Protein AF-0000000072957265 (afdb_homodimer)

Solvent-accessible surface area (backbone atoms only — not comparable to full-atom values): 51309 Å² total; per-residue (Å²): 121,55,38,55,78,46,42,51,41,52,48,44,51,52,51,50,41,13,74,73,69,40,78,35,78,41,81,33,61,71,74,69,92,78,60,58,71,49,47,43,73,44,72,41,64,84,70,61,83,64,71,41,74,70,49,53,74,69,76,50,62,84,60,45,71,64,53,50,52,43,42,41,15,31,55,57,6,33,51,42,44,54,52,50,57,68,32,69,65,46,49,48,57,70,68,49,86,75,82,49,75,59,34,78,46,61,62,78,23,40,59,43,69,52,52,54,20,63,72,57,70,21,40,29,38,34,36,28,72,40,60,74,49,79,78,56,29,59,34,51,35,30,71,74,56,33,48,32,43,60,40,65,90,44,70,62,56,40,78,52,53,73,68,51,27,40,50,32,41,51,48,45,55,50,50,43,51,48,41,44,64,51,7,51,57,54,26,39,55,51,36,25,70,73,78,31,82,82,56,72,53,50,69,60,51,44,48,58,46,36,32,36,40,30,40,27,37,43,70,68,65,55,28,56,50,36,24,68,33,52,43,67,25,43,57,39,63,63,66,83,71,54,84,65,52,72,68,57,44,46,61,59,58,52,84,24,89,73,12,28,34,40,34,41,53,64,77,36,41,59,69,50,72,48,57,64,68,39,49,44,14,46,34,54,23,50,60,72,42,81,39,24,33,44,33,55,35,55,72,85,61,37,65,83,89,62,72,76,45,87,53,54,44,65,33,79,71,73,64,57,65,38,52,52,54,33,87,40,39,53,34,36,35,29,26,23,46,64,68,60,46,43,49,32,35,64,44,28,35,19,34,42,23,36,37,77,57,86,57,9,50,38,45,34,45,45,33,34,75,62,41,27,35,47,80,46,52,65,91,58,49,26,32,65,53,47,33,52,50,49,47,48,53,67,67,40,62,63,20,43,51,32,13,40,52,47,14,51,53,62,68,63,55,98,52,54,34,52,56,45,53,50,51,52,54,49,44,28,52,77,49,73,30,31,71,55,33,54,27,52,56,36,76,48,51,71,50,50,60,70,37,46,62,45,49,52,50,54,50,50,50,49,49,50,50,50,50,49,50,52,49,50,50,49,50,52,48,47,53,57,53,50,54,54,57,62,70,74,105,121,54,39,55,79,47,42,50,40,52,47,44,52,52,52,51,41,12,75,74,68,39,80,38,78,40,80,34,63,70,75,68,93,78,62,59,71,48,49,42,74,44,70,41,63,85,71,61,85,64,73,42,73,70,50,53,74,69,75,49,62,84,61,44,70,66,53,50,50,45,41,39,16,30,54,56,7,30,51,42,44,55,53,50,58,67,31,70,65,48,50,49,57,71,69,48,85,76,82,50,75,59,34,79,46,61,61,77,24,41,59,47,69,51,53,53,19,62,73,58,71,22,40,30,38,33,36,27,73,40,60,75,49,78,76,55,29,60,34,51,36,30,71,73,57,33,49,32,43,59,40,66,90,44,70,62,56,39,79,52,52,73,68,51,26,40,53,31,40,51,49,46,54,49,49,40,50,48,40,44,65,50,6,52,56,55,27,41,55,53,36,24,69,73,80,32,82,81,56,72,53,50,68,61,54,42,49,59,46,36,32,38,40,29,40,27,39,43,70,68,66,53,29,54,49,36,25,68,32,52,42,66,26,42,58,40,62,62,67,82,71,55,84,65,53,71,67,55,44,45,60,58,58,52,83,24,92,74,12,28,35,41,33,40,51,64,76,36,41,60,71,50,72,48,56,64,69,38,49,43,14,46,31,55,22,49,60,74,42,82,39,21,32,42,34,55,36,57,71,86,60,38,66,83,89,64,72,75,43,88,54,54,43,66,34,79,72,74,64,57,63,38,50,52,52,34,86,40,39,53,34,36,36,29,25,23,47,65,68,62,44,44,48,33,35,64,46,28,34,19,33,42,23,35,38,78,59,84,58,10,51,37,46,35,46,46,34,33,74,62,41,27,35,46,79,46,51,65,91,56,49,25,33,64,52,46,33,52,49,48,46,49,52,67,66,40,62,64,21,45,53,33,12,43,51,49,14,52,54,62,68,62,56,99,53,56,34,52,56,45,52,50,52,53,55,48,44,29,51,77,50,73,30,31,70,55,35,55,27,52,57,36,75,47,51,72,50,49,61,69,36,47,62,43,48,53,50,53,50,50,50,50,51,50,50,50,51,49,49,50,50,50,51,48,50,52,48,47,54,58,53,51,54,53,57,62,69,75,106

Organism: Tribolium castaneum (NCBI:txid7070)

pLDDT: mean 93.43, std 8.2, range [45.78, 98.88]

Radius of gyration: 32.9 Å; Cα contacts (8 Å, |Δi|>4): 1729; chains: 2; bounding box: 73×106×115 Å

Structure (mmCIF, N/CA/C/O backbone):
data_AF-0000000072957265-model_v1
#
loop_
_entity.id
_entity.type
_entity.pdbx_description
1 polymer 'UDP-glucuronosyltransferase 2B14-like Protein'
#
loop_
_atom_site.group_PDB
_atom_site.id
_atom_site.type_symbol
_atom_site.label_atom_id
_atom_site.label_alt_id
_atom_site.label_comp_id
_atom_site.label_asym_id
_atom_site.label_entity_id
_atom_site.label_seq_id
_atom_site.pdbx_PDB_ins_code
_atom_site.Cartn_x
_atom_site.Cartn_y
_atom_site.Cartn_z
_atom_site.occupancy
_atom_site.B_iso_or_equiv
_atom_site.auth_seq_id
_atom_site.auth_comp_id
_atom_site.auth_asym_id
_atom_site.auth_atom_id
_atom_site.pdbx_PDB_model_num
ATOM 1 N N . MET A 1 1 ? 17.109 -16.328 -14.594 1 77.88 1 MET A N 1
ATOM 2 C CA . MET A 1 1 ? 16.766 -17.719 -14.344 1 77.88 1 MET A CA 1
ATOM 3 C C . MET A 1 1 ? 16.312 -18.406 -15.633 1 77.88 1 MET A C 1
ATOM 5 O O . MET A 1 1 ? 15.602 -17.812 -16.438 1 77.88 1 MET A O 1
ATOM 9 N N . PRO A 1 2 ? 16.625 -19.688 -15.828 1 80.25 2 PRO A N 1
ATOM 10 C CA . PRO A 1 2 ? 16.266 -20.422 -17.047 1 80.25 2 PRO A CA 1
ATOM 11 C C . PRO A 1 2 ? 14.844 -20.984 -17 1 80.25 2 PRO A C 1
ATOM 13 O O . PRO A 1 2 ? 14.555 -21.984 -17.656 1 80.25 2 PRO A O 1
ATOM 16 N N . GLY A 1 3 ? 14.039 -20.391 -16.141 1 85.62 3 GLY A N 1
ATOM 17 C CA . GLY A 1 3 ? 12.633 -20.766 -16.125 1 85.62 3 GLY A CA 1
ATOM 18 C C . GLY A 1 3 ? 11.781 -19.938 -17.062 1 85.62 3 GLY A C 1
ATOM 19 O O . GLY A 1 3 ? 11.586 -18.75 -16.828 1 85.62 3 GLY A O 1
ATOM 20 N N . LYS A 1 4 ? 11.266 -20.562 -18.062 1 86.62 4 LYS A N 1
ATOM 21 C CA . LYS A 1 4 ? 10.508 -19.859 -19.078 1 86.62 4 LYS A CA 1
ATOM 22 C C . LYS A 1 4 ? 9.258 -19.219 -18.484 1 86.62 4 LYS A C 1
ATOM 24 O O . LYS A 1 4 ? 8.867 -18.109 -18.875 1 86.62 4 LYS A O 1
ATOM 29 N N . SER A 1 5 ? 8.586 -19.938 -17.594 1 85.31 5 SER A N 1
ATOM 30 C CA . SER A 1 5 ? 7.355 -19.438 -17 1 85.31 5 SER A CA 1
ATOM 31 C C . SER A 1 5 ? 7.602 -18.109 -16.281 1 85.31 5 SER A C 1
ATOM 33 O O . SER A 1 5 ? 6.754 -17.219 -16.297 1 85.31 5 SER A O 1
ATOM 35 N N . HIS A 1 6 ? 8.766 -17.969 -15.625 1 90.12 6 HIS A N 1
ATOM 36 C CA . HIS A 1 6 ? 9.117 -16.703 -14.992 1 90.12 6 HIS A CA 1
ATOM 37 C C . HIS A 1 6 ? 9.312 -15.609 -16.031 1 90.12 6 HIS A C 1
ATOM 39 O O . HIS A 1 6 ? 8.797 -14.5 -15.875 1 90.12 6 HIS A O 1
ATOM 45 N N . PHE A 1 7 ? 9.977 -16.047 -17.062 1 92.19 7 PHE A N 1
ATOM 46 C CA . PHE A 1 7 ? 10.438 -15.078 -18.047 1 92.19 7 PHE A CA 1
ATOM 47 C C . PHE A 1 7 ? 9.258 -14.477 -18.812 1 92.19 7 PHE A C 1
ATOM 49 O O . PHE A 1 7 ? 9.312 -13.312 -19.219 1 92.19 7 PHE A O 1
ATOM 56 N N . VAL A 1 8 ? 8.18 -15.188 -18.953 1 91.62 8 VAL A N 1
ATOM 57 C CA . VAL A 1 8 ? 7.02 -14.711 -19.703 1 91.62 8 VAL A CA 1
ATOM 58 C C . VAL A 1 8 ? 6.516 -13.406 -19.094 1 91.62 8 VAL A C 1
ATOM 60 O O . VAL A 1 8 ? 6.227 -12.445 -19.812 1 91.62 8 VAL A O 1
ATOM 63 N N . MET A 1 9 ? 6.434 -13.359 -17.812 1 94.75 9 MET A N 1
ATOM 64 C CA . MET A 1 9 ? 6.02 -12.148 -17.109 1 94.75 9 MET A CA 1
ATOM 65 C C . MET A 1 9 ? 7.043 -11.031 -17.297 1 94.75 9 MET A C 1
ATOM 67 O O . MET A 1 9 ? 6.676 -9.898 -17.594 1 94.75 9 MET A O 1
ATOM 71 N N . PHE A 1 10 ? 8.312 -11.328 -17.156 1 96.88 10 PHE A N 1
ATOM 72 C CA . PHE A 1 10 ? 9.375 -10.328 -17.219 1 96.88 10 PHE A CA 1
ATOM 73 C C . PHE A 1 10 ? 9.5 -9.766 -18.641 1 96.88 10 PHE A C 1
ATOM 75 O O . PHE A 1 10 ? 9.68 -8.555 -18.812 1 96.88 10 PHE A O 1
ATOM 82 N N . GLU A 1 11 ? 9.383 -10.664 -19.562 1 96.12 11 GLU A N 1
ATOM 83 C CA . GLU A 1 11 ? 9.484 -10.25 -20.969 1 96.12 11 GLU A CA 1
ATOM 84 C C . GLU A 1 11 ? 8.422 -9.219 -21.312 1 96.12 11 GLU A C 1
ATOM 86 O O . GLU A 1 11 ? 8.688 -8.273 -22.062 1 96.12 11 GLU A O 1
ATOM 91 N N . ARG A 1 12 ? 7.219 -9.438 -20.828 1 96.69 12 ARG A N 1
ATOM 92 C CA . ARG A 1 12 ? 6.137 -8.492 -21.094 1 96.69 12 ARG A CA 1
ATOM 93 C C . ARG A 1 12 ? 6.512 -7.086 -20.656 1 96.69 12 ARG A C 1
ATOM 95 O O . ARG A 1 12 ? 6.27 -6.117 -21.375 1 96.69 12 ARG A O 1
ATOM 102 N N . LEU A 1 13 ? 7.07 -6.914 -19.484 1 98.19 13 LEU A N 1
ATOM 103 C CA . LEU A 1 13 ? 7.492 -5.617 -18.969 1 98.19 13 LEU A CA 1
ATOM 104 C C . LEU A 1 13 ? 8.625 -5.039 -19.797 1 98.19 13 LEU A C 1
ATOM 106 O O . LEU A 1 13 ? 8.594 -3.865 -20.172 1 98.19 13 LEU A O 1
ATOM 110 N N . LEU A 1 14 ? 9.648 -5.883 -20.125 1 98.25 14 LEU A N 1
ATOM 111 C CA . LEU A 1 14 ? 10.844 -5.414 -20.828 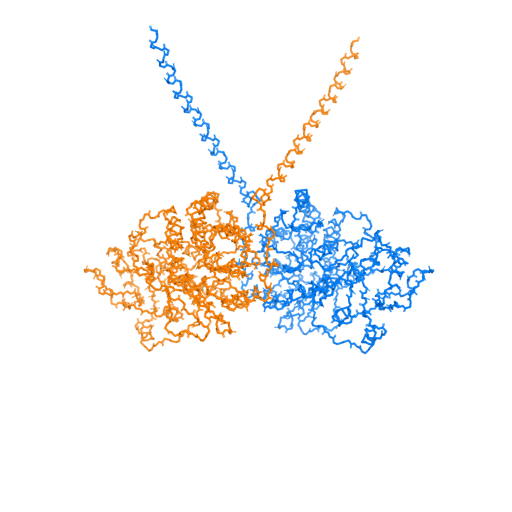1 98.25 14 LEU A CA 1
ATOM 112 C C . LEU A 1 14 ? 10.508 -4.973 -22.234 1 98.25 14 LEU A C 1
ATOM 114 O O . LEU A 1 14 ? 11 -3.945 -22.719 1 98.25 14 LEU A O 1
ATOM 118 N N . ILE A 1 15 ? 9.672 -5.719 -22.875 1 97.44 15 ILE A N 1
ATOM 119 C CA . ILE A 1 15 ? 9.203 -5.32 -24.188 1 97.44 15 ILE A CA 1
ATOM 120 C C . ILE A 1 15 ? 8.398 -4.031 -24.094 1 97.44 15 ILE A C 1
ATOM 122 O O . ILE A 1 15 ? 8.555 -3.123 -24.906 1 97.44 15 ILE A O 1
ATOM 126 N N . GLY A 1 16 ? 7.5 -3.975 -23.062 1 97.75 16 GLY A N 1
ATOM 127 C CA . GLY A 1 16 ? 6.746 -2.752 -22.844 1 97.75 16 GLY A CA 1
ATOM 128 C C . GLY A 1 16 ? 7.629 -1.529 -22.672 1 97.75 16 GLY A C 1
ATOM 129 O O . GLY A 1 16 ? 7.316 -0.454 -23.188 1 97.75 16 GLY A O 1
ATOM 130 N N . LEU A 1 17 ? 8.711 -1.629 -21.969 1 98.5 17 LEU A N 1
ATOM 131 C CA . LEU A 1 17 ? 9.648 -0.532 -21.766 1 98.5 17 LEU A CA 1
ATOM 132 C C . LEU A 1 17 ? 10.297 -0.122 -23.078 1 98.5 17 LEU A C 1
ATOM 134 O O . LEU A 1 17 ? 10.445 1.069 -23.359 1 98.5 17 LEU A O 1
ATOM 138 N N . ALA A 1 18 ? 10.68 -1.127 -23.875 1 98.44 18 ALA A N 1
ATOM 139 C CA . ALA A 1 18 ? 11.266 -0.838 -25.188 1 98.44 18 ALA A CA 1
ATOM 140 C C . ALA A 1 18 ? 10.273 -0.089 -26.078 1 98.44 18 ALA A C 1
ATOM 142 O O . ALA A 1 18 ? 10.648 0.866 -26.766 1 98.44 18 ALA A O 1
ATOM 143 N N . GLU A 1 19 ? 9.07 -0.51 -26.047 1 97.56 19 GLU A N 1
ATOM 144 C CA . GLU A 1 19 ? 8.023 0.112 -26.859 1 97.56 19 GLU A CA 1
ATOM 145 C C . GLU A 1 19 ? 7.777 1.554 -26.422 1 97.56 19 GLU A C 1
ATOM 147 O O . GLU A 1 19 ? 7.344 2.385 -27.219 1 97.56 19 GLU A O 1
ATOM 152 N N . LYS A 1 20 ? 8.039 1.852 -25.172 1 97.31 20 LYS A N 1
ATOM 153 C CA . LYS A 1 20 ? 7.883 3.205 -24.656 1 97.31 20 LYS A CA 1
ATOM 154 C C . LYS A 1 20 ? 9.109 4.062 -24.969 1 97.31 20 LYS A C 1
ATOM 156 O O . LYS A 1 20 ? 9.172 5.227 -24.578 1 97.31 20 LYS A O 1
ATOM 161 N N . GLY A 1 21 ? 10.133 3.473 -25.594 1 97.62 21 GLY A N 1
ATOM 162 C CA . GLY A 1 21 ? 11.25 4.27 -26.078 1 97.62 21 GLY A CA 1
ATOM 163 C C . GLY A 1 21 ? 12.539 4.02 -25.312 1 97.62 21 GLY A C 1
ATOM 164 O O . GLY A 1 21 ? 13.57 4.633 -25.594 1 97.62 21 GLY A O 1
ATOM 165 N N . HIS A 1 22 ? 12.547 3.105 -24.391 1 98.31 22 HIS A N 1
ATOM 166 C CA . HIS A 1 22 ? 13.758 2.787 -23.641 1 98.31 22 HIS A CA 1
ATOM 167 C C . HIS A 1 22 ? 14.641 1.813 -24.422 1 98.31 22 HIS A C 1
ATOM 169 O O . HIS A 1 22 ? 14.133 0.969 -25.156 1 98.31 22 HIS A O 1
ATOM 175 N N . ASN A 1 23 ? 15.953 1.935 -24.266 1 98.25 23 ASN A N 1
ATOM 176 C CA . ASN A 1 23 ? 16.891 0.922 -24.75 1 98.25 23 ASN A CA 1
ATOM 177 C C . ASN A 1 23 ? 17.078 -0.198 -23.734 1 98.25 23 ASN A C 1
ATOM 179 O O . ASN A 1 23 ? 17.625 0.026 -22.656 1 98.25 23 ASN A O 1
ATOM 183 N N . VAL A 1 24 ? 16.656 -1.351 -24.078 1 98.44 24 VAL A N 1
ATOM 184 C CA . VAL A 1 24 ? 16.625 -2.457 -23.125 1 98.44 24 VAL A CA 1
ATOM 185 C C . VAL A 1 24 ? 17.609 -3.539 -23.578 1 98.44 24 VAL A C 1
ATOM 187 O O . VAL A 1 24 ? 17.453 -4.133 -24.641 1 98.44 24 VAL A O 1
ATOM 190 N N . ASP A 1 25 ? 18.688 -3.787 -22.781 1 97.69 25 ASP A N 1
ATOM 191 C CA . ASP A 1 25 ? 19.547 -4.953 -22.922 1 97.69 25 ASP A CA 1
ATOM 192 C C . ASP A 1 25 ? 19.125 -6.074 -21.969 1 97.69 25 ASP A C 1
ATOM 194 O O . ASP A 1 25 ? 19.016 -5.863 -20.766 1 97.69 25 ASP A O 1
ATOM 198 N N . ILE A 1 26 ? 18.875 -7.238 -22.516 1 97.31 26 ILE A N 1
ATOM 199 C CA . ILE A 1 26 ? 18.422 -8.328 -21.656 1 97.31 26 ILE A CA 1
ATOM 200 C C . ILE A 1 26 ? 19.281 -9.57 -21.906 1 97.31 26 ILE A C 1
ATOM 202 O O . ILE A 1 26 ? 19.438 -10.008 -23.047 1 97.31 26 ILE A O 1
ATOM 206 N N . ALA A 1 27 ? 19.922 -10.078 -20.859 1 96.06 27 ALA A N 1
ATOM 207 C CA . ALA A 1 27 ? 20.5 -11.422 -20.906 1 96.06 27 ALA A CA 1
ATOM 208 C C . ALA A 1 27 ? 19.453 -12.492 -20.656 1 96.06 27 ALA A C 1
ATOM 210 O O . ALA A 1 27 ? 18.875 -12.555 -19.578 1 96.06 27 ALA A O 1
ATOM 211 N N . THR A 1 28 ? 19.172 -13.297 -21.688 1 95 28 THR A N 1
ATOM 212 C CA . THR A 1 28 ? 18.016 -14.188 -21.562 1 95 28 THR A CA 1
ATOM 213 C C . THR A 1 28 ? 18.328 -15.57 -22.125 1 95 28 THR A C 1
ATOM 215 O O . THR A 1 28 ? 19.109 -15.688 -23.078 1 95 28 THR A O 1
ATOM 218 N N . HIS A 1 29 ? 17.734 -16.562 -21.531 1 93.62 29 HIS A N 1
ATOM 219 C CA . HIS A 1 29 ? 17.797 -17.922 -22.031 1 93.62 29 HIS A CA 1
ATOM 220 C C . HIS A 1 29 ? 16.703 -18.172 -23.078 1 93.62 29 HIS A C 1
ATOM 222 O O . HIS A 1 29 ? 16.672 -19.219 -23.719 1 93.62 29 HIS A O 1
ATOM 228 N N . PHE A 1 30 ? 15.836 -17.125 -23.281 1 93 30 PHE A N 1
ATOM 229 C CA . PHE A 1 30 ? 14.672 -17.281 -24.141 1 93 30 PHE A CA 1
ATOM 230 C C . PHE A 1 30 ? 14.547 -16.125 -25.109 1 93 30 PHE A C 1
ATOM 232 O O . PHE A 1 30 ? 13.555 -15.398 -25.094 1 93 30 PHE A O 1
ATOM 239 N N . PRO A 1 31 ? 15.461 -16.047 -26 1 94.62 31 PRO A N 1
ATOM 240 C CA . PRO A 1 31 ? 15.344 -14.953 -26.984 1 94.62 31 PRO A CA 1
ATOM 241 C C . PRO A 1 31 ? 14.133 -15.102 -27.891 1 94.62 31 PRO A C 1
ATOM 243 O O . PRO A 1 31 ? 13.781 -16.219 -28.281 1 94.62 31 PRO A O 1
ATOM 246 N N . THR A 1 32 ? 13.523 -13.992 -28.141 1 93.25 32 THR A N 1
ATOM 247 C CA . THR A 1 32 ? 12.391 -13.992 -29.062 1 93.25 32 THR A CA 1
ATOM 248 C C . THR A 1 32 ? 12.852 -13.758 -30.5 1 93.25 32 THR A C 1
ATOM 250 O O . THR A 1 32 ? 13.867 -13.102 -30.734 1 93.25 32 THR A O 1
ATOM 253 N N . LYS A 1 33 ? 12.172 -14.219 -31.5 1 91.56 33 LYS A N 1
ATOM 254 C CA . LYS A 1 33 ? 12.562 -14.164 -32.906 1 91.56 33 LYS A CA 1
ATOM 255 C C . LYS A 1 33 ? 12.352 -12.766 -33.469 1 91.56 33 LYS A C 1
ATOM 257 O O . LYS A 1 33 ? 13.156 -12.297 -34.281 1 91.56 33 LYS A O 1
ATOM 262 N N . ASP A 1 34 ? 11.312 -12.07 -33.094 1 92.44 34 ASP A N 1
ATOM 263 C CA . ASP A 1 34 ? 10.984 -10.75 -33.625 1 92.44 34 ASP A CA 1
ATOM 264 C C . ASP A 1 34 ? 10.922 -9.703 -32.531 1 92.44 34 ASP A C 1
ATOM 266 O O . ASP A 1 34 ? 9.852 -9.164 -32.25 1 92.44 34 ASP A O 1
ATOM 270 N N . PRO A 1 35 ? 12.141 -9.422 -32.094 1 94.12 35 PRO A N 1
ATOM 271 C CA . PRO A 1 35 ? 12.133 -8.422 -31.016 1 94.12 35 PRO A CA 1
ATOM 272 C C . PRO A 1 35 ? 11.797 -7.02 -31.531 1 94.12 35 PRO A C 1
ATOM 274 O O . PRO A 1 35 ? 12.172 -6.664 -32.656 1 94.12 35 PRO A O 1
ATOM 277 N N . PRO A 1 36 ? 11.016 -6.246 -30.781 1 95.94 36 PRO A N 1
ATOM 278 C CA . PRO A 1 36 ? 10.789 -4.855 -31.172 1 95.94 36 PRO A CA 1
ATOM 279 C C . PRO A 1 36 ? 12.078 -4.031 -31.172 1 95.94 36 PRO A C 1
ATOM 281 O O . PRO A 1 36 ? 13.117 -4.5 -30.703 1 95.94 36 PRO A O 1
ATOM 284 N N . ALA A 1 37 ? 11.938 -2.793 -31.688 1 95.94 37 ALA A N 1
ATOM 285 C CA . ALA A 1 37 ? 13.078 -1.875 -31.688 1 95.94 37 ALA A CA 1
ATOM 286 C C . ALA A 1 37 ? 13.547 -1.574 -30.266 1 95.94 37 ALA A C 1
ATOM 288 O O . ALA A 1 37 ? 12.734 -1.495 -29.344 1 95.94 37 ALA A O 1
ATOM 289 N N . ARG A 1 38 ? 14.844 -1.504 -30 1 97.19 38 ARG A N 1
ATOM 290 C CA . ARG A 1 38 ? 15.477 -1.071 -28.766 1 97.19 38 ARG A CA 1
ATOM 291 C C . ARG A 1 38 ? 15.5 -2.197 -27.734 1 97.19 38 ARG A C 1
ATOM 293 O O . ARG A 1 38 ? 15.891 -1.987 -26.578 1 97.19 38 ARG A O 1
ATOM 300 N N . TYR A 1 39 ? 14.961 -3.361 -28.094 1 98 39 TYR A N 1
ATOM 301 C CA . TYR A 1 39 ? 15.039 -4.559 -27.266 1 98 39 TYR A CA 1
ATOM 302 C C . TYR A 1 39 ? 16.219 -5.438 -27.688 1 98 39 TYR A C 1
ATOM 304 O O . TYR A 1 39 ? 16.062 -6.305 -28.562 1 98 39 TYR A O 1
ATOM 312 N N . ASN A 1 40 ? 17.375 -5.305 -27.031 1 97.19 40 ASN A N 1
ATOM 313 C CA . ASN A 1 40 ? 18.609 -5.996 -27.359 1 97.19 40 ASN A CA 1
ATOM 314 C C . ASN A 1 40 ? 18.781 -7.262 -26.516 1 97.19 40 ASN A C 1
ATOM 316 O O . ASN A 1 40 ? 18.953 -7.184 -25.297 1 97.19 40 ASN A O 1
ATOM 320 N N . GLN A 1 41 ? 18.812 -8.375 -27.172 1 96.81 41 GLN A N 1
ATOM 321 C CA . GLN A 1 41 ? 18.859 -9.648 -26.469 1 96.81 41 GLN A CA 1
ATOM 322 C C . GLN A 1 41 ? 20.281 -10.234 -26.484 1 96.81 41 GLN A C 1
ATOM 324 O O . GLN A 1 41 ? 20.859 -10.438 -27.562 1 96.81 41 GLN A O 1
ATOM 329 N N . LEU A 1 42 ? 20.859 -10.367 -25.328 1 95.62 42 LEU A N 1
ATOM 330 C CA . LEU A 1 42 ? 22.109 -11.102 -25.109 1 95.62 42 LEU A CA 1
ATOM 331 C C . LEU A 1 42 ? 21.812 -12.562 -24.781 1 95.62 42 LEU A C 1
ATOM 333 O O . LEU A 1 42 ? 21.5 -12.898 -23.641 1 95.62 42 LEU A O 1
ATOM 337 N N . SER A 1 43 ? 22 -13.445 -25.719 1 95 43 SER A N 1
ATOM 338 C CA . SER A 1 43 ? 21.5 -14.812 -25.641 1 95 43 SER A CA 1
ATOM 339 C C . SER A 1 43 ? 22.344 -15.656 -24.688 1 95 43 SER A C 1
ATOM 341 O O . SER A 1 43 ? 23.578 -15.695 -24.812 1 95 43 SER A O 1
ATOM 343 N N . LEU A 1 44 ? 21.703 -16.312 -23.812 1 95 44 LEU A N 1
ATOM 344 C CA . LEU A 1 44 ? 22.312 -17.266 -22.906 1 95 44 LEU A CA 1
ATOM 345 C C . LEU A 1 44 ? 21.922 -18.703 -23.25 1 95 44 LEU A C 1
ATOM 347 O O . LEU A 1 44 ? 22.109 -19.625 -22.453 1 95 44 LEU A O 1
ATOM 351 N N . VAL A 1 45 ? 21.391 -18.781 -24.422 1 91.88 45 VAL A N 1
ATOM 352 C CA . VAL A 1 45 ? 20.906 -20.078 -24.859 1 91.88 45 VAL A CA 1
ATOM 353 C C . VAL A 1 45 ? 22.047 -21.094 -24.812 1 91.88 45 VAL A C 1
ATOM 355 O O . VAL A 1 45 ? 23.172 -20.797 -25.234 1 91.88 45 VAL A O 1
ATOM 358 N N . GLY A 1 46 ? 21.766 -22.219 -24.281 1 87.12 46 GLY A N 1
ATOM 359 C CA . GLY A 1 46 ? 22.719 -23.312 -24.281 1 87.12 46 GLY A CA 1
ATOM 360 C C . GLY A 1 46 ? 23.656 -23.281 -23.094 1 87.12 46 GLY A C 1
ATOM 361 O O . GLY A 1 46 ? 24.438 -24.219 -22.891 1 87.12 46 GLY A O 1
ATOM 362 N N . SER A 1 47 ? 23.562 -22.281 -22.234 1 85.94 47 SER A N 1
ATOM 363 C CA . SER A 1 47 ? 24.484 -22.156 -21.109 1 85.94 47 SER A CA 1
ATOM 364 C C . SER A 1 47 ? 24.031 -23.016 -19.938 1 85.94 47 SER A C 1
ATOM 366 O O . SER A 1 47 ? 24.828 -23.375 -19.078 1 85.94 47 SER A O 1
ATOM 368 N N . LEU A 1 48 ? 22.719 -23.234 -19.766 1 86.75 48 LEU A N 1
ATOM 369 C CA . LEU A 1 48 ? 22.141 -24.031 -18.672 1 86.75 48 LEU A CA 1
ATOM 370 C C . LEU A 1 48 ? 20.969 -24.875 -19.188 1 86.75 48 LEU A C 1
ATOM 372 O O . LEU A 1 48 ? 20.344 -24.547 -20.203 1 86.75 48 LEU A O 1
ATOM 376 N N . PRO A 1 49 ? 20.812 -26 -18.406 1 77.81 49 PRO A N 1
ATOM 377 C CA . PRO A 1 49 ? 19.578 -26.719 -18.75 1 77.81 49 PRO A CA 1
ATOM 378 C C . PRO A 1 49 ? 18.312 -25.906 -18.469 1 77.81 49 PRO A C 1
ATOM 380 O O . PRO A 1 49 ? 18.219 -25.25 -17.438 1 77.81 49 PRO A O 1
ATOM 383 N N . ILE A 1 50 ? 17.406 -25.844 -19.422 1 73.62 50 ILE A N 1
ATOM 384 C CA . ILE A 1 50 ? 16.141 -25.125 -19.266 1 73.62 50 ILE A CA 1
ATOM 385 C C . ILE A 1 50 ? 15.148 -26 -18.5 1 73.62 50 ILE A C 1
ATOM 387 O O . ILE A 1 50 ? 15.047 -27.203 -18.75 1 73.62 50 ILE A O 1
ATOM 391 N N . PHE A 1 51 ? 14.539 -25.453 -17.438 1 65.31 51 PHE A N 1
ATOM 392 C CA . PHE A 1 51 ? 13.594 -26.156 -16.578 1 65.31 51 PHE A CA 1
ATOM 393 C C . PHE A 1 51 ? 12.195 -26.125 -17.172 1 65.31 51 PHE A C 1
ATOM 395 O O . PHE A 1 51 ? 11.289 -25.5 -16.609 1 65.31 51 PHE A O 1
ATOM 402 N N . VAL A 1 52 ? 11.781 -26.125 -18.453 1 57.94 52 VAL A N 1
ATOM 403 C CA . VAL A 1 52 ? 10.445 -25.922 -19.016 1 57.94 52 VAL A CA 1
ATOM 404 C C . VAL A 1 52 ? 9.828 -27.281 -19.359 1 57.94 52 VAL A C 1
ATOM 406 O O . VAL A 1 52 ? 8.633 -27.5 -19.156 1 57.94 52 VAL A O 1
ATOM 409 N N . ASN A 1 53 ? 10.469 -28.219 -20.234 1 52.16 53 ASN A N 1
ATOM 410 C CA . ASN A 1 53 ? 9.75 -29.25 -20.969 1 52.16 53 ASN A CA 1
ATOM 411 C C . ASN A 1 53 ? 9.984 -30.641 -20.359 1 52.16 53 ASN A C 1
ATOM 413 O O . ASN A 1 53 ? 9.422 -31.625 -20.828 1 52.16 53 ASN A O 1
ATOM 417 N N . ASN A 1 54 ? 10.367 -30.703 -19.109 1 54.41 54 ASN A N 1
ATOM 418 C CA . ASN A 1 54 ? 10.531 -32.156 -19 1 54.41 54 ASN A CA 1
ATOM 419 C C . ASN A 1 54 ? 10.539 -32.594 -17.547 1 54.41 54 ASN A C 1
ATOM 421 O O . ASN A 1 54 ? 11.258 -33.531 -17.188 1 54.41 54 ASN A O 1
ATOM 425 N N . LEU A 1 55 ? 9.586 -31.812 -16.922 1 58.34 55 LEU A N 1
ATOM 426 C CA . LEU A 1 55 ? 9.664 -32.375 -15.578 1 58.34 55 LEU A CA 1
ATOM 427 C C . LEU A 1 55 ? 8.578 -33.438 -15.375 1 58.34 55 LEU A C 1
ATOM 429 O O . LEU A 1 55 ? 7.391 -33.156 -15.594 1 58.34 55 LEU A O 1
ATOM 433 N N . SER A 1 56 ? 9 -34.656 -15.422 1 58.59 56 SER A N 1
ATOM 434 C CA . SER A 1 56 ? 8.07 -35.719 -15.062 1 58.59 56 SER A CA 1
ATOM 435 C C . SER A 1 56 ? 7.547 -35.531 -13.641 1 58.59 56 SER A C 1
ATOM 437 O O . SER A 1 56 ? 8.227 -34.938 -12.789 1 58.59 56 SER A O 1
ATOM 439 N N . LEU A 1 57 ? 6.18 -35.781 -13.469 1 61.97 57 LEU A N 1
ATOM 440 C CA . LEU A 1 57 ? 5.566 -35.75 -12.148 1 61.97 57 LEU A CA 1
ATOM 441 C C . LEU A 1 57 ? 6.461 -36.406 -11.109 1 61.97 57 LEU A C 1
ATOM 443 O O . LEU A 1 57 ? 6.512 -35.969 -9.953 1 61.97 57 LEU A O 1
ATOM 447 N N . ASN A 1 58 ? 7.109 -37.312 -11.594 1 61.28 58 ASN A N 1
ATOM 448 C CA . ASN A 1 58 ? 7.926 -38.094 -10.664 1 61.28 58 ASN A CA 1
ATOM 449 C C . ASN A 1 58 ? 9.094 -37.281 -10.117 1 61.28 58 ASN A C 1
ATOM 451 O O . ASN A 1 58 ? 9.633 -37.594 -9.055 1 61.28 58 ASN A O 1
ATOM 455 N N . ALA A 1 59 ? 9.336 -36.281 -10.805 1 63.16 59 ALA A N 1
ATOM 456 C CA . ALA A 1 59 ? 10.469 -35.438 -10.375 1 63.16 59 ALA A CA 1
ATOM 457 C C . ALA A 1 59 ? 10.172 -34.75 -9.055 1 63.16 59 ALA A C 1
ATOM 459 O O . ALA A 1 59 ? 11.094 -34.438 -8.289 1 63.16 59 ALA A O 1
ATOM 460 N N . PHE A 1 60 ? 8.922 -34.656 -8.742 1 66.12 60 PHE A N 1
ATOM 461 C CA . PHE A 1 60 ? 8.609 -33.906 -7.531 1 66.12 60 PHE A CA 1
ATOM 462 C C . PHE A 1 60 ? 7.934 -34.812 -6.504 1 66.12 60 PHE A C 1
ATOM 464 O O . PHE A 1 60 ? 7.535 -34.344 -5.434 1 66.12 60 PHE A O 1
ATOM 471 N N . ASP A 1 61 ? 7.859 -36 -6.969 1 64.19 61 ASP A N 1
ATOM 472 C CA . ASP A 1 61 ? 7.258 -36.969 -6.039 1 64.19 61 ASP A CA 1
ATOM 473 C C . ASP A 1 61 ? 8.055 -37.031 -4.738 1 64.19 61 ASP A C 1
ATOM 475 O O . ASP A 1 61 ? 9.273 -37.219 -4.758 1 64.19 61 ASP A O 1
ATOM 479 N N . GLY A 1 62 ? 7.414 -36.719 -3.645 1 68.06 62 GLY A N 1
ATOM 480 C CA . GLY A 1 62 ? 8.047 -36.812 -2.34 1 68.06 62 GLY A CA 1
ATOM 481 C C . GLY A 1 62 ? 8.758 -35.531 -1.928 1 68.06 62 GLY A C 1
ATOM 482 O O . GLY A 1 62 ? 9.469 -35.5 -0.923 1 68.06 62 GLY A O 1
ATOM 483 N N . PHE A 1 63 ? 8.578 -34.562 -2.77 1 76 63 PHE A N 1
ATOM 484 C CA . PHE A 1 63 ? 9.234 -33.312 -2.416 1 76 63 PHE A CA 1
ATOM 485 C C . PHE A 1 63 ? 8.625 -32.719 -1.149 1 76 63 PHE A C 1
ATOM 487 O O . PHE A 1 63 ? 7.414 -32.531 -1.07 1 76 63 PHE A O 1
ATOM 494 N N . THR A 1 64 ? 9.508 -32.594 -0.182 1 82.25 64 THR A N 1
ATOM 495 C CA . THR A 1 64 ? 9.148 -31.844 1.013 1 82.25 64 THR A CA 1
ATOM 496 C C . THR A 1 64 ? 9.461 -30.375 0.834 1 82.25 64 THR A C 1
ATOM 498 O O . THR A 1 64 ? 10.031 -29.969 -0.183 1 82.25 64 THR A O 1
ATOM 501 N N . ASN A 1 65 ? 9.047 -29.562 1.76 1 86 65 ASN A N 1
ATOM 502 C CA . ASN A 1 65 ? 9.383 -28.156 1.756 1 86 65 ASN A CA 1
ATOM 503 C C . ASN A 1 65 ? 10.898 -27.938 1.731 1 86 65 ASN A C 1
ATOM 505 O O . ASN A 1 65 ? 11.391 -27.016 1.074 1 86 65 ASN A O 1
ATOM 509 N N . PHE A 1 66 ? 11.555 -28.859 2.406 1 88.81 66 PHE A N 1
ATOM 510 C CA . PHE A 1 66 ? 13.008 -28.766 2.434 1 88.81 66 PHE A CA 1
ATOM 511 C C . PHE A 1 66 ? 13.586 -28.922 1.033 1 88.81 66 PHE A C 1
ATOM 513 O O . PHE A 1 66 ? 14.43 -28.141 0.608 1 88.81 66 PHE A O 1
ATOM 520 N N . HIS A 1 67 ? 13.125 -29.938 0.313 1 88.81 67 HIS A N 1
ATOM 521 C CA . HIS A 1 67 ? 13.609 -30.188 -1.038 1 88.81 67 HIS A CA 1
ATOM 522 C C . HIS A 1 67 ? 13.289 -29.031 -1.972 1 88.81 67 HIS A C 1
ATOM 524 O O . HIS A 1 67 ? 14.109 -28.656 -2.818 1 88.81 67 HIS A O 1
ATOM 530 N N . MET A 1 68 ? 12.133 -28.516 -1.786 1 89.19 68 MET A N 1
ATOM 531 C CA . MET A 1 68 ? 11.719 -27.391 -2.631 1 89.19 68 MET A CA 1
ATOM 532 C C . MET A 1 68 ? 12.586 -26.172 -2.375 1 89.19 68 MET A C 1
ATOM 534 O O . MET A 1 68 ? 13.023 -25.5 -3.316 1 89.19 68 MET A O 1
ATOM 538 N N . ILE A 1 69 ? 12.805 -25.828 -1.139 1 92.44 69 ILE A N 1
ATOM 539 C CA . ILE A 1 69 ? 13.617 -24.672 -0.788 1 92.44 69 ILE A CA 1
ATOM 540 C C . ILE A 1 69 ? 15.047 -24.875 -1.301 1 92.44 69 ILE A C 1
ATOM 542 O O . ILE A 1 69 ? 15.641 -23.953 -1.862 1 92.44 69 ILE A O 1
ATOM 546 N N . HIS A 1 70 ? 15.562 -26.125 -1.107 1 91.94 70 HIS A N 1
ATOM 547 C CA . HIS A 1 70 ? 16.891 -26.438 -1.615 1 91.94 70 HIS A CA 1
ATOM 548 C C . HIS A 1 70 ? 16.953 -26.281 -3.133 1 91.94 70 HIS A C 1
ATOM 550 O O . HIS A 1 70 ? 17.922 -25.734 -3.67 1 91.94 70 HIS A O 1
ATOM 556 N N . PHE A 1 71 ? 15.977 -26.812 -3.785 1 90 71 PHE A N 1
ATOM 557 C CA . PHE A 1 71 ? 15.891 -26.688 -5.234 1 90 71 PHE A CA 1
ATOM 558 C C . PHE A 1 71 ? 15.883 -25.234 -5.664 1 90 71 PHE A C 1
ATOM 560 O O . PHE A 1 71 ? 16.625 -24.844 -6.566 1 90 71 PHE A O 1
ATOM 567 N N . MET A 1 72 ? 15.117 -24.391 -5.066 1 91.81 72 MET A N 1
ATOM 568 C CA . MET A 1 72 ? 14.969 -22.984 -5.418 1 91.81 72 MET A CA 1
ATOM 569 C C . MET A 1 72 ? 16.25 -22.219 -5.109 1 91.81 72 MET A C 1
ATOM 571 O O . MET A 1 72 ? 16.703 -21.422 -5.93 1 91.81 72 MET A O 1
ATOM 575 N N . THR A 1 73 ? 16.875 -22.484 -3.973 1 95.06 73 THR A N 1
ATOM 576 C CA . THR A 1 73 ? 17.953 -21.625 -3.477 1 95.06 73 THR A CA 1
ATOM 577 C C . THR A 1 73 ? 19.312 -22.125 -3.975 1 95.06 73 THR A C 1
ATOM 579 O O . THR A 1 73 ? 20.156 -21.344 -4.402 1 95.06 73 THR A O 1
ATOM 582 N N . LYS A 1 74 ? 19.484 -23.438 -3.951 1 94 74 LYS A N 1
ATOM 583 C CA . LYS A 1 74 ? 20.781 -23.984 -4.359 1 94 74 LYS A CA 1
ATOM 584 C C . LYS A 1 74 ? 20.828 -24.25 -5.863 1 94 74 LYS A C 1
ATOM 586 O O . LYS A 1 74 ? 21.641 -23.656 -6.578 1 94 74 LYS A O 1
ATOM 591 N N . ILE A 1 75 ? 19.891 -25 -6.336 1 90.25 75 ILE A N 1
ATOM 592 C CA . ILE A 1 75 ? 19.953 -25.469 -7.719 1 90.25 75 ILE A CA 1
ATOM 593 C C . ILE A 1 75 ? 19.547 -24.328 -8.656 1 90.25 75 ILE A C 1
ATOM 595 O O . ILE A 1 75 ? 20.297 -23.984 -9.578 1 90.25 75 ILE A O 1
ATOM 599 N N . CYS A 1 76 ? 18.422 -23.703 -8.359 1 91.38 76 CYS A N 1
ATOM 600 C CA . CYS A 1 76 ? 17.938 -22.641 -9.219 1 91.38 76 CYS A CA 1
ATOM 601 C C . CYS A 1 76 ? 18.516 -21.297 -8.805 1 91.38 76 CYS A C 1
ATOM 603 O O . CYS A 1 76 ? 18.281 -20.281 -9.453 1 91.38 76 CYS A O 1
ATOM 605 N N . GLY A 1 77 ? 19.281 -21.281 -7.754 1 94.38 77 GLY A N 1
ATOM 606 C CA . GLY A 1 77 ? 19.859 -20.047 -7.254 1 94.38 77 GLY A CA 1
ATOM 607 C C . GLY A 1 77 ? 21.375 -20 -7.406 1 94.38 77 GLY A C 1
ATOM 608 O O . GLY A 1 77 ? 21.875 -19.453 -8.383 1 94.38 77 GLY A O 1
ATOM 609 N N . VAL A 1 78 ? 22.031 -20.672 -6.52 1 96.25 78 VAL A N 1
ATOM 610 C CA . VAL A 1 78 ? 23.484 -20.594 -6.434 1 96.25 78 VAL A CA 1
ATOM 611 C C . VAL A 1 78 ? 24.109 -21.203 -7.691 1 96.25 78 VAL A C 1
ATOM 613 O O . VAL A 1 78 ? 25 -20.594 -8.305 1 96.25 78 VAL A O 1
ATOM 616 N N . ASP A 1 79 ? 23.688 -22.375 -8.07 1 95.12 79 ASP A N 1
ATOM 617 C CA . ASP A 1 79 ? 24.281 -23.062 -9.211 1 95.12 79 ASP A CA 1
ATOM 618 C C . ASP A 1 79 ? 24.031 -22.297 -10.508 1 95.12 79 ASP A C 1
ATOM 620 O O . ASP A 1 79 ? 24.938 -22.188 -11.352 1 95.12 79 ASP A O 1
ATOM 624 N N . VAL A 1 80 ? 22.859 -21.812 -10.656 1 94.12 80 VAL A N 1
ATOM 625 C CA . VAL A 1 80 ? 22.516 -21.016 -11.836 1 94.12 80 VAL A CA 1
ATOM 626 C C . VAL A 1 80 ? 23.344 -19.734 -11.844 1 94.12 80 VAL A C 1
ATOM 628 O O . VAL A 1 80 ? 23.812 -19.297 -12.898 1 94.12 80 VAL A O 1
ATOM 631 N N . CYS A 1 81 ? 23.453 -19.094 -10.734 1 93.81 81 CYS A N 1
ATOM 632 C CA . CYS A 1 81 ? 24.266 -17.891 -10.602 1 93.81 81 CYS A CA 1
ATOM 633 C C . CYS A 1 81 ? 25.688 -18.141 -11.047 1 93.81 81 CYS A C 1
ATOM 635 O O . CYS A 1 81 ? 26.219 -17.406 -11.883 1 93.81 81 CYS A O 1
ATOM 637 N N . ALA A 1 82 ? 26.297 -19.156 -10.508 1 95.25 82 ALA A N 1
ATOM 638 C CA . ALA A 1 82 ? 27.672 -19.484 -10.836 1 95.25 82 ALA A CA 1
ATOM 639 C C . ALA A 1 82 ? 27.844 -19.75 -12.328 1 95.25 82 ALA A C 1
ATOM 641 O O . ALA A 1 82 ? 28.766 -19.234 -12.961 1 95.25 82 ALA A O 1
ATOM 642 N N . ALA A 1 83 ? 26.938 -20.469 -12.859 1 94.44 83 ALA A N 1
ATOM 643 C CA . ALA A 1 83 ? 27.016 -20.844 -14.273 1 94.44 83 ALA A CA 1
ATOM 644 C C . ALA A 1 83 ? 26.781 -19.625 -15.172 1 94.44 83 ALA A C 1
ATOM 646 O O . ALA A 1 83 ? 27.469 -19.469 -16.188 1 94.44 83 ALA A O 1
ATOM 647 N N . THR A 1 84 ? 25.859 -18.828 -14.867 1 94.62 84 THR A N 1
ATOM 648 C CA . THR A 1 84 ? 25.469 -17.703 -15.711 1 94.62 84 THR A CA 1
ATOM 649 C C . THR A 1 84 ? 26.547 -16.609 -15.688 1 94.62 84 THR A C 1
ATOM 651 O O . THR A 1 84 ? 26.875 -16.047 -16.734 1 94.62 84 THR A O 1
ATOM 654 N N . LEU A 1 85 ? 27.062 -16.281 -14.492 1 94.62 85 LEU A N 1
ATOM 655 C CA . LEU A 1 85 ? 28.078 -15.25 -14.367 1 94.62 85 LEU A CA 1
ATOM 656 C C . LEU A 1 85 ? 29.328 -15.633 -15.156 1 94.62 85 LEU A C 1
ATOM 658 O O . LEU A 1 85 ? 30.047 -14.758 -15.656 1 94.62 85 LEU A O 1
ATOM 662 N N . ASN A 1 86 ? 29.547 -16.859 -15.375 1 91.31 86 ASN A N 1
ATOM 663 C CA . ASN A 1 86 ? 30.766 -17.312 -16.031 1 91.31 86 ASN A CA 1
ATOM 664 C C . ASN A 1 86 ? 30.578 -17.438 -17.531 1 91.31 86 ASN A C 1
ATOM 666 O O . ASN A 1 86 ? 31.516 -17.812 -18.25 1 91.31 86 ASN A O 1
ATOM 670 N N . THR A 1 87 ? 29.406 -17.141 -18.016 1 95.12 87 THR A N 1
ATOM 671 C CA . THR A 1 87 ? 29.203 -17.125 -19.469 1 95.12 87 THR A CA 1
ATOM 672 C C . THR A 1 87 ? 29.984 -15.977 -20.109 1 95.12 87 THR A C 1
ATOM 674 O O . THR A 1 87 ? 30.188 -14.93 -19.469 1 95.12 87 THR A O 1
ATOM 677 N N . PRO A 1 88 ? 30.375 -16.188 -21.359 1 95.19 88 PRO A N 1
ATOM 678 C CA . PRO A 1 88 ? 31.047 -15.086 -22.062 1 95.19 88 PRO A CA 1
ATOM 679 C C . PRO A 1 88 ? 30.172 -13.844 -22.172 1 95.19 88 PRO A C 1
ATOM 681 O O . PRO A 1 88 ? 30.672 -12.719 -22.125 1 95.19 88 PRO A O 1
ATOM 684 N N . VAL A 1 89 ? 28.906 -14.055 -22.234 1 95.56 89 VAL A N 1
ATOM 685 C CA . VAL A 1 89 ? 27.953 -12.961 -22.391 1 95.56 89 VAL A CA 1
ATOM 686 C C . VAL A 1 89 ? 28.047 -12.023 -21.188 1 95.56 89 VAL A C 1
ATOM 688 O O . VAL A 1 89 ? 28.188 -10.805 -21.344 1 95.56 89 VAL A O 1
ATOM 691 N N . LEU A 1 90 ? 28.031 -12.562 -20 1 95.56 90 LEU A N 1
ATOM 692 C CA . LEU A 1 90 ? 28.031 -11.719 -18.797 1 95.56 90 LEU A CA 1
ATOM 693 C C . LEU A 1 90 ? 29.438 -11.211 -18.5 1 95.56 90 LEU A C 1
ATOM 695 O O . LEU A 1 90 ? 29.609 -10.109 -17.969 1 95.56 90 LEU A O 1
ATOM 699 N N . ARG A 1 91 ? 30.438 -11.984 -18.891 1 94.88 91 ARG A N 1
ATOM 700 C CA . ARG A 1 91 ? 31.797 -11.477 -18.781 1 94.88 91 ARG A CA 1
ATOM 701 C C . ARG A 1 91 ? 32 -10.266 -19.688 1 94.88 91 ARG A C 1
ATOM 703 O O . ARG A 1 91 ? 32.656 -9.297 -19.281 1 94.88 91 ARG A O 1
ATOM 710 N N . ASP A 1 92 ? 31.438 -10.352 -20.828 1 94.69 92 ASP A N 1
ATOM 711 C CA . ASP A 1 92 ? 31.547 -9.234 -21.766 1 94.69 92 ASP A CA 1
ATOM 712 C C . ASP A 1 92 ? 30.75 -8.023 -21.266 1 94.69 92 ASP A C 1
ATOM 714 O O . ASP A 1 92 ? 31.156 -6.883 -21.5 1 94.69 92 ASP A O 1
ATOM 718 N N . LEU A 1 93 ? 29.656 -8.281 -20.641 1 93.12 93 LEU A N 1
ATOM 719 C CA . LEU A 1 93 ? 28.844 -7.199 -20.078 1 93.12 93 LEU A CA 1
ATOM 720 C C . LEU A 1 93 ? 29.641 -6.422 -19.031 1 93.12 93 LEU A C 1
ATOM 722 O O . LEU A 1 93 ? 29.516 -5.203 -18.922 1 93.12 93 LEU A O 1
ATOM 726 N N . LYS A 1 94 ? 30.375 -7.125 -18.297 1 89.88 94 LYS A N 1
ATOM 727 C CA . LYS A 1 94 ? 31.203 -6.5 -17.281 1 89.88 94 LYS A CA 1
ATOM 728 C C . LYS A 1 94 ? 32.281 -5.602 -17.906 1 89.88 94 LYS A C 1
ATOM 730 O O . LYS A 1 94 ? 32.719 -4.645 -17.266 1 89.88 94 LYS A O 1
ATOM 735 N N . LYS A 1 95 ? 32.656 -5.789 -19.141 1 89.31 95 LYS A N 1
ATOM 736 C CA . LYS A 1 95 ? 33.688 -5.039 -19.812 1 89.31 95 LYS A CA 1
ATOM 737 C C . LYS A 1 95 ? 33.125 -3.914 -20.656 1 89.31 95 LYS A C 1
ATOM 739 O O . LYS A 1 95 ? 33.844 -3.084 -21.188 1 89.31 95 LYS A O 1
ATOM 744 N N . THR A 1 96 ? 31.844 -3.908 -20.656 1 91.19 96 THR A N 1
ATOM 745 C CA . THR A 1 96 ? 31.203 -2.936 -21.531 1 91.19 96 THR A CA 1
ATOM 746 C C . THR A 1 96 ? 31.391 -1.52 -20.984 1 91.19 96 THR A C 1
ATOM 748 O O . THR A 1 96 ? 31.547 -1.326 -19.781 1 91.19 96 THR A O 1
ATOM 751 N N . LYS A 1 97 ? 31.344 -0.541 -21.844 1 91.69 97 LYS A N 1
ATOM 752 C CA . LYS A 1 97 ? 31.422 0.867 -21.469 1 91.69 97 LYS A CA 1
ATOM 753 C C . LYS A 1 97 ? 30.031 1.507 -21.438 1 91.69 97 LYS A C 1
ATOM 755 O O . LYS A 1 97 ? 29.906 2.701 -21.172 1 91.69 97 LYS A O 1
ATOM 760 N N . LYS A 1 98 ? 29.094 0.674 -21.672 1 93.12 98 LYS A N 1
ATOM 761 C CA . LYS A 1 98 ? 27.719 1.179 -21.656 1 93.12 98 LYS A CA 1
ATOM 762 C C . LYS A 1 98 ? 27.328 1.643 -20.25 1 93.12 98 LYS A C 1
ATOM 764 O O . LYS A 1 98 ? 27.781 1.087 -19.25 1 93.12 98 LYS A O 1
ATOM 769 N N . LYS A 1 99 ? 26.578 2.65 -20.281 1 95.5 99 LYS A N 1
ATOM 770 C CA . LYS A 1 99 ? 26 3.131 -19.031 1 95.5 99 LYS A CA 1
ATOM 771 C C . LYS A 1 99 ? 24.516 2.746 -18.938 1 95.5 99 LYS A C 1
ATOM 773 O O . LYS A 1 99 ? 23.781 2.809 -19.922 1 95.5 99 LYS A O 1
ATOM 778 N N . TYR A 1 100 ? 24.141 2.305 -17.812 1 97.25 100 TYR A N 1
ATOM 779 C CA . TYR A 1 100 ? 22.766 1.927 -17.594 1 97.25 100 TYR A CA 1
ATOM 780 C C . TYR A 1 100 ? 22.109 2.828 -16.547 1 97.25 100 TYR A C 1
ATOM 782 O O . TYR A 1 100 ? 22.75 3.178 -15.539 1 97.25 100 TYR A O 1
ATOM 790 N N . ASP A 1 101 ? 20.875 3.223 -16.781 1 98 101 ASP A N 1
ATOM 791 C CA . ASP A 1 101 ? 20.125 4.039 -15.836 1 98 101 ASP A CA 1
ATOM 792 C C . ASP A 1 101 ? 19.438 3.168 -14.789 1 98 101 ASP A C 1
ATOM 794 O O . ASP A 1 101 ? 19 3.664 -13.75 1 98 101 ASP A O 1
ATOM 798 N N . LEU A 1 102 ? 19.359 1.891 -15.133 1 98.5 102 LEU A N 1
ATOM 799 C CA . LEU A 1 102 ? 18.625 0.963 -14.273 1 98.5 102 LEU A CA 1
ATOM 800 C C . LEU A 1 102 ? 19.047 -0.477 -14.547 1 98.5 102 LEU A C 1
ATOM 802 O O . LEU A 1 102 ? 19.359 -0.834 -15.688 1 98.5 102 LEU A O 1
ATOM 806 N N . VAL A 1 103 ? 19.109 -1.268 -13.516 1 98.25 103 VAL A N 1
ATOM 807 C CA . VAL A 1 103 ? 19.328 -2.705 -13.641 1 98.25 103 VAL A CA 1
ATOM 808 C C . VAL A 1 103 ? 18.125 -3.459 -13.094 1 98.25 103 VAL A C 1
ATOM 810 O O . VAL A 1 103 ? 17.656 -3.182 -11.977 1 98.25 103 VAL A O 1
ATOM 813 N N . VAL A 1 104 ? 17.562 -4.383 -13.875 1 98.5 104 VAL A N 1
ATOM 814 C CA . VAL A 1 104 ? 16.422 -5.191 -13.469 1 98.5 104 VAL A CA 1
ATOM 815 C C . VAL A 1 104 ? 16.875 -6.621 -13.18 1 98.5 104 VAL A C 1
ATOM 817 O O . VAL A 1 104 ? 17.562 -7.238 -13.984 1 98.5 104 VAL A O 1
ATOM 820 N N . THR A 1 105 ? 16.531 -7.133 -12 1 97.56 105 THR A N 1
ATOM 821 C CA . THR A 1 105 ? 16.891 -8.492 -11.602 1 97.56 105 THR A CA 1
ATOM 822 C C . THR A 1 105 ? 15.656 -9.25 -11.109 1 97.56 105 THR A C 1
ATOM 824 O O . THR A 1 105 ? 14.586 -8.664 -10.961 1 97.56 105 THR A O 1
ATOM 827 N N . GLU A 1 106 ? 15.805 -10.547 -10.914 1 97.12 106 GLU A N 1
ATOM 828 C CA . GLU A 1 106 ? 14.75 -11.383 -10.336 1 97.12 106 GLU A CA 1
ATOM 829 C C . GLU A 1 106 ? 15.07 -11.734 -8.883 1 97.12 106 GLU A C 1
ATOM 831 O O . GLU A 1 106 ? 16.234 -11.945 -8.531 1 97.12 106 GLU A O 1
ATOM 836 N N . ILE A 1 107 ? 14.086 -11.719 -8.031 1 97.31 107 ILE A N 1
ATOM 837 C CA . ILE A 1 107 ? 14.172 -12.328 -6.711 1 97.31 107 ILE A CA 1
ATOM 838 C C . ILE A 1 107 ? 13.641 -13.758 -6.77 1 97.31 107 ILE A C 1
ATOM 840 O O . ILE A 1 107 ? 12.453 -13.977 -7.012 1 97.31 107 ILE A O 1
ATOM 844 N N . PHE A 1 108 ? 14.516 -14.672 -6.551 1 95.06 108 PHE A N 1
ATOM 845 C CA . PHE A 1 108 ? 14.125 -16.078 -6.504 1 95.06 108 PHE A CA 1
ATOM 846 C C . PHE A 1 108 ? 15.07 -16.875 -5.602 1 95.06 108 PHE A C 1
ATOM 848 O O . PHE A 1 108 ? 14.977 -16.781 -4.375 1 95.06 108 PHE A O 1
ATOM 855 N N . GLY A 1 109 ? 16.156 -17.406 -6.219 1 95.06 109 GLY A N 1
ATOM 856 C CA . GLY A 1 109 ? 17 -18.281 -5.402 1 95.06 109 GLY A CA 1
ATOM 857 C C . GLY A 1 109 ? 18.312 -17.641 -5.008 1 95.06 109 GLY A C 1
ATOM 858 O O . GLY A 1 109 ? 18.969 -18.078 -4.059 1 95.06 109 GLY A O 1
ATOM 859 N N . SER A 1 110 ? 18.734 -16.625 -5.719 1 95.81 110 SER A N 1
ATOM 860 C CA . SER A 1 110 ? 20 -15.953 -5.434 1 95.81 110 SER A CA 1
ATOM 861 C C . SER A 1 110 ? 19.969 -14.492 -5.855 1 95.81 110 SER A C 1
ATOM 863 O O . SER A 1 110 ? 19.234 -14.125 -6.777 1 95.81 110 SER A O 1
ATOM 865 N N . ASP A 1 111 ? 20.766 -13.641 -5.176 1 97 111 ASP A N 1
ATOM 866 C CA . ASP A 1 111 ? 20.797 -12.211 -5.473 1 97 111 ASP A CA 1
ATOM 867 C C . ASP A 1 111 ? 22.125 -11.836 -6.152 1 97 111 ASP A C 1
ATOM 869 O O . ASP A 1 111 ? 22.516 -10.664 -6.141 1 97 111 ASP A O 1
ATOM 873 N N . CYS A 1 112 ? 22.812 -12.844 -6.738 1 96.62 112 CYS A N 1
ATOM 874 C CA . CYS A 1 112 ? 24.141 -12.602 -7.285 1 96.62 112 CYS A CA 1
ATOM 875 C C . CYS A 1 112 ? 24.094 -11.562 -8.391 1 96.62 112 CYS A C 1
ATOM 877 O O . CYS A 1 112 ? 25.062 -10.812 -8.578 1 96.62 112 CYS A O 1
ATOM 879 N N . MET A 1 113 ? 22.984 -11.422 -9.109 1 96.75 113 MET A N 1
ATOM 880 C CA . MET A 1 113 ? 22.875 -10.508 -10.242 1 96.75 113 MET A CA 1
ATOM 881 C C . MET A 1 113 ? 22.797 -9.062 -9.766 1 96.75 113 MET A C 1
ATOM 883 O O . MET A 1 113 ? 22.984 -8.133 -10.555 1 96.75 113 MET A O 1
ATOM 887 N N . LEU A 1 114 ? 22.516 -8.812 -8.469 1 97.81 114 LEU A N 1
ATOM 888 C CA . LEU A 1 114 ? 22.516 -7.461 -7.914 1 97.81 114 LEU A CA 1
ATOM 889 C C . LEU A 1 114 ? 23.891 -6.82 -8.023 1 97.81 114 LEU A C 1
ATOM 891 O O . LEU A 1 114 ? 24.016 -5.594 -7.98 1 97.81 114 LEU A O 1
ATOM 895 N N . GLY A 1 115 ? 24.938 -7.668 -8.133 1 97.38 115 GLY A N 1
ATOM 896 C CA . GLY A 1 115 ? 26.281 -7.141 -8.32 1 97.38 115 GLY A CA 1
ATOM 897 C C . GLY A 1 115 ? 26.391 -6.199 -9.5 1 97.38 115 GLY A C 1
ATOM 898 O O . GLY A 1 115 ? 27.172 -5.25 -9.469 1 97.38 115 GLY A O 1
ATOM 899 N N . PHE A 1 116 ? 25.594 -6.43 -10.539 1 97.19 116 PHE A N 1
ATOM 900 C CA . PHE A 1 116 ? 25.625 -5.578 -11.719 1 97.19 116 PHE A CA 1
ATOM 901 C C . PHE A 1 116 ? 25.094 -4.191 -11.406 1 97.19 116 PHE A C 1
ATOM 903 O O . PHE A 1 116 ? 25.516 -3.201 -12.008 1 97.19 116 PHE A O 1
ATOM 910 N N . GLY A 1 117 ? 24.078 -4.121 -10.469 1 97.06 117 GLY A N 1
ATOM 911 C CA . GLY A 1 117 ? 23.641 -2.811 -10.016 1 97.06 117 GLY A CA 1
ATOM 912 C C . GLY A 1 117 ? 24.766 -1.978 -9.422 1 97.06 117 GLY A C 1
ATOM 913 O O . GLY A 1 117 ? 24.891 -0.792 -9.727 1 97.06 117 GLY A O 1
ATOM 914 N N . HIS A 1 118 ? 25.484 -2.602 -8.602 1 96.44 118 HIS A N 1
ATOM 915 C CA . HIS A 1 118 ? 26.641 -1.943 -7.988 1 96.44 118 HIS A CA 1
ATOM 916 C C . HIS A 1 118 ? 27.703 -1.592 -9.031 1 96.44 118 HIS A C 1
ATOM 918 O O . HIS A 1 118 ? 28.234 -0.481 -9.031 1 96.44 118 HIS A O 1
ATOM 924 N N . TYR A 1 119 ? 28 -2.541 -9.875 1 95.5 119 TYR A N 1
ATOM 925 C CA . TYR A 1 119 ? 29.047 -2.383 -10.875 1 95.5 119 TYR A CA 1
ATOM 926 C C . TYR A 1 119 ? 28.75 -1.213 -11.805 1 95.5 119 TYR A C 1
ATOM 928 O O . TYR A 1 119 ? 29.641 -0.414 -12.109 1 95.5 119 TYR A O 1
ATOM 936 N N . PHE A 1 120 ? 27.547 -1.052 -12.227 1 96.5 120 PHE A N 1
ATOM 937 C CA . PHE A 1 120 ? 27.156 -0.01 -13.172 1 96.5 120 PHE A CA 1
ATOM 938 C C . PHE A 1 120 ? 26.719 1.251 -12.438 1 96.5 120 PHE A C 1
ATOM 940 O O . PHE A 1 120 ? 26.328 2.236 -13.062 1 96.5 120 PHE A O 1
ATOM 947 N N . LYS A 1 121 ? 26.703 1.228 -11.086 1 96.44 121 LYS A N 1
ATOM 948 C CA . LYS A 1 121 ? 26.266 2.35 -10.258 1 96.44 121 LYS A CA 1
ATOM 949 C C . LYS A 1 121 ? 24.859 2.803 -10.648 1 96.44 121 LYS A C 1
ATOM 951 O O . LYS A 1 121 ? 24.625 3.996 -10.844 1 96.44 121 LYS A O 1
ATOM 956 N N . ALA A 1 122 ? 24.031 1.85 -10.812 1 97.88 122 ALA A N 1
ATOM 957 C CA . ALA A 1 122 ? 22.641 2.1 -11.211 1 97.88 122 ALA A CA 1
ATOM 958 C C . ALA A 1 122 ? 21.672 1.547 -10.172 1 97.88 122 ALA A C 1
ATOM 960 O O . ALA A 1 122 ? 21.953 0.534 -9.523 1 97.88 122 ALA A O 1
ATOM 961 N N . PRO A 1 123 ? 20.531 2.264 -9.977 1 98.31 123 PRO A N 1
ATOM 962 C CA . PRO A 1 123 ? 19.5 1.682 -9.109 1 98.31 123 PRO A CA 1
ATOM 963 C C . PRO A 1 123 ? 18.969 0.35 -9.641 1 98.31 123 PRO A C 1
ATOM 965 O O . PRO A 1 123 ? 19.109 0.056 -10.828 1 98.31 123 PRO A O 1
ATOM 968 N N . THR A 1 124 ? 18.406 -0.457 -8.727 1 98.56 124 THR A N 1
ATOM 969 C CA . THR A 1 124 ? 17.953 -1.781 -9.117 1 98.56 124 THR A CA 1
ATOM 970 C C . THR A 1 124 ? 16.438 -1.918 -8.883 1 98.56 124 THR A C 1
ATOM 972 O O . THR A 1 124 ? 15.914 -1.394 -7.902 1 98.56 124 THR A O 1
ATOM 975 N N . VAL A 1 125 ? 15.781 -2.549 -9.797 1 98.75 125 VAL A N 1
ATOM 976 C CA . VAL A 1 125 ? 14.406 -3.021 -9.672 1 98.75 125 VAL A CA 1
ATOM 977 C C . VAL A 1 125 ? 14.375 -4.547 -9.719 1 98.75 125 VAL A C 1
ATOM 979 O O . VAL A 1 125 ? 15.008 -5.16 -10.578 1 98.75 125 VAL A O 1
ATOM 982 N N . SER A 1 126 ? 13.719 -5.137 -8.773 1 98.56 126 SER A N 1
ATOM 983 C CA . SER A 1 126 ? 13.664 -6.594 -8.719 1 98.56 126 SER A CA 1
ATOM 984 C C . SER A 1 126 ? 12.25 -7.105 -8.992 1 98.56 126 SER A C 1
ATOM 986 O O . SER A 1 126 ? 11.273 -6.516 -8.523 1 98.56 126 SER A O 1
ATOM 988 N N . LEU A 1 127 ? 12.164 -8.172 -9.742 1 98.38 127 LEU A N 1
ATOM 989 C CA . LEU A 1 127 ? 10.883 -8.766 -10.125 1 98.38 127 LEU A CA 1
ATOM 990 C C . LEU A 1 127 ? 10.688 -10.117 -9.445 1 98.38 127 LEU A C 1
ATOM 992 O O . LEU A 1 127 ? 11.641 -10.883 -9.289 1 98.38 127 LEU A O 1
ATOM 996 N N . ILE A 1 128 ? 9.508 -10.375 -9.031 1 97.69 128 ILE A N 1
ATOM 997 C CA . ILE A 1 128 ? 9.086 -11.672 -8.508 1 97.69 128 ILE A CA 1
ATOM 998 C C . ILE A 1 128 ? 7.988 -12.258 -9.391 1 97.69 128 ILE A C 1
ATOM 1000 O O . ILE A 1 128 ? 6.945 -11.625 -9.586 1 97.69 128 ILE A O 1
ATOM 1004 N N . SER A 1 129 ? 8.211 -13.422 -9.914 1 95.56 129 SER A N 1
ATOM 1005 C CA . SER A 1 129 ? 7.281 -14.016 -10.867 1 95.56 129 SER A CA 1
ATOM 1006 C C . SER A 1 129 ? 6.125 -14.711 -10.164 1 95.56 129 SER A C 1
ATOM 1008 O O . SER A 1 129 ? 5.148 -15.117 -10.797 1 95.56 129 SER A O 1
ATOM 1010 N N . SER A 1 130 ? 6.227 -14.906 -8.867 1 94.31 130 SER A N 1
ATOM 1011 C CA . SER A 1 130 ? 5.195 -15.492 -8.016 1 94.31 130 SER A CA 1
ATOM 1012 C C . SER A 1 130 ? 4.668 -14.484 -7.008 1 94.31 130 SER A C 1
ATOM 1014 O O . SER A 1 130 ? 4.906 -13.281 -7.148 1 94.31 130 SER A O 1
ATOM 1016 N N . ILE A 1 131 ? 3.92 -14.984 -6.051 1 93.5 131 ILE A N 1
ATOM 1017 C CA . ILE A 1 131 ? 3.65 -14.148 -4.883 1 93.5 131 ILE A CA 1
ATOM 1018 C C . ILE A 1 131 ? 4.949 -13.891 -4.125 1 93.5 131 ILE A C 1
ATOM 1020 O O . ILE A 1 131 ? 5.984 -14.492 -4.426 1 93.5 131 ILE A O 1
ATOM 1024 N N . SER A 1 132 ? 4.906 -13.055 -3.211 1 94.75 132 SER A N 1
ATOM 1025 C CA . SER A 1 132 ? 6.121 -12.656 -2.504 1 94.75 132 SER A CA 1
ATOM 1026 C C . SER A 1 132 ? 6.785 -13.852 -1.83 1 94.75 132 SER A C 1
ATOM 1028 O O . SER A 1 132 ? 6.102 -14.75 -1.324 1 94.75 132 SER A O 1
ATOM 1030 N N . LEU A 1 133 ? 8.078 -13.906 -1.837 1 96.06 133 LEU A N 1
ATOM 1031 C CA . LEU A 1 133 ? 8.891 -14.938 -1.195 1 96.06 133 LEU A CA 1
ATOM 1032 C C . LEU A 1 133 ? 9.328 -14.5 0.195 1 96.06 133 LEU A C 1
ATOM 1034 O O . LEU A 1 133 ? 9.484 -13.305 0.452 1 96.06 133 LEU A O 1
ATOM 1038 N N . PRO A 1 134 ? 9.555 -15.445 1.078 1 95.19 134 PRO A N 1
ATOM 1039 C CA . PRO A 1 134 ? 9.852 -15.109 2.471 1 95.19 134 PRO A CA 1
ATOM 1040 C C . PRO A 1 134 ? 11.109 -14.25 2.611 1 95.19 134 PRO A C 1
ATOM 1042 O O . PRO A 1 134 ? 11.234 -13.484 3.572 1 95.19 134 PRO A O 1
ATOM 1045 N N . TRP A 1 135 ? 12.055 -14.375 1.708 1 95.06 135 TRP A N 1
ATOM 1046 C CA . TRP A 1 135 ? 13.312 -13.648 1.837 1 95.06 135 TRP A CA 1
ATOM 1047 C C . TRP A 1 135 ? 13.289 -12.359 1.021 1 95.06 135 TRP A C 1
ATOM 1049 O O . TRP A 1 135 ? 14.32 -11.711 0.847 1 95.06 135 TRP A O 1
ATOM 1059 N N . ALA A 1 136 ? 12.086 -11.961 0.49 1 95.94 136 ALA A N 1
ATOM 1060 C CA . ALA A 1 136 ? 11.984 -10.75 -0.323 1 95.94 136 ALA A CA 1
ATOM 1061 C C . ALA A 1 136 ? 11.617 -9.547 0.534 1 95.94 136 ALA A C 1
ATOM 1063 O O . ALA A 1 136 ? 12.023 -8.414 0.244 1 95.94 136 ALA A O 1
ATOM 1064 N N . GLY A 1 137 ? 10.836 -9.75 1.567 1 94.31 137 GLY A N 1
ATOM 1065 C CA . GLY A 1 137 ? 10.219 -8.672 2.314 1 94.31 137 GLY A CA 1
ATOM 1066 C C . GLY A 1 137 ? 11.219 -7.824 3.082 1 94.31 137 GLY A C 1
ATOM 1067 O O . GLY A 1 137 ? 11.094 -6.602 3.127 1 94.31 137 GLY A O 1
ATOM 1068 N N . ASP A 1 138 ? 12.242 -8.406 3.629 1 91.94 138 ASP A N 1
ATOM 1069 C CA . ASP A 1 138 ? 13.18 -7.723 4.516 1 91.94 138 ASP A CA 1
ATOM 1070 C C . ASP A 1 138 ? 13.977 -6.668 3.76 1 91.94 138 ASP A C 1
ATOM 1072 O O . ASP A 1 138 ? 14.352 -5.637 4.328 1 91.94 138 ASP A O 1
ATOM 1076 N N . ARG A 1 139 ? 14.25 -6.938 2.531 1 94.38 139 ARG A N 1
ATOM 1077 C CA . ARG A 1 139 ? 15.125 -6.047 1.778 1 94.38 139 ARG A CA 1
ATOM 1078 C C . ARG A 1 139 ? 14.523 -4.648 1.674 1 94.38 139 ARG A C 1
ATOM 1080 O O . ARG A 1 139 ? 15.25 -3.658 1.584 1 94.38 139 ARG A O 1
ATOM 1087 N N . ILE A 1 140 ? 13.188 -4.566 1.74 1 96.56 140 ILE A N 1
ATOM 1088 C CA . ILE A 1 140 ? 12.562 -3.258 1.572 1 96.56 140 ILE A CA 1
ATOM 1089 C C . ILE A 1 140 ? 11.68 -2.945 2.781 1 96.56 140 ILE A C 1
ATOM 1091 O O . ILE A 1 140 ? 10.891 -1.999 2.754 1 96.56 140 ILE A O 1
ATOM 1095 N N . GLY A 1 141 ? 11.758 -3.746 3.764 1 95.81 141 GLY A N 1
ATOM 1096 C CA . GLY A 1 141 ? 10.969 -3.527 4.969 1 95.81 141 GLY A CA 1
ATOM 1097 C C . GLY A 1 141 ? 9.492 -3.811 4.777 1 95.81 141 GLY A C 1
ATOM 1098 O O . GLY A 1 141 ? 8.648 -3.172 5.402 1 95.81 141 GLY A O 1
ATOM 1099 N N . ASN A 1 142 ? 9.133 -4.668 3.855 1 97.19 142 ASN A N 1
ATOM 1100 C CA . ASN A 1 142 ? 7.746 -5.055 3.639 1 97.19 142 ASN A CA 1
ATOM 1101 C C . ASN A 1 142 ? 7.27 -6.051 4.695 1 97.19 142 ASN A C 1
ATOM 1103 O O . ASN A 1 142 ? 7.879 -7.102 4.879 1 97.19 142 ASN A O 1
ATOM 1107 N N . PRO A 1 143 ? 6.156 -5.746 5.352 1 95 143 PRO A N 1
ATOM 1108 C CA . PRO A 1 143 ? 5.719 -6.617 6.441 1 95 143 PRO A CA 1
ATOM 1109 C C . PRO A 1 143 ? 5.379 -8.031 5.973 1 95 143 PRO A C 1
ATOM 1111 O O . PRO A 1 143 ? 4.785 -8.203 4.906 1 95 143 PRO A O 1
ATOM 1114 N N . ASP A 1 144 ? 5.797 -9.008 6.734 1 94.06 144 ASP A N 1
ATOM 1115 C CA . ASP A 1 144 ? 5.48 -10.414 6.512 1 94.06 144 ASP A CA 1
ATOM 1116 C C . ASP A 1 144 ? 4.992 -11.078 7.801 1 94.06 144 ASP A C 1
ATOM 1118 O O . ASP A 1 144 ? 5.523 -12.109 8.211 1 94.06 144 ASP A O 1
ATOM 1122 N N . ASN A 1 145 ? 4.012 -10.477 8.422 1 95.12 145 ASN A N 1
ATOM 1123 C CA . ASN A 1 145 ? 3.461 -10.969 9.68 1 95.12 145 ASN A CA 1
ATOM 1124 C C . ASN A 1 145 ? 2.812 -12.336 9.508 1 95.12 145 ASN A C 1
ATOM 1126 O O . ASN A 1 145 ? 1.749 -12.453 8.898 1 95.12 145 ASN A O 1
ATOM 1130 N N . PRO A 1 146 ? 3.346 -13.32 10.086 1 96.38 146 PRO A N 1
ATOM 1131 C CA . PRO A 1 146 ? 2.85 -14.672 9.828 1 96.38 146 PRO A CA 1
ATOM 1132 C C . PRO A 1 146 ? 1.54 -14.969 10.562 1 96.38 146 PRO A C 1
ATOM 1134 O O . PRO A 1 146 ? 0.978 -16.062 10.414 1 96.38 146 PRO A O 1
ATOM 1137 N N . SER A 1 147 ? 1.053 -14 11.336 1 96.69 147 SER A N 1
ATOM 1138 C CA . SER A 1 147 ? -0.237 -14.195 11.992 1 96.69 147 SER A CA 1
ATOM 1139 C C . SER A 1 147 ? -1.371 -14.25 10.977 1 96.69 147 SER A C 1
ATOM 1141 O O . SER A 1 147 ? -2.414 -14.852 11.234 1 96.69 147 SER A O 1
ATOM 1143 N N . TYR A 1 148 ? -1.161 -13.602 9.805 1 96.31 148 TYR A N 1
ATOM 1144 C CA . TYR A 1 148 ? -2.273 -13.562 8.859 1 96.31 148 TYR A CA 1
ATOM 1145 C C . TYR A 1 148 ? -1.767 -13.5 7.426 1 96.31 148 TYR A C 1
ATOM 1147 O O . TYR A 1 148 ? -2.561 -13.453 6.48 1 96.31 148 TYR A O 1
ATOM 1155 N N . ILE A 1 149 ? -0.487 -13.406 7.184 1 95.69 149 ILE A N 1
ATOM 1156 C CA . ILE A 1 149 ? 0.105 -13.453 5.852 1 95.69 149 ILE A CA 1
ATOM 1157 C C . ILE A 1 149 ? 0.709 -14.836 5.602 1 95.69 149 ILE A C 1
ATOM 1159 O O . ILE A 1 149 ? 1.736 -15.188 6.184 1 95.69 149 ILE A O 1
ATOM 1163 N N . PRO A 1 150 ? 0.121 -15.539 4.754 1 93.44 150 PRO A N 1
ATOM 1164 C CA . PRO A 1 150 ? 0.629 -16.891 4.512 1 93.44 150 PRO A CA 1
ATOM 1165 C C . PRO A 1 150 ? 1.995 -16.891 3.83 1 93.44 150 PRO A C 1
ATOM 1167 O O . PRO A 1 150 ? 2.248 -16.078 2.943 1 93.44 150 PRO A O 1
ATOM 1170 N N . ASN A 1 151 ? 2.803 -17.797 4.34 1 92 151 ASN A N 1
ATOM 1171 C CA . ASN A 1 151 ? 4.098 -18.031 3.709 1 92 151 ASN A CA 1
ATOM 1172 C C . ASN A 1 151 ? 3.949 -18.797 2.393 1 92 151 ASN A C 1
ATOM 1174 O O . ASN A 1 151 ? 3.039 -19.609 2.242 1 92 151 ASN A O 1
ATOM 1178 N N . TYR A 1 152 ? 4.879 -18.531 1.488 1 92.12 152 TYR A N 1
ATOM 1179 C CA . TYR A 1 152 ? 4.898 -19.141 0.168 1 92.12 152 TYR A CA 1
ATOM 1180 C C . TYR A 1 152 ? 4.887 -20.656 0.278 1 92.12 152 TYR A C 1
ATOM 1182 O O . TYR A 1 152 ? 4.34 -21.344 -0.586 1 92.12 152 TYR A O 1
ATOM 1190 N N . PHE A 1 153 ? 5.379 -21.25 1.375 1 91.81 153 PHE A N 1
ATOM 1191 C CA . PHE A 1 153 ? 5.637 -22.688 1.473 1 91.81 153 PHE A CA 1
ATOM 1192 C C . PHE A 1 153 ? 4.574 -23.359 2.324 1 91.81 153 PHE A C 1
ATOM 1194 O O . PHE A 1 153 ? 4.727 -24.531 2.699 1 91.81 153 PHE A O 1
ATOM 1201 N N . VAL A 1 154 ? 3.568 -22.609 2.67 1 88.88 154 VAL A N 1
ATOM 1202 C CA . VAL A 1 154 ? 2.477 -23.219 3.428 1 88.88 154 VAL A CA 1
ATOM 1203 C C . VAL A 1 154 ? 1.172 -23.078 2.645 1 88.88 154 VAL A C 1
ATOM 1205 O O . VAL A 1 154 ? 1.015 -22.172 1.834 1 88.88 154 VAL A O 1
ATOM 1208 N N . SER A 1 155 ? 0.224 -23.953 2.885 1 83.25 155 SER A N 1
ATOM 1209 C CA . SER A 1 155 ? -1.034 -23.984 2.146 1 83.25 155 SER A CA 1
ATOM 1210 C C . SER A 1 155 ? -2.143 -23.281 2.92 1 83.25 155 SER A C 1
ATOM 1212 O O . SER A 1 155 ? -3.291 -23.234 2.477 1 83.25 155 SER A O 1
ATOM 1214 N N . THR A 1 156 ? -1.801 -22.578 3.959 1 86.5 156 THR A N 1
ATOM 1215 C CA . THR A 1 156 ? -2.83 -21.922 4.758 1 86.5 156 THR A CA 1
ATOM 1216 C C . THR A 1 156 ? -3.293 -20.625 4.09 1 86.5 156 THR A C 1
ATOM 1218 O O . THR A 1 156 ? -2.682 -20.172 3.121 1 86.5 156 THR A O 1
ATOM 1221 N N . THR A 1 157 ? -4.465 -20.172 4.551 1 87.75 157 THR A N 1
ATOM 1222 C CA . THR A 1 157 ? -5 -18.891 4.098 1 87.75 157 THR A CA 1
ATOM 1223 C C . THR A 1 157 ? -4.715 -17.781 5.117 1 87.75 157 THR A C 1
ATOM 1225 O O . THR A 1 157 ? -4.02 -18.016 6.109 1 87.75 157 THR A O 1
ATOM 1228 N N . ALA A 1 158 ? -5.195 -16.609 4.809 1 91.44 158 ALA A N 1
ATOM 1229 C CA . ALA A 1 158 ? -4.949 -15.469 5.684 1 91.44 158 ALA A CA 1
ATOM 1230 C C . ALA A 1 158 ? -5.691 -15.617 7.008 1 91.44 158 ALA A C 1
ATOM 1232 O O . ALA A 1 158 ? -5.309 -15.023 8.016 1 91.44 158 ALA A O 1
ATOM 1233 N N . LYS A 1 159 ? -6.816 -16.281 7.023 1 92.69 159 LYS A N 1
ATOM 1234 C CA . LYS A 1 159 ? -7.527 -16.609 8.258 1 92.69 159 LYS A CA 1
ATOM 1235 C C . LYS A 1 159 ? -7.027 -17.922 8.852 1 92.69 159 LYS A C 1
ATOM 1237 O O . LYS A 1 159 ? -7.418 -19 8.406 1 92.69 159 LYS A O 1
ATOM 1242 N N . MET A 1 160 ? -6.266 -17.812 9.891 1 95.06 160 MET A N 1
ATOM 1243 C CA . MET A 1 160 ? -5.531 -18.984 10.383 1 95.06 160 MET A CA 1
ATOM 1244 C C . MET A 1 160 ? -6.023 -19.391 11.773 1 95.06 160 MET A C 1
ATOM 1246 O O . MET A 1 160 ? -6.328 -18.531 12.602 1 95.06 160 MET A O 1
ATOM 1250 N N . SER A 1 161 ? -6.023 -20.688 11.992 1 95.69 161 SER A N 1
ATOM 1251 C CA . SER A 1 161 ? -6.141 -21.203 13.352 1 95.69 161 SER A CA 1
ATOM 1252 C C . SER A 1 161 ? -4.84 -21.031 14.125 1 95.69 161 SER A C 1
ATOM 1254 O O . SER A 1 161 ? -3.826 -20.609 13.562 1 95.69 161 SER A O 1
ATOM 1256 N N . LEU A 1 162 ? -4.902 -21.328 15.414 1 96.38 162 LEU A N 1
ATOM 1257 C CA . LEU A 1 162 ? -3.699 -21.219 16.234 1 96.38 162 LEU A CA 1
ATOM 1258 C C . LEU A 1 162 ? -2.588 -22.109 15.68 1 96.38 162 LEU A C 1
ATOM 1260 O O . LEU A 1 162 ? -1.449 -21.656 15.531 1 96.38 162 LEU A O 1
ATOM 1264 N N . PHE A 1 163 ? -2.898 -23.328 15.336 1 95.88 163 PHE A N 1
ATOM 1265 C CA . PHE A 1 163 ? -1.906 -24.266 14.828 1 95.88 163 PHE A CA 1
ATOM 1266 C C . PHE A 1 163 ? -1.347 -23.797 13.492 1 95.88 163 PHE A C 1
ATOM 1268 O O . PHE A 1 163 ? -0.148 -23.938 13.234 1 95.88 163 PHE A O 1
ATOM 1275 N N . GLU A 1 164 ? -2.191 -23.266 12.656 1 95.44 164 GLU A N 1
ATOM 1276 C CA . GLU A 1 164 ? -1.745 -22.75 11.367 1 95.44 164 GLU A CA 1
ATOM 1277 C C . GLU A 1 164 ? -0.811 -21.547 11.539 1 95.44 164 GLU A C 1
ATOM 1279 O O . GLU A 1 164 ? 0.159 -21.406 10.797 1 95.44 164 GLU A O 1
ATOM 1284 N N . ARG A 1 165 ? -1.131 -20.703 12.523 1 97.19 165 ARG A N 1
ATOM 1285 C CA . ARG A 1 165 ? -0.254 -19.578 12.812 1 97.19 165 ARG A CA 1
ATOM 1286 C C . ARG A 1 165 ? 1.115 -20.047 13.281 1 97.19 165 ARG A C 1
ATOM 1288 O O . ARG A 1 165 ? 2.141 -19.469 12.922 1 97.19 165 ARG A O 1
ATOM 1295 N N . VAL A 1 166 ? 1.097 -21.094 14.117 1 96.94 166 VAL A N 1
ATOM 1296 C CA . VAL A 1 166 ? 2.354 -21.656 14.594 1 96.94 166 VAL A CA 1
ATOM 1297 C C . VAL A 1 166 ? 3.154 -22.203 13.414 1 96.94 166 VAL A C 1
ATOM 1299 O O . VAL A 1 166 ? 4.34 -21.891 13.266 1 96.94 166 VAL A O 1
ATOM 1302 N N . GLU A 1 167 ? 2.502 -22.969 12.586 1 96 167 GLU A N 1
ATOM 1303 C CA . GLU A 1 167 ? 3.158 -23.547 11.422 1 96 167 GLU A CA 1
ATOM 1304 C C . GLU A 1 167 ? 3.705 -22.453 10.5 1 96 167 GLU A C 1
ATOM 1306 O O . GLU A 1 167 ? 4.848 -22.531 10.047 1 96 167 GLU A O 1
ATOM 1311 N N . ASN A 1 168 ? 2.863 -21.484 10.234 1 96.44 168 ASN A N 1
ATOM 1312 C CA . ASN A 1 168 ? 3.262 -20.375 9.367 1 96.44 168 ASN A CA 1
ATOM 1313 C C . ASN A 1 168 ? 4.465 -19.625 9.922 1 96.44 168 ASN A C 1
ATOM 1315 O O . ASN A 1 168 ? 5.367 -19.234 9.172 1 96.44 168 ASN A O 1
ATOM 1319 N N . THR A 1 169 ? 4.496 -19.438 11.195 1 97.19 169 THR A N 1
ATOM 1320 C CA . THR A 1 169 ? 5.586 -18.719 11.859 1 97.19 169 THR A CA 1
ATOM 1321 C C . THR A 1 169 ? 6.883 -19.516 11.766 1 97.19 169 THR A C 1
ATOM 1323 O O . THR A 1 169 ? 7.926 -18.984 11.383 1 97.19 169 THR A O 1
ATOM 1326 N N . ILE A 1 170 ? 6.809 -20.766 12.086 1 96.19 170 ILE A N 1
ATOM 1327 C CA . ILE A 1 170 ? 7.984 -21.625 12.055 1 96.19 170 ILE A CA 1
ATOM 1328 C C . ILE A 1 170 ? 8.523 -21.703 10.625 1 96.19 170 ILE A C 1
ATOM 1330 O O . ILE A 1 170 ? 9.734 -21.609 10.406 1 96.19 170 ILE A O 1
ATOM 1334 N N . MET A 1 171 ? 7.602 -21.875 9.68 1 96 171 MET A N 1
ATOM 1335 C CA . MET A 1 171 ? 8.023 -22 8.289 1 96 171 MET A CA 1
ATOM 1336 C C . MET A 1 171 ? 8.695 -20.719 7.801 1 96 171 MET A C 1
ATOM 1338 O O . MET A 1 171 ? 9.672 -20.781 7.047 1 96 171 MET A O 1
ATOM 1342 N N . LEU A 1 172 ? 8.164 -19.594 8.203 1 96.12 172 LEU A N 1
ATOM 1343 C CA . LEU A 1 172 ? 8.766 -18.328 7.824 1 96.12 172 LEU A CA 1
ATOM 1344 C C . LEU A 1 172 ? 10.203 -18.219 8.336 1 96.12 172 LEU A C 1
ATOM 1346 O O . LEU A 1 172 ? 11.109 -17.875 7.574 1 96.12 172 LEU A O 1
ATOM 1350 N N . LEU A 1 173 ? 10.43 -18.547 9.578 1 95.25 173 LEU A N 1
ATOM 1351 C CA . LEU A 1 173 ? 11.758 -18.5 10.164 1 95.25 173 LEU A CA 1
ATOM 1352 C C . LEU A 1 173 ? 12.68 -19.547 9.531 1 95.25 173 LEU A C 1
ATOM 1354 O O . LEU A 1 173 ? 13.836 -19.25 9.234 1 95.25 173 LEU A O 1
ATOM 1358 N N . TYR A 1 174 ? 12.094 -20.703 9.344 1 96.25 174 TYR A N 1
ATOM 1359 C CA . TYR A 1 174 ? 12.828 -21.812 8.766 1 96.25 174 TYR A CA 1
ATOM 1360 C C . TYR A 1 174 ? 13.305 -21.5 7.355 1 96.25 174 TYR A C 1
ATOM 1362 O O . TYR A 1 174 ? 14.461 -21.719 7.016 1 96.25 174 TYR A O 1
ATOM 1370 N N . THR A 1 175 ? 12.469 -20.969 6.535 1 96 175 THR A N 1
ATOM 1371 C CA . THR A 1 175 ? 12.797 -20.672 5.145 1 96 175 THR A CA 1
ATOM 1372 C C . THR A 1 175 ? 13.844 -19.562 5.066 1 96 175 THR A C 1
ATOM 1374 O O . THR A 1 175 ? 14.758 -19.625 4.238 1 96 175 THR A O 1
ATOM 1377 N N . LYS A 1 176 ? 13.734 -18.531 5.859 1 95.19 176 LYS A N 1
ATOM 1378 C CA . LYS A 1 176 ? 14.727 -17.469 5.895 1 95.19 176 LYS A CA 1
ATOM 1379 C C . LYS A 1 176 ? 16.094 -18.016 6.293 1 95.19 176 LYS A C 1
ATOM 1381 O O . LYS A 1 176 ? 17.125 -17.625 5.723 1 95.19 176 LYS A O 1
ATOM 1386 N N . PHE A 1 177 ? 16.062 -18.875 7.273 1 95.75 177 PHE A N 1
ATOM 1387 C CA . PHE A 1 177 ? 17.312 -19.5 7.727 1 95.75 177 PHE A CA 1
ATOM 1388 C C . PHE A 1 177 ? 17.953 -20.297 6.598 1 95.75 177 PHE A C 1
ATOM 1390 O O . PHE A 1 177 ? 19.156 -20.172 6.352 1 95.75 177 PHE A O 1
ATOM 1397 N N . LEU A 1 178 ? 17.172 -21.109 5.926 1 96 178 LEU A N 1
ATOM 1398 C CA . LEU A 1 178 ? 17.703 -21.953 4.855 1 96 178 LEU A CA 1
ATOM 1399 C C . LEU A 1 178 ? 18.188 -21.109 3.686 1 96 178 LEU A C 1
ATOM 1401 O O . LEU A 1 178 ? 19.156 -21.453 3.014 1 96 178 LEU A O 1
ATOM 1405 N N . TYR A 1 179 ? 17.484 -20.031 3.377 1 96.5 179 TYR A N 1
ATOM 1406 C CA . TYR A 1 179 ? 17.938 -19.141 2.326 1 96.5 179 TYR A CA 1
ATOM 1407 C C . TYR A 1 179 ? 19.312 -18.562 2.652 1 96.5 179 TYR A C 1
ATOM 1409 O O . TYR A 1 179 ? 20.172 -18.469 1.774 1 96.5 179 TYR A O 1
ATOM 1417 N N . HIS A 1 180 ? 19.547 -18.125 3.887 1 94.38 180 HIS A N 1
ATOM 1418 C CA . HIS A 1 180 ? 20.828 -17.594 4.297 1 94.38 180 HIS A CA 1
ATOM 1419 C C . HIS A 1 180 ? 21.938 -18.625 4.129 1 94.38 180 HIS A C 1
ATOM 1421 O O . HIS A 1 180 ? 23 -18.328 3.578 1 94.38 180 HIS A O 1
ATOM 1427 N N . TYR A 1 181 ? 21.625 -19.797 4.5 1 92.62 181 TYR A N 1
ATOM 1428 C CA . TYR A 1 181 ? 22.641 -20.828 4.551 1 92.62 181 TYR A CA 1
ATOM 1429 C C . TYR A 1 181 ? 22.891 -21.406 3.164 1 92.62 181 TYR A C 1
ATOM 1431 O O . TYR A 1 181 ? 24.047 -21.625 2.783 1 92.62 181 TYR A O 1
ATOM 1439 N N . PHE A 1 182 ? 21.828 -21.656 2.406 1 94.81 182 PHE A N 1
ATOM 1440 C CA . PHE A 1 182 ? 21.984 -22.359 1.139 1 94.81 182 PHE A CA 1
ATOM 1441 C C . PHE A 1 182 ? 22.25 -21.375 0.002 1 94.81 182 PHE A C 1
ATOM 1443 O O . PHE A 1 182 ? 22.766 -21.766 -1.047 1 94.81 182 PHE A O 1
ATOM 1450 N N . SER A 1 183 ? 21.875 -20.188 0.141 1 96.88 183 SER A N 1
ATOM 1451 C CA . SER A 1 183 ? 21.953 -19.281 -1.003 1 96.88 183 SER A CA 1
ATOM 1452 C C . SER A 1 183 ? 22.844 -18.078 -0.688 1 96.88 183 SER A C 1
ATOM 1454 O O . SER A 1 183 ? 23.906 -17.906 -1.289 1 96.88 183 SER A O 1
ATOM 1456 N N . SER A 1 184 ? 22.516 -17.266 0.304 1 95.88 184 SER A N 1
ATOM 1457 C CA . SER A 1 184 ? 23.172 -15.984 0.553 1 95.88 184 SER A CA 1
ATOM 1458 C C . SER A 1 184 ? 24.672 -16.156 0.748 1 95.88 184 SER A C 1
ATOM 1460 O O . SER A 1 184 ? 25.469 -15.484 0.094 1 95.88 184 SER A O 1
ATOM 1462 N N . LYS A 1 185 ? 25.062 -17.062 1.574 1 96.25 185 LYS A N 1
ATOM 1463 C CA . LYS A 1 185 ? 26.469 -17.266 1.889 1 96.25 185 LYS A CA 1
ATOM 1464 C C . LYS A 1 185 ? 27.25 -17.688 0.646 1 96.25 185 LYS A C 1
ATOM 1466 O O . LYS A 1 185 ? 28.281 -17.094 0.332 1 96.25 185 LYS A O 1
ATOM 1471 N N . GLU A 1 186 ? 26.766 -18.641 -0.019 1 97.31 186 GLU A N 1
ATOM 1472 C CA . GLU A 1 186 ? 27.438 -19.172 -1.203 1 97.31 186 GLU A CA 1
ATOM 1473 C C . GLU A 1 186 ? 27.406 -18.156 -2.348 1 97.31 186 GLU A C 1
ATOM 1475 O O . GLU A 1 186 ? 28.391 -18 -3.076 1 97.31 186 GLU A O 1
ATOM 1480 N N . SER A 1 187 ? 26.312 -17.547 -2.525 1 98 187 SER A N 1
ATOM 1481 C CA . SER A 1 187 ? 26.172 -16.562 -3.588 1 98 187 SER A CA 1
ATOM 1482 C C . SER A 1 187 ? 27.125 -15.383 -3.381 1 98 187 SER A C 1
ATOM 1484 O O . SER A 1 187 ? 27.625 -14.805 -4.348 1 98 187 SER A O 1
ATOM 1486 N N . ASN A 1 188 ? 27.297 -14.969 -2.143 1 98.06 188 ASN A N 1
ATOM 1487 C CA . ASN A 1 188 ? 28.25 -13.906 -1.854 1 98.06 188 ASN A CA 1
ATOM 1488 C C . ASN A 1 188 ? 29.656 -14.258 -2.342 1 98.06 188 ASN A C 1
ATOM 1490 O O . ASN A 1 188 ? 30.344 -13.422 -2.938 1 98.06 188 ASN A O 1
ATOM 1494 N N . LYS A 1 189 ? 30.094 -15.492 -2.109 1 97.56 189 LYS A N 1
ATOM 1495 C CA . LYS A 1 189 ? 31.406 -15.945 -2.555 1 97.56 189 LYS A CA 1
ATOM 1496 C C . LYS A 1 189 ? 31.516 -15.883 -4.074 1 97.56 189 LYS A C 1
ATOM 1498 O O . LYS A 1 189 ? 32.5 -15.367 -4.613 1 97.56 189 LYS A O 1
ATOM 1503 N N . ILE A 1 190 ? 30.531 -16.375 -4.723 1 97.62 190 ILE A N 1
ATOM 1504 C CA . ILE A 1 190 ? 30.516 -16.438 -6.18 1 97.62 190 ILE A CA 1
ATOM 1505 C C . ILE A 1 190 ? 30.531 -15.023 -6.758 1 97.62 190 ILE A C 1
ATOM 1507 O O . ILE A 1 190 ? 31.266 -14.734 -7.699 1 97.62 190 ILE A O 1
ATOM 1511 N N . ALA A 1 191 ? 29.703 -14.148 -6.203 1 97.81 191 ALA A N 1
ATOM 1512 C CA . ALA A 1 191 ? 29.625 -12.773 -6.68 1 97.81 191 ALA A CA 1
ATOM 1513 C C . ALA A 1 191 ? 30.953 -12.039 -6.496 1 97.81 191 ALA A C 1
ATOM 1515 O O . ALA A 1 191 ? 31.391 -11.32 -7.391 1 97.81 191 ALA A O 1
ATOM 1516 N N . LYS A 1 192 ? 31.578 -12.234 -5.41 1 97.31 192 LYS A N 1
ATOM 1517 C CA . LYS A 1 192 ? 32.844 -11.57 -5.148 1 97.31 192 LYS A CA 1
ATOM 1518 C C . LYS A 1 192 ? 33.938 -12.094 -6.074 1 97.31 192 LYS A C 1
ATOM 1520 O O . LYS A 1 192 ? 34.844 -11.336 -6.473 1 97.31 192 LYS A O 1
ATOM 1525 N N . GLU A 1 193 ? 33.906 -13.336 -6.375 1 97.12 193 GLU A N 1
ATOM 1526 C CA . GLU A 1 193 ? 34.844 -13.891 -7.34 1 97.12 193 GLU A CA 1
ATOM 1527 C C . GLU A 1 193 ? 34.688 -13.242 -8.711 1 97.12 193 GLU A C 1
ATOM 1529 O O . GLU A 1 193 ? 35.656 -13 -9.414 1 97.12 193 GLU A O 1
ATOM 1534 N N . PHE A 1 194 ? 33.531 -12.961 -9.078 1 96.88 194 PHE A N 1
ATOM 1535 C CA . PHE A 1 194 ? 33.219 -12.422 -10.406 1 96.88 194 PHE A CA 1
ATOM 1536 C C . PHE A 1 194 ? 33.469 -10.914 -10.438 1 96.88 194 PHE A C 1
ATOM 1538 O O . PHE A 1 194 ? 34.125 -10.398 -11.336 1 96.88 194 PHE A O 1
ATOM 1545 N N . PHE A 1 195 ? 32.906 -10.125 -9.469 1 96.94 195 PHE A N 1
ATOM 1546 C CA . PHE A 1 195 ? 32.875 -8.664 -9.508 1 96.94 195 PHE A CA 1
ATOM 1547 C C . PHE A 1 195 ? 34.094 -8.094 -8.797 1 96.94 195 PHE A C 1
ATOM 1549 O O . PHE A 1 195 ? 34.469 -6.934 -9 1 96.94 195 PHE A O 1
ATOM 1556 N N . GLY A 1 196 ? 34.688 -8.875 -7.883 1 96.25 196 GLY A N 1
ATOM 1557 C CA . GLY A 1 196 ? 35.844 -8.422 -7.098 1 96.25 196 GLY A CA 1
ATOM 1558 C C . GLY A 1 196 ? 35.562 -8.461 -5.602 1 96.25 196 GLY A C 1
ATOM 1559 O O . GLY A 1 196 ? 34.406 -8.414 -5.164 1 96.25 196 GLY A O 1
ATOM 1560 N N . PRO A 1 197 ? 36.531 -8.586 -4.809 1 95.75 197 PRO A N 1
ATOM 1561 C CA . PRO A 1 197 ? 36.438 -8.734 -3.359 1 95.75 197 PRO A CA 1
ATOM 1562 C C . PRO A 1 197 ? 35.844 -7.504 -2.678 1 95.75 197 PRO A C 1
ATOM 1564 O O . PRO A 1 197 ? 35.375 -7.586 -1.547 1 95.75 197 PRO A O 1
ATOM 1567 N N . GLU A 1 198 ? 35.844 -6.41 -3.307 1 96.25 198 GLU A N 1
ATOM 1568 C CA . GLU A 1 198 ? 35.375 -5.164 -2.713 1 96.25 198 GLU A CA 1
ATOM 1569 C C . GLU A 1 198 ? 33.844 -5.043 -2.842 1 96.25 198 GLU A C 1
ATOM 1571 O O . GLU A 1 198 ? 33.25 -4.094 -2.326 1 96.25 198 GLU A O 1
ATOM 1576 N N . LEU A 1 199 ? 33.25 -5.957 -3.539 1 97.38 199 LEU A N 1
ATOM 1577 C CA . LEU A 1 199 ? 31.797 -5.922 -3.672 1 97.38 199 LEU A CA 1
ATOM 1578 C C . LEU A 1 199 ? 31.125 -5.996 -2.303 1 97.38 199 LEU A C 1
ATOM 1580 O O . LEU A 1 199 ? 31.453 -6.867 -1.494 1 97.38 199 LEU A O 1
ATOM 1584 N N . PRO A 1 200 ? 30.203 -5.035 -1.993 1 97.94 200 PRO A N 1
ATOM 1585 C CA . PRO A 1 200 ? 29.406 -5.211 -0.771 1 97.94 200 PRO A CA 1
ATOM 1586 C C . PRO A 1 200 ? 28.688 -6.551 -0.727 1 97.94 200 PRO A C 1
ATOM 1588 O O . PRO A 1 200 ? 28.531 -7.211 -1.758 1 97.94 200 PRO A O 1
ATOM 1591 N N . SER A 1 201 ? 28.312 -6.965 0.476 1 97.75 201 SER A N 1
ATOM 1592 C CA . SER A 1 201 ? 27.547 -8.203 0.559 1 97.75 201 SER A CA 1
ATOM 1593 C C . SER A 1 201 ? 26.266 -8.109 -0.25 1 97.75 201 SER A C 1
ATOM 1595 O O . SER A 1 201 ? 25.719 -7.02 -0.456 1 97.75 201 SER A O 1
ATOM 1597 N N . LEU A 1 202 ? 25.844 -9.242 -0.726 1 97.69 202 LEU A N 1
ATOM 1598 C CA . LEU A 1 202 ? 24.609 -9.273 -1.485 1 97.69 202 LEU A CA 1
ATOM 1599 C C . LEU A 1 202 ? 23.438 -8.805 -0.632 1 97.69 202 LEU A C 1
ATOM 1601 O O . LEU A 1 202 ? 22.484 -8.211 -1.148 1 97.69 202 LEU A O 1
ATOM 1605 N N . GLU A 1 203 ? 23.469 -9.031 0.674 1 96.12 203 GLU A N 1
ATOM 1606 C CA . GLU A 1 203 ? 22.438 -8.539 1.584 1 96.12 203 GLU A CA 1
ATOM 1607 C C . GLU A 1 203 ? 22.406 -7.012 1.601 1 96.12 203 GLU A C 1
ATOM 1609 O O . GLU A 1 203 ? 21.328 -6.41 1.606 1 96.12 203 GLU A O 1
ATOM 1614 N N . GLU A 1 204 ? 23.547 -6.414 1.621 1 96.44 204 GLU A N 1
ATOM 1615 C CA . GLU A 1 204 ? 23.641 -4.957 1.581 1 96.44 204 GLU A CA 1
ATOM 1616 C C . GLU A 1 204 ? 23.109 -4.406 0.26 1 96.44 204 GLU A C 1
ATOM 1618 O O . GLU A 1 204 ? 22.391 -3.404 0.244 1 96.44 204 GLU A O 1
ATOM 1623 N N . LEU A 1 205 ? 23.5 -5.078 -0.808 1 97.88 205 LEU A N 1
ATOM 1624 C CA . LEU A 1 205 ? 23 -4.66 -2.115 1 97.88 205 LEU A CA 1
ATOM 1625 C C . LEU A 1 205 ? 21.484 -4.805 -2.189 1 97.88 205 LEU A C 1
ATOM 1627 O O . LEU A 1 205 ? 20.797 -3.945 -2.754 1 97.88 205 LEU A O 1
ATOM 1631 N N . ALA A 1 206 ? 21 -5.898 -1.654 1 97.5 206 ALA A N 1
ATOM 1632 C CA . ALA A 1 206 ? 19.562 -6.145 -1.656 1 97.5 206 ALA A CA 1
ATOM 1633 C C . ALA A 1 206 ? 18.812 -5.059 -0.881 1 97.5 206 ALA A C 1
ATOM 1635 O O . ALA A 1 206 ? 17.734 -4.637 -1.279 1 97.5 206 ALA A O 1
ATOM 1636 N N . GLN A 1 207 ? 19.375 -4.551 0.162 1 95.62 207 GLN A N 1
ATOM 1637 C CA . GLN A 1 207 ? 18.75 -3.521 0.994 1 95.62 207 GLN A CA 1
ATOM 1638 C C . GLN A 1 207 ? 18.656 -2.197 0.241 1 95.62 207 GLN A C 1
ATOM 1640 O O . GLN A 1 207 ? 17.906 -1.304 0.648 1 95.62 207 GLN A O 1
ATOM 1645 N N . ASN A 1 208 ? 19.359 -2.082 -0.829 1 95 208 ASN A N 1
ATOM 1646 C CA . ASN A 1 208 ? 19.344 -0.854 -1.618 1 95 208 ASN A CA 1
ATOM 1647 C C . ASN A 1 208 ? 18.453 -0.992 -2.846 1 95 208 ASN A C 1
ATOM 1649 O O . ASN A 1 208 ? 18.469 -0.135 -3.73 1 95 208 ASN A O 1
ATOM 1653 N N . THR A 1 209 ? 17.656 -2.074 -2.879 1 97.94 209 THR A N 1
ATOM 1654 C CA . THR A 1 209 ? 16.719 -2.248 -3.975 1 97.94 209 THR A CA 1
ATOM 1655 C C . THR A 1 209 ? 15.695 -1.111 -3.99 1 97.94 209 THR A C 1
ATOM 1657 O O . THR A 1 209 ? 15.086 -0.803 -2.963 1 97.94 209 THR A O 1
ATOM 1660 N N . SER A 1 210 ? 15.484 -0.514 -5.152 1 98.44 210 SER A N 1
ATOM 1661 C CA . SER A 1 210 ? 14.625 0.66 -5.277 1 98.44 210 SER A CA 1
ATOM 1662 C C . SER A 1 210 ? 13.148 0.265 -5.332 1 98.44 210 SER A C 1
ATOM 1664 O O . SER A 1 210 ? 12.289 1.009 -4.863 1 98.44 210 SER A O 1
ATOM 1666 N N . LEU A 1 211 ? 12.906 -0.869 -5.926 1 98.62 211 LEU A N 1
ATOM 1667 C CA . LEU A 1 211 ? 11.531 -1.264 -6.215 1 98.62 211 LEU A CA 1
ATOM 1668 C C . LEU A 1 211 ? 11.422 -2.775 -6.387 1 98.62 211 LEU A C 1
ATOM 1670 O O . LEU A 1 211 ? 12.312 -3.402 -6.969 1 98.62 211 LEU A O 1
ATOM 1674 N N . VAL A 1 212 ? 10.438 -3.316 -5.832 1 98.75 212 VAL A N 1
ATOM 1675 C CA . VAL A 1 212 ? 10.094 -4.719 -6.051 1 98.75 212 VAL A CA 1
ATOM 1676 C C . VAL A 1 212 ? 8.734 -4.816 -6.742 1 98.75 212 VAL A C 1
ATOM 1678 O O . VAL A 1 212 ? 7.742 -4.27 -6.258 1 98.75 212 VAL A O 1
ATOM 1681 N N . ILE A 1 213 ? 8.695 -5.438 -7.887 1 98.75 213 ILE A N 1
ATOM 1682 C CA . ILE A 1 213 ? 7.465 -5.691 -8.633 1 98.75 213 ILE A CA 1
ATOM 1683 C C . ILE A 1 213 ? 7.074 -7.16 -8.5 1 98.75 213 ILE A C 1
ATOM 1685 O O . ILE A 1 213 ? 7.875 -8.055 -8.789 1 98.75 213 ILE A O 1
ATOM 1689 N N . VAL A 1 214 ? 5.895 -7.402 -8.047 1 98.25 214 VAL A N 1
ATOM 1690 C CA . VAL A 1 214 ? 5.531 -8.758 -7.66 1 98.25 214 VAL A CA 1
ATOM 1691 C C . VAL A 1 214 ? 4.273 -9.195 -8.406 1 98.25 214 VAL A C 1
ATOM 1693 O O . VAL A 1 214 ? 3.369 -8.383 -8.641 1 98.25 214 VAL A O 1
ATOM 1696 N N . ASN A 1 215 ? 4.207 -10.477 -8.727 1 97.5 215 ASN A N 1
ATOM 1697 C CA . ASN A 1 215 ? 3.107 -11.047 -9.492 1 97.5 215 ASN A CA 1
ATOM 1698 C C . ASN A 1 215 ? 1.925 -11.406 -8.602 1 97.5 215 ASN A C 1
ATOM 1700 O O . ASN A 1 215 ? 1.433 -12.539 -8.641 1 97.5 215 ASN A O 1
ATOM 1704 N N . SER A 1 216 ? 1.48 -10.508 -7.832 1 96.56 216 SER A N 1
ATOM 1705 C CA . SER A 1 216 ? 0.316 -10.672 -6.969 1 96.56 216 SER A CA 1
ATOM 1706 C C . SER A 1 216 ? -0.632 -9.484 -7.094 1 96.56 216 SER A C 1
ATOM 1708 O O . SER A 1 216 ? -0.334 -8.516 -7.797 1 96.56 216 SER A O 1
ATOM 1710 N N . HIS A 1 217 ? -1.762 -9.625 -6.582 1 96.88 217 HIS A N 1
ATOM 1711 C CA . HIS A 1 217 ? -2.785 -8.586 -6.492 1 96.88 217 HIS A CA 1
ATOM 1712 C C . HIS A 1 217 ? -3.744 -8.859 -5.34 1 96.88 217 HIS A C 1
ATOM 1714 O O . HIS A 1 217 ? -4.105 -10.008 -5.082 1 96.88 217 HIS A O 1
ATOM 1720 N N . PHE A 1 218 ? -4.207 -7.875 -4.715 1 95.38 218 PHE A N 1
ATOM 1721 C CA . PHE A 1 218 ? -5.004 -8.047 -3.504 1 95.38 218 PHE A CA 1
ATOM 1722 C C . PHE A 1 218 ? -6.297 -8.789 -3.809 1 95.38 218 PHE A C 1
ATOM 1724 O O . PHE A 1 218 ? -6.863 -9.445 -2.932 1 95.38 218 PHE A O 1
ATOM 1731 N N . SER A 1 219 ? -6.785 -8.742 -5.008 1 95.38 219 SER A N 1
ATOM 1732 C CA . SER A 1 219 ? -8.062 -9.352 -5.352 1 95.38 219 SER A CA 1
ATOM 1733 C C . SER A 1 219 ? -7.945 -10.875 -5.434 1 95.38 219 SER A C 1
ATOM 1735 O O . SER A 1 219 ? -8.953 -11.586 -5.371 1 95.38 219 SER A O 1
ATOM 1737 N N . ILE A 1 220 ? -6.66 -11.398 -5.555 1 94.62 220 ILE A N 1
ATOM 1738 C CA . ILE A 1 220 ? -6.559 -12.836 -5.754 1 94.62 220 ILE A CA 1
ATOM 1739 C C . ILE A 1 220 ? -5.539 -13.422 -4.785 1 94.62 220 ILE A C 1
ATOM 1741 O O . ILE A 1 220 ? -5.496 -14.641 -4.578 1 94.62 220 ILE A O 1
ATOM 1745 N N . SER A 1 221 ? -4.551 -12.617 -4.172 1 90.44 221 SER A N 1
ATOM 1746 C CA . SER A 1 221 ? -3.494 -13.086 -3.283 1 90.44 221 SER A CA 1
ATOM 1747 C C . SER A 1 221 ? -3.719 -12.602 -1.855 1 90.44 221 SER A C 1
ATOM 1749 O O . SER A 1 221 ? -2.795 -12.609 -1.038 1 90.44 221 SER A O 1
ATOM 1751 N N . HIS A 1 222 ? -4.844 -12.242 -1.462 1 87.69 222 HIS A N 1
ATOM 1752 C CA . HIS A 1 222 ? -5.168 -11.711 -0.141 1 87.69 222 HIS A CA 1
ATOM 1753 C C . HIS A 1 222 ? -4.68 -10.273 0.011 1 87.69 222 HIS A C 1
ATOM 1755 O O . HIS A 1 222 ? -3.613 -9.922 -0.497 1 87.69 222 HIS A O 1
ATOM 1761 N N . SER A 1 223 ? -5.359 -9.602 0.799 1 94.38 223 SER A N 1
ATOM 1762 C CA . SER A 1 223 ? -4.996 -8.227 1.147 1 94.38 223 SER A CA 1
ATOM 1763 C C . SER A 1 223 ? -3.953 -8.195 2.258 1 94.38 223 SER A C 1
ATOM 1765 O O . SER A 1 223 ? -4.086 -8.898 3.262 1 94.38 223 SER A O 1
ATOM 1767 N N . ARG A 1 224 ? -2.879 -7.508 2.021 1 96.31 224 ARG A N 1
ATOM 1768 C CA . ARG A 1 224 ? -1.799 -7.355 2.988 1 96.31 224 ARG A CA 1
ATOM 1769 C C . ARG A 1 224 ? -1.249 -5.934 2.975 1 96.31 224 ARG A C 1
ATOM 1771 O O . ARG A 1 224 ? -1.432 -5.203 1.999 1 96.31 224 ARG A O 1
ATOM 1778 N N . PRO A 1 225 ? -0.592 -5.535 4.07 1 97.62 225 PRO A N 1
ATOM 1779 C CA . PRO A 1 225 ? 0.101 -4.246 4.016 1 97.62 225 PRO A CA 1
ATOM 1780 C C . PRO A 1 225 ? 1.344 -4.281 3.129 1 97.62 225 PRO A C 1
ATOM 1782 O O . PRO A 1 225 ? 2.066 -5.281 3.115 1 97.62 225 PRO A O 1
ATOM 1785 N N . THR A 1 226 ? 1.563 -3.266 2.406 1 98.12 226 THR A N 1
ATOM 1786 C CA . THR A 1 226 ? 2.742 -3.158 1.553 1 98.12 226 THR A CA 1
ATOM 1787 C C . THR A 1 226 ? 3.379 -1.778 1.68 1 98.12 226 THR A C 1
ATOM 1789 O O . THR A 1 226 ? 2.686 -0.79 1.931 1 98.12 226 THR A O 1
ATOM 1792 N N . VAL A 1 227 ? 4.68 -1.699 1.586 1 98.12 227 VAL A N 1
ATOM 1793 C CA . VAL A 1 227 ? 5.387 -0.425 1.519 1 98.12 227 VAL A CA 1
ATOM 1794 C C . VAL A 1 227 ? 5.285 0.152 0.109 1 98.12 227 VAL A C 1
ATOM 1796 O O . VAL A 1 227 ? 4.941 -0.562 -0.837 1 98.12 227 VAL A O 1
ATOM 1799 N N . PRO A 1 228 ? 5.602 1.408 -0.079 1 97.94 228 PRO A N 1
ATOM 1800 C CA . PRO A 1 228 ? 5.395 2.062 -1.373 1 97.94 228 PRO A CA 1
ATOM 1801 C C . PRO A 1 228 ? 6.234 1.443 -2.488 1 97.94 228 PRO A C 1
ATOM 1803 O O . PRO A 1 228 ? 5.848 1.496 -3.66 1 97.94 228 PRO A O 1
ATOM 1806 N N . ASN A 1 229 ? 7.375 0.911 -2.178 1 98.5 229 ASN A N 1
ATOM 1807 C CA . ASN A 1 229 ? 8.227 0.37 -3.23 1 98.5 229 ASN A CA 1
ATOM 1808 C C . ASN A 1 229 ? 7.988 -1.123 -3.436 1 98.5 229 ASN A C 1
ATOM 1810 O O . ASN A 1 229 ? 8.867 -1.838 -3.914 1 98.5 229 ASN A O 1
ATOM 1814 N N . PHE A 1 230 ? 6.902 -1.662 -2.998 1 98.38 230 PHE A N 1
ATOM 1815 C CA . PHE A 1 230 ? 6.363 -2.979 -3.318 1 98.38 230 PHE A CA 1
ATOM 1816 C C . PHE A 1 230 ? 5.125 -2.859 -4.199 1 98.38 230 PHE A C 1
ATOM 1818 O O . PHE A 1 230 ? 4.047 -2.512 -3.715 1 98.38 230 PHE A O 1
ATOM 1825 N N . ILE A 1 231 ? 5.238 -3.195 -5.512 1 98.5 231 ILE A N 1
ATOM 1826 C CA . ILE A 1 231 ? 4.172 -2.947 -6.48 1 98.5 231 ILE A CA 1
ATOM 1827 C C . ILE A 1 231 ? 3.609 -4.273 -6.977 1 98.5 231 ILE A C 1
ATOM 1829 O O . ILE A 1 231 ? 4.336 -5.094 -7.547 1 98.5 231 ILE A O 1
ATOM 1833 N N . GLU A 1 232 ? 2.352 -4.445 -6.746 1 98.12 232 GLU A N 1
ATOM 1834 C CA . GLU A 1 232 ? 1.672 -5.652 -7.215 1 98.12 232 GLU A CA 1
ATOM 1835 C C . GLU A 1 232 ? 1.145 -5.473 -8.633 1 98.12 232 GLU A C 1
ATOM 1837 O O . GLU A 1 232 ? 0.418 -4.516 -8.922 1 98.12 232 GLU A O 1
ATOM 1842 N N . VAL A 1 233 ? 1.469 -6.441 -9.492 1 98.31 233 VAL A N 1
ATOM 1843 C CA . VAL A 1 233 ? 1.067 -6.316 -10.891 1 98.31 233 VAL A CA 1
ATOM 1844 C C . VAL A 1 233 ? 0.52 -7.648 -11.391 1 98.31 233 VAL A C 1
ATOM 1846 O O . VAL A 1 233 ? 0.799 -8.055 -12.523 1 98.31 233 VAL A O 1
ATOM 1849 N N . GLY A 1 234 ? -0.245 -8.328 -10.523 1 97.44 234 GLY A N 1
ATOM 1850 C CA . GLY A 1 234 ? -0.868 -9.562 -10.969 1 97.44 234 GLY A CA 1
ATOM 1851 C C . GLY A 1 234 ? -1.518 -9.445 -12.336 1 97.44 234 GLY A C 1
ATOM 1852 O O . GLY A 1 234 ? -2.273 -8.5 -12.586 1 97.44 234 GLY A O 1
ATOM 1853 N N . GLY A 1 235 ? -1.191 -10.43 -13.266 1 97.19 235 GLY A N 1
ATOM 1854 C CA . GLY A 1 235 ? -1.753 -10.398 -14.609 1 97.19 235 GLY A CA 1
ATOM 1855 C C . GLY A 1 235 ? -0.889 -9.641 -15.602 1 97.19 235 GLY A C 1
ATOM 1856 O O . GLY A 1 235 ? -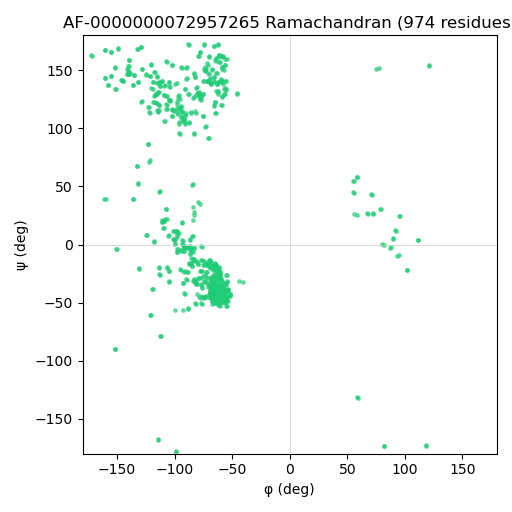1.33 -9.336 -16.719 1 97.19 235 GLY A O 1
ATOM 1857 N N . LEU A 1 236 ? 0.348 -9.344 -15.211 1 97.69 236 LEU A N 1
ATOM 1858 C CA . LEU A 1 236 ? 1.263 -8.602 -16.078 1 97.69 236 LEU A CA 1
ATOM 1859 C C . LEU A 1 236 ? 1.447 -9.312 -17.406 1 97.69 236 LEU A C 1
ATOM 1861 O O . LEU A 1 236 ? 1.608 -8.656 -18.438 1 97.69 236 LEU A O 1
ATOM 1865 N N . HIS A 1 237 ? 1.405 -10.656 -17.438 1 96.06 237 HIS A N 1
ATOM 1866 C CA . HIS A 1 237 ? 1.623 -11.438 -18.641 1 96.06 237 HIS A CA 1
ATOM 1867 C C . HIS A 1 237 ? 0.392 -11.422 -19.547 1 96.06 237 HIS A C 1
ATOM 1869 O O . HIS A 1 237 ? 0.463 -11.82 -20.719 1 96.06 237 HIS A O 1
ATOM 1875 N N . ILE A 1 238 ? -0.732 -10.969 -19.016 1 95.94 238 ILE A N 1
ATOM 1876 C CA . ILE A 1 238 ? -2.004 -11.078 -19.719 1 95.94 238 ILE A CA 1
ATOM 1877 C C . ILE A 1 238 ? -2.096 -9.992 -20.781 1 95.94 238 ILE A C 1
ATOM 1879 O O . ILE A 1 238 ? -1.844 -8.82 -20.516 1 95.94 238 ILE A O 1
ATOM 1883 N N . HIS A 1 239 ? -2.408 -10.406 -21.953 1 90 239 HIS A N 1
ATOM 1884 C CA . HIS A 1 239 ? -2.752 -9.531 -23.062 1 90 239 HIS A CA 1
ATOM 1885 C C . HIS A 1 239 ? -4.246 -9.586 -23.375 1 90 239 HIS A C 1
ATOM 1887 O O . HIS A 1 239 ? -4.934 -10.516 -22.953 1 90 239 HIS A O 1
ATOM 1893 N N . GLU A 1 240 ? -4.719 -8.57 -24 1 89.12 240 GLU A N 1
ATOM 1894 C CA . GLU A 1 240 ? -6.102 -8.641 -24.453 1 89.12 240 GLU A CA 1
ATOM 1895 C C . GLU A 1 240 ? -6.316 -9.852 -25.359 1 89.12 240 GLU A C 1
ATOM 1897 O O . GLU A 1 240 ? -5.508 -10.117 -26.25 1 89.12 240 GLU A O 1
ATOM 1902 N N . PRO A 1 241 ? -7.328 -10.578 -25.016 1 92.62 241 PRO A N 1
ATOM 1903 C CA . PRO A 1 241 ? -7.59 -11.758 -25.844 1 92.62 241 PRO A CA 1
ATOM 1904 C C . PRO A 1 241 ? -7.773 -11.406 -27.328 1 92.62 241 PRO A C 1
ATOM 1906 O O . PRO A 1 241 ? -8.383 -10.383 -27.656 1 92.62 241 PRO A O 1
ATOM 1909 N N . LYS A 1 242 ? -7.254 -12.219 -28.172 1 93.19 242 LYS A N 1
ATOM 1910 C CA . LYS A 1 242 ? -7.398 -12.07 -29.625 1 93.19 242 LYS A CA 1
ATOM 1911 C C . LYS A 1 242 ? -8.438 -13.039 -30.172 1 93.19 242 LYS A C 1
ATOM 1913 O O . LYS A 1 242 ? -8.719 -14.078 -29.562 1 93.19 242 LYS A O 1
ATOM 1918 N N . PRO A 1 243 ? -9 -12.602 -31.312 1 95.06 243 PRO A N 1
ATOM 1919 C CA . PRO A 1 243 ? -9.891 -13.562 -31.969 1 95.06 243 PRO A CA 1
ATOM 1920 C C . PRO A 1 243 ? -9.188 -14.867 -32.344 1 95.06 243 PRO A C 1
ATOM 1922 O O . PRO A 1 243 ? -8.039 -14.852 -32.781 1 95.06 243 PRO A O 1
ATOM 1925 N N . LEU A 1 244 ? -9.922 -15.922 -32.156 1 96.69 244 LEU A N 1
ATOM 1926 C CA . LEU A 1 244 ? -9.367 -17.234 -32.469 1 96.69 244 LEU A CA 1
ATOM 1927 C C . LEU A 1 244 ? -9.234 -17.406 -33.969 1 96.69 244 LEU A C 1
ATOM 1929 O O . LEU A 1 244 ? -10.031 -16.844 -34.75 1 96.69 244 LEU A O 1
ATOM 1933 N N . SER A 1 245 ? -8.188 -18.172 -34.406 1 96.81 245 SER A N 1
ATOM 1934 C CA . SER A 1 245 ? -8.156 -18.594 -35.781 1 96.81 245 SER A CA 1
ATOM 1935 C C . SER A 1 245 ? -9.383 -19.438 -36.156 1 96.81 245 SER A C 1
ATOM 1937 O O . SER A 1 245 ? -10.086 -19.922 -35.281 1 96.81 245 SER A O 1
ATOM 1939 N N . LYS A 1 246 ? -9.617 -19.547 -37.406 1 97 246 LYS A N 1
ATOM 1940 C CA . LYS A 1 246 ? -10.773 -20.328 -37.875 1 97 246 LYS A CA 1
ATOM 1941 C C . LYS A 1 246 ? -10.742 -21.734 -37.312 1 97 246 LYS A C 1
ATOM 1943 O O . LYS A 1 246 ? -11.781 -22.266 -36.906 1 97 246 LYS A O 1
ATOM 1948 N N . TYR A 1 247 ? -9.625 -22.25 -37.25 1 97.38 247 TYR A N 1
ATOM 1949 C CA . TYR A 1 247 ? -9.461 -23.609 -36.75 1 97.38 247 TYR A CA 1
ATOM 1950 C C . TYR A 1 247 ? -9.914 -23.719 -35.281 1 97.38 247 TYR A C 1
ATOM 1952 O O . TYR A 1 247 ? -10.742 -24.562 -34.938 1 97.38 247 TYR A O 1
ATOM 1960 N N . PHE A 1 248 ? -9.406 -22.875 -34.469 1 97.31 248 PHE A N 1
ATOM 1961 C CA . PHE A 1 248 ? -9.711 -22.953 -33.031 1 97.31 248 PHE A CA 1
ATOM 1962 C C . PHE A 1 248 ? -11.133 -22.484 -32.781 1 97.31 248 PHE A C 1
ATOM 1964 O O . PHE A 1 248 ? -11.789 -22.969 -31.844 1 97.31 248 PHE A O 1
ATOM 1971 N N . GLU A 1 249 ? -11.609 -21.531 -33.594 1 97.06 249 GLU A N 1
ATOM 1972 C CA . GLU A 1 249 ? -13.008 -21.125 -33.469 1 97.06 249 GLU A CA 1
ATOM 1973 C C . GLU A 1 249 ? -13.953 -22.297 -33.719 1 97.06 249 GLU A C 1
ATOM 1975 O O . GLU A 1 249 ? -14.914 -22.5 -33 1 97.06 249 GLU A O 1
ATOM 1980 N N . ASN A 1 250 ? -13.609 -23 -34.75 1 96.88 250 ASN A N 1
ATOM 1981 C CA . ASN A 1 250 ? -14.406 -24.188 -35.062 1 96.88 250 ASN A CA 1
ATOM 1982 C C . ASN A 1 250 ? -14.32 -25.219 -33.938 1 96.88 250 ASN A C 1
ATOM 1984 O O . ASN A 1 250 ? -15.312 -25.875 -33.594 1 96.88 250 ASN A O 1
ATOM 1988 N N . LEU A 1 251 ? -13.156 -25.297 -33.406 1 96.38 251 LEU A N 1
ATOM 1989 C CA . LEU A 1 251 ? -12.93 -26.281 -32.344 1 96.38 251 LEU A CA 1
ATOM 1990 C C . LEU A 1 251 ? -13.781 -25.953 -31.109 1 96.38 251 LEU A C 1
ATOM 1992 O O . LEU A 1 251 ? -14.289 -26.859 -30.453 1 96.38 251 LEU A O 1
ATOM 1996 N N . VAL A 1 252 ? -13.984 -24.703 -30.812 1 97.12 252 VAL A N 1
ATOM 1997 C CA . VAL A 1 252 ? -14.656 -24.328 -29.562 1 97.12 252 VAL A CA 1
ATOM 1998 C C . VAL A 1 252 ? -16.141 -24.141 -29.828 1 97.12 252 VAL A C 1
ATOM 2000 O O . VAL A 1 252 ? -16.922 -23.953 -28.891 1 97.12 252 VAL A O 1
ATOM 2003 N N . THR A 1 253 ? -16.594 -24.203 -31.047 1 96.38 253 THR A N 1
ATOM 2004 C CA . THR A 1 253 ? -18.016 -23.984 -31.344 1 96.38 253 THR A CA 1
ATOM 2005 C C . THR A 1 253 ? -18.656 -25.281 -31.844 1 96.38 253 THR A C 1
ATOM 2007 O O . THR A 1 253 ? -19.859 -25.484 -31.672 1 96.38 253 THR A O 1
ATOM 2010 N N . SER A 1 254 ? -17.812 -26.109 -32.406 1 93.5 254 SER A N 1
ATOM 2011 C CA . SER A 1 254 ? -18.359 -27.344 -32.969 1 93.5 254 SER A CA 1
ATOM 2012 C C . SER A 1 254 ? -18.625 -28.375 -31.875 1 93.5 254 SER A C 1
ATOM 2014 O O . SER A 1 254 ? -17.75 -28.656 -31.047 1 93.5 254 SER A O 1
ATOM 2016 N N . ASP A 1 255 ? -19.859 -28.969 -31.875 1 89.06 255 ASP A N 1
ATOM 2017 C CA . ASP A 1 255 ? -20.25 -30.016 -30.953 1 89.06 255 ASP A CA 1
ATOM 2018 C C . ASP A 1 255 ? -20.125 -29.547 -29.5 1 89.06 255 ASP A C 1
ATOM 2020 O O . ASP A 1 255 ? -19.719 -30.328 -28.625 1 89.06 255 ASP A O 1
ATOM 2024 N N . ALA A 1 256 ? -20.203 -28.281 -29.281 1 87.88 256 ALA A N 1
ATOM 2025 C CA . ALA A 1 256 ? -20.016 -27.688 -27.969 1 87.88 256 ALA A CA 1
ATOM 2026 C C . ALA A 1 256 ? -21.328 -27.078 -27.438 1 87.88 256 ALA A C 1
ATOM 2028 O O . ALA A 1 256 ? -21.328 -25.953 -26.953 1 87.88 256 ALA A O 1
ATOM 2029 N N . ASN A 1 257 ? -22.406 -27.781 -27.547 1 86.12 257 ASN A N 1
ATOM 2030 C CA . ASN A 1 257 ? -23.734 -27.234 -27.266 1 86.12 257 ASN A CA 1
ATOM 2031 C C . ASN A 1 257 ? -23.844 -26.781 -25.812 1 86.12 257 ASN A C 1
ATOM 2033 O O . ASN A 1 257 ? -24.422 -25.719 -25.547 1 86.12 257 ASN A O 1
ATOM 2037 N N . LYS A 1 258 ? -23.219 -27.594 -24.922 1 93 258 LYS A N 1
ATOM 2038 C CA . LYS A 1 258 ? -23.297 -27.188 -23.516 1 93 258 LYS A CA 1
ATOM 2039 C C . LYS A 1 258 ? -22.047 -26.438 -23.078 1 93 258 LYS A C 1
ATOM 2041 O O . LYS A 1 258 ? -21.984 -25.891 -21.984 1 93 258 LYS A O 1
ATOM 2046 N N . GLY A 1 259 ? -21.078 -26.438 -24.031 1 97.19 259 GLY A N 1
ATOM 2047 C CA . GLY A 1 259 ? -19.875 -25.688 -23.75 1 97.19 259 GLY A CA 1
ATOM 2048 C C . GLY A 1 259 ? -18.625 -26.547 -23.719 1 97.19 259 GLY A C 1
ATOM 2049 O O . GLY A 1 259 ? -18.656 -27.703 -24.141 1 97.19 259 GLY A O 1
ATOM 2050 N N . ILE A 1 260 ? -17.516 -25.906 -23.328 1 97.94 260 ILE A N 1
ATOM 2051 C CA . ILE A 1 260 ? -16.188 -26.5 -23.406 1 97.94 260 ILE A CA 1
ATOM 2052 C C . ILE A 1 260 ? -15.57 -26.609 -22.016 1 97.94 260 ILE A C 1
ATOM 2054 O O . ILE A 1 260 ? -15.68 -25.672 -21.219 1 97.94 260 ILE A O 1
ATOM 2058 N N . ILE A 1 261 ? -15.023 -27.766 -21.75 1 98.5 261 ILE A N 1
ATOM 2059 C CA . ILE A 1 261 ? -14.062 -27.922 -20.672 1 98.5 261 ILE A CA 1
ATOM 2060 C C . ILE A 1 261 ? -12.641 -27.859 -21.234 1 98.5 261 ILE A C 1
ATOM 2062 O O . ILE A 1 261 ? -12.266 -28.672 -22.094 1 98.5 261 ILE A O 1
ATOM 2066 N N . TYR A 1 262 ? -11.93 -26.875 -20.828 1 98.25 262 TYR A N 1
ATOM 2067 C CA . TYR A 1 262 ? -10.555 -26.703 -21.297 1 98.25 262 TYR A CA 1
ATOM 2068 C C . TYR A 1 262 ? -9.562 -27.266 -20.281 1 98.25 262 TYR A C 1
ATOM 2070 O O . TYR A 1 262 ? -9.539 -26.844 -19.125 1 98.25 262 TYR A O 1
ATOM 2078 N N . LEU A 1 263 ? -8.758 -28.219 -20.703 1 97.69 263 LEU A N 1
ATOM 2079 C CA . LEU A 1 263 ? -7.871 -28.938 -19.781 1 97.69 263 LEU A CA 1
ATOM 2080 C C . LEU A 1 263 ? -6.418 -28.812 -20.234 1 97.69 263 LEU A C 1
ATOM 2082 O O . LEU A 1 263 ? -6.062 -29.219 -21.344 1 97.69 263 LEU A O 1
ATOM 2086 N N . THR A 1 264 ? -5.633 -28.188 -19.344 1 94.25 264 THR A N 1
ATOM 2087 C CA . THR A 1 264 ? -4.188 -28.141 -19.531 1 94.25 264 THR A CA 1
ATOM 2088 C C . THR A 1 264 ? -3.467 -28.203 -18.188 1 94.25 264 THR A C 1
ATOM 2090 O O . THR A 1 264 ? -3.943 -27.641 -17.188 1 94.25 264 THR A O 1
ATOM 2093 N N . MET A 1 265 ? -2.371 -28.875 -18.078 1 88.31 265 MET A N 1
ATOM 2094 C CA . MET A 1 265 ? -1.56 -28.922 -16.859 1 88.31 265 MET A CA 1
ATOM 2095 C C . MET A 1 265 ? -0.274 -28.125 -17.031 1 88.31 265 MET A C 1
ATOM 2097 O O . MET A 1 265 ? 0.783 -28.531 -16.547 1 88.31 265 MET A O 1
ATOM 2101 N N . GLY A 1 266 ? -0.389 -27.078 -17.859 1 79.69 266 GLY A N 1
ATOM 2102 C CA . GLY A 1 266 ? 0.748 -26.188 -18.047 1 79.69 266 GLY A CA 1
ATOM 2103 C C . GLY A 1 266 ? 1.759 -26.703 -19.047 1 79.69 266 GLY A C 1
ATOM 2104 O O . GLY A 1 266 ? 1.508 -27.703 -19.719 1 79.69 266 GLY A O 1
ATOM 2105 N N . SER A 1 267 ? 2.828 -26.047 -19.156 1 68.5 267 SER A N 1
ATOM 2106 C CA . SER A 1 267 ? 3.824 -26.359 -20.172 1 68.5 267 SER A CA 1
ATOM 2107 C C . SER A 1 267 ? 4.805 -27.422 -19.688 1 68.5 267 SER A C 1
ATOM 2109 O O . SER A 1 267 ? 5.465 -28.078 -20.484 1 68.5 267 SER A O 1
ATOM 2111 N N . MET A 1 268 ? 4.781 -27.578 -18.375 1 67.62 268 MET A N 1
ATOM 2112 C CA . MET A 1 268 ? 5.855 -28.406 -17.828 1 67.62 268 MET A CA 1
ATOM 2113 C C . MET A 1 268 ? 5.398 -29.844 -17.656 1 67.62 268 MET A C 1
ATOM 2115 O O . MET A 1 268 ? 6.223 -30.766 -17.641 1 67.62 268 MET A O 1
ATOM 2119 N N . ILE A 1 269 ? 4.141 -30.016 -17.594 1 73.69 269 ILE A N 1
ATOM 2120 C CA . ILE A 1 269 ? 3.652 -31.328 -17.219 1 73.69 269 ILE A CA 1
ATOM 2121 C C . ILE A 1 269 ? 3.016 -32 -18.422 1 73.69 269 ILE A C 1
ATOM 2123 O O . ILE A 1 269 ? 2.191 -31.406 -19.125 1 73.69 269 ILE A O 1
ATOM 2127 N N . MET A 1 270 ? 3.484 -33.188 -18.625 1 80.19 270 MET A N 1
ATOM 2128 C CA . MET A 1 270 ? 2.871 -34.062 -19.641 1 80.19 270 MET A CA 1
ATOM 2129 C C . MET A 1 270 ? 1.799 -34.938 -19.031 1 80.19 270 MET A C 1
ATOM 2131 O O . MET A 1 270 ? 2.115 -35.906 -18.344 1 80.19 270 MET A O 1
ATOM 2135 N N . THR A 1 271 ? 0.584 -34.594 -19.328 1 85.75 271 THR A N 1
ATOM 2136 C CA . THR A 1 271 ? -0.52 -35.312 -18.703 1 85.75 271 THR A CA 1
ATOM 2137 C C . THR A 1 271 ? -0.545 -36.781 -19.141 1 85.75 271 THR A C 1
ATOM 2139 O O . THR A 1 271 ? -1.11 -37.625 -18.469 1 85.75 271 THR A O 1
ATOM 2142 N N . GLU A 1 272 ? 0.091 -37.031 -20.266 1 88.31 272 GLU A N 1
ATOM 2143 C CA . GLU A 1 272 ? 0.153 -38.406 -20.781 1 88.31 272 GLU A CA 1
ATOM 2144 C C . GLU A 1 272 ? 0.933 -39.312 -19.844 1 88.31 272 GLU A C 1
ATOM 2146 O O . GLU A 1 272 ? 0.847 -40.531 -19.953 1 88.31 272 GLU A O 1
ATOM 2151 N N . THR A 1 273 ? 1.686 -38.656 -18.969 1 85.69 273 THR A N 1
ATOM 2152 C CA . THR A 1 273 ? 2.523 -39.438 -18.062 1 85.69 273 THR A CA 1
ATOM 2153 C C . THR A 1 273 ? 1.795 -39.719 -16.75 1 85.69 273 THR A C 1
ATOM 2155 O O . THR A 1 273 ? 2.348 -40.344 -15.859 1 85.69 273 THR A O 1
ATOM 2158 N N . PHE A 1 274 ? 0.544 -39.281 -16.656 1 89.88 274 PHE A N 1
ATOM 2159 C CA . PHE A 1 274 ? -0.235 -39.594 -15.469 1 89.88 274 PHE A CA 1
ATOM 2160 C C . PHE A 1 274 ? -0.459 -41.094 -15.336 1 89.88 274 PHE A C 1
ATOM 2162 O O . PHE A 1 274 ? -0.368 -41.812 -16.328 1 89.88 274 PHE A O 1
ATOM 2169 N N . ASP A 1 275 ? -0.731 -41.5 -14.133 1 92.75 275 ASP A N 1
ATOM 2170 C CA . ASP A 1 275 ? -1.098 -42.875 -13.906 1 92.75 275 ASP A CA 1
ATOM 2171 C C . ASP A 1 275 ? -2.287 -43.281 -14.773 1 92.75 275 ASP A C 1
ATOM 2173 O O . ASP A 1 275 ? -3.285 -42.562 -14.844 1 92.75 275 ASP A O 1
ATOM 2177 N N . PRO A 1 276 ? -2.188 -44.438 -15.422 1 95.5 276 PRO A N 1
ATOM 2178 C CA . PRO A 1 276 ? -3.246 -44.875 -16.344 1 95.5 276 PRO A CA 1
ATOM 2179 C C . PRO A 1 276 ? -4.613 -44.969 -15.672 1 95.5 276 PRO A C 1
ATOM 2181 O O . PRO A 1 276 ? -5.629 -44.625 -16.297 1 95.5 276 PRO A O 1
ATOM 2184 N N . GLU A 1 277 ? -4.605 -45.406 -14.477 1 96.25 277 GLU A N 1
ATOM 2185 C CA . GLU A 1 277 ? -5.875 -45.5 -13.766 1 96.25 277 GLU A CA 1
ATOM 2186 C C . GLU A 1 277 ? -6.5 -44.125 -13.555 1 96.25 277 GLU A C 1
ATOM 2188 O O . GLU A 1 277 ? -7.719 -43.969 -13.648 1 96.25 277 GLU A O 1
ATOM 2193 N N . LYS A 1 278 ? -5.668 -43.188 -13.25 1 96.25 278 LYS A N 1
ATOM 2194 C CA . LYS A 1 278 ? -6.148 -41.812 -13.047 1 96.25 278 LYS A CA 1
ATOM 2195 C C . LYS A 1 278 ? -6.609 -41.188 -14.359 1 96.25 278 LYS A C 1
ATOM 2197 O O . LYS A 1 278 ? -7.613 -40.5 -14.398 1 96.25 278 LYS A O 1
ATOM 2202 N N . LEU A 1 279 ? -5.859 -41.469 -15.422 1 97 279 LEU A N 1
ATOM 2203 C CA . LEU A 1 279 ? -6.258 -41 -16.75 1 97 279 LEU A CA 1
ATOM 2204 C C . LEU A 1 279 ? -7.621 -41.562 -17.125 1 97 279 LEU A C 1
ATOM 2206 O O . LEU A 1 279 ? -8.5 -40.812 -17.594 1 97 279 LEU A O 1
ATOM 2210 N N . GLN A 1 280 ? -7.727 -42.875 -16.938 1 97.88 280 GLN A N 1
ATOM 2211 C CA . GLN A 1 280 ? -9 -43.531 -17.281 1 97.88 280 GLN A CA 1
ATOM 2212 C C . GLN A 1 280 ? -10.133 -42.938 -16.438 1 97.88 280 GLN A C 1
ATOM 2214 O O . GLN A 1 280 ? -11.258 -42.781 -16.922 1 97.88 280 GLN A O 1
ATOM 2219 N N . GLY A 1 281 ? -9.805 -42.719 -15.164 1 98.06 281 GLY A N 1
ATOM 2220 C CA . GLY A 1 281 ? -10.789 -42.062 -14.312 1 98.06 281 GLY A CA 1
ATOM 2221 C C . GLY A 1 281 ? -11.258 -40.719 -14.836 1 98.06 281 GLY A C 1
ATOM 2222 O O . GLY A 1 281 ? -12.453 -40.438 -14.82 1 98.06 281 GLY A O 1
ATOM 2223 N N . MET A 1 282 ? -10.367 -39.875 -15.297 1 98.38 282 MET A N 1
ATOM 2224 C CA . MET A 1 282 ? -10.703 -38.594 -15.859 1 98.38 282 MET A CA 1
ATOM 2225 C C . MET A 1 282 ? -11.516 -38.75 -17.141 1 98.38 282 MET A C 1
ATOM 2227 O O . MET A 1 282 ? -12.523 -38.062 -17.344 1 98.38 282 MET A O 1
ATOM 2231 N N . PHE A 1 283 ? -11.094 -39.688 -18.016 1 98.31 283 PHE A N 1
ATOM 2232 C CA . PHE A 1 283 ? -11.805 -39.938 -19.266 1 98.31 283 PHE A CA 1
ATOM 2233 C C . PHE A 1 283 ? -13.242 -40.375 -18.984 1 98.31 283 PHE A C 1
ATOM 2235 O O . PHE A 1 283 ? -14.18 -39.844 -19.594 1 98.31 283 PHE A O 1
ATOM 2242 N N . ASP A 1 284 ? -13.336 -41.281 -18.062 1 98.56 284 ASP A N 1
ATOM 2243 C CA . ASP A 1 284 ? -14.656 -41.781 -17.719 1 98.56 284 ASP A CA 1
ATOM 2244 C C . ASP A 1 284 ? -15.547 -40.688 -17.156 1 98.56 284 ASP A C 1
ATOM 2246 O O . ASP A 1 284 ? -16.734 -40.625 -17.484 1 98.56 284 ASP A O 1
ATOM 2250 N N . ALA A 1 285 ? -14.992 -39.906 -16.328 1 98.62 285 ALA A N 1
ATOM 2251 C CA . ALA A 1 285 ? -15.742 -38.781 -15.742 1 98.62 285 ALA A CA 1
ATOM 2252 C C . ALA A 1 285 ? -16.219 -37.812 -16.812 1 98.62 285 ALA A C 1
ATOM 2254 O O . ALA A 1 285 ? -17.391 -37.469 -16.859 1 98.62 285 ALA A O 1
ATOM 2255 N N . PHE A 1 286 ? -15.367 -37.406 -17.719 1 98.19 286 PHE A N 1
ATOM 2256 C CA . PHE A 1 286 ? -15.688 -36.406 -18.719 1 98.19 286 PHE A CA 1
ATOM 2257 C C . PHE A 1 286 ? -16.656 -36.969 -19.75 1 98.19 286 PHE A C 1
ATOM 2259 O O . PHE A 1 286 ? -17.453 -36.219 -20.344 1 98.19 286 PHE A O 1
ATOM 2266 N N . SER A 1 287 ? -16.578 -38.281 -19.953 1 97.56 287 SER A N 1
ATOM 2267 C CA . SER A 1 287 ? -17.484 -38.906 -20.906 1 97.56 287 SER A CA 1
ATOM 2268 C C . SER A 1 287 ? -18.938 -38.781 -20.469 1 97.56 287 SER A C 1
ATOM 2270 O O . SER A 1 287 ? -19.859 -38.844 -21.297 1 97.56 287 SER A O 1
ATOM 2272 N N . GLU A 1 288 ? -19.109 -38.656 -19.234 1 97.12 288 GLU A N 1
ATOM 2273 C CA . GLU A 1 288 ? -20.469 -38.594 -18.688 1 97.12 288 GLU A CA 1
ATOM 2274 C C . GLU A 1 288 ? -21.016 -37.188 -18.703 1 97.12 288 GLU A C 1
ATOM 2276 O O . GLU A 1 288 ? -22.188 -36.969 -18.391 1 97.12 288 GLU A O 1
ATOM 2281 N N . LEU A 1 289 ? -20.234 -36.25 -19.016 1 97 289 LEU A N 1
ATOM 2282 C CA . LEU A 1 289 ? -20.641 -34.844 -19.031 1 97 289 LEU A CA 1
ATOM 2283 C C . LEU A 1 289 ? -21 -34.406 -20.453 1 97 289 LEU A C 1
ATOM 2285 O O . LEU A 1 289 ? -20.359 -34.812 -21.422 1 97 289 LEU A O 1
ATOM 2289 N N . PRO A 1 290 ? -22.062 -33.625 -20.578 1 96.5 290 PRO A N 1
ATOM 2290 C CA . PRO A 1 290 ? -22.484 -33.188 -21.906 1 96.5 290 PRO A CA 1
ATOM 2291 C C . PRO A 1 290 ? -21.656 -32.031 -22.438 1 96.5 290 PRO A C 1
ATOM 2293 O O . PRO A 1 290 ? -22.188 -31.078 -23 1 96.5 290 PRO A O 1
ATOM 2296 N N . TYR A 1 291 ? -20.359 -32 -22.156 1 97.69 291 TYR A N 1
ATOM 2297 C CA . TYR A 1 291 ? -19.422 -30.969 -22.609 1 97.69 291 TYR A CA 1
ATOM 2298 C C . TYR A 1 291 ? -18.344 -31.562 -23.5 1 97.69 291 TYR A C 1
ATOM 2300 O O . TYR A 1 291 ? -17.969 -32.719 -23.344 1 97.69 291 TYR A O 1
ATOM 2308 N N . LYS A 1 292 ? -17.906 -30.797 -24.391 1 97.94 292 LYS A N 1
ATOM 2309 C CA . LYS A 1 292 ? -16.703 -31.141 -25.141 1 97.94 292 LYS A CA 1
ATOM 2310 C C . LYS A 1 292 ? -15.453 -30.781 -24.359 1 97.94 292 LYS A C 1
ATOM 2312 O O . LYS A 1 292 ? -15.383 -29.719 -23.734 1 97.94 292 LYS A O 1
ATOM 2317 N N . VAL A 1 293 ? -14.523 -31.688 -24.344 1 98.06 293 VAL A N 1
ATOM 2318 C CA . VAL A 1 293 ? -13.289 -31.469 -23.609 1 98.06 293 VAL A CA 1
ATOM 2319 C C . VAL A 1 293 ? -12.148 -31.188 -24.578 1 98.06 293 VAL A C 1
ATOM 2321 O O . VAL A 1 293 ? -11.883 -31.984 -25.484 1 98.06 293 VAL A O 1
ATOM 2324 N N . LEU A 1 294 ? -11.555 -30.062 -24.453 1 97.94 294 LEU A N 1
ATOM 2325 C CA . LEU A 1 294 ? -10.305 -29.75 -25.141 1 97.94 294 LEU A CA 1
ATOM 2326 C C . LEU A 1 294 ? -9.109 -29.984 -24.219 1 97.94 294 LEU A C 1
ATOM 2328 O O . LEU A 1 294 ? -8.93 -29.266 -23.234 1 97.94 294 LEU A O 1
ATOM 2332 N N . TRP A 1 295 ? -8.344 -30.938 -24.547 1 97.12 295 TRP A N 1
ATOM 2333 C CA . TRP A 1 295 ? -7.234 -31.375 -23.703 1 97.12 295 TRP A CA 1
ATOM 2334 C C . TRP A 1 295 ? -5.895 -31.125 -24.391 1 97.12 295 TRP A C 1
ATOM 2336 O O . TRP A 1 295 ? -5.609 -31.703 -25.438 1 97.12 295 TRP A O 1
ATOM 2346 N N . LYS A 1 296 ? -5.094 -30.281 -23.844 1 95.5 296 LYS A N 1
ATOM 2347 C CA . LYS A 1 296 ? -3.76 -30.031 -24.391 1 95.5 296 LYS A CA 1
ATOM 2348 C C . LYS A 1 296 ? -2.83 -31.203 -24.094 1 95.5 296 LYS A C 1
ATOM 2350 O O . LYS A 1 296 ? -2.309 -31.344 -22.984 1 95.5 296 LYS A O 1
ATOM 2355 N N . ALA A 1 297 ? -2.635 -32 -25.016 1 92.94 297 ALA A N 1
ATOM 2356 C CA . ALA A 1 297 ? -1.778 -33.188 -24.922 1 92.94 297 ALA A CA 1
ATOM 2357 C C . ALA A 1 297 ? -1.594 -33.844 -26.297 1 92.94 297 ALA A C 1
ATOM 2359 O O . ALA A 1 297 ? -2.336 -33.562 -27.234 1 92.94 297 ALA A O 1
ATOM 2360 N N . LYS A 1 298 ? -0.591 -34.625 -26.297 1 92.12 298 LYS A N 1
ATOM 2361 C CA . LYS A 1 298 ? -0.392 -35.469 -27.484 1 92.12 298 LYS A CA 1
ATOM 2362 C C . LYS A 1 298 ? -1.092 -36.812 -27.344 1 92.12 298 LYS A C 1
ATOM 2364 O O . LYS A 1 298 ? -0.629 -37.688 -26.594 1 92.12 298 LYS A O 1
ATOM 2369 N N . ARG A 1 299 ? -2.08 -36.938 -28.125 1 92.38 299 ARG A N 1
ATOM 2370 C CA . ARG A 1 299 ? -2.912 -38.125 -28.031 1 92.38 299 ARG A CA 1
ATOM 2371 C C . ARG A 1 299 ? -2.068 -39.375 -28.141 1 92.38 299 ARG A C 1
ATOM 2373 O O . ARG A 1 299 ? -2.285 -40.344 -27.391 1 92.38 299 ARG A O 1
ATOM 2380 N N . GLU A 1 300 ? -1.055 -39.375 -29 1 92.25 300 GLU A N 1
ATOM 2381 C CA . GLU A 1 300 ? -0.256 -40.531 -29.312 1 92.25 300 GLU A CA 1
ATOM 2382 C C . GLU A 1 300 ? 0.614 -40.969 -28.125 1 92.25 300 GLU A C 1
ATOM 2384 O O . GLU A 1 300 ? 1.098 -42.094 -28.078 1 92.25 300 GLU A O 1
ATOM 2389 N N . ASN A 1 301 ? 0.786 -40.031 -27.219 1 90.81 301 ASN A N 1
ATOM 2390 C CA . ASN A 1 301 ? 1.703 -40.312 -26.109 1 90.81 301 ASN A CA 1
ATOM 2391 C C . ASN A 1 301 ? 0.978 -40.906 -24.906 1 90.81 301 ASN A C 1
ATOM 2393 O O . ASN A 1 301 ? 1.609 -41.281 -23.922 1 90.81 301 ASN A O 1
ATOM 2397 N N . PHE A 1 302 ? -0.313 -41.062 -25 1 93.38 302 PHE A N 1
ATOM 2398 C CA . PHE A 1 302 ? -1.052 -41.688 -23.906 1 93.38 302 PHE A CA 1
ATOM 2399 C C . PHE A 1 302 ? -0.808 -43.188 -23.859 1 93.38 302 PHE A C 1
ATOM 2401 O O . PHE A 1 302 ? -0.589 -43.812 -24.906 1 93.38 302 PHE A O 1
ATOM 2408 N N . PRO A 1 303 ? -0.884 -43.719 -22.688 1 92.94 303 PRO A N 1
ATOM 2409 C CA . PRO A 1 303 ? -0.698 -45.156 -22.594 1 92.94 303 PRO A CA 1
ATOM 2410 C C . PRO A 1 303 ? -1.704 -45.969 -23.422 1 92.94 303 PRO A C 1
ATOM 2412 O O . PRO A 1 303 ? -2.844 -45.5 -23.594 1 92.94 303 PRO A O 1
ATOM 2415 N N . GLN A 1 304 ? -1.264 -47.125 -23.797 1 92.44 304 GLN A N 1
ATOM 2416 C CA . GLN A 1 304 ? -2.135 -48 -24.562 1 92.44 304 GLN A CA 1
ATOM 2417 C C . GLN 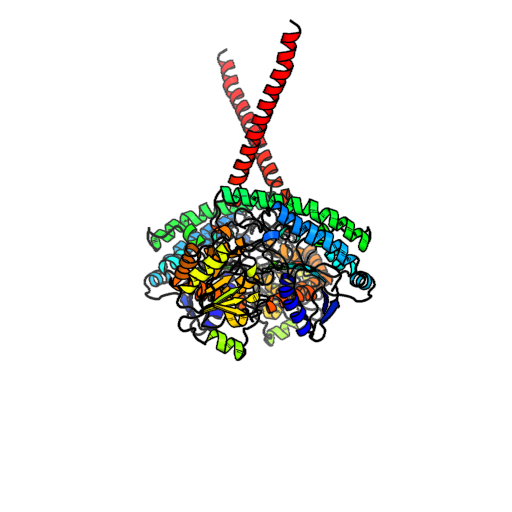A 1 304 ? -3.227 -48.594 -23.688 1 92.44 304 GLN A C 1
ATOM 2419 O O . GLN A 1 304 ? -3.041 -48.75 -22.484 1 92.44 304 GLN A O 1
ATOM 2424 N N . GLY A 1 305 ? -4.328 -48.875 -24.281 1 93.38 305 GLY A N 1
ATOM 2425 C CA . GLY A 1 305 ? -5.375 -49.594 -23.578 1 93.38 305 GLY A CA 1
ATOM 2426 C C . GLY A 1 305 ? -6.414 -48.656 -22.953 1 93.38 305 GLY A C 1
ATOM 2427 O O . GLY A 1 305 ? -7.426 -49.125 -22.438 1 93.38 305 GLY A O 1
ATOM 2428 N N . LEU A 1 306 ? -6.102 -47.406 -22.984 1 95.56 306 LEU A N 1
ATOM 2429 C CA . LEU A 1 306 ? -7.078 -46.469 -22.453 1 95.56 306 LEU A CA 1
ATOM 2430 C C . LEU A 1 306 ? -8.242 -46.281 -23.422 1 95.56 306 LEU A C 1
ATOM 2432 O O . LEU A 1 306 ? -8.055 -46.312 -24.641 1 95.56 306 LEU A O 1
ATOM 2436 N N . LYS A 1 307 ? -9.422 -46.188 -22.828 1 96.62 307 LYS A N 1
ATOM 2437 C CA . LYS A 1 307 ? -10.609 -45.844 -23.609 1 96.62 307 LYS A CA 1
ATOM 2438 C C . LYS A 1 307 ? -10.859 -44.344 -23.625 1 96.62 307 LYS A C 1
ATOM 2440 O O . LYS A 1 307 ? -11.344 -43.781 -22.641 1 96.62 307 LYS A O 1
ATOM 2445 N N . ILE A 1 308 ? -10.617 -43.781 -24.719 1 96.44 308 ILE A N 1
ATOM 2446 C CA . ILE A 1 308 ? -10.758 -42.344 -24.844 1 96.44 308 ILE A CA 1
ATOM 2447 C C . ILE A 1 308 ? -12.141 -42 -25.391 1 96.44 308 ILE A C 1
ATOM 2449 O O . ILE A 1 308 ? -12.516 -42.438 -26.469 1 96.44 308 ILE A O 1
ATOM 2453 N N . PRO A 1 309 ? -12.844 -41.312 -24.625 1 96.44 309 PRO A N 1
ATOM 2454 C CA . PRO A 1 309 ? -14.188 -40.938 -25.078 1 96.44 309 PRO A CA 1
ATOM 2455 C C . PRO A 1 309 ? -14.164 -40.062 -26.328 1 96.44 309 PRO A C 1
ATOM 2457 O O . PRO A 1 309 ? -13.203 -39.312 -26.547 1 96.44 309 PRO A O 1
ATOM 2460 N N . LYS A 1 310 ? -15.281 -39.969 -27.062 1 95.19 310 LYS A N 1
ATOM 2461 C CA . LYS A 1 310 ? -15.391 -39.25 -28.344 1 95.19 310 LYS A CA 1
ATOM 2462 C C . LYS A 1 310 ? -15.477 -37.75 -28.125 1 95.19 310 LYS A C 1
ATOM 2464 O O . LYS A 1 310 ? -15.148 -36.969 -29.031 1 95.19 310 LYS A O 1
ATOM 2469 N N . ASN A 1 311 ? -15.898 -37.375 -26.969 1 96.75 311 ASN A N 1
ATOM 2470 C CA . ASN A 1 311 ? -16.109 -35.969 -26.75 1 96.75 311 ASN A CA 1
ATOM 2471 C C . ASN A 1 311 ? -14.82 -35.281 -26.297 1 96.75 311 ASN A C 1
ATOM 2473 O O . ASN A 1 311 ? -14.828 -34.094 -25.953 1 96.75 311 ASN A O 1
ATOM 2477 N N . ILE A 1 312 ? -13.727 -35.969 -26.234 1 97.38 312 ILE A N 1
ATOM 2478 C CA . ILE A 1 312 ? -12.445 -35.375 -25.828 1 97.38 312 ILE A CA 1
ATOM 2479 C C . ILE A 1 312 ? -11.578 -35.156 -27.062 1 97.38 312 ILE A C 1
ATOM 2481 O O . ILE A 1 312 ? -11.344 -36.094 -27.844 1 97.38 312 ILE A O 1
ATOM 2485 N N . HIS A 1 313 ? -11.18 -34 -27.25 1 96.94 313 HIS A N 1
ATOM 2486 C CA . HIS A 1 313 ? -10.297 -33.625 -28.344 1 96.94 313 HIS A CA 1
ATOM 2487 C C . HIS A 1 313 ? -8.922 -33.188 -27.828 1 96.94 313 HIS A C 1
ATOM 2489 O O . HIS A 1 313 ? -8.828 -32.438 -26.875 1 96.94 313 HIS A O 1
ATOM 2495 N N . PHE A 1 314 ? -7.879 -33.656 -28.484 1 96.62 314 PHE A N 1
ATOM 2496 C CA . PHE A 1 314 ? -6.52 -33.344 -28.062 1 96.62 314 PHE A CA 1
ATOM 2497 C C . PHE A 1 314 ? -5.855 -32.375 -29.047 1 96.62 314 PHE A C 1
ATOM 2499 O O . PHE A 1 314 ? -6.043 -32.5 -30.25 1 96.62 314 PHE A O 1
ATOM 2506 N N . GLU A 1 315 ? -5.176 -31.422 -28.5 1 95 315 GLU A N 1
ATOM 2507 C CA . GLU A 1 315 ? -4.293 -30.531 -29.234 1 95 315 GLU A CA 1
ATOM 2508 C C . GLU A 1 315 ? -2.932 -30.406 -28.562 1 95 315 GLU A C 1
ATOM 2510 O O . GLU A 1 315 ? -2.854 -30.344 -27.328 1 95 315 GLU A O 1
ATOM 2515 N N . ASN A 1 316 ? -1.873 -30.391 -29.391 1 91.25 316 ASN A N 1
ATOM 2516 C CA . ASN A 1 316 ? -0.529 -30.234 -28.844 1 91.25 316 ASN A CA 1
ATOM 2517 C C . ASN A 1 316 ? -0.334 -28.844 -28.234 1 91.25 316 ASN A C 1
ATOM 2519 O O . ASN A 1 316 ? 0.442 -28.688 -27.297 1 91.25 316 ASN A O 1
ATOM 2523 N N . TRP A 1 317 ? -0.887 -27.953 -28.891 1 91.62 317 TRP A N 1
ATOM 2524 C CA . TRP A 1 317 ? -0.797 -26.562 -28.453 1 91.62 317 TRP A CA 1
ATOM 2525 C C . TRP A 1 317 ? -2.088 -25.812 -28.75 1 91.62 317 TRP A C 1
ATOM 2527 O O . TRP A 1 317 ? -2.717 -26.047 -29.797 1 91.62 317 TRP A O 1
ATOM 2537 N N . MET A 1 318 ? -2.518 -24.938 -27.828 1 94.38 318 MET A N 1
ATOM 2538 C CA . MET A 1 318 ? -3.672 -24.062 -28 1 94.38 318 MET A CA 1
ATOM 2539 C C . MET A 1 318 ? -3.406 -22.688 -27.406 1 94.38 318 MET A C 1
ATOM 2541 O O . MET A 1 318 ? -2.666 -22.578 -26.422 1 94.38 318 MET A O 1
ATOM 2545 N N . PRO A 1 319 ? -3.951 -21.625 -28 1 94.88 319 PRO A N 1
ATOM 2546 C CA . PRO A 1 319 ? -3.844 -20.312 -27.391 1 94.88 319 PRO A CA 1
ATOM 2547 C C . PRO A 1 319 ? -4.699 -20.172 -26.125 1 94.88 319 PRO A C 1
ATOM 2549 O O . PRO A 1 319 ? -5.832 -19.688 -26.188 1 94.88 319 PRO A O 1
ATOM 2552 N N . GLN A 1 320 ? -4.145 -20.453 -25.062 1 94.25 320 GLN A N 1
ATOM 2553 C CA . GLN A 1 320 ? -4.859 -20.672 -23.812 1 94.25 320 GLN A CA 1
ATOM 2554 C C . GLN A 1 320 ? -5.719 -19.453 -23.453 1 94.25 320 GLN A C 1
ATOM 2556 O O . GLN A 1 320 ? -6.918 -19.594 -23.203 1 94.25 320 GLN A O 1
ATOM 2561 N N . MET A 1 321 ? -5.109 -18.281 -23.5 1 94.56 321 MET A N 1
ATOM 2562 C CA . MET A 1 321 ? -5.824 -17.062 -23.094 1 94.56 321 MET A CA 1
ATOM 2563 C C . MET A 1 321 ? -7.035 -16.828 -24 1 94.56 321 MET A C 1
ATOM 2565 O O . MET A 1 321 ? -8.125 -16.516 -23.516 1 94.56 321 MET A O 1
ATOM 2569 N N . ASP A 1 322 ? -6.828 -17.031 -25.25 1 97.12 322 ASP A N 1
ATOM 2570 C CA . ASP A 1 322 ? -7.891 -16.781 -26.219 1 97.12 322 ASP A CA 1
ATOM 2571 C C . ASP A 1 322 ? -9.008 -17.812 -26.078 1 97.12 322 ASP A C 1
ATOM 2573 O O . ASP A 1 322 ? -10.188 -17.484 -26.234 1 97.12 322 ASP A O 1
ATOM 2577 N N . ILE A 1 323 ? -8.641 -18.984 -25.766 1 96.88 323 ILE A N 1
ATOM 2578 C CA . ILE A 1 323 ? -9.625 -20.031 -25.594 1 96.88 323 ILE A CA 1
ATOM 2579 C C . ILE A 1 323 ? -10.375 -19.828 -24.281 1 96.88 323 ILE A C 1
ATOM 2581 O O . ILE A 1 323 ? -11.609 -19.859 -24.25 1 96.88 323 ILE A O 1
ATOM 2585 N N . LEU A 1 324 ? -9.648 -19.547 -23.234 1 96.94 324 LEU A N 1
ATOM 2586 C CA . LEU A 1 324 ? -10.227 -19.406 -21.906 1 96.94 324 LEU A CA 1
ATOM 2587 C C . LEU A 1 324 ? -11.273 -18.297 -21.891 1 96.94 324 LEU A C 1
ATOM 2589 O O . LEU A 1 324 ? -12.289 -18.406 -21.203 1 96.94 324 LEU A O 1
ATOM 2593 N N . CYS A 1 325 ? -11.031 -17.266 -22.641 1 97.62 325 CYS A N 1
ATOM 2594 C CA . CYS A 1 325 ? -11.906 -16.109 -22.609 1 97.62 325 CYS A CA 1
ATOM 2595 C C . CYS A 1 325 ? -13.078 -16.281 -23.562 1 97.62 325 CYS A C 1
ATOM 2597 O O . CYS A 1 325 ? -13.93 -15.391 -23.672 1 97.62 325 CYS A O 1
ATOM 2599 N N . HIS A 1 326 ? -13.125 -17.391 -24.312 1 97.25 326 HIS A N 1
ATOM 2600 C CA . HIS A 1 326 ? -14.266 -17.656 -25.172 1 97.25 326 HIS A CA 1
ATOM 2601 C C . HIS A 1 326 ? -15.516 -17.984 -24.359 1 97.25 326 HIS A C 1
ATOM 2603 O O . HIS A 1 326 ? -15.445 -18.703 -23.359 1 97.25 326 HIS A O 1
ATOM 2609 N N . PRO A 1 327 ? -16.656 -17.5 -24.75 1 96.12 327 PRO A N 1
ATOM 2610 C CA . PRO A 1 327 ? -17.875 -17.656 -23.969 1 96.12 327 PRO A CA 1
ATOM 2611 C C . PRO A 1 327 ? -18.297 -19.109 -23.812 1 96.12 327 PRO A C 1
ATOM 2613 O O . PRO A 1 327 ? -19 -19.469 -22.859 1 96.12 327 PRO A O 1
ATOM 2616 N N . ASN A 1 328 ? -17.812 -19.969 -24.672 1 97.75 328 ASN A N 1
ATOM 2617 C CA . ASN A 1 328 ? -18.219 -21.375 -24.609 1 97.75 328 ASN A CA 1
ATOM 2618 C C . ASN A 1 328 ? -17.406 -22.141 -23.578 1 97.75 328 ASN A C 1
ATOM 2620 O O . ASN A 1 328 ? -17.75 -23.281 -23.234 1 97.75 328 ASN A O 1
ATOM 2624 N N . VAL A 1 329 ? -16.328 -21.594 -23.094 1 98.19 329 VAL A N 1
ATOM 2625 C CA . VAL A 1 329 ? -15.555 -22.297 -22.078 1 98.19 329 VAL A CA 1
ATOM 2626 C C . VAL A 1 329 ? -16.25 -22.141 -20.719 1 98.19 329 VAL A C 1
ATOM 2628 O O . VAL A 1 329 ? -16.484 -21.031 -20.25 1 98.19 329 VAL A O 1
ATOM 2631 N N . LYS A 1 330 ? -16.516 -23.297 -20.125 1 98.44 330 LYS A N 1
ATOM 2632 C CA . LYS A 1 330 ? -17.312 -23.297 -18.906 1 98.44 330 LYS A CA 1
ATOM 2633 C C . LYS A 1 330 ? -16.484 -23.75 -17.703 1 98.44 330 LYS A C 1
ATOM 2635 O O . LYS A 1 330 ? -16.828 -23.469 -16.562 1 98.44 330 LYS A O 1
ATOM 2640 N N . LEU A 1 331 ? -15.422 -24.422 -18 1 98.69 331 LEU A N 1
ATOM 2641 C CA . LEU A 1 331 ? -14.594 -24.969 -16.922 1 98.69 331 LEU A CA 1
ATOM 2642 C C . LEU A 1 331 ? -13.141 -25.078 -17.359 1 98.69 331 LEU A C 1
ATOM 2644 O O . LEU A 1 331 ? -12.852 -25.5 -18.484 1 98.69 331 LEU A O 1
ATOM 2648 N N . PHE A 1 332 ? -12.242 -24.656 -16.547 1 98.62 332 PHE A N 1
ATOM 2649 C CA . PHE A 1 332 ? -10.805 -24.781 -16.734 1 98.62 332 PHE A CA 1
ATOM 2650 C C . PHE A 1 332 ? -10.219 -25.844 -15.812 1 98.62 332 PHE A C 1
ATOM 2652 O O . PHE A 1 332 ? -10.312 -25.719 -14.594 1 98.62 332 PHE A O 1
ATOM 2659 N N . VAL A 1 333 ? -9.672 -26.891 -16.312 1 98.25 333 VAL A N 1
ATOM 2660 C CA . VAL A 1 333 ? -8.984 -27.906 -15.531 1 98.25 333 VAL A CA 1
ATOM 2661 C C . VAL A 1 333 ? -7.473 -27.703 -15.625 1 98.25 333 VAL A C 1
ATOM 2663 O O . VAL A 1 333 ? -6.895 -27.781 -16.703 1 98.25 333 VAL A O 1
ATOM 2666 N N . SER A 1 334 ? -6.859 -27.391 -14.523 1 96.12 334 SER A N 1
ATOM 2667 C CA . SER A 1 334 ? -5.445 -27.031 -14.57 1 96.12 334 SER A CA 1
ATOM 2668 C C . SER A 1 334 ? -4.73 -27.422 -13.281 1 96.12 334 SER A C 1
ATOM 2670 O O . SER A 1 334 ? -5.375 -27.781 -12.297 1 96.12 334 SER A O 1
ATOM 2672 N N . HIS A 1 335 ? -3.432 -27.359 -13.297 1 93.5 335 HIS A N 1
ATOM 2673 C CA . HIS A 1 335 ? -2.623 -27.703 -12.133 1 93.5 335 HIS A CA 1
ATOM 2674 C C . HIS A 1 335 ? -2.559 -26.547 -11.133 1 93.5 335 HIS A C 1
ATOM 2676 O O . HIS A 1 335 ? -2.094 -26.734 -10.008 1 93.5 335 HIS A O 1
ATOM 2682 N N . GLY A 1 336 ? -2.947 -25.375 -11.578 1 92.62 336 GLY A N 1
ATOM 2683 C CA . GLY A 1 336 ? -3.041 -24.281 -10.633 1 92.62 336 GLY A CA 1
ATOM 2684 C C . GLY A 1 336 ? -1.798 -23.406 -10.602 1 92.62 336 GLY A C 1
ATOM 2685 O O . GLY A 1 336 ? -1.49 -22.797 -9.578 1 92.62 336 GLY A O 1
ATOM 2686 N N . GLY A 1 337 ? -1.029 -23.391 -11.711 1 92.06 337 GLY A N 1
ATOM 2687 C CA . GLY A 1 337 ? 0.019 -22.391 -11.812 1 92.06 337 GLY A CA 1
ATOM 2688 C C . GLY A 1 337 ? -0.5 -20.969 -11.672 1 92.06 337 GLY A C 1
ATOM 2689 O O . GLY A 1 337 ? -1.656 -20.688 -12 1 92.06 337 GLY A O 1
ATOM 2690 N N . LEU A 1 338 ? 0.323 -20.094 -11.25 1 93.31 338 LEU A N 1
ATOM 2691 C CA . LEU A 1 338 ? -0.128 -18.75 -10.945 1 93.31 338 LEU A CA 1
ATOM 2692 C C . LEU A 1 338 ? -0.62 -18.047 -12.203 1 93.31 338 LEU A C 1
ATOM 2694 O O . LEU A 1 338 ? -1.687 -17.422 -12.203 1 93.31 338 LEU A O 1
ATOM 2698 N N . MET A 1 339 ? 0.124 -18.094 -13.297 1 93.69 339 MET A N 1
ATOM 2699 C CA . MET A 1 339 ? -0.252 -17.375 -14.516 1 93.69 339 MET A CA 1
ATOM 2700 C C . MET A 1 339 ? -1.553 -17.938 -15.094 1 93.69 339 MET A C 1
ATOM 2702 O O . MET A 1 339 ? -2.432 -17.172 -15.5 1 93.69 339 MET A O 1
ATOM 2706 N N . GLY A 1 340 ? -1.604 -19.297 -15.125 1 93.94 340 GLY A N 1
ATOM 2707 C CA . GLY A 1 340 ? -2.859 -19.906 -15.555 1 93.94 340 GLY A CA 1
ATOM 2708 C C . GLY A 1 340 ? -4.031 -19.531 -14.656 1 93.94 340 GLY A C 1
ATOM 2709 O O . GLY A 1 340 ? -5.145 -19.328 -15.141 1 93.94 340 GLY A O 1
ATOM 2710 N N . SER A 1 341 ? -3.773 -19.5 -13.383 1 95.5 341 SER A N 1
ATOM 2711 C CA . SER A 1 341 ? -4.809 -19.109 -12.43 1 95.5 341 SER A CA 1
ATOM 2712 C C . SER A 1 341 ? -5.277 -17.688 -12.68 1 95.5 341 SER A C 1
ATOM 2714 O O . SER A 1 341 ? -6.477 -17.406 -12.633 1 95.5 341 SER A O 1
ATOM 2716 N N . GLN A 1 342 ? -4.359 -16.812 -12.93 1 96.88 342 GLN A N 1
ATOM 2717 C CA . GLN A 1 342 ? -4.699 -15.422 -13.203 1 96.88 342 GLN A CA 1
ATOM 2718 C C . GLN A 1 342 ? -5.488 -15.297 -14.5 1 96.88 342 GLN A C 1
ATOM 2720 O O . GLN A 1 342 ? -6.395 -14.461 -14.602 1 96.88 342 GLN A O 1
ATOM 2725 N N . GLU A 1 343 ? -5.133 -16.094 -15.484 1 97 343 GLU A N 1
ATOM 2726 C CA . GLU A 1 343 ? -5.871 -16.094 -16.734 1 97 343 GLU A CA 1
ATOM 2727 C C . GLU A 1 343 ? -7.309 -16.562 -16.547 1 97 343 GLU A C 1
ATOM 2729 O O . GLU A 1 343 ? -8.242 -15.992 -17.109 1 97 343 GLU A O 1
ATOM 2734 N N . ALA A 1 344 ? -7.434 -17.609 -15.742 1 97.38 344 ALA A N 1
ATOM 2735 C CA . ALA A 1 344 ? -8.773 -18.109 -15.43 1 97.38 344 ALA A CA 1
ATOM 2736 C C . ALA A 1 344 ? -9.617 -17.016 -14.766 1 97.38 344 ALA A C 1
ATOM 2738 O O . ALA A 1 344 ? -10.781 -16.828 -15.117 1 97.38 344 ALA A O 1
ATOM 2739 N N . VAL A 1 345 ? -9.039 -16.328 -13.828 1 97.88 345 VAL A N 1
ATOM 2740 C CA . VAL A 1 345 ? -9.727 -15.242 -13.125 1 97.88 345 VAL A CA 1
ATOM 2741 C C . VAL A 1 345 ? -10.062 -14.125 -14.102 1 97.88 345 VAL A C 1
ATOM 2743 O O . VAL A 1 345 ? -11.195 -13.625 -14.125 1 97.88 345 VAL A O 1
ATOM 2746 N N . TYR A 1 346 ? -9.07 -13.742 -14.883 1 98.06 346 TYR A N 1
ATOM 2747 C CA . TYR A 1 346 ? -9.258 -12.672 -15.852 1 98.06 346 TYR A CA 1
ATOM 2748 C C . TYR A 1 346 ? -10.453 -12.961 -16.766 1 98.06 346 TYR A C 1
ATOM 2750 O O . TYR A 1 346 ? -11.258 -12.07 -17.031 1 98.06 346 TYR A O 1
ATOM 2758 N N . CYS A 1 347 ? -10.617 -14.195 -17.156 1 98.06 347 CYS A N 1
ATOM 2759 C CA . CYS A 1 347 ? -11.648 -14.578 -18.109 1 98.06 347 CYS A CA 1
ATOM 2760 C C . CYS A 1 347 ? -12.93 -14.992 -17.406 1 98.06 347 CYS A C 1
ATOM 2762 O O . CYS A 1 347 ? -13.953 -15.242 -18.047 1 98.06 347 CYS A O 1
ATOM 2764 N N . GLY A 1 348 ? -12.914 -15.07 -16.078 1 98.12 348 GLY A N 1
ATOM 2765 C CA . GLY A 1 348 ? -14.102 -15.375 -15.297 1 98.12 348 GLY A CA 1
ATOM 2766 C C . GLY A 1 348 ? -14.562 -16.812 -15.445 1 98.12 348 GLY A C 1
ATOM 2767 O O . GLY A 1 348 ? -15.758 -17.078 -15.57 1 98.12 348 GLY A O 1
ATOM 2768 N N . VAL A 1 349 ? -13.602 -17.75 -15.406 1 98.38 349 VAL A N 1
ATOM 2769 C CA . VAL A 1 349 ? -13.93 -19.156 -15.602 1 98.38 349 VAL A CA 1
ATOM 2770 C C . VAL A 1 349 ? -13.625 -19.953 -14.328 1 98.38 349 VAL A C 1
ATOM 2772 O O . VAL A 1 349 ? -12.523 -19.828 -13.773 1 98.38 349 VAL A O 1
ATOM 2775 N N . PRO A 1 350 ? -14.578 -20.75 -13.836 1 98.5 350 PRO A N 1
ATOM 2776 C CA . PRO A 1 350 ? -14.273 -21.641 -12.711 1 98.5 350 PRO A CA 1
ATOM 2777 C C . PRO A 1 350 ? -13.188 -22.656 -13.047 1 98.5 350 PRO A C 1
ATOM 2779 O O . PRO A 1 350 ? -12.906 -22.906 -14.227 1 98.5 350 PRO A O 1
ATOM 2782 N N . ARG A 1 351 ? -12.633 -23.234 -11.977 1 98.19 351 ARG A N 1
ATOM 2783 C CA . ARG A 1 351 ? -11.484 -24.094 -12.219 1 98.19 351 ARG A CA 1
ATOM 2784 C C . ARG A 1 351 ? -11.594 -25.391 -11.406 1 98.19 351 ARG A C 1
ATOM 2786 O O . ARG A 1 351 ? -12.062 -25.375 -10.266 1 98.19 351 ARG A O 1
ATOM 2793 N N . LEU A 1 352 ? -11.281 -26.453 -12.008 1 98.62 352 LEU A N 1
ATOM 2794 C CA . LEU A 1 352 ? -10.914 -27.688 -11.32 1 98.62 352 LEU A CA 1
ATOM 2795 C C . LEU A 1 352 ? -9.398 -27.781 -11.164 1 98.62 352 LEU A C 1
ATOM 2797 O O . LEU A 1 352 ? -8.68 -27.969 -12.156 1 98.62 352 LEU A O 1
ATOM 2801 N N . GLY A 1 353 ? -8.969 -27.641 -9.945 1 97.38 353 GLY A N 1
ATOM 2802 C CA . GLY A 1 353 ? -7.535 -27.594 -9.703 1 97.38 353 GLY A CA 1
ATOM 2803 C C . GLY A 1 353 ? -6.949 -28.938 -9.297 1 97.38 353 GLY A C 1
ATOM 2804 O O . GLY A 1 353 ? -7.445 -29.578 -8.367 1 97.38 353 GLY A O 1
ATOM 2805 N N . ILE A 1 354 ? -5.918 -29.328 -9.984 1 95.19 354 ILE A N 1
ATOM 2806 C CA . ILE A 1 354 ? -5.156 -30.516 -9.664 1 95.19 354 ILE A CA 1
ATOM 2807 C C . ILE A 1 354 ? -3.688 -30.156 -9.445 1 95.19 354 ILE A C 1
ATOM 2809 O O . ILE A 1 354 ? -2.879 -30.25 -10.375 1 95.19 354 ILE A O 1
ATOM 2813 N N . PRO A 1 355 ? -3.352 -29.766 -8.219 1 91.88 355 PRO A N 1
ATOM 2814 C CA . PRO A 1 355 ? -1.966 -29.359 -7.98 1 91.88 355 PRO A CA 1
ATOM 2815 C C . PRO A 1 355 ? -0.982 -30.531 -8.047 1 91.88 355 PRO A C 1
ATOM 2817 O O . PRO A 1 355 ? -1.298 -31.625 -7.598 1 91.88 355 PRO A O 1
ATOM 2820 N N . LEU A 1 356 ? 0.12 -30.25 -8.578 1 86.06 356 LEU A N 1
ATOM 2821 C CA . LEU A 1 356 ? 1.115 -31.297 -8.758 1 86.06 356 LEU A CA 1
ATOM 2822 C C . LEU A 1 356 ? 2.398 -30.984 -8 1 86.06 356 LEU A C 1
ATOM 2824 O O . LEU A 1 356 ? 3.055 -31.875 -7.469 1 86.06 356 LEU A O 1
ATOM 2828 N N . PHE A 1 357 ? 2.777 -29.688 -8 1 78.62 357 PHE A N 1
ATOM 2829 C CA . PHE A 1 357 ? 4.012 -29.328 -7.309 1 78.62 357 PHE A CA 1
ATOM 2830 C C . PHE A 1 357 ? 4.047 -27.844 -6.984 1 78.62 357 PHE A C 1
ATOM 2832 O O . PHE A 1 357 ? 3.174 -27.094 -7.414 1 78.62 357 PHE A O 1
ATOM 2839 N N . ALA A 1 358 ? 4.977 -27.453 -6.148 1 77.69 358 ALA A N 1
ATOM 2840 C CA . ALA A 1 358 ? 5.359 -26.078 -5.84 1 77.69 358 ALA A CA 1
ATOM 2841 C C . ALA A 1 358 ? 4.172 -25.281 -5.297 1 77.69 358 ALA A C 1
ATOM 2843 O O . ALA A 1 358 ? 3.545 -25.688 -4.316 1 77.69 358 ALA A O 1
ATOM 2844 N N . ASP A 1 359 ? 3.98 -24.047 -5.91 1 83.19 359 ASP A N 1
ATOM 2845 C CA . ASP A 1 359 ? 3.018 -23.109 -5.348 1 83.19 359 ASP A CA 1
ATOM 2846 C C . ASP A 1 359 ? 1.604 -23.391 -5.848 1 83.19 359 ASP A C 1
ATOM 2848 O O . ASP A 1 359 ? 0.661 -22.672 -5.52 1 83.19 359 ASP A O 1
ATOM 2852 N N . GLN A 1 360 ? 1.44 -24.484 -6.551 1 89.19 360 GLN A N 1
ATOM 2853 C CA . GLN A 1 360 ? 0.163 -24.781 -7.191 1 89.19 360 GLN A CA 1
ATOM 2854 C C . GLN A 1 360 ? -0.931 -25.016 -6.156 1 89.19 360 GLN A C 1
ATOM 2856 O O . GLN A 1 360 ? -2.055 -24.531 -6.305 1 89.19 360 GLN A O 1
ATOM 2861 N N . ASP A 1 361 ? -0.54 -25.719 -5.152 1 88.38 361 ASP A N 1
ATOM 2862 C CA . ASP A 1 361 ? -1.515 -25.969 -4.094 1 88.38 361 ASP A CA 1
ATOM 2863 C C . ASP A 1 361 ? -1.968 -24.672 -3.438 1 88.38 361 ASP A C 1
ATOM 2865 O O . ASP A 1 361 ? -3.152 -24.5 -3.145 1 88.38 361 ASP A O 1
ATOM 2869 N N . ASN A 1 362 ? -1.062 -23.781 -3.225 1 87.62 362 ASN A N 1
ATOM 2870 C CA . ASN A 1 362 ? -1.382 -22.484 -2.629 1 87.62 362 ASN A CA 1
ATOM 2871 C C . ASN A 1 362 ? -2.309 -21.672 -3.527 1 87.62 362 ASN A C 1
ATOM 2873 O O . ASN A 1 362 ? -3.27 -21.062 -3.049 1 87.62 362 ASN A O 1
ATOM 2877 N N . ASN A 1 363 ? -1.995 -21.656 -4.777 1 91.69 363 ASN A N 1
ATOM 2878 C CA . ASN A 1 363 ? -2.811 -20.922 -5.73 1 91.69 363 ASN A CA 1
ATOM 2879 C C . ASN A 1 363 ? -4.238 -21.453 -5.793 1 91.69 363 ASN A C 1
ATOM 2881 O O . ASN A 1 363 ? -5.195 -20.688 -5.855 1 91.69 363 ASN A O 1
ATOM 2885 N N . ILE A 1 364 ? -4.309 -22.781 -5.766 1 93.44 364 ILE A N 1
ATOM 2886 C CA . ILE A 1 364 ? -5.613 -23.422 -5.84 1 93.44 364 ILE A CA 1
ATOM 2887 C C . ILE A 1 364 ? -6.398 -23.156 -4.559 1 93.44 364 ILE A C 1
ATOM 2889 O O . ILE A 1 364 ? -7.59 -22.844 -4.605 1 93.44 364 ILE A O 1
ATOM 2893 N N . ARG A 1 365 ? -5.789 -23.219 -3.475 1 89.25 365 ARG A N 1
ATOM 2894 C CA . ARG A 1 365 ? -6.457 -22.969 -2.203 1 89.25 365 ARG A CA 1
ATOM 2895 C C . ARG A 1 365 ? -6.949 -21.531 -2.123 1 89.25 365 ARG A C 1
ATOM 2897 O O . ARG A 1 365 ? -8.031 -21.266 -1.599 1 89.25 365 ARG A O 1
ATOM 2904 N N . ALA A 1 366 ? -6.141 -20.641 -2.539 1 89.06 366 ALA A N 1
ATOM 2905 C CA . ALA A 1 366 ? -6.574 -19.234 -2.592 1 89.06 366 ALA A CA 1
ATOM 2906 C C . ALA A 1 366 ? -7.832 -19.094 -3.441 1 89.06 366 ALA A C 1
ATOM 2908 O O . ALA A 1 366 ? -8.758 -18.359 -3.072 1 89.06 366 ALA A O 1
ATOM 2909 N N . SER A 1 367 ? -7.848 -19.781 -4.504 1 93.69 367 SER A N 1
ATOM 2910 C CA . SER A 1 367 ? -9 -19.719 -5.402 1 93.69 367 SER A CA 1
ATOM 2911 C C . SER A 1 367 ? -10.219 -20.391 -4.773 1 93.69 367 SER A C 1
ATOM 2913 O O . SER A 1 367 ? -11.352 -19.953 -5.004 1 93.69 367 SER A O 1
ATOM 2915 N N . GLU A 1 368 ? -9.961 -21.422 -4.031 1 94.62 368 GLU A N 1
ATOM 2916 C CA . GLU A 1 368 ? -11.062 -22.094 -3.34 1 94.62 368 GLU A CA 1
ATOM 2917 C C . GLU A 1 368 ? -11.734 -21.156 -2.336 1 94.62 368 GLU A C 1
ATOM 2919 O O . GLU A 1 368 ? -12.961 -21.125 -2.223 1 94.62 368 GLU A O 1
ATOM 2924 N N . ARG A 1 369 ? -10.977 -20.422 -1.729 1 89.5 369 ARG A N 1
ATOM 2925 C CA . ARG A 1 369 ? -11.5 -19.484 -0.734 1 89.5 369 ARG A CA 1
ATOM 2926 C C . ARG A 1 369 ? -12.422 -18.453 -1.378 1 89.5 369 ARG A C 1
ATOM 2928 O O . ARG A 1 369 ? -13.375 -18 -0.75 1 89.5 369 ARG A O 1
ATOM 2935 N N . MET A 1 370 ? -12.125 -18.141 -2.559 1 94.06 370 MET A N 1
ATOM 2936 C CA . MET A 1 370 ? -12.922 -17.141 -3.27 1 94.06 370 MET A CA 1
ATOM 2937 C C . MET A 1 370 ? -14.109 -17.797 -3.967 1 94.06 370 MET A C 1
ATOM 2939 O O . MET A 1 370 ? -14.898 -17.125 -4.633 1 94.06 370 MET A O 1
ATOM 2943 N N . GLY A 1 371 ? -14.195 -19.141 -3.861 1 96.31 371 GLY A N 1
ATOM 2944 C CA . GLY A 1 371 ? -15.312 -19.875 -4.449 1 96.31 371 GLY A CA 1
ATOM 2945 C C . GLY A 1 371 ? -15.164 -20.078 -5.945 1 96.31 371 GLY A C 1
ATOM 2946 O O . GLY A 1 371 ? -16.156 -20.188 -6.664 1 96.31 371 GLY A O 1
ATOM 2947 N N . LEU A 1 372 ? -13.93 -20.172 -6.41 1 97.69 372 LEU A N 1
ATOM 2948 C CA . LEU A 1 372 ? -13.695 -20.234 -7.848 1 97.69 372 LEU A CA 1
ATOM 2949 C C . LEU A 1 372 ? -13.328 -21.641 -8.281 1 97.69 372 LEU A C 1
ATOM 2951 O O . LEU A 1 372 ? -13.398 -21.969 -9.469 1 97.69 372 LEU A O 1
ATOM 2955 N N . THR A 1 373 ? -12.82 -22.422 -7.312 1 97.88 373 THR A N 1
ATOM 2956 C CA . THR A 1 373 ? -12.125 -23.656 -7.672 1 97.88 373 THR A CA 1
ATOM 2957 C C . THR A 1 373 ? -12.492 -24.781 -6.711 1 97.88 373 THR A C 1
ATOM 2959 O O . THR A 1 373 ? -12.82 -24.531 -5.551 1 97.88 373 THR A O 1
ATOM 2962 N N . ILE A 1 374 ? -12.531 -25.953 -7.199 1 98.31 374 ILE A N 1
ATOM 2963 C CA . ILE A 1 374 ? -12.523 -27.156 -6.383 1 98.31 374 ILE A CA 1
ATOM 2964 C C . ILE A 1 374 ? -11.234 -27.938 -6.629 1 98.31 374 ILE A C 1
ATOM 2966 O O . ILE A 1 374 ? -10.812 -28.109 -7.777 1 98.31 374 ILE A O 1
ATOM 2970 N N . LYS A 1 375 ? -10.609 -28.312 -5.59 1 97.12 375 LYS A N 1
ATOM 2971 C CA . LYS A 1 375 ? -9.352 -29.047 -5.66 1 97.12 375 LYS A CA 1
ATOM 2972 C C . LYS A 1 375 ? -9.594 -30.547 -5.68 1 97.12 375 LYS A C 1
ATOM 2974 O O . LYS A 1 375 ? -10.43 -31.062 -4.934 1 97.12 375 LYS A O 1
ATOM 2979 N N . VAL A 1 376 ? -8.953 -31.25 -6.551 1 97.56 376 VAL A N 1
ATOM 2980 C CA . VAL A 1 376 ? -8.805 -32.688 -6.516 1 97.56 376 VAL A CA 1
ATOM 2981 C C . VAL A 1 376 ? -7.32 -33.062 -6.48 1 97.56 376 VAL A C 1
ATOM 2983 O O . VAL A 1 376 ? -6.586 -32.812 -7.438 1 97.56 376 VAL A O 1
ATOM 2986 N N . ALA A 1 377 ? -6.902 -33.625 -5.395 1 93.94 377 ALA A N 1
ATOM 2987 C CA . ALA A 1 377 ? -5.504 -34.031 -5.301 1 93.94 377 ALA A CA 1
ATOM 2988 C C . ALA A 1 377 ? -5.18 -35.125 -6.332 1 93.94 377 ALA A C 1
ATOM 2990 O O . ALA A 1 377 ? -6.035 -35.938 -6.676 1 93.94 377 ALA A O 1
ATOM 2991 N N . TYR A 1 378 ? -3.998 -35.062 -6.762 1 92.81 378 TYR A N 1
ATOM 2992 C CA . TYR A 1 378 ? -3.578 -36.031 -7.777 1 92.81 378 TYR A CA 1
ATOM 2993 C C . TYR A 1 378 ? -3.896 -37.469 -7.348 1 92.81 378 TYR A C 1
ATOM 2995 O O . TYR A 1 378 ? -4.445 -38.25 -8.125 1 92.81 378 TYR A O 1
ATOM 3003 N N . ASP A 1 379 ? -3.643 -37.781 -6.105 1 93 379 ASP A N 1
ATOM 3004 C CA . ASP A 1 379 ? -3.807 -39.125 -5.598 1 93 379 ASP A CA 1
ATOM 3005 C C . ASP A 1 379 ? -5.285 -39.5 -5.48 1 93 379 ASP A C 1
ATOM 3007 O O . ASP A 1 379 ? -5.633 -40.688 -5.414 1 93 379 ASP A O 1
ATOM 3011 N N . ASP A 1 380 ? -6.137 -38.531 -5.527 1 96.75 380 ASP A N 1
ATOM 3012 C CA . ASP A 1 380 ? -7.566 -38.781 -5.336 1 96.75 380 ASP A CA 1
ATOM 3013 C C . ASP A 1 380 ? -8.297 -38.812 -6.676 1 96.75 380 ASP A C 1
ATOM 3015 O O . ASP A 1 380 ? -9.516 -39 -6.719 1 96.75 380 ASP A O 1
ATOM 3019 N N . ILE A 1 381 ? -7.613 -38.719 -7.758 1 97.5 381 ILE A N 1
ATOM 3020 C CA . ILE A 1 381 ? -8.242 -38.688 -9.078 1 97.5 381 ILE A CA 1
ATOM 3021 C C . ILE A 1 381 ? -8.938 -40.031 -9.336 1 97.5 381 ILE A C 1
ATOM 3023 O O . ILE A 1 381 ? -8.328 -41.094 -9.227 1 97.5 381 ILE A O 1
ATOM 3027 N N . SER A 1 382 ? -10.094 -39.938 -9.57 1 98.25 382 SER A N 1
ATOM 3028 C CA . SER A 1 382 ? -10.969 -41.031 -9.953 1 98.25 382 SER A CA 1
ATOM 3029 C C . SER A 1 382 ? -12.172 -40.531 -10.75 1 98.25 382 SER A C 1
ATOM 3031 O O . SER A 1 382 ? -12.414 -39.312 -10.82 1 98.25 382 SER A O 1
ATOM 3033 N N . LYS A 1 383 ? -12.812 -41.469 -11.359 1 98.56 383 LYS A N 1
ATOM 3034 C CA . LYS A 1 383 ? -14.039 -41.094 -12.055 1 98.56 383 LYS A CA 1
ATOM 3035 C C . LYS A 1 383 ? -14.984 -40.312 -11.125 1 98.56 383 LYS A C 1
ATOM 3037 O O . LYS A 1 383 ? -15.516 -39.281 -11.492 1 98.56 383 LYS A O 1
ATOM 3042 N N . LYS A 1 384 ? -15.117 -40.812 -9.898 1 98.62 384 LYS A N 1
ATOM 3043 C CA . LYS A 1 384 ? -16.062 -40.219 -8.938 1 98.62 384 LYS A CA 1
ATOM 3044 C C . LYS A 1 384 ? -15.648 -38.812 -8.539 1 98.62 384 LYS A C 1
ATOM 3046 O O . LYS A 1 384 ? -16.453 -37.875 -8.617 1 98.62 384 LYS A O 1
ATOM 3051 N N . THR A 1 385 ? -14.438 -38.594 -8.141 1 98.75 385 THR A N 1
ATOM 3052 C CA . THR A 1 385 ? -13.992 -37.312 -7.625 1 98.75 385 THR A CA 1
ATOM 3053 C C . THR A 1 385 ? -14 -36.25 -8.719 1 98.75 385 THR A C 1
ATOM 3055 O O . THR A 1 385 ? -14.422 -35.094 -8.492 1 98.75 385 THR A O 1
ATOM 3058 N N . ILE A 1 386 ? -13.57 -36.656 -9.914 1 98.75 386 ILE A N 1
ATOM 3059 C CA . ILE A 1 386 ? -13.523 -35.719 -11.031 1 98.75 386 ILE A CA 1
ATOM 3060 C C . ILE A 1 386 ? -14.945 -35.344 -11.461 1 98.75 386 ILE A C 1
ATOM 3062 O O . ILE A 1 386 ? -15.25 -34.188 -11.719 1 98.75 386 ILE A O 1
ATOM 3066 N N . LEU A 1 387 ? -15.766 -36.375 -11.547 1 98.69 387 LEU A N 1
ATOM 3067 C CA . LEU A 1 387 ? -17.141 -36.156 -11.969 1 98.69 387 LEU A CA 1
ATOM 3068 C C . LEU A 1 387 ? -17.875 -35.25 -10.977 1 98.69 387 LEU A C 1
ATOM 3070 O O . LEU A 1 387 ? -18.547 -34.312 -11.375 1 98.69 387 LEU A O 1
ATOM 3074 N N . GLU A 1 388 ? -17.734 -35.531 -9.711 1 98.69 388 GLU A N 1
ATOM 3075 C CA . GLU A 1 388 ? -18.406 -34.75 -8.672 1 98.69 388 GLU A CA 1
ATOM 3076 C C . GLU A 1 388 ? -17.938 -33.312 -8.672 1 98.69 388 GLU A C 1
ATOM 3078 O O . GLU A 1 388 ? -18.75 -32.375 -8.625 1 98.69 388 GLU A O 1
ATOM 3083 N N . ALA A 1 389 ? -16.656 -33.125 -8.734 1 98.75 389 ALA A N 1
ATOM 3084 C CA . ALA A 1 389 ? -16.094 -31.766 -8.742 1 98.75 389 ALA A CA 1
ATOM 3085 C C . ALA A 1 389 ? -16.531 -31 -9.984 1 98.75 389 ALA A C 1
ATOM 3087 O O . ALA A 1 389 ? -16.953 -29.844 -9.891 1 98.75 389 ALA A O 1
ATOM 3088 N N . SER A 1 390 ? -16.469 -31.688 -11.148 1 98.69 390 SER A N 1
ATOM 3089 C CA . SER A 1 390 ? -16.828 -31.031 -12.406 1 98.69 390 SER A CA 1
ATOM 3090 C C . SER A 1 390 ? -18.312 -30.672 -12.43 1 98.69 390 SER A C 1
ATOM 3092 O O . SER A 1 390 ? -18.672 -29.562 -12.828 1 98.69 390 SER A O 1
ATOM 3094 N N . LYS A 1 391 ? -19.109 -31.547 -12 1 98.44 391 LYS A N 1
ATOM 3095 C CA . LYS A 1 391 ? -20.547 -31.281 -11.977 1 98.44 391 LYS A CA 1
ATOM 3096 C C . LYS A 1 391 ? -20.875 -30.078 -11.078 1 98.44 391 LYS A C 1
ATOM 3098 O O . LYS A 1 391 ? -21.656 -29.219 -11.461 1 98.44 391 LYS A O 1
ATOM 3103 N N . LYS A 1 392 ? -20.312 -30.109 -9.922 1 98.38 392 LYS A N 1
ATOM 3104 C CA . LYS A 1 392 ? -20.547 -29.016 -8.992 1 98.38 392 LYS A CA 1
ATOM 3105 C C . LYS A 1 392 ? -20.109 -27.688 -9.594 1 98.38 392 LYS A C 1
ATOM 3107 O O . LYS A 1 392 ? -20.859 -26.703 -9.523 1 98.38 392 LYS A O 1
ATOM 3112 N N . LEU A 1 393 ? -18.984 -27.625 -10.18 1 98.62 393 LEU A N 1
ATOM 3113 C CA . LEU A 1 393 ? -18.422 -26.406 -10.758 1 98.62 393 LEU A CA 1
ATOM 3114 C C . LEU A 1 393 ? -19.25 -25.938 -11.945 1 98.62 393 LEU A C 1
ATOM 3116 O O . LEU A 1 393 ? -19.375 -24.734 -12.18 1 98.62 393 LEU A O 1
ATOM 3120 N N . LEU A 1 394 ? -19.828 -26.891 -12.672 1 98.06 394 LEU A N 1
ATOM 3121 C CA . LEU A 1 394 ? -20.531 -26.578 -13.914 1 98.06 394 LEU A CA 1
ATOM 3122 C C . LEU A 1 394 ? -22 -26.281 -13.633 1 98.06 394 LEU A C 1
ATOM 3124 O O . LEU A 1 394 ? -22.625 -25.484 -14.336 1 98.06 394 LEU A O 1
ATOM 3128 N N . GLU A 1 395 ? -22.531 -26.875 -12.625 1 96.94 395 GLU A N 1
ATOM 3129 C CA . GLU A 1 395 ? -23.969 -26.828 -12.438 1 96.94 395 GLU A CA 1
ATOM 3130 C C . GLU A 1 395 ? -24.344 -25.859 -11.312 1 96.94 395 GLU A C 1
ATOM 3132 O O . GLU A 1 395 ? -25.453 -25.328 -11.289 1 96.94 395 GLU A O 1
ATOM 3137 N N . ASP A 1 396 ? -23.531 -25.719 -10.305 1 97.75 396 ASP A N 1
ATOM 3138 C CA . ASP A 1 396 ? -23.766 -24.719 -9.266 1 97.75 396 ASP A CA 1
ATOM 3139 C C . ASP A 1 396 ? -23.422 -23.312 -9.766 1 97.75 396 ASP A C 1
ATOM 3141 O O . ASP A 1 396 ? -22.25 -23 -9.984 1 97.75 396 ASP A O 1
ATOM 3145 N N . PRO A 1 397 ? -24.406 -22.5 -9.938 1 97.62 397 PRO A N 1
ATOM 3146 C CA . PRO A 1 397 ? -24.172 -21.188 -10.539 1 97.62 397 PRO A CA 1
ATOM 3147 C C . PRO A 1 397 ? -23.266 -20.297 -9.688 1 97.62 397 PRO A C 1
ATOM 3149 O O . PRO A 1 397 ? -22.734 -19.297 -10.18 1 97.62 397 PRO A O 1
ATOM 3152 N N . THR A 1 398 ? -23.094 -20.625 -8.414 1 98.06 398 THR A N 1
ATOM 3153 C CA . THR A 1 398 ? -22.328 -19.781 -7.504 1 98.06 398 THR A CA 1
ATOM 3154 C C . THR A 1 398 ? -20.875 -19.688 -7.969 1 98.06 398 THR A C 1
ATOM 3156 O O . THR A 1 398 ? -20.234 -18.641 -7.812 1 98.06 398 THR A O 1
ATOM 3159 N N . TYR A 1 399 ? -20.359 -20.734 -8.539 1 98.25 399 TYR A N 1
ATOM 3160 C CA . TYR A 1 399 ? -18.969 -20.703 -8.977 1 98.25 399 TYR A CA 1
ATOM 3161 C C . TYR A 1 399 ? -18.781 -19.75 -10.156 1 98.25 399 TYR A C 1
ATOM 3163 O O . TYR A 1 399 ? -17.844 -18.969 -10.18 1 98.25 399 TYR A O 1
ATOM 3171 N N . LYS A 1 400 ? -19.672 -19.844 -11.102 1 98 400 LYS A N 1
ATOM 3172 C CA . LYS A 1 400 ? -19.594 -18.938 -12.242 1 98 400 LYS A CA 1
ATOM 3173 C C . LYS A 1 400 ? -19.812 -17.484 -11.805 1 98 400 LYS A C 1
ATOM 3175 O O . LYS A 1 400 ? -19.125 -16.578 -12.266 1 98 400 LYS A O 1
ATOM 3180 N N . GLN A 1 401 ? -20.75 -17.281 -10.93 1 98.31 401 GLN A N 1
ATOM 3181 C CA . GLN A 1 401 ? -21.016 -15.938 -10.422 1 98.31 401 GLN A CA 1
ATOM 3182 C C . GLN A 1 401 ? -19.812 -15.375 -9.68 1 98.31 401 GLN A C 1
ATOM 3184 O O . GLN A 1 401 ? -19.453 -14.211 -9.867 1 98.31 401 GLN A O 1
ATOM 3189 N N . ASN A 1 402 ? -19.219 -16.203 -8.875 1 98.25 402 ASN A N 1
ATOM 3190 C CA . ASN A 1 402 ? -18.016 -15.781 -8.172 1 98.25 402 ASN A CA 1
ATOM 3191 C C . ASN A 1 402 ? -16.875 -15.469 -9.141 1 98.25 402 ASN A C 1
ATOM 3193 O O . ASN A 1 402 ? -16.156 -14.492 -8.961 1 98.25 402 ASN A O 1
ATOM 3197 N N . ALA A 1 403 ? -16.719 -16.328 -10.109 1 98.31 403 ALA A N 1
ATOM 3198 C CA . ALA A 1 403 ? -15.664 -16.109 -11.102 1 98.31 403 ALA A CA 1
ATOM 3199 C C . ALA A 1 403 ? -15.836 -14.781 -11.812 1 98.31 403 ALA A C 1
ATOM 3201 O O . ALA A 1 403 ? -14.859 -14.047 -12.016 1 98.31 403 ALA A O 1
ATOM 3202 N N . GLU A 1 404 ? -17.016 -14.484 -12.133 1 98.12 404 GLU A N 1
ATOM 3203 C CA . GLU A 1 404 ? -17.297 -13.219 -12.797 1 98.12 404 GLU A CA 1
ATOM 3204 C C . GLU A 1 404 ? -17.031 -12.039 -11.867 1 98.12 404 GLU A C 1
ATOM 3206 O O . GLU A 1 404 ? -16.453 -11.023 -12.289 1 98.12 404 GLU A O 1
ATOM 3211 N N . ARG A 1 405 ? -17.469 -12.164 -10.648 1 97.94 405 ARG A N 1
ATOM 3212 C CA . ARG A 1 405 ? -17.25 -11.117 -9.656 1 97.94 405 ARG A CA 1
ATOM 3213 C C . ARG A 1 405 ? -15.773 -10.844 -9.461 1 97.94 405 ARG A C 1
ATOM 3215 O O . ARG A 1 405 ? -15.336 -9.688 -9.508 1 97.94 405 ARG A O 1
ATOM 3222 N N . VAL A 1 406 ? -15.016 -11.891 -9.281 1 98 406 VAL A N 1
ATOM 3223 C CA . VAL A 1 406 ? -13.594 -11.734 -9.016 1 98 406 VAL A CA 1
ATOM 3224 C C . VAL A 1 406 ? -12.883 -11.234 -10.273 1 98 406 VAL A C 1
ATOM 3226 O O . VAL A 1 406 ? -11.93 -10.461 -10.188 1 98 406 VAL A O 1
ATOM 3229 N N . SER A 1 407 ? -13.336 -11.688 -11.414 1 98.12 407 SER A N 1
ATOM 3230 C CA . SER A 1 407 ? -12.805 -11.164 -12.672 1 98.12 407 SER A CA 1
ATOM 3231 C C . SER A 1 407 ? -12.945 -9.648 -12.75 1 98.12 407 SER A C 1
ATOM 3233 O O . SER A 1 407 ? -11.992 -8.953 -13.094 1 98.12 407 SER A O 1
ATOM 3235 N N . LYS A 1 408 ? -14.109 -9.164 -12.398 1 98.12 408 LYS A N 1
ATOM 3236 C CA . LYS A 1 408 ? -14.352 -7.719 -12.398 1 98.12 408 LYS A CA 1
ATOM 3237 C C . LYS A 1 408 ? -13.43 -7.012 -11.414 1 98.12 408 LYS A C 1
ATOM 3239 O O . LYS A 1 408 ? -12.875 -5.953 -11.719 1 98.12 408 LYS A O 1
ATOM 3244 N N . GLN A 1 409 ? -13.297 -7.574 -10.234 1 98 409 GLN A N 1
ATOM 3245 C CA . GLN A 1 409 ? -12.422 -7.004 -9.219 1 98 409 GLN A CA 1
ATOM 3246 C C . GLN A 1 409 ? -10.977 -6.973 -9.688 1 98 409 GLN A C 1
ATOM 3248 O O . GLN A 1 409 ? -10.273 -5.977 -9.5 1 98 409 GLN A O 1
ATOM 3253 N N . PHE A 1 410 ? -10.547 -8.047 -10.312 1 97.88 410 PHE A N 1
ATOM 3254 C CA . PHE A 1 410 ? -9.172 -8.203 -10.773 1 97.88 410 PHE A CA 1
ATOM 3255 C C . PHE A 1 410 ? -8.844 -7.211 -11.875 1 97.88 410 PHE A C 1
ATOM 3257 O O . PHE A 1 410 ? -7.754 -6.645 -11.914 1 97.88 410 PHE A O 1
ATOM 3264 N N . LYS A 1 411 ? -9.773 -6.934 -12.719 1 97.69 411 LYS A N 1
ATOM 3265 C CA . LYS A 1 411 ? -9.57 -6.078 -13.891 1 97.69 411 LYS A CA 1
ATOM 3266 C C . LYS A 1 411 ? -9.742 -4.605 -13.523 1 97.69 411 LYS A C 1
ATOM 3268 O O . LYS A 1 411 ? -9.305 -3.723 -14.266 1 97.69 411 LYS A O 1
ATOM 3273 N N . ASP A 1 412 ? -10.391 -4.379 -12.391 1 98 412 ASP A N 1
ATOM 3274 C CA . ASP A 1 412 ? -10.68 -3.01 -11.977 1 98 412 ASP A CA 1
ATOM 3275 C C . ASP A 1 412 ? -9.484 -2.383 -11.273 1 98 412 ASP A C 1
ATOM 3277 O O . ASP A 1 412 ? -9.328 -2.521 -10.055 1 98 412 ASP A O 1
ATOM 3281 N N . ARG A 1 413 ? -8.688 -1.668 -12.023 1 96.69 413 ARG A N 1
ATOM 3282 C CA . ARG A 1 413 ? -7.469 -1.013 -11.562 1 96.69 413 ARG A CA 1
ATOM 3283 C C . ARG A 1 413 ? -7.32 0.368 -12.195 1 96.69 413 ARG A C 1
ATOM 3285 O O . ARG A 1 413 ? -7.789 0.602 -13.312 1 96.69 413 ARG A O 1
ATOM 3292 N N . PRO A 1 414 ? -6.664 1.293 -11.477 1 96.81 414 PRO A N 1
ATOM 3293 C CA . PRO A 1 414 ? -6.48 2.619 -12.062 1 96.81 414 PRO A CA 1
ATOM 3294 C C . PRO A 1 414 ? -5.68 2.58 -13.367 1 96.81 414 PRO A C 1
ATOM 3296 O O . PRO A 1 414 ? -5.969 3.34 -14.297 1 96.81 414 PRO A O 1
ATOM 3299 N N . LEU A 1 415 ? -4.645 1.764 -13.43 1 97.5 415 LEU A N 1
ATOM 3300 C CA . LEU A 1 415 ? -3.822 1.476 -14.602 1 97.5 415 LEU A CA 1
ATOM 3301 C C . LEU A 1 415 ? -3.707 -0.028 -14.828 1 97.5 415 LEU A C 1
ATOM 3303 O O . LEU A 1 415 ? -3.764 -0.81 -13.875 1 97.5 415 LEU A O 1
ATOM 3307 N N . SER A 1 416 ? -3.541 -0.421 -16.078 1 97.06 416 SER A N 1
ATOM 3308 C CA . SER A 1 416 ? -3.307 -1.839 -16.344 1 97.06 416 SER A CA 1
ATOM 3309 C C . SER A 1 416 ? -2.07 -2.336 -15.594 1 97.06 416 SER A C 1
ATOM 3311 O O . SER A 1 416 ? -1.247 -1.538 -15.141 1 97.06 416 SER A O 1
ATOM 3313 N N . ALA A 1 417 ? -1.972 -3.605 -15.453 1 97.88 417 ALA A N 1
ATOM 3314 C CA . ALA A 1 417 ? -0.8 -4.184 -14.797 1 97.88 417 ALA A CA 1
ATOM 3315 C C . ALA A 1 417 ? 0.488 -3.727 -15.477 1 97.88 417 ALA A C 1
ATOM 3317 O O . ALA A 1 417 ? 1.442 -3.328 -14.805 1 97.88 417 ALA A O 1
ATOM 3318 N N . LEU A 1 418 ? 0.532 -3.738 -16.781 1 98.19 418 LEU A N 1
ATOM 3319 C CA . LEU A 1 418 ? 1.713 -3.342 -17.531 1 98.19 418 LEU A CA 1
ATOM 3320 C C . LEU A 1 418 ? 2.006 -1.856 -17.344 1 98.19 418 LEU A C 1
ATOM 3322 O O . LEU A 1 418 ? 3.145 -1.475 -17.062 1 98.19 418 LEU A O 1
ATOM 3326 N N . ASP A 1 419 ? 0.985 -1.024 -17.5 1 98.19 419 ASP A N 1
ATOM 3327 C CA . ASP A 1 419 ? 1.185 0.413 -17.344 1 98.19 419 ASP A CA 1
ATOM 3328 C C . ASP A 1 419 ? 1.654 0.757 -15.93 1 98.19 419 ASP A C 1
ATOM 3330 O O . ASP A 1 419 ? 2.459 1.671 -15.742 1 98.19 419 ASP A O 1
ATOM 3334 N N . THR A 1 420 ? 1.088 0.045 -14.977 1 98.56 420 THR A N 1
ATOM 3335 C CA . THR A 1 420 ? 1.52 0.245 -13.602 1 98.56 420 THR A CA 1
ATOM 3336 C C . THR A 1 420 ? 3.004 -0.074 -13.445 1 98.56 420 THR A C 1
ATOM 3338 O O . THR A 1 420 ? 3.758 0.716 -12.875 1 98.56 420 THR A O 1
ATOM 3341 N N . ALA A 1 421 ? 3.385 -1.228 -13.945 1 98.75 421 ALA A N 1
ATOM 3342 C CA . ALA A 1 421 ? 4.785 -1.63 -13.852 1 98.75 421 ALA A CA 1
ATOM 3343 C C . ALA A 1 421 ? 5.695 -0.614 -14.539 1 98.75 421 ALA A C 1
ATOM 3345 O O . ALA A 1 421 ? 6.707 -0.192 -13.969 1 98.75 421 ALA A O 1
ATOM 3346 N N . ILE A 1 422 ? 5.359 -0.214 -15.742 1 98.75 422 ILE A N 1
ATOM 3347 C CA . ILE A 1 422 ? 6.164 0.726 -16.516 1 98.75 422 ILE A CA 1
ATOM 3348 C C . ILE A 1 422 ? 6.258 2.057 -15.781 1 98.75 422 ILE A C 1
ATOM 3350 O O . ILE A 1 422 ? 7.34 2.637 -15.664 1 98.75 422 ILE A O 1
ATOM 3354 N N . TYR A 1 423 ? 5.137 2.564 -15.289 1 98.75 423 TYR A N 1
ATOM 3355 C CA . TYR A 1 423 ? 5.117 3.836 -14.57 1 98.75 423 TYR A CA 1
ATOM 3356 C C . TYR A 1 423 ? 6.125 3.836 -13.43 1 98.75 423 TYR A C 1
ATOM 3358 O O . TYR A 1 423 ? 6.902 4.781 -13.281 1 98.75 423 TYR A O 1
ATOM 3366 N N . TRP A 1 424 ? 6.121 2.82 -12.648 1 98.75 424 TRP A N 1
ATOM 3367 C CA . TRP A 1 424 ? 6.934 2.822 -11.438 1 98.75 424 TRP A CA 1
ATOM 3368 C C . TRP A 1 424 ? 8.398 2.559 -11.766 1 98.75 424 TRP A C 1
ATOM 3370 O O . TRP A 1 424 ? 9.297 3.059 -11.078 1 98.75 424 TRP A O 1
ATOM 3380 N N . VAL A 1 425 ? 8.641 1.723 -12.789 1 98.88 425 VAL A N 1
ATOM 3381 C CA . VAL A 1 425 ? 10.023 1.583 -13.25 1 98.88 425 VAL A CA 1
ATOM 3382 C C . VAL A 1 425 ? 10.562 2.941 -13.688 1 98.88 425 VAL A C 1
ATOM 3384 O O . VAL A 1 425 ? 11.656 3.338 -13.297 1 98.88 425 VAL A O 1
ATOM 3387 N N . GLU A 1 426 ? 9.82 3.666 -14.477 1 98.75 426 GLU A N 1
ATOM 3388 C CA . GLU A 1 426 ? 10.211 5 -14.922 1 98.75 426 GLU A CA 1
ATOM 3389 C C . GLU A 1 426 ? 10.352 5.957 -13.742 1 98.75 426 GLU A C 1
ATOM 3391 O O . GLU A 1 426 ? 11.195 6.852 -13.758 1 98.75 426 GLU A O 1
ATOM 3396 N N . TYR A 1 427 ? 9.453 5.809 -12.773 1 98.69 427 TYR A N 1
ATOM 3397 C CA . TYR A 1 427 ? 9.539 6.617 -11.555 1 98.69 427 TYR A CA 1
ATOM 3398 C C . TYR A 1 427 ? 10.906 6.484 -10.906 1 98.69 427 TYR A C 1
ATOM 3400 O O . TYR A 1 427 ? 11.5 7.48 -10.484 1 98.69 427 TYR A O 1
ATOM 3408 N N . VAL A 1 428 ? 11.414 5.246 -10.805 1 98.69 428 VAL A N 1
ATOM 3409 C CA . VAL A 1 428 ? 12.727 4.992 -10.227 1 98.69 428 VAL A CA 1
ATOM 3410 C C . VAL A 1 428 ? 13.805 5.688 -11.062 1 98.69 428 VAL A C 1
ATOM 3412 O O . VAL A 1 428 ? 14.742 6.27 -10.508 1 98.69 428 VAL A O 1
ATOM 3415 N N . ILE A 1 429 ? 13.633 5.648 -12.375 1 98.19 429 ILE A N 1
ATOM 3416 C CA . ILE A 1 429 ? 14.594 6.293 -13.266 1 98.19 429 ILE A CA 1
ATOM 3417 C C . ILE A 1 429 ? 14.523 7.809 -13.094 1 98.19 429 ILE A C 1
ATOM 3419 O O . ILE A 1 429 ? 15.539 8.461 -12.852 1 98.19 429 ILE A O 1
ATOM 3423 N N . ARG A 1 430 ? 13.312 8.391 -13.102 1 97.31 430 ARG A N 1
ATOM 3424 C CA . ARG A 1 430 ? 13.117 9.836 -13.055 1 97.31 430 ARG A CA 1
ATOM 3425 C C . ARG A 1 430 ? 13.594 10.414 -11.734 1 97.31 430 ARG A C 1
ATOM 3427 O O . ARG A 1 430 ? 14.078 11.547 -11.68 1 97.31 430 ARG A O 1
ATOM 3434 N N . HIS A 1 431 ? 13.492 9.625 -10.703 1 97.81 431 HIS A N 1
ATOM 3435 C CA . HIS A 1 431 ? 13.828 10.133 -9.383 1 97.81 431 HIS A CA 1
ATOM 3436 C C . HIS A 1 431 ? 15.117 9.5 -8.859 1 97.81 431 HIS A C 1
ATOM 3438 O O . HIS A 1 431 ? 15.328 9.43 -7.645 1 97.81 431 HIS A O 1
ATOM 3444 N N . LYS A 1 432 ? 15.953 8.953 -9.75 1 96.56 432 LYS A N 1
ATOM 3445 C CA . LYS A 1 432 ? 17.312 8.508 -9.469 1 96.56 432 LYS A CA 1
ATOM 3446 C C . LYS A 1 432 ? 17.344 7.52 -8.305 1 96.56 432 LYS A C 1
ATOM 3448 O O . LYS A 1 432 ? 18.062 7.719 -7.328 1 96.56 432 LYS A O 1
ATOM 3453 N N . GLY A 1 433 ? 16.562 6.5 -8.461 1 97.81 433 GLY A N 1
ATOM 3454 C CA . GLY A 1 433 ? 16.531 5.441 -7.461 1 97.81 433 GLY A CA 1
ATOM 3455 C C . GLY A 1 433 ? 15.336 5.527 -6.535 1 97.81 433 GLY A C 1
ATOM 3456 O O . GLY A 1 433 ? 15.016 4.57 -5.832 1 97.81 433 GLY A O 1
ATOM 3457 N N . ALA A 1 434 ? 14.719 6.777 -6.43 1 97.56 434 ALA A N 1
ATOM 3458 C CA . ALA A 1 434 ? 13.484 7.035 -5.688 1 97.56 434 ALA A CA 1
ATOM 3459 C C . ALA A 1 434 ? 13.641 6.652 -4.219 1 97.56 434 ALA A C 1
ATOM 3461 O O . ALA A 1 434 ? 12.828 5.898 -3.678 1 97.56 434 ALA A O 1
ATOM 3462 N N . PRO A 1 435 ? 14.594 7.223 -3.51 1 95.62 435 PRO A N 1
ATOM 3463 C CA . PRO A 1 435 ? 14.812 6.867 -2.105 1 95.62 435 PRO A CA 1
ATOM 3464 C C . PRO A 1 435 ? 13.609 7.176 -1.224 1 95.62 435 PRO A C 1
ATOM 3466 O O . PRO A 1 435 ? 13.461 6.602 -0.142 1 95.62 435 PRO A O 1
ATOM 3469 N N . GLN A 1 436 ? 12.695 8.055 -1.682 1 94.88 436 GLN A N 1
ATOM 3470 C CA . GLN A 1 436 ? 11.531 8.453 -0.888 1 94.88 436 GLN A CA 1
ATOM 3471 C C . GLN A 1 436 ? 10.539 7.305 -0.755 1 94.88 436 GLN A C 1
ATOM 3473 O O . GLN A 1 436 ? 9.633 7.359 0.076 1 94.88 436 GLN A O 1
ATOM 3478 N N . LEU A 1 437 ? 10.703 6.23 -1.571 1 97.31 437 LEU A N 1
ATOM 3479 C CA . LEU A 1 437 ? 9.805 5.082 -1.494 1 97.31 437 LEU A CA 1
ATOM 3480 C C . LEU A 1 437 ? 10.188 4.172 -0.334 1 97.31 437 LEU A C 1
ATOM 3482 O O . LEU A 1 437 ? 9.398 3.324 0.083 1 97.31 437 LEU A O 1
ATOM 3486 N N . ARG A 1 438 ? 11.375 4.32 0.173 1 95.69 438 ARG A N 1
ATOM 3487 C CA . ARG A 1 438 ? 11.945 3.379 1.131 1 95.69 438 ARG A CA 1
ATOM 3488 C C . ARG A 1 438 ? 11.406 3.637 2.535 1 95.69 438 ARG A C 1
ATOM 3490 O O . ARG A 1 438 ? 11.398 4.777 3 1 95.69 438 ARG A O 1
ATOM 3497 N N . SER A 1 439 ? 10.93 2.602 3.211 1 95.69 439 SER A N 1
ATOM 3498 C CA . SER A 1 439 ? 10.484 2.674 4.598 1 95.69 439 SER A CA 1
ATOM 3499 C C . SER A 1 439 ? 11.656 2.572 5.562 1 95.69 439 SER A C 1
ATOM 3501 O O . SER A 1 439 ? 12.594 1.799 5.336 1 95.69 439 SER A O 1
ATOM 3503 N N . ALA A 1 440 ? 11.562 3.289 6.629 1 95.44 440 ALA A N 1
ATOM 3504 C CA . ALA A 1 440 ? 12.602 3.232 7.652 1 95.44 440 ALA A CA 1
ATOM 3505 C C . ALA A 1 440 ? 12.633 1.866 8.328 1 95.44 440 ALA A C 1
ATOM 3507 O O . ALA A 1 440 ? 13.641 1.483 8.922 1 95.44 440 ALA A O 1
ATOM 3508 N N . GLY A 1 441 ? 11.531 1.154 8.203 1 95.44 441 GLY A N 1
ATOM 3509 C CA . GLY A 1 441 ? 11.477 -0.182 8.773 1 95.44 441 GLY A CA 1
ATOM 3510 C C . GLY A 1 441 ? 12.508 -1.126 8.188 1 95.44 441 GLY A C 1
ATOM 3511 O O . GLY A 1 441 ? 12.906 -2.1 8.828 1 95.44 441 GLY A O 1
ATOM 3512 N N . ALA A 1 442 ? 12.969 -0.847 7.012 1 95.69 442 ALA A N 1
ATOM 3513 C CA . ALA A 1 442 ? 13.922 -1.709 6.312 1 95.69 442 ALA A CA 1
ATOM 3514 C C . ALA A 1 442 ? 15.297 -1.652 6.973 1 95.69 442 ALA A C 1
ATOM 3516 O O . ALA A 1 442 ? 16.125 -2.539 6.766 1 95.69 442 ALA A O 1
ATOM 3517 N N . ASP A 1 443 ? 15.547 -0.609 7.793 1 94.75 443 ASP A N 1
ATOM 3518 C CA . ASP A 1 443 ? 16.875 -0.387 8.352 1 94.75 443 ASP A CA 1
ATOM 3519 C C . ASP A 1 443 ? 16.969 -0.901 9.789 1 94.75 443 ASP A C 1
ATOM 3521 O O . ASP A 1 443 ? 18.016 -0.827 10.422 1 94.75 443 ASP A O 1
ATOM 3525 N N . LEU A 1 444 ? 15.914 -1.43 10.273 1 95.62 444 LEU A N 1
ATOM 3526 C CA . LEU A 1 444 ? 15.883 -1.825 11.672 1 95.62 444 LEU A CA 1
ATOM 3527 C C . LEU A 1 444 ? 16.344 -3.266 11.844 1 95.62 444 LEU A C 1
ATOM 3529 O O . LEU A 1 444 ? 16.047 -4.125 11.023 1 95.62 444 LEU A O 1
ATOM 3533 N N . ALA A 1 445 ? 17.047 -3.438 12.922 1 93.94 445 ALA A N 1
ATOM 3534 C CA . ALA A 1 445 ? 17.297 -4.812 13.352 1 93.94 445 ALA A CA 1
ATOM 3535 C C . ALA A 1 445 ? 16.016 -5.461 13.867 1 93.94 445 ALA A C 1
ATOM 3537 O O . ALA A 1 445 ? 15.055 -4.77 14.203 1 93.94 445 ALA A O 1
ATOM 3538 N N . TRP A 1 446 ? 16.078 -6.77 13.906 1 90.56 446 TRP A N 1
ATOM 3539 C CA . TRP A 1 446 ? 14.875 -7.496 14.273 1 90.56 446 TRP A CA 1
ATOM 3540 C C . TRP A 1 446 ? 14.391 -7.09 15.664 1 90.56 446 TRP A C 1
ATOM 3542 O O . TRP A 1 446 ? 13.188 -6.949 15.898 1 90.56 446 TRP A O 1
ATOM 3552 N N . TYR A 1 447 ? 15.273 -6.906 16.625 1 93.81 447 TYR A N 1
ATOM 3553 C CA . TYR A 1 447 ? 14.891 -6.617 18 1 93.81 447 TYR A CA 1
ATOM 3554 C C . TYR A 1 447 ? 14.359 -5.191 18.141 1 93.81 447 TYR A C 1
ATOM 3556 O O . TYR A 1 447 ? 13.617 -4.887 19.062 1 93.81 447 TYR A O 1
ATOM 3564 N N . GLN A 1 448 ? 14.758 -4.277 17.188 1 96.31 448 GLN A N 1
ATOM 3565 C CA . GLN A 1 448 ? 14.18 -2.938 17.125 1 96.31 448 GLN A CA 1
ATOM 3566 C C . GLN A 1 448 ? 12.797 -2.959 16.484 1 96.31 448 GLN A C 1
ATOM 3568 O O . GLN A 1 448 ? 11.859 -2.357 17 1 96.31 448 GLN A O 1
ATOM 3573 N N . TYR A 1 449 ? 12.758 -3.723 15.391 1 94 449 TYR A N 1
ATOM 3574 C CA . TYR A 1 449 ? 11.523 -3.789 14.617 1 94 449 TYR A CA 1
ATOM 3575 C C . TYR A 1 449 ? 10.375 -4.316 15.469 1 94 449 TYR A C 1
ATOM 3577 O O . TYR A 1 449 ? 9.266 -3.775 15.43 1 94 449 TYR A O 1
ATOM 3585 N N . TYR A 1 450 ? 10.656 -5.289 16.297 1 91.38 450 TYR A N 1
ATOM 3586 C CA . TYR A 1 450 ? 9.609 -5.918 17.109 1 91.38 450 TYR A CA 1
ATOM 3587 C C . TYR A 1 450 ? 9.578 -5.34 18.516 1 91.38 450 TYR A C 1
ATOM 3589 O O . TYR A 1 450 ? 8.914 -5.887 19.391 1 91.38 450 TYR A O 1
ATOM 3597 N N . LEU A 1 451 ? 10.305 -4.32 18.797 1 94.81 451 LEU A N 1
ATOM 3598 C CA . LEU A 1 451 ? 10.266 -3.52 20.016 1 94.81 451 LEU A CA 1
ATOM 3599 C C . LEU A 1 451 ? 10.734 -4.336 21.219 1 94.81 451 LEU A C 1
ATOM 3601 O O . LEU A 1 451 ? 10.242 -4.141 22.344 1 94.81 451 LEU A O 1
ATOM 3605 N N . VAL A 1 452 ? 11.57 -5.324 20.938 1 93.12 452 VAL A N 1
ATOM 3606 C CA . VAL A 1 452 ? 12.102 -6.121 22.047 1 93.12 452 VAL A CA 1
ATOM 3607 C C . VAL A 1 452 ? 12.906 -5.23 22.984 1 93.12 452 VAL A C 1
ATOM 3609 O O . VAL A 1 452 ? 12.805 -5.352 24.203 1 93.12 452 VAL A O 1
ATOM 3612 N N . ASP A 1 453 ? 13.719 -4.383 22.406 1 95.88 453 ASP A N 1
ATOM 3613 C CA . ASP A 1 453 ? 14.516 -3.455 23.203 1 95.88 453 ASP A CA 1
ATOM 3614 C C . ASP A 1 453 ? 13.625 -2.572 24.062 1 95.88 453 ASP A C 1
ATOM 3616 O O . ASP A 1 453 ? 13.906 -2.367 25.25 1 95.88 453 ASP A O 1
ATOM 3620 N N . VAL A 1 454 ? 12.508 -2.117 23.547 1 96.44 454 VAL A N 1
ATOM 3621 C CA . VAL A 1 454 ? 11.57 -1.263 24.266 1 96.44 454 VAL A CA 1
ATOM 3622 C C . VAL A 1 454 ? 10.898 -2.059 25.375 1 96.44 454 VAL A C 1
ATOM 3624 O O . VAL A 1 454 ? 10.781 -1.574 26.516 1 96.44 454 VAL A O 1
ATOM 3627 N N . VAL A 1 455 ? 10.453 -3.268 25.109 1 94.38 455 VAL A N 1
ATOM 3628 C CA . VAL A 1 455 ? 9.789 -4.113 26.094 1 94.38 455 VAL A CA 1
ATOM 3629 C C . VAL A 1 455 ? 10.734 -4.395 27.25 1 94.38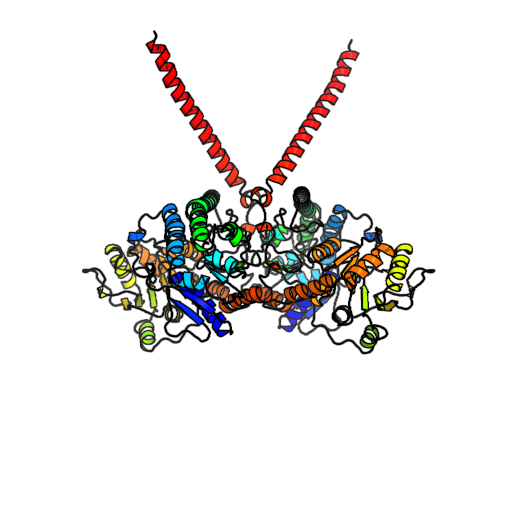 455 VAL A C 1
ATOM 3631 O O . VAL A 1 455 ? 10.328 -4.352 28.422 1 94.38 455 VAL A O 1
ATOM 3634 N N . VAL A 1 456 ? 11.961 -4.688 26.922 1 94.69 456 VAL A N 1
ATOM 3635 C CA . VAL A 1 456 ? 12.945 -4.98 27.953 1 94.69 456 VAL A CA 1
ATOM 3636 C C . VAL A 1 456 ? 13.117 -3.764 28.859 1 94.69 456 VAL A C 1
ATOM 3638 O O . VAL A 1 456 ? 13.156 -3.898 30.094 1 94.69 456 VAL A O 1
ATOM 3641 N N . ILE A 1 457 ? 13.156 -2.611 28.297 1 95 457 ILE A N 1
ATOM 3642 C CA . ILE A 1 457 ? 13.336 -1.384 29.062 1 95 457 ILE A CA 1
ATOM 3643 C C . ILE A 1 457 ? 12.117 -1.139 29.953 1 95 457 ILE A C 1
ATOM 3645 O O . ILE A 1 457 ? 12.25 -0.846 31.141 1 95 457 ILE A O 1
ATOM 3649 N N . LEU A 1 458 ? 10.984 -1.251 29.391 1 94.38 458 LEU A N 1
ATOM 3650 C CA . LEU A 1 458 ? 9.75 -1.006 30.125 1 94.38 458 LEU A CA 1
ATOM 3651 C C . LEU A 1 458 ? 9.555 -2.057 31.219 1 94.38 458 LEU A C 1
ATOM 3653 O O . LEU A 1 458 ? 9.133 -1.731 32.344 1 94.38 458 LEU A O 1
ATOM 3657 N N . ALA A 1 459 ? 9.828 -3.301 30.906 1 94.25 459 ALA A N 1
ATOM 3658 C CA . ALA A 1 459 ? 9.703 -4.375 31.891 1 94.25 459 ALA A CA 1
ATOM 3659 C C . ALA A 1 459 ? 10.695 -4.188 33.031 1 94.25 459 ALA A C 1
ATOM 3661 O O . ALA A 1 459 ? 10.352 -4.402 34.188 1 94.25 459 ALA A O 1
ATOM 3662 N N . SER A 1 460 ? 11.906 -3.859 32.719 1 94.94 460 SER A N 1
ATOM 3663 C CA . SER A 1 460 ? 12.922 -3.598 33.75 1 94.94 460 SER A CA 1
ATOM 3664 C C . SER A 1 460 ? 12.516 -2.426 34.625 1 94.94 460 SER A C 1
ATOM 3666 O O . SER A 1 460 ? 12.695 -2.477 35.844 1 94.94 460 SER A O 1
ATOM 3668 N N . GLY A 1 461 ? 12.016 -1.39 33.969 1 93.69 461 GLY A N 1
ATOM 3669 C CA . GLY A 1 461 ? 11.523 -0.263 34.75 1 93.69 461 GLY A CA 1
ATOM 3670 C C . GLY A 1 461 ? 10.398 -0.639 35.688 1 93.69 461 GLY A C 1
ATOM 3671 O O . GLY A 1 461 ? 10.383 -0.214 36.844 1 93.69 461 GLY A O 1
ATOM 3672 N N . LEU A 1 462 ? 9.539 -1.421 35.188 1 93.88 462 LEU A N 1
ATOM 3673 C CA . LEU A 1 462 ? 8.438 -1.896 36 1 93.88 462 LEU A CA 1
ATOM 3674 C C . LEU A 1 462 ? 8.961 -2.762 37.156 1 93.88 462 LEU A C 1
ATOM 3676 O O . LEU A 1 462 ? 8.477 -2.66 38.281 1 93.88 462 LEU A O 1
ATOM 3680 N N . PHE A 1 463 ? 9.883 -3.557 36.844 1 94.56 463 PHE A N 1
ATOM 3681 C CA . PHE A 1 463 ? 10.477 -4.426 37.844 1 94.56 463 PHE A CA 1
ATOM 3682 C C . PHE A 1 463 ? 11.125 -3.605 38.969 1 94.56 463 PHE A C 1
ATOM 3684 O O . PHE A 1 463 ? 10.922 -3.877 40.156 1 94.56 463 PHE A O 1
ATOM 3691 N N . VAL A 1 464 ? 11.859 -2.645 38.594 1 95.5 464 VAL A N 1
ATOM 3692 C CA . VAL A 1 464 ? 12.531 -1.774 39.562 1 95.5 464 VAL A CA 1
ATOM 3693 C C . VAL A 1 464 ? 11.484 -1.017 40.375 1 95.5 464 VAL A C 1
ATOM 3695 O O . VAL A 1 464 ? 11.633 -0.875 41.594 1 95.5 464 VAL A O 1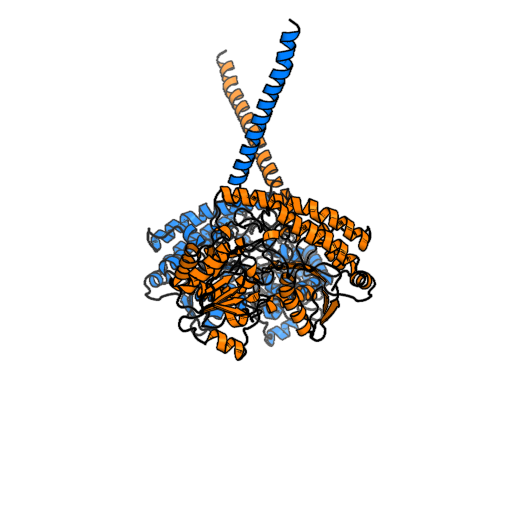
ATOM 3698 N N . PHE A 1 465 ? 10.531 -0.547 39.719 1 94.94 465 PHE A N 1
ATOM 3699 C CA . PHE A 1 465 ? 9.461 0.166 40.406 1 94.94 465 PHE A CA 1
ATOM 3700 C C . PHE A 1 465 ? 8.797 -0.726 41.438 1 94.94 465 PHE A C 1
ATOM 3702 O O . PHE A 1 465 ? 8.555 -0.296 42.562 1 94.94 465 PHE A O 1
ATOM 3709 N N . LEU A 1 466 ? 8.531 -1.941 41.031 1 96 466 LEU A N 1
ATOM 3710 C CA . LEU A 1 466 ? 7.895 -2.881 41.969 1 96 466 LEU A CA 1
ATOM 3711 C C . LEU A 1 466 ? 8.82 -3.209 43.125 1 96 466 LEU A C 1
ATOM 3713 O O . LEU A 1 466 ? 8.375 -3.314 44.281 1 96 466 LEU A O 1
ATOM 3717 N N . LEU A 1 467 ? 10.039 -3.363 42.844 1 95.88 467 LEU A N 1
ATOM 3718 C CA . LEU A 1 467 ? 11.023 -3.627 43.906 1 95.88 467 LEU A CA 1
ATOM 3719 C C . LEU A 1 467 ? 11.102 -2.463 44.875 1 95.88 467 LEU A C 1
ATOM 3721 O O . LEU A 1 467 ? 11.156 -2.67 46.094 1 95.88 467 LEU A O 1
ATOM 3725 N N . LEU A 1 468 ? 11.102 -1.289 44.344 1 96.12 468 LEU A N 1
ATOM 3726 C CA . LEU A 1 468 ? 11.18 -0.095 45.188 1 96.12 468 LEU A CA 1
ATOM 3727 C C . LEU A 1 468 ? 9.914 0.064 46.031 1 96.12 468 LEU A C 1
ATOM 3729 O O . LEU A 1 468 ? 9.992 0.448 47.188 1 96.12 468 LEU A O 1
ATOM 3733 N N . THR A 1 469 ? 8.844 -0.166 45.438 1 95.62 469 THR A N 1
ATOM 3734 C CA . THR A 1 469 ? 7.578 -0.085 46.156 1 95.62 469 THR A CA 1
ATOM 3735 C C . THR A 1 469 ? 7.539 -1.095 47.281 1 95.62 469 THR A C 1
ATOM 3737 O O . THR A 1 469 ? 7.105 -0.77 48.406 1 95.62 469 THR A O 1
ATOM 3740 N N . THR A 1 470 ? 7.977 -2.295 46.969 1 94.88 470 THR A N 1
ATOM 3741 C CA . THR A 1 470 ? 8.016 -3.33 48 1 94.88 470 THR A CA 1
ATOM 3742 C C . THR A 1 470 ? 8.977 -2.941 49.094 1 94.88 470 THR A C 1
ATOM 3744 O O . THR A 1 470 ? 8.68 -3.166 50.281 1 94.88 470 THR A O 1
ATOM 3747 N N . TYR A 1 471 ? 10.047 -2.412 48.688 1 94.81 471 TYR A N 1
ATOM 3748 C CA . TYR A 1 471 ? 11.039 -1.977 49.688 1 94.81 471 TYR A CA 1
ATOM 3749 C C . TYR A 1 471 ? 10.477 -0.878 50.562 1 94.81 471 TYR A C 1
ATOM 3751 O O . TYR A 1 471 ? 10.641 -0.923 51.781 1 94.81 471 TYR A O 1
ATOM 3759 N N . VAL A 1 472 ? 9.844 0.077 49.969 1 95.81 472 VAL A N 1
ATOM 3760 C CA . VAL A 1 472 ? 9.266 1.192 50.719 1 95.81 472 VAL A CA 1
ATOM 3761 C C . VAL A 1 472 ? 8.156 0.682 51.656 1 95.81 472 VAL A C 1
ATOM 3763 O O . VAL A 1 472 ? 8.062 1.106 52.812 1 95.81 472 VAL A O 1
ATOM 3766 N N . LEU A 1 473 ? 7.379 -0.173 51.125 1 95.06 473 LEU A N 1
ATOM 3767 C CA . LEU A 1 473 ? 6.312 -0.756 51.938 1 95.06 473 LEU A CA 1
ATOM 3768 C C . LEU A 1 473 ? 6.883 -1.511 53.125 1 95.06 473 LEU A C 1
ATOM 3770 O O . LEU A 1 473 ? 6.34 -1.431 54.219 1 95.06 473 LEU A O 1
ATOM 3774 N N . LYS A 1 474 ? 7.898 -2.219 52.906 1 94.06 474 LYS A N 1
ATOM 3775 C CA . LYS A 1 474 ? 8.555 -2.941 53.969 1 94.06 474 LYS A CA 1
ATOM 3776 C C . LYS A 1 474 ? 9.125 -1.977 55.031 1 94.06 474 LYS A C 1
ATOM 3778 O O . LYS A 1 474 ? 9.047 -2.232 56.219 1 94.06 474 LYS A O 1
ATOM 3783 N N . LEU A 1 475 ? 9.656 -0.933 54.594 1 93.88 475 LEU A N 1
ATOM 3784 C CA . LEU A 1 475 ? 10.203 0.082 55.5 1 93.88 475 LEU A CA 1
ATOM 3785 C C . LEU A 1 475 ? 9.094 0.717 56.312 1 93.88 475 LEU A C 1
ATOM 3787 O O . LEU A 1 475 ? 9.273 0.947 57.531 1 93.88 475 LEU A O 1
ATOM 3791 N N . VAL A 1 476 ? 8.031 1.051 55.625 1 94.06 476 VAL A N 1
ATOM 3792 C CA . VAL A 1 476 ? 6.895 1.662 56.312 1 94.06 476 VAL A CA 1
ATOM 3793 C C . VAL A 1 476 ? 6.328 0.694 57.344 1 94.06 476 VAL A C 1
ATOM 3795 O O . VAL A 1 476 ? 6.031 1.09 58.469 1 94.06 476 VAL A O 1
ATOM 3798 N N . LEU A 1 477 ? 6.27 -0.576 57.031 1 92.62 477 LEU A N 1
ATOM 3799 C CA . LEU A 1 477 ? 5.758 -1.592 57.938 1 92.62 477 LEU A CA 1
ATOM 3800 C C . LEU A 1 477 ? 6.703 -1.786 59.125 1 92.62 477 LEU A C 1
ATOM 3802 O O . LEU A 1 477 ? 6.254 -1.959 60.25 1 92.62 477 LEU A O 1
ATOM 3806 N N . ARG A 1 478 ? 7.918 -1.738 58.812 1 92.31 478 ARG A N 1
ATOM 3807 C CA . ARG A 1 478 ? 8.914 -1.844 59.875 1 92.31 478 ARG A CA 1
ATOM 3808 C C . ARG A 1 478 ? 8.82 -0.655 60.844 1 92.31 478 ARG A C 1
ATOM 3810 O O . ARG A 1 478 ? 8.984 -0.811 62.062 1 92.31 478 ARG A O 1
ATOM 3817 N N . PHE A 1 479 ? 8.539 0.467 60.219 1 90.94 479 PHE A N 1
ATOM 3818 C CA . PHE A 1 479 ? 8.406 1.684 61 1 90.94 479 PHE A CA 1
ATOM 3819 C C . PHE A 1 479 ? 7.156 1.63 61.875 1 90.94 479 PHE A C 1
ATOM 3821 O O . PHE A 1 479 ? 7.188 2.027 63.031 1 90.94 479 PHE A O 1
ATOM 3828 N N . ILE A 1 480 ? 6.117 1.085 61.375 1 89.88 480 ILE A N 1
ATOM 3829 C CA . ILE A 1 480 ? 4.848 1.005 62.094 1 89.88 480 ILE A CA 1
ATOM 3830 C C . ILE A 1 480 ? 4.934 -0.064 63.188 1 89.88 480 ILE A C 1
ATOM 3832 O O . ILE A 1 480 ? 4.527 0.167 64.312 1 89.88 480 ILE A O 1
ATOM 3836 N N . TYR A 1 481 ? 5.465 -1.194 62.875 1 86.56 481 TYR A N 1
ATOM 3837 C CA . TYR A 1 481 ? 5.496 -2.299 63.812 1 86.56 481 TYR A CA 1
ATOM 3838 C C . TYR A 1 481 ? 6.688 -2.17 64.75 1 86.56 481 TYR A C 1
ATOM 3840 O O . TYR A 1 481 ? 6.652 -2.676 65.875 1 86.56 481 TYR A O 1
ATOM 3848 N N . GLY A 1 482 ? 7.699 -1.621 64.25 1 76.5 482 GLY A N 1
ATOM 3849 C CA . GLY A 1 482 ? 8.805 -1.355 65.188 1 76.5 482 GLY A CA 1
ATOM 3850 C C . GLY A 1 482 ? 8.469 -0.324 66.25 1 76.5 482 GLY A C 1
ATOM 3851 O O . GLY A 1 482 ? 8.906 -0.437 67.375 1 76.5 482 GLY A O 1
ATOM 3852 N N . ASN A 1 483 ? 7.754 0.623 66 1 67.31 483 ASN A N 1
ATOM 3853 C CA . ASN A 1 483 ? 7.297 1.584 67 1 67.31 483 ASN A CA 1
ATOM 3854 C C . ASN A 1 483 ? 6.289 0.959 68 1 67.31 483 ASN A C 1
ATOM 3856 O O . ASN A 1 483 ? 6.172 1.389 69.125 1 67.31 483 ASN A O 1
ATOM 3860 N N . HIS A 1 484 ? 5.672 -0.079 67.688 1 63.06 484 HIS A N 1
ATOM 3861 C CA . HIS A 1 484 ? 4.75 -0.732 68.625 1 63.06 484 HIS A CA 1
ATOM 3862 C C . HIS A 1 484 ? 5.496 -1.617 69.625 1 63.06 484 HIS A C 1
ATOM 3864 O O . HIS A 1 484 ? 4.984 -1.915 70.688 1 63.06 484 HIS A O 1
ATOM 3870 N N . LYS A 1 485 ? 6.559 -2.121 69.125 1 58.56 485 LYS A N 1
ATOM 3871 C CA . LYS A 1 485 ? 7.273 -2.898 70.125 1 58.56 485 LYS A CA 1
ATOM 3872 C C . LYS A 1 485 ? 7.93 -1.987 71.188 1 58.56 485 LYS A C 1
ATOM 3874 O O . LYS A 1 485 ? 8.062 -2.361 72.375 1 58.56 485 LYS A O 1
ATOM 3879 N N . HIS A 1 486 ? 8.344 -0.937 70.938 1 54.69 486 HIS A N 1
ATOM 3880 C CA . HIS A 1 486 ? 8.969 -0.064 71.938 1 54.69 486 HIS A CA 1
ATOM 3881 C C . HIS A 1 486 ? 7.922 0.596 72.875 1 54.69 486 HIS A C 1
ATOM 3883 O O . HIS A 1 486 ? 8.242 1.093 73.938 1 54.69 486 HIS A O 1
ATOM 3889 N N . LYS A 1 487 ? 6.816 0.8 72.562 1 54.72 487 LYS A N 1
ATOM 3890 C CA . LYS A 1 487 ? 5.836 1.361 73.5 1 54.72 487 LYS A CA 1
ATOM 3891 C C . LYS A 1 487 ? 5.352 0.306 74.438 1 54.72 487 LYS A C 1
ATOM 3893 O O . LYS A 1 487 ? 4.758 0.638 75.5 1 54.72 487 LYS A O 1
ATOM 3898 N N . ILE A 1 488 ? 5.375 -0.8 74.25 1 56.5 488 ILE A N 1
ATOM 3899 C CA . ILE A 1 488 ? 4.941 -1.81 75.188 1 56.5 488 ILE A CA 1
ATOM 3900 C C . ILE A 1 488 ? 6.086 -2.141 76.125 1 56.5 488 ILE A C 1
ATOM 3902 O O . ILE A 1 488 ? 5.867 -2.73 77.188 1 56.5 488 ILE A O 1
ATOM 3906 N N . GLU A 1 489 ? 7.266 -1.769 75.938 1 45.78 489 GLU A N 1
ATOM 3907 C CA . GLU A 1 489 ? 8.25 -1.922 77 1 45.78 489 GLU A CA 1
ATOM 3908 C C . GLU A 1 489 ? 8.281 -0.688 77.875 1 45.78 489 GLU A C 1
ATOM 3910 O O . GLU A 1 489 ? 8.484 -0.802 79.062 1 45.78 489 GLU A O 1
ATOM 3915 N N . MET B 1 1 ? -17.453 17.484 11.461 1 77.69 1 MET B N 1
ATOM 3916 C CA . MET B 1 1 ? -16.766 18.375 12.391 1 77.69 1 MET B CA 1
ATOM 3917 C C . MET B 1 1 ? -16.875 19.828 11.93 1 77.69 1 MET B C 1
ATOM 3919 O O . MET B 1 1 ? -16.797 20.109 10.727 1 77.69 1 MET B O 1
ATOM 3923 N N . PRO B 1 2 ? -17 20.797 12.844 1 79.81 2 PRO B N 1
ATOM 3924 C CA . PRO B 1 2 ? -17.125 22.219 12.5 1 79.81 2 PRO B CA 1
ATOM 3925 C C . PRO B 1 2 ? -15.781 22.891 12.25 1 79.81 2 PRO B C 1
ATOM 3927 O O . PRO B 1 2 ? -15.602 24.062 12.586 1 79.81 2 PRO B O 1
ATOM 3930 N N . GLY B 1 3 ? -14.805 22.078 11.859 1 85.62 3 GLY B N 1
ATOM 3931 C CA . GLY B 1 3 ? -13.516 22.641 11.469 1 85.62 3 GLY B CA 1
ATOM 3932 C C . GLY B 1 3 ? -13.414 22.891 9.977 1 85.62 3 GLY B C 1
ATOM 3933 O O . GLY B 1 3 ? -13.391 21.953 9.18 1 85.62 3 GLY B O 1
ATOM 3934 N N . LYS B 1 4 ? -13.328 24.125 9.633 1 86.5 4 LYS B N 1
ATOM 3935 C CA . LYS B 1 4 ? -13.32 24.516 8.219 1 86.5 4 LYS B CA 1
ATOM 3936 C C . LYS B 1 4 ? -12.102 23.922 7.508 1 86.5 4 LYS B C 1
ATOM 3938 O O . LYS B 1 4 ? -12.195 23.516 6.348 1 86.5 4 LYS B O 1
ATOM 3943 N N . SER B 1 5 ? -10.953 23.953 8.172 1 85.25 5 SER B N 1
ATOM 3944 C CA . SER B 1 5 ? -9.727 23.453 7.566 1 85.25 5 SER B CA 1
ATOM 3945 C C . SER B 1 5 ? -9.875 21.984 7.156 1 85.25 5 SER B C 1
ATOM 3947 O O . SER B 1 5 ? -9.359 21.578 6.113 1 85.25 5 SER B O 1
ATOM 3949 N N . HIS B 1 6 ? -10.586 21.188 7.965 1 90.25 6 HIS B N 1
ATOM 3950 C CA . HIS B 1 6 ? -10.859 19.797 7.602 1 90.25 6 HIS B CA 1
ATOM 3951 C C . HIS B 1 6 ? -11.758 19.719 6.367 1 90.25 6 HIS B C 1
ATOM 3953 O O . HIS B 1 6 ? -11.477 18.953 5.441 1 90.25 6 HIS B O 1
ATOM 3959 N N . PHE B 1 7 ? -12.719 20.594 6.438 1 92.25 7 PHE B N 1
ATOM 3960 C CA . PHE B 1 7 ? -13.789 20.516 5.449 1 92.25 7 PHE B CA 1
ATOM 3961 C C . PHE B 1 7 ? -13.273 20.875 4.062 1 92.25 7 PHE B C 1
ATOM 3963 O O . PHE B 1 7 ? -13.758 20.359 3.059 1 92.25 7 PHE B O 1
ATOM 3970 N N . VAL B 1 8 ? -12.266 21.703 3.959 1 91.75 8 VAL B N 1
ATOM 3971 C CA . VAL B 1 8 ? -11.734 22.141 2.67 1 91.75 8 VAL B CA 1
ATOM 3972 C C . VAL B 1 8 ? -11.297 20.922 1.854 1 91.75 8 VAL B C 1
ATOM 3974 O O . VAL B 1 8 ? -11.602 20.828 0.661 1 91.75 8 VAL B O 1
ATOM 3977 N N . MET B 1 9 ? -10.633 20.016 2.48 1 94.88 9 MET B N 1
ATOM 3978 C CA . MET B 1 9 ? -10.211 18.781 1.817 1 94.88 9 MET B CA 1
ATOM 3979 C C . MET B 1 9 ? -11.414 17.938 1.424 1 94.88 9 MET B C 1
ATOM 3981 O O . MET B 1 9 ? -11.484 17.438 0.299 1 94.88 9 MET B O 1
ATOM 3985 N N . PHE B 1 10 ? -12.359 17.766 2.32 1 97 10 PHE B N 1
ATOM 3986 C CA . PHE B 1 10 ? -13.516 16.906 2.1 1 97 10 PHE B CA 1
ATOM 3987 C C . PHE B 1 10 ? -14.406 17.469 1 1 97 10 PHE B C 1
ATOM 3989 O O . PHE B 1 10 ? -14.906 16.719 0.154 1 97 10 PHE B O 1
ATOM 3996 N N . GLU B 1 11 ? -14.562 18.766 1.071 1 96.06 11 GLU B N 1
ATOM 3997 C CA . GLU B 1 11 ? -15.398 19.438 0.079 1 96.06 11 GLU B CA 1
ATOM 3998 C C . GLU B 1 11 ? -14.875 19.188 -1.335 1 96.06 11 GLU B C 1
ATOM 4000 O O . GLU B 1 11 ? -15.664 19 -2.268 1 96.06 11 GLU B O 1
ATOM 4005 N N . ARG B 1 12 ? -13.578 19.25 -1.496 1 96.69 12 ARG B N 1
ATOM 4006 C CA . ARG B 1 12 ? -12.977 19.016 -2.805 1 96.69 12 ARG B CA 1
ATOM 4007 C C . ARG B 1 12 ? -13.391 17.672 -3.365 1 96.69 12 ARG B C 1
ATOM 4009 O O . ARG B 1 12 ? -13.734 17.547 -4.543 1 96.69 12 ARG B O 1
ATOM 4016 N N . LEU B 1 13 ? -13.352 16.625 -2.59 1 98.19 13 LEU B N 1
ATOM 4017 C CA . LEU B 1 13 ? -13.742 15.281 -3.012 1 98.19 13 LEU B CA 1
ATOM 4018 C C . LEU B 1 13 ? -15.234 15.219 -3.326 1 98.19 13 LEU B C 1
ATOM 4020 O O . LEU B 1 13 ? -15.633 14.68 -4.363 1 98.19 13 LEU B O 1
ATOM 4024 N N . LEU B 1 14 ? -16.078 15.812 -2.428 1 98.19 14 LEU B N 1
ATOM 4025 C CA . LEU B 1 14 ? -17.531 15.719 -2.562 1 98.19 14 LEU B CA 1
ATOM 4026 C C . LEU B 1 14 ? -18 16.469 -3.799 1 98.19 14 LEU B C 1
ATOM 4028 O O . LEU B 1 14 ? -18.875 15.984 -4.527 1 98.19 14 LEU B O 1
ATOM 4032 N N . ILE B 1 15 ? -17.438 17.594 -4.02 1 97.44 15 ILE B N 1
ATOM 4033 C CA . ILE B 1 15 ? -17.75 18.344 -5.23 1 97.44 15 ILE B CA 1
ATOM 4034 C C . ILE B 1 15 ? -17.281 17.562 -6.457 1 97.44 15 ILE B C 1
ATOM 4036 O O . ILE B 1 15 ? -18 17.469 -7.457 1 97.44 15 ILE B O 1
ATOM 4040 N N . GLY B 1 16 ? -16.047 17 -6.363 1 97.75 16 GLY B N 1
ATOM 4041 C CA . GLY B 1 16 ? -15.562 16.172 -7.453 1 97.75 16 GLY B CA 1
ATOM 4042 C C . GLY B 1 16 ? -16.484 15.016 -7.789 1 97.75 16 GLY B C 1
ATOM 4043 O O . GLY B 1 16 ? -16.703 14.703 -8.961 1 97.75 16 GLY B O 1
ATOM 4044 N N . LEU B 1 17 ? -17.062 14.367 -6.824 1 98.5 17 LEU B N 1
ATOM 4045 C CA . LEU B 1 17 ? -18 13.273 -7.031 1 98.5 17 LEU B CA 1
ATOM 4046 C C . LEU B 1 17 ? -19.266 13.766 -7.719 1 98.5 17 LEU B C 1
ATOM 4048 O O . LEU B 1 17 ? -19.781 13.109 -8.625 1 98.5 17 LEU B O 1
ATOM 4052 N N . ALA B 1 18 ? -19.75 14.93 -7.27 1 98.44 18 ALA B N 1
ATOM 4053 C CA . ALA B 1 18 ? -20.938 15.516 -7.898 1 98.44 18 ALA B CA 1
ATOM 4054 C C . ALA B 1 18 ? -20.672 15.828 -9.367 1 98.44 18 ALA B C 1
ATOM 4056 O O . ALA B 1 18 ? -21.516 15.57 -10.227 1 98.44 18 ALA B O 1
ATOM 4057 N N . GLU B 1 19 ? -19.547 16.359 -9.641 1 97.56 19 GLU B N 1
ATOM 4058 C CA . GLU B 1 19 ? -19.172 16.719 -11.008 1 97.56 19 GLU B CA 1
ATOM 4059 C C . GLU B 1 19 ? -19.062 15.469 -11.883 1 97.56 19 GLU B C 1
ATOM 4061 O O . GLU B 1 19 ? -19.25 15.547 -13.102 1 97.56 19 GLU B O 1
ATOM 4066 N N . LYS B 1 20 ? -18.766 14.352 -11.289 1 97.31 20 LYS B N 1
ATOM 4067 C CA . LYS B 1 20 ? -18.672 13.086 -12.023 1 97.31 20 LYS B CA 1
ATOM 4068 C C . LYS B 1 20 ? -20.047 12.453 -12.203 1 97.31 20 LYS B C 1
ATOM 4070 O O . LYS B 1 20 ? -20.156 11.359 -12.766 1 97.31 20 LYS B O 1
ATOM 4075 N N . GLY B 1 21 ? -21.094 13.07 -11.641 1 97.62 21 GLY B N 1
ATOM 4076 C CA . GLY B 1 21 ? -22.438 12.625 -11.922 1 97.62 21 GLY B CA 1
ATOM 4077 C C . GLY B 1 21 ? -23.125 11.984 -10.727 1 97.62 21 GLY B C 1
ATOM 4078 O O . GLY B 1 21 ? -24.266 11.547 -10.82 1 97.62 21 GLY B O 1
ATOM 4079 N N . HIS B 1 22 ? -22.5 11.977 -9.594 1 98.31 22 HIS B N 1
ATOM 4080 C CA . HIS B 1 22 ? -23.109 11.414 -8.398 1 98.31 22 HIS B CA 1
ATOM 4081 C C . HIS B 1 22 ? -24.031 12.438 -7.723 1 98.31 22 HIS B C 1
ATOM 4083 O O . HIS B 1 22 ? -23.766 13.641 -7.781 1 98.31 22 HIS B O 1
ATOM 4089 N N . ASN B 1 23 ? -25.109 11.969 -7.098 1 98.25 23 ASN B N 1
ATOM 4090 C CA . ASN B 1 23 ? -25.922 12.797 -6.215 1 98.25 23 ASN B CA 1
ATOM 4091 C C . ASN B 1 23 ? -25.359 12.82 -4.793 1 98.25 23 ASN B C 1
ATOM 4093 O O . ASN B 1 23 ? -25.359 11.797 -4.105 1 98.25 23 ASN B O 1
ATOM 4097 N N . VAL B 1 24 ? -24.906 13.945 -4.395 1 98.44 24 VAL B N 1
ATOM 4098 C CA . VAL B 1 24 ? -24.203 14.047 -3.123 1 98.44 24 VAL B CA 1
ATOM 4099 C C . VAL B 1 24 ? -25.016 14.891 -2.146 1 98.44 24 VAL B C 1
ATOM 4101 O O . VAL B 1 24 ? -25.266 16.078 -2.395 1 98.44 24 VAL B O 1
ATOM 4104 N N . ASP B 1 25 ? -25.484 14.289 -1.028 1 97.69 25 ASP B N 1
ATOM 4105 C CA . ASP B 1 25 ? -26.047 15.008 0.111 1 97.69 25 ASP B CA 1
ATOM 4106 C C . ASP B 1 25 ? -25 15.203 1.203 1 97.69 25 ASP B C 1
ATOM 4108 O O . ASP B 1 25 ? -24.375 14.242 1.657 1 97.69 25 ASP B O 1
ATOM 4112 N N . ILE B 1 26 ? -24.797 16.438 1.599 1 97.31 26 ILE B N 1
ATOM 4113 C CA . ILE B 1 26 ? -23.781 16.688 2.609 1 97.31 26 ILE B CA 1
ATOM 4114 C C . ILE B 1 26 ? -24.375 17.516 3.74 1 97.31 26 ILE B C 1
ATOM 4116 O O . ILE B 1 26 ? -24.953 18.578 3.498 1 97.31 26 ILE B O 1
ATOM 4120 N N . ALA B 1 27 ? -24.297 17.016 4.973 1 96.06 27 ALA B N 1
ATOM 4121 C CA . ALA B 1 27 ? -24.531 17.859 6.148 1 96.06 27 ALA B CA 1
ATOM 4122 C C . ALA B 1 27 ? -23.281 18.641 6.523 1 96.06 27 ALA B C 1
ATOM 4124 O O . ALA B 1 27 ? -22.266 18.047 6.887 1 96.06 27 ALA B O 1
ATOM 4125 N N . THR B 1 28 ? -23.359 19.969 6.402 1 94.94 28 THR B N 1
ATOM 4126 C CA . THR B 1 28 ? -22.125 20.734 6.547 1 94.94 28 THR B CA 1
ATOM 4127 C C . THR B 1 28 ? -22.375 22 7.344 1 94.94 28 THR B C 1
ATOM 4129 O O . THR B 1 28 ? -23.453 22.594 7.277 1 94.94 28 THR B O 1
ATOM 4132 N N . HIS B 1 29 ? -21.359 22.406 8.07 1 93.44 29 HIS B N 1
ATOM 4133 C CA . HIS B 1 29 ? -21.359 23.688 8.766 1 93.44 29 HIS B CA 1
ATOM 4134 C C . HIS B 1 29 ? -20.859 24.797 7.855 1 93.44 29 HIS B C 1
ATOM 4136 O O . HIS B 1 29 ? -20.922 25.969 8.227 1 93.44 29 HIS B O 1
ATOM 4142 N N . PHE B 1 30 ? -20.438 24.406 6.613 1 92.88 30 PHE B N 1
ATOM 4143 C CA . PHE B 1 30 ? -19.812 25.359 5.711 1 92.88 30 PHE B CA 1
ATOM 4144 C C . PHE B 1 30 ? -20.406 25.266 4.316 1 92.88 30 PHE B C 1
ATOM 4146 O O . PHE B 1 30 ? -19.703 24.969 3.348 1 92.88 30 PHE B O 1
ATOM 4153 N N . PRO B 1 31 ? -21.641 25.641 4.219 1 94.5 31 PRO B N 1
ATOM 4154 C CA . PRO B 1 31 ? -22.234 25.594 2.881 1 94.5 31 PRO B CA 1
ATOM 4155 C C . PRO B 1 31 ? -21.594 26.578 1.912 1 94.5 31 PRO B C 1
ATOM 4157 O O . PRO B 1 31 ? -21.234 27.703 2.309 1 94.5 31 PRO B O 1
ATOM 4160 N N . THR B 1 32 ? -21.438 26.109 0.719 1 93.25 32 THR B N 1
ATOM 4161 C CA . THR B 1 32 ? -20.891 26.984 -0.316 1 93.25 32 THR B CA 1
ATOM 4162 C C . THR B 1 32 ? -22.016 27.719 -1.042 1 93.25 32 THR B C 1
ATOM 4164 O O . THR B 1 32 ? -23.141 27.219 -1.138 1 93.25 32 THR B O 1
ATOM 4167 N N . LYS B 1 33 ? -21.812 28.891 -1.584 1 91.44 33 LYS B N 1
ATOM 4168 C CA . LYS B 1 33 ? -22.828 29.75 -2.195 1 91.44 33 LYS B CA 1
ATOM 4169 C C . LYS B 1 33 ? -23.219 29.234 -3.576 1 91.44 33 LYS B C 1
ATOM 4171 O O . LYS B 1 33 ? -24.391 29.297 -3.961 1 91.44 33 LYS B O 1
ATOM 4176 N N . ASP B 1 34 ? -22.312 28.703 -4.359 1 92.31 34 ASP B N 1
ATOM 4177 C CA . ASP B 1 34 ? -22.562 28.25 -5.723 1 92.31 34 ASP B CA 1
ATOM 4178 C C . ASP B 1 34 ? -22.219 26.766 -5.883 1 92.31 34 ASP B C 1
ATOM 4180 O O . ASP B 1 34 ? -21.281 26.422 -6.609 1 92.31 34 ASP B O 1
ATOM 4184 N N . PRO B 1 35 ? -23.109 26.016 -5.25 1 94.06 35 PRO B N 1
ATOM 4185 C CA . PRO B 1 35 ? -22.812 24.578 -5.375 1 94.06 35 PRO B CA 1
ATOM 4186 C C . PRO B 1 35 ? -23.078 24.047 -6.781 1 94.06 35 PRO B C 1
ATOM 4188 O O . PRO B 1 35 ? -24 24.5 -7.457 1 94.06 35 PRO B O 1
ATOM 4191 N N . PRO B 1 36 ? -22.219 23.156 -7.281 1 95.94 36 PRO B N 1
ATOM 4192 C CA . PRO B 1 36 ? -22.516 22.516 -8.57 1 95.94 36 PRO B CA 1
ATOM 4193 C C . PRO B 1 36 ? -23.797 21.688 -8.531 1 95.94 36 PRO B C 1
ATOM 4195 O O . PRO B 1 36 ? -24.359 21.469 -7.453 1 95.94 36 PRO B O 1
ATOM 4198 N N . ALA B 1 37 ? -24.188 21.219 -9.734 1 95.88 37 ALA B N 1
ATOM 4199 C CA . ALA B 1 37 ? -25.359 20.359 -9.828 1 95.88 37 ALA B CA 1
ATOM 4200 C C . ALA B 1 37 ? -25.141 19.062 -9.047 1 95.88 37 ALA B C 1
ATOM 4202 O O . ALA B 1 37 ? -24.031 18.531 -9 1 95.88 37 ALA B O 1
ATOM 4203 N N . ARG B 1 38 ? -26.141 18.547 -8.336 1 97.19 38 ARG B N 1
ATOM 4204 C CA . ARG B 1 38 ? -26.188 17.266 -7.66 1 97.19 38 ARG B CA 1
ATOM 4205 C C . ARG B 1 38 ? -25.469 17.312 -6.316 1 97.19 38 ARG B C 1
ATOM 4207 O O . ARG B 1 38 ? -25.297 16.281 -5.656 1 97.19 38 ARG B O 1
ATOM 4214 N N . TYR B 1 39 ? -24.938 18.484 -5.969 1 98 39 TYR B N 1
ATOM 4215 C CA . TYR B 1 39 ? -24.344 18.703 -4.652 1 98 39 TYR B CA 1
ATOM 4216 C C . TYR B 1 39 ? -25.359 19.359 -3.713 1 98 39 TYR B C 1
ATOM 4218 O O . TYR B 1 39 ? -25.469 20.578 -3.652 1 98 39 TYR B O 1
ATOM 4226 N N . ASN B 1 40 ? -26.062 18.562 -2.889 1 97.12 40 ASN B N 1
ATOM 4227 C CA . ASN B 1 40 ? -27.125 19 -1.999 1 97.12 40 ASN B CA 1
ATOM 4228 C C . ASN B 1 40 ? -26.609 19.25 -0.584 1 97.12 40 ASN B C 1
ATOM 4230 O O . ASN B 1 40 ? -26.188 18.312 0.099 1 97.12 40 ASN B O 1
ATOM 4234 N N . GLN B 1 41 ? -26.719 20.453 -0.155 1 96.75 41 GLN B N 1
ATOM 4235 C CA . GLN B 1 41 ? -26.156 20.844 1.138 1 96.75 41 GLN B CA 1
ATOM 4236 C C . GLN B 1 41 ? -27.234 20.953 2.199 1 96.75 41 GLN B C 1
ATOM 4238 O O . GLN B 1 41 ? -28.188 21.719 2.035 1 96.75 41 GLN B O 1
ATOM 4243 N N . LEU B 1 42 ? -27.156 20.109 3.203 1 95.62 42 LEU B N 1
ATOM 4244 C CA . LEU B 1 42 ? -27.953 20.219 4.418 1 95.62 42 LEU B CA 1
ATOM 4245 C C . LEU B 1 42 ? -27.234 21.047 5.473 1 95.62 42 LEU B C 1
ATOM 4247 O O . LEU B 1 42 ? -26.359 20.562 6.172 1 95.62 42 LEU B O 1
ATOM 4251 N N . SER B 1 43 ? -27.656 22.266 5.668 1 94.88 43 SER B N 1
ATOM 4252 C CA . SER B 1 43 ? -26.906 23.266 6.426 1 94.88 43 SER B CA 1
ATOM 4253 C C . SER B 1 43 ? -26.984 23 7.926 1 94.88 43 SER B C 1
ATOM 4255 O O . SER B 1 43 ? -28.078 22.844 8.469 1 94.88 43 SER B O 1
ATOM 4257 N N . LEU B 1 44 ? -25.875 22.984 8.547 1 94.88 44 LEU B N 1
ATOM 4258 C CA . LEU B 1 44 ? -25.766 22.875 10 1 94.88 44 LEU B CA 1
ATOM 4259 C C . LEU B 1 44 ? -25.281 24.188 10.617 1 94.88 44 LEU B C 1
ATOM 4261 O O . LEU B 1 44 ? -24.875 24.203 11.781 1 94.88 44 LEU B O 1
ATOM 4265 N N . VAL B 1 45 ? -25.359 25.156 9.789 1 91.56 45 VAL B N 1
ATOM 4266 C CA . VAL B 1 45 ? -24.875 26.469 10.227 1 91.56 45 VAL B CA 1
ATOM 4267 C C . VAL B 1 45 ? -25.609 26.875 11.5 1 91.56 45 VAL B C 1
ATOM 4269 O O . VAL B 1 45 ? -26.828 26.75 11.602 1 91.56 45 VAL B O 1
ATOM 4272 N N . GLY B 1 46 ? -24.859 27.344 12.422 1 86.81 46 GLY B N 1
ATOM 4273 C CA . GLY B 1 46 ? -25.438 27.891 13.641 1 86.81 46 GLY B CA 1
ATOM 4274 C C . GLY B 1 46 ? -25.688 26.859 14.711 1 86.81 46 GLY B C 1
ATOM 4275 O O . GLY B 1 46 ? -26.062 27.188 15.836 1 86.81 46 GLY B O 1
ATOM 4276 N N . SER B 1 47 ? -25.438 25.594 14.438 1 85.5 47 SER B N 1
ATOM 4277 C CA . SER B 1 47 ? -25.719 24.531 15.406 1 85.5 47 SER B CA 1
ATOM 4278 C C . SER B 1 47 ? -24.578 24.406 16.422 1 85.5 47 SER B C 1
ATOM 4280 O O . SER B 1 47 ? -24.781 23.875 17.516 1 85.5 47 SER B O 1
ATOM 4282 N N . LEU B 1 48 ? -23.328 24.703 16.031 1 86.44 48 LEU B N 1
ATOM 4283 C CA . LEU B 1 48 ? -22.156 24.625 16.891 1 86.44 48 LEU B CA 1
ATOM 4284 C C . LEU B 1 48 ? -21.219 25.797 16.641 1 86.44 48 LEU B C 1
ATOM 4286 O O . LEU B 1 48 ? -21.25 26.406 15.57 1 86.44 48 LEU B O 1
ATOM 4290 N N . PRO B 1 49 ? -20.469 26.078 17.766 1 76.94 49 PRO B N 1
ATOM 4291 C CA . PRO B 1 49 ? -19.422 27.062 17.5 1 76.94 49 PRO B CA 1
ATOM 4292 C C . PRO B 1 49 ? -18.391 26.594 16.484 1 76.94 49 PRO B C 1
ATOM 4294 O O . PRO B 1 49 ? -17.953 25.438 16.547 1 76.94 49 PRO B O 1
ATOM 4297 N N . ILE B 1 50 ? -18.109 27.375 15.484 1 73.12 50 ILE B N 1
ATOM 4298 C CA . ILE B 1 50 ? -17.109 27.047 14.469 1 73.12 50 ILE B CA 1
ATOM 4299 C C . ILE B 1 50 ? -15.711 27.328 15 1 73.12 50 ILE B C 1
ATOM 4301 O O . ILE B 1 50 ? -15.484 28.359 15.648 1 73.12 50 ILE B O 1
ATOM 4305 N N . PHE B 1 51 ? -14.781 26.391 14.961 1 64.88 51 PHE B N 1
ATOM 4306 C CA . PHE B 1 51 ? -13.406 26.484 15.453 1 64.88 51 PHE B CA 1
ATOM 4307 C C . PHE B 1 51 ? -12.508 27.156 14.414 1 64.88 51 PHE B C 1
ATOM 4309 O O . PHE B 1 51 ? -11.297 26.938 14.398 1 64.88 51 PHE B O 1
ATOM 4316 N N . VAL B 1 52 ? -12.805 28.062 13.461 1 57.22 52 VAL B N 1
ATOM 4317 C CA . VAL B 1 52 ? -11.984 28.578 12.367 1 57.22 52 VAL B CA 1
ATOM 4318 C C . VAL B 1 52 ? -11.273 29.859 12.812 1 57.22 52 VAL B C 1
ATOM 4320 O O . VAL B 1 52 ? -10.109 30.078 12.477 1 57.22 52 VAL B O 1
ATOM 4323 N N . ASN B 1 53 ? -12 30.984 13.305 1 51.66 53 ASN B N 1
ATOM 4324 C CA . ASN B 1 53 ? -11.453 32.344 13.266 1 51.66 53 ASN B CA 1
ATOM 4325 C C . ASN B 1 53 ? -11.078 32.844 14.664 1 51.66 53 ASN B C 1
ATOM 4327 O O . ASN B 1 53 ? -10.648 33.969 14.828 1 51.66 53 ASN B O 1
ATOM 4331 N N . ASN B 1 54 ? -10.859 31.938 15.586 1 54.06 54 ASN B N 1
ATOM 4332 C CA . ASN B 1 54 ? -10.633 32.844 16.719 1 54.06 54 ASN B CA 1
ATOM 4333 C C . ASN B 1 54 ? -9.867 32.156 17.844 1 54.06 54 ASN B C 1
ATOM 4335 O O . ASN B 1 54 ? -10.148 32.375 19.016 1 54.06 54 ASN B O 1
ATOM 4339 N N . LEU B 1 55 ? -8.922 31.375 17.203 1 58.34 55 LEU B N 1
ATOM 4340 C CA . LEU B 1 55 ? -8.242 30.828 18.375 1 58.34 55 LEU B CA 1
ATOM 4341 C C . LEU B 1 55 ? -7 31.641 18.719 1 58.34 55 LEU B C 1
ATOM 4343 O O . LEU B 1 55 ? -6.152 31.875 17.859 1 58.34 55 LEU B O 1
ATOM 4347 N N . SER B 1 56 ? -7.121 32.406 19.75 1 58 56 SER B N 1
ATOM 4348 C CA . SER B 1 56 ? -5.938 33.094 20.25 1 58 56 SER B CA 1
ATOM 4349 C C . SER B 1 56 ? -4.852 32.094 20.641 1 58 56 SER B C 1
ATOM 4351 O O . SER B 1 56 ? -5.152 30.969 21.031 1 58 56 SER B O 1
ATOM 4353 N N . LEU B 1 57 ? -3.562 32.469 20.297 1 61.72 57 LEU B N 1
ATOM 4354 C CA . LEU B 1 57 ? -2.416 31.641 20.688 1 61.72 57 LEU B CA 1
ATOM 4355 C C . LEU B 1 57 ? -2.543 31.188 22.141 1 61.72 57 LEU B C 1
ATOM 4357 O O . LEU B 1 57 ? -2.137 30.078 22.484 1 61.72 57 LEU B O 1
ATOM 4361 N N . ASN B 1 58 ? -3.129 32.031 22.812 1 60.53 58 ASN B N 1
ATOM 4362 C CA . ASN B 1 58 ? -3.219 31.734 24.25 1 60.53 58 ASN B CA 1
ATOM 4363 C C . ASN B 1 58 ? -4.121 30.531 24.516 1 60.53 58 ASN B C 1
ATOM 4365 O O . ASN B 1 58 ? -3.994 29.891 25.562 1 60.53 58 ASN B O 1
ATOM 4369 N N . ALA B 1 59 ? -4.875 30.266 23.578 1 62.84 59 ALA B N 1
ATOM 4370 C CA . ALA B 1 59 ? -5.816 29.156 23.781 1 62.84 59 ALA B CA 1
ATOM 4371 C C . ALA B 1 59 ? -5.082 27.828 23.859 1 62.84 59 ALA B C 1
ATOM 4373 O O . ALA B 1 59 ? -5.57 26.875 24.484 1 62.84 59 ALA B O 1
ATOM 4374 N N . PHE B 1 60 ? -3.887 27.812 23.359 1 66.06 60 PHE B N 1
ATOM 4375 C CA . PHE B 1 60 ? -3.203 26.531 23.344 1 66.06 60 PHE B CA 1
ATOM 4376 C C . PHE B 1 60 ? -1.938 26.578 24.188 1 66.06 60 PHE B C 1
ATOM 4378 O O . PHE B 1 60 ? -1.19 25.594 24.25 1 66.06 60 PHE B O 1
ATOM 4385 N N . ASP B 1 61 ? -1.836 27.734 24.75 1 64 61 ASP B N 1
ATOM 4386 C CA . ASP B 1 61 ? -0.674 27.875 25.625 1 64 61 ASP B CA 1
ATOM 4387 C C . ASP B 1 61 ? -0.714 26.844 26.75 1 64 61 ASP B C 1
ATOM 4389 O O . ASP B 1 61 ? -1.723 26.719 27.453 1 64 61 ASP B O 1
ATOM 4393 N N . GLY B 1 62 ? 0.281 26 26.828 1 67.88 62 GLY B N 1
ATOM 4394 C CA . GLY B 1 62 ? 0.383 25.031 27.906 1 67.88 62 GLY B CA 1
ATOM 4395 C C . GLY B 1 62 ? -0.299 23.719 27.578 1 67.88 62 GLY B C 1
ATOM 4396 O O . GLY B 1 62 ? -0.439 22.844 28.438 1 67.88 62 GLY B O 1
ATOM 4397 N N . PHE B 1 63 ? -0.745 23.672 26.359 1 76 63 PHE B N 1
ATOM 4398 C CA . PHE B 1 63 ? -1.406 22.422 25.984 1 76 63 PHE B CA 1
ATOM 4399 C C . PHE B 1 63 ? -0.414 21.266 25.984 1 76 63 PHE B C 1
ATOM 4401 O O . PHE B 1 63 ? 0.62 21.328 25.312 1 76 63 PHE B O 1
ATOM 4408 N N . THR B 1 64 ? -0.73 20.328 26.844 1 82.44 64 THR B N 1
ATOM 4409 C CA . THR B 1 64 ? -0.019 19.047 26.797 1 82.44 64 THR B CA 1
ATOM 4410 C C . THR B 1 64 ? -0.7 18.094 25.828 1 82.44 64 THR B C 1
ATOM 4412 O O . THR B 1 64 ? -1.761 18.406 25.281 1 82.44 64 THR B O 1
ATOM 4415 N N . ASN B 1 65 ? -0.084 16.984 25.562 1 86.25 65 ASN B N 1
ATOM 4416 C CA . ASN B 1 65 ? -0.686 15.938 24.75 1 86.25 65 ASN B CA 1
ATOM 4417 C C . ASN B 1 65 ? -2.033 15.492 25.312 1 86.25 65 ASN B C 1
ATOM 4419 O O . ASN B 1 65 ? -2.963 15.211 24.547 1 86.25 65 ASN B O 1
ATOM 4423 N N . PHE B 1 66 ? -2.072 15.523 26.625 1 89.06 66 PHE B N 1
ATOM 4424 C CA . PHE B 1 66 ? -3.322 15.125 27.266 1 89.06 66 PHE B CA 1
ATOM 4425 C C . PHE B 1 66 ? -4.445 16.094 26.906 1 89.06 66 PHE B C 1
ATOM 4427 O O . PHE B 1 66 ? -5.539 15.664 26.531 1 89.06 66 PHE B O 1
ATOM 4434 N N . HIS B 1 67 ? -4.176 17.375 27 1 88.94 67 HIS B N 1
ATOM 4435 C CA . HIS B 1 67 ? -5.176 18.391 26.672 1 88.94 67 HIS B CA 1
ATOM 4436 C C . HIS B 1 67 ? -5.594 18.328 25.219 1 88.94 67 HIS B C 1
ATOM 4438 O O . HIS B 1 67 ? -6.773 18.484 24.891 1 88.94 67 HIS B O 1
ATOM 4444 N N . MET B 1 68 ? -4.633 18.078 24.406 1 89.19 68 MET B N 1
ATOM 4445 C CA . MET B 1 68 ? -4.918 18 22.969 1 89.19 68 MET B CA 1
ATOM 4446 C C . MET B 1 68 ? -5.805 16.797 22.672 1 89.19 68 MET B C 1
ATOM 4448 O O . MET B 1 68 ? -6.773 16.906 21.906 1 89.19 68 MET B O 1
ATOM 4452 N N . ILE B 1 69 ? -5.488 15.656 23.203 1 92.5 69 ILE B N 1
ATOM 4453 C CA . ILE B 1 69 ? -6.273 14.445 22.969 1 92.5 69 ILE B CA 1
ATOM 4454 C C . ILE B 1 69 ? -7.688 14.633 23.516 1 92.5 69 ILE B C 1
ATOM 4456 O O . ILE B 1 69 ? -8.664 14.266 22.859 1 92.5 69 ILE B O 1
ATOM 4460 N N . HIS B 1 70 ? -7.75 15.25 24.75 1 91.94 70 HIS B N 1
ATOM 4461 C CA . HIS B 1 70 ? -9.062 15.523 25.312 1 91.94 70 HIS B CA 1
ATOM 4462 C C . HIS B 1 70 ? -9.867 16.469 24.422 1 91.94 70 HIS B C 1
ATOM 4464 O O . HIS B 1 70 ? -11.062 16.266 24.219 1 91.94 70 HIS B O 1
ATOM 4470 N N . PHE B 1 71 ? -9.234 17.484 23.969 1 90.06 71 PHE B N 1
ATOM 4471 C CA . PHE B 1 71 ? -9.875 18.438 23.078 1 90.06 71 PHE B CA 1
ATOM 4472 C C . PHE B 1 71 ? -10.383 17.734 21.812 1 90.06 71 PHE B C 1
ATOM 4474 O O . PHE B 1 71 ? -11.539 17.938 21.422 1 90.06 71 PHE B O 1
ATOM 4481 N N . MET B 1 72 ? -9.625 16.922 21.203 1 91.88 72 MET B N 1
ATOM 4482 C CA . MET B 1 72 ? -9.977 16.234 19.953 1 91.88 72 MET B CA 1
ATOM 4483 C C . MET B 1 72 ? -11.086 15.219 20.188 1 91.88 72 MET B C 1
ATOM 4485 O O . MET B 1 72 ? -12.039 15.141 19.422 1 91.88 72 MET B O 1
ATOM 4489 N N . THR B 1 73 ? -11.023 14.461 21.281 1 95.12 73 THR B N 1
ATOM 4490 C CA . THR B 1 73 ? -11.891 13.305 21.469 1 95.12 73 THR B CA 1
ATOM 4491 C C . THR B 1 73 ? -13.18 13.711 22.188 1 95.12 73 THR B C 1
ATOM 4493 O O . THR B 1 73 ? -14.266 13.281 21.812 1 95.12 73 THR B O 1
ATOM 4496 N N . LYS B 1 74 ? -13.039 14.547 23.203 1 94.06 74 LYS B N 1
ATOM 4497 C CA . LYS B 1 74 ? -14.219 14.922 23.984 1 94.06 74 LYS B CA 1
ATOM 4498 C C . LYS B 1 74 ? -14.898 16.141 23.375 1 94.06 74 LYS B C 1
ATOM 4500 O O . LYS B 1 74 ? -16.062 16.078 22.953 1 94.06 74 LYS B O 1
ATOM 4505 N N . ILE B 1 75 ? -14.172 17.188 23.203 1 90.25 75 ILE B N 1
ATOM 4506 C CA . ILE B 1 75 ? -14.773 18.469 22.797 1 90.25 75 ILE B CA 1
ATOM 4507 C C . ILE B 1 75 ? -15.125 18.422 21.312 1 90.25 75 ILE B C 1
ATOM 4509 O O . ILE B 1 75 ? -16.266 18.672 20.938 1 90.25 75 ILE B O 1
ATOM 4513 N N . CYS B 1 76 ? -14.156 18.031 20.516 1 91.25 76 CYS B N 1
ATOM 4514 C CA . CYS B 1 76 ? -14.375 18 19.078 1 91.25 76 CYS B CA 1
ATOM 4515 C C . CYS B 1 76 ? -14.969 16.656 18.641 1 91.25 76 CYS B C 1
ATOM 4517 O O . CYS B 1 76 ? -15.289 16.469 17.469 1 91.25 76 CYS B O 1
ATOM 4519 N N . GLY B 1 77 ? -15.125 15.758 19.547 1 94.31 77 GLY B N 1
ATOM 4520 C CA . GLY B 1 77 ? -15.648 14.438 19.234 1 94.31 77 GLY B CA 1
ATOM 4521 C C . GLY B 1 77 ? -17.016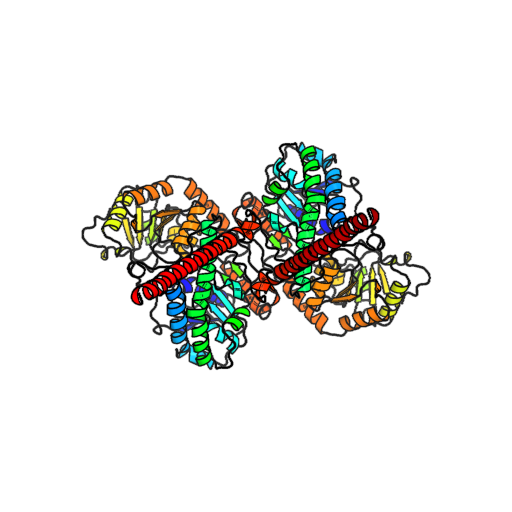 14.188 19.828 1 94.31 77 GLY B C 1
ATOM 4522 O O . GLY B 1 77 ? -18.031 14.383 19.172 1 94.31 77 GLY B O 1
ATOM 4523 N N . VAL B 1 78 ? -17.031 13.891 21.094 1 96.19 78 VAL B N 1
ATOM 4524 C CA . VAL B 1 78 ? -18.25 13.477 21.781 1 96.19 78 VAL B CA 1
ATOM 4525 C C . VAL B 1 78 ? -19.234 14.633 21.812 1 96.19 78 VAL B C 1
ATOM 4527 O O . VAL B 1 78 ? -20.422 14.461 21.484 1 96.19 78 VAL B O 1
ATOM 4530 N N . ASP B 1 79 ? -18.812 15.781 22.234 1 95.06 79 ASP B N 1
ATOM 4531 C CA . ASP B 1 79 ? -19.703 16.938 22.375 1 95.06 79 ASP B CA 1
ATOM 4532 C C . ASP B 1 79 ? -20.281 17.359 21.016 1 95.06 79 ASP B C 1
ATOM 4534 O O . ASP B 1 79 ? -21.453 17.672 20.922 1 95.06 79 ASP B O 1
ATOM 4538 N N . VAL B 1 80 ? -19.438 17.391 20.047 1 94 80 VAL B N 1
ATOM 4539 C CA . VAL B 1 80 ? -19.891 17.75 18.703 1 94 80 VAL B CA 1
ATOM 4540 C C . VAL B 1 80 ? -20.859 16.688 18.188 1 94 80 VAL B C 1
ATOM 4542 O O . VAL B 1 80 ? -21.859 17.031 17.547 1 94 80 VAL B O 1
ATOM 4545 N N . CYS B 1 81 ? -20.562 15.453 18.391 1 93.81 81 CYS B N 1
ATOM 4546 C CA . CYS B 1 81 ? -21.438 14.359 18.016 1 93.81 81 CYS B CA 1
ATOM 4547 C C . CYS B 1 81 ? -22.828 14.531 18.609 1 93.81 81 CYS B C 1
ATOM 4549 O O . CYS B 1 81 ? -23.828 14.484 17.906 1 93.81 81 CYS B O 1
ATOM 4551 N N . ALA B 1 82 ? -22.875 14.719 19.891 1 95.19 82 ALA B N 1
ATOM 4552 C CA . ALA B 1 82 ? -24.141 14.883 20.594 1 95.19 82 ALA B CA 1
ATOM 4553 C C . ALA B 1 82 ? -24.922 16.062 20.047 1 95.19 82 ALA B C 1
ATOM 4555 O O . ALA B 1 82 ? -26.125 15.961 19.797 1 95.19 82 ALA B O 1
ATOM 4556 N N . ALA B 1 83 ? -24.25 17.125 19.844 1 94.31 83 ALA B N 1
ATOM 4557 C CA . ALA B 1 83 ? -24.906 18.344 19.375 1 94.31 83 ALA B CA 1
ATOM 4558 C C . ALA B 1 83 ? -25.391 18.188 17.938 1 94.31 83 ALA B C 1
ATOM 4560 O O . ALA B 1 83 ? -26.5 18.641 17.594 1 94.31 83 ALA B O 1
ATOM 4561 N N . THR B 1 84 ? -24.625 17.609 17.109 1 94.56 84 THR B N 1
ATOM 4562 C CA . THR B 1 84 ? -24.938 17.516 15.688 1 94.56 84 THR B CA 1
ATOM 4563 C C . THR B 1 84 ? -26.078 16.516 15.453 1 94.56 84 THR B C 1
ATOM 4565 O O . THR B 1 84 ? -26.984 16.781 14.656 1 94.56 84 THR B O 1
ATOM 4568 N N . LEU B 1 85 ? -26.016 15.352 16.109 1 94.56 85 LEU B N 1
ATOM 4569 C CA . LEU B 1 85 ? -27.062 14.336 15.945 1 94.56 85 LEU B CA 1
ATOM 4570 C C . LEU B 1 85 ? -28.422 14.883 16.375 1 94.56 85 LEU B C 1
ATOM 4572 O O . LEU B 1 85 ? -29.453 14.477 15.828 1 94.56 85 LEU B O 1
ATOM 4576 N N . ASN B 1 86 ? -28.438 15.82 17.203 1 91.31 86 ASN B N 1
ATOM 4577 C CA . ASN B 1 86 ? -29.703 16.312 17.75 1 91.31 86 ASN B CA 1
ATOM 4578 C C . ASN B 1 86 ? -30.234 17.5 16.938 1 91.31 86 ASN B C 1
ATOM 4580 O O . ASN B 1 86 ? -31.281 18.062 17.25 1 91.31 86 ASN B O 1
ATOM 4584 N N . THR B 1 87 ? -29.531 17.891 15.914 1 95 87 THR B N 1
ATOM 4585 C CA . THR B 1 87 ? -30.047 18.922 15.023 1 95 87 THR B CA 1
ATOM 4586 C C . THR B 1 87 ? -31.25 18.406 14.25 1 95 87 THR B C 1
ATOM 4588 O O . THR B 1 87 ? -31.359 17.219 13.969 1 95 87 THR B O 1
ATOM 4591 N N . PRO B 1 88 ? -32.156 19.344 13.906 1 95.12 88 PRO B N 1
ATOM 4592 C CA . PRO B 1 88 ? -33.281 18.938 13.078 1 95.12 88 PRO B CA 1
ATOM 4593 C C . PRO B 1 88 ? -32.844 18.344 11.742 1 95.12 88 PRO B C 1
ATOM 4595 O O . PRO B 1 88 ? -33.5 17.438 11.234 1 95.12 88 PRO B O 1
ATOM 4598 N N . VAL B 1 89 ? -31.766 18.797 11.258 1 95.5 89 VAL B N 1
ATOM 4599 C CA . VAL B 1 89 ? -31.266 18.359 9.961 1 95.5 89 VAL B CA 1
ATOM 4600 C C . VAL B 1 89 ? -30.969 16.859 10.008 1 95.5 89 VAL B C 1
ATOM 4602 O O . VAL B 1 89 ? -31.438 16.109 9.148 1 95.5 89 VAL B O 1
ATOM 4605 N N . LEU B 1 90 ? -30.281 16.406 11.008 1 95.56 90 LEU B N 1
ATOM 4606 C CA . LEU B 1 90 ? -29.906 15 11.078 1 95.56 90 LEU B CA 1
ATOM 4607 C C . LEU B 1 90 ? -31.078 14.141 11.555 1 95.56 90 LEU B C 1
ATOM 4609 O O . LEU B 1 90 ? -31.203 12.984 11.156 1 95.56 90 LEU B O 1
ATOM 4613 N N . ARG B 1 91 ? -31.938 14.742 12.352 1 94.88 91 ARG B N 1
ATOM 4614 C CA . ARG B 1 91 ? -33.156 14.031 12.711 1 94.88 91 ARG B CA 1
ATOM 4615 C C . ARG B 1 91 ? -34.031 13.773 11.484 1 94.88 91 ARG B C 1
ATOM 4617 O O . ARG B 1 91 ? -34.594 12.695 11.344 1 94.88 91 ARG B O 1
ATOM 4624 N N . ASP B 1 92 ? -34.062 14.742 10.656 1 94.69 92 ASP B N 1
ATOM 4625 C CA . ASP B 1 92 ? -34.844 14.609 9.438 1 94.69 92 ASP B CA 1
ATOM 4626 C C . ASP B 1 92 ? -34.188 13.602 8.484 1 94.69 92 ASP B C 1
ATOM 4628 O O . ASP B 1 92 ? -34.906 12.891 7.754 1 94.69 92 ASP B O 1
ATOM 4632 N N . LEU B 1 93 ? -32.906 13.57 8.469 1 93.19 93 LEU B N 1
ATOM 4633 C CA . LEU B 1 93 ? -32.188 12.602 7.641 1 93.19 93 LEU B CA 1
ATOM 4634 C C . LEU B 1 93 ? -32.531 11.172 8.047 1 93.19 93 LEU B C 1
ATOM 4636 O O . LEU B 1 93 ? -32.625 10.289 7.191 1 93.19 93 LEU B O 1
ATOM 4640 N N . LYS B 1 94 ? -32.688 11 9.281 1 90.06 94 LYS B N 1
ATOM 4641 C CA . LYS B 1 94 ? -33.031 9.688 9.797 1 90.06 94 LYS B CA 1
ATOM 4642 C C . LYS B 1 94 ? -34.438 9.281 9.344 1 90.06 94 LYS B C 1
ATOM 4644 O O . LYS B 1 94 ? -34.75 8.086 9.25 1 90.06 94 LYS B O 1
ATOM 4649 N N . LYS B 1 95 ? -35.281 10.188 8.984 1 89.5 95 LYS B N 1
ATOM 4650 C CA . LYS B 1 95 ? -36.656 9.922 8.602 1 89.5 95 LYS B CA 1
ATOM 4651 C C . LYS B 1 95 ? -36.812 9.852 7.086 1 89.5 95 LYS B C 1
ATOM 4653 O O . LYS B 1 95 ? -37.875 9.492 6.574 1 89.5 95 LYS B O 1
ATOM 4658 N N . THR B 1 96 ? -35.719 10.117 6.48 1 91.25 96 THR B N 1
ATOM 4659 C CA . THR B 1 96 ? -35.812 10.18 5.027 1 91.25 96 THR B CA 1
ATOM 4660 C C . THR B 1 96 ? -36 8.781 4.434 1 91.25 96 THR B C 1
ATOM 4662 O O . THR B 1 96 ? -35.594 7.785 5.039 1 91.25 96 THR B O 1
ATOM 4665 N N . LYS B 1 97 ? -36.562 8.695 3.271 1 91.56 97 LYS B N 1
ATOM 4666 C CA . LYS B 1 97 ? -36.75 7.438 2.545 1 91.56 97 LYS B CA 1
ATOM 4667 C C . LYS B 1 97 ? -35.688 7.289 1.45 1 91.56 97 LYS B C 1
ATOM 4669 O O . LYS B 1 97 ? -35.688 6.309 0.7 1 91.56 97 LYS B O 1
ATOM 4674 N N . LYS B 1 98 ? -34.812 8.219 1.454 1 93 98 LYS B N 1
ATOM 4675 C CA . LYS B 1 98 ? -33.75 8.164 0.46 1 93 98 LYS B CA 1
ATOM 4676 C C . LYS B 1 98 ? -32.844 6.957 0.7 1 93 98 LYS B C 1
ATOM 4678 O O . LYS B 1 98 ? -32.625 6.551 1.844 1 93 98 LYS B O 1
ATOM 4683 N N . LYS B 1 99 ? -32.438 6.445 -0.377 1 95.44 99 LYS B N 1
ATOM 4684 C CA . LYS B 1 99 ? -31.453 5.375 -0.321 1 95.44 99 LYS B CA 1
ATOM 4685 C C . LYS B 1 99 ? -30.062 5.887 -0.706 1 95.44 99 LYS B C 1
ATOM 4687 O O . LYS B 1 99 ? -29.922 6.688 -1.633 1 95.44 99 LYS B O 1
ATOM 4692 N N . TYR B 1 100 ? -29.125 5.504 0.038 1 97.19 100 TYR B N 1
ATOM 4693 C CA . TYR B 1 100 ? -27.75 5.898 -0.239 1 97.19 100 TYR B CA 1
ATOM 4694 C C . TYR B 1 100 ? -26.891 4.691 -0.6 1 97.19 100 TYR B C 1
ATOM 4696 O O . TYR B 1 100 ? -27.031 3.621 0.001 1 97.19 100 TYR B O 1
ATOM 4704 N N . ASP B 1 101 ? -26.031 4.855 -1.593 1 98 101 ASP B N 1
ATOM 4705 C CA . ASP B 1 101 ? -25.109 3.793 -2 1 98 101 ASP B CA 1
ATOM 4706 C C . ASP B 1 101 ? -23.844 3.814 -1.16 1 98 101 ASP B C 1
ATOM 4708 O O . ASP B 1 101 ? -23.078 2.844 -1.147 1 98 101 ASP B O 1
ATOM 4712 N N . LEU B 1 102 ? -23.672 4.934 -0.49 1 98.5 102 LEU B N 1
ATOM 4713 C CA . LEU B 1 102 ? -22.438 5.137 0.264 1 98.5 102 LEU B CA 1
ATOM 4714 C C . LEU B 1 102 ? -22.625 6.223 1.317 1 98.5 102 LEU B C 1
ATOM 4716 O O . LEU B 1 102 ? -23.344 7.195 1.096 1 98.5 102 LEU B O 1
ATOM 4720 N N . VAL B 1 103 ? -22.016 6.035 2.451 1 98.25 103 VAL B N 1
ATOM 4721 C CA . VAL B 1 103 ? -21.938 7.07 3.48 1 98.25 103 VAL B CA 1
ATOM 4722 C C . VAL B 1 103 ? -20.484 7.461 3.727 1 98.25 103 VAL B C 1
ATOM 4724 O O . VAL B 1 103 ? -19.625 6.594 3.918 1 98.25 103 VAL B O 1
ATOM 4727 N N . VAL B 1 104 ? -20.188 8.758 3.693 1 98.5 104 VAL B N 1
ATOM 4728 C CA . VAL B 1 104 ? -18.844 9.273 3.928 1 98.5 104 VAL B CA 1
ATOM 4729 C C . VAL B 1 104 ? -18.781 9.953 5.293 1 98.5 104 VAL B C 1
ATOM 4731 O O . VAL B 1 104 ? -19.625 10.789 5.613 1 98.5 104 VAL B O 1
ATOM 4734 N N . THR B 1 105 ? -17.812 9.57 6.121 1 97.56 105 THR B N 1
ATOM 4735 C CA . THR B 1 105 ? -17.641 10.148 7.445 1 97.56 105 THR B CA 1
ATOM 4736 C C . THR B 1 105 ? -16.188 10.594 7.652 1 97.56 105 THR B C 1
ATOM 4738 O O . THR B 1 105 ? -15.328 10.312 6.824 1 97.56 105 THR B O 1
ATOM 4741 N N . GLU B 1 106 ? -15.945 11.32 8.727 1 97.19 106 GLU B N 1
ATOM 4742 C CA . GLU B 1 106 ? -14.594 11.711 9.117 1 97.19 106 GLU B CA 1
ATOM 4743 C C . GLU B 1 106 ? -14.102 10.883 10.297 1 97.19 106 GLU B C 1
ATOM 4745 O O . GLU B 1 106 ? -14.875 10.531 11.188 1 97.19 106 GLU B O 1
ATOM 4750 N N . ILE B 1 107 ? -12.859 10.492 10.281 1 97.38 107 ILE B N 1
ATOM 4751 C CA . ILE B 1 107 ? -12.18 9.969 11.461 1 97.38 107 ILE B CA 1
ATOM 4752 C C . ILE B 1 107 ? -11.445 11.109 12.172 1 97.38 107 ILE B C 1
ATOM 4754 O O . ILE B 1 107 ? -10.5 11.68 11.625 1 97.38 107 ILE B O 1
ATOM 4758 N N . PHE B 1 108 ? -11.891 11.398 13.352 1 95.12 108 PHE B N 1
ATOM 4759 C CA . PHE B 1 108 ? -11.234 12.406 14.164 1 95.12 108 PHE B CA 1
ATOM 4760 C C . PHE B 1 108 ? -11.438 12.125 15.648 1 95.12 108 PHE B C 1
ATOM 4762 O O . PHE B 1 108 ? -10.797 11.242 16.219 1 95.12 108 PHE B O 1
ATOM 4769 N N . GLY B 1 109 ? -12.555 12.695 16.203 1 95.12 109 GLY B N 1
ATOM 4770 C CA . GLY B 1 109 ? -12.688 12.547 17.641 1 95.12 109 GLY B CA 1
ATOM 4771 C C . GLY B 1 109 ? -13.766 11.555 18.031 1 95.12 109 GLY B C 1
ATOM 4772 O O . GLY B 1 109 ? -13.766 11.055 19.172 1 95.12 109 GLY B O 1
ATOM 4773 N N . SER B 1 110 ? -14.68 11.258 17.156 1 95.88 110 SER B N 1
ATOM 4774 C CA . SER B 1 110 ? -15.773 10.336 17.453 1 95.88 110 SER B CA 1
ATOM 4775 C C . SER B 1 110 ? -16.25 9.633 16.188 1 95.88 110 SER B C 1
ATOM 4777 O O . SER B 1 110 ? -16.141 10.18 15.086 1 95.88 110 SER B O 1
ATOM 4779 N N . ASP B 1 111 ? -16.812 8.414 16.344 1 97.06 111 ASP B N 1
ATOM 4780 C CA . ASP B 1 111 ? -17.297 7.629 15.211 1 97.06 111 ASP B CA 1
ATOM 4781 C C . ASP B 1 111 ? -18.812 7.562 15.203 1 97.06 111 ASP B C 1
ATOM 4783 O O . ASP B 1 111 ? -19.406 6.668 14.586 1 97.06 111 ASP B O 1
ATOM 4787 N N . CYS B 1 112 ? -19.469 8.508 15.906 1 96.69 112 CYS B N 1
ATOM 4788 C CA . CYS B 1 112 ? -20.922 8.438 16.078 1 96.69 112 CYS B CA 1
ATOM 4789 C C . CYS B 1 112 ? -21.641 8.508 14.742 1 96.69 112 CYS B C 1
ATOM 4791 O O . CYS B 1 112 ? -22.703 7.922 14.578 1 96.69 112 CYS B O 1
ATOM 4793 N N . MET B 1 113 ? -21.047 9.148 13.727 1 96.75 113 MET B N 1
ATOM 4794 C CA . MET B 1 113 ? -21.703 9.328 12.438 1 96.75 113 MET B CA 1
ATOM 4795 C C . MET B 1 113 ? -21.719 8.023 11.648 1 96.75 113 MET B C 1
ATOM 4797 O O . MET B 1 113 ? -22.453 7.891 10.664 1 96.75 113 MET B O 1
ATOM 4801 N N . LEU B 1 114 ? -20.922 7.008 12.039 1 97.81 114 LEU B N 1
ATOM 4802 C CA . LEU B 1 114 ? -20.938 5.695 11.398 1 97.81 114 LEU B CA 1
ATOM 4803 C C . LEU B 1 114 ? -22.312 5.039 11.555 1 97.81 114 LEU B C 1
ATOM 4805 O O . LEU B 1 114 ? -22.656 4.141 10.781 1 97.81 114 LEU B O 1
ATOM 4809 N N . GLY B 1 115 ? -23.062 5.484 12.57 1 97.44 115 GLY B N 1
ATOM 4810 C CA . GLY B 1 115 ? -24.422 4.965 12.742 1 97.44 115 GLY B CA 1
ATOM 4811 C C . GLY B 1 115 ? -25.266 5.109 11.5 1 97.44 115 GLY B C 1
ATOM 4812 O O . GLY B 1 115 ? -26.141 4.273 11.234 1 97.44 115 GLY B O 1
ATOM 4813 N N . PHE B 1 116 ? -25.031 6.148 10.727 1 97.19 116 PHE B N 1
ATOM 4814 C CA . PHE B 1 116 ? -25.812 6.375 9.516 1 97.19 116 PHE B CA 1
ATOM 4815 C C . PHE B 1 116 ? -25.484 5.32 8.469 1 97.19 116 PHE B C 1
ATOM 4817 O O . PHE B 1 116 ? -26.344 4.969 7.652 1 97.19 116 PHE B O 1
ATOM 4824 N N . GLY B 1 117 ? -24.203 4.832 8.445 1 97.06 117 GLY B N 1
ATOM 4825 C CA . GLY B 1 117 ? -23.891 3.711 7.57 1 97.06 117 GLY B CA 1
ATOM 4826 C C . GLY B 1 117 ? -24.734 2.486 7.852 1 97.06 117 GLY B C 1
ATOM 4827 O O . GLY B 1 117 ? -25.25 1.854 6.922 1 97.06 117 GLY B O 1
ATOM 4828 N N . HIS B 1 118 ? -24.844 2.201 9.07 1 96.44 118 HIS B N 1
ATOM 4829 C CA . HIS B 1 118 ? -25.688 1.079 9.492 1 96.44 118 HIS B CA 1
ATOM 4830 C C . HIS B 1 118 ? -27.156 1.336 9.18 1 96.44 118 HIS B C 1
ATOM 4832 O O . HIS B 1 118 ? -27.844 0.454 8.672 1 96.44 118 HIS B O 1
ATOM 4838 N N . TYR B 1 119 ? -27.609 2.51 9.523 1 95.5 119 TYR B N 1
ATOM 4839 C CA . TYR B 1 119 ? -29.016 2.871 9.367 1 95.5 119 TYR B CA 1
ATOM 4840 C C . TYR B 1 119 ? -29.453 2.77 7.914 1 95.5 119 TYR B C 1
ATOM 4842 O O . TYR B 1 119 ? -30.531 2.244 7.613 1 95.5 119 TYR B O 1
ATOM 4850 N N . PHE B 1 120 ? -28.656 3.207 6.996 1 96.5 120 PHE B N 1
ATOM 4851 C CA . PHE B 1 120 ? -29 3.227 5.578 1 96.5 120 PHE B CA 1
ATOM 4852 C C . PHE B 1 120 ? -28.547 1.941 4.898 1 96.5 120 PHE B C 1
ATOM 4854 O O . PHE B 1 120 ? -28.719 1.781 3.688 1 96.5 120 PHE B O 1
ATOM 4861 N N . LYS B 1 121 ? -27.875 1.024 5.645 1 96.38 121 LYS B N 1
ATOM 4862 C CA . LYS B 1 121 ? -27.359 -0.229 5.109 1 96.38 121 LYS B CA 1
ATOM 4863 C C . LYS B 1 121 ? -26.438 0.024 3.918 1 96.38 121 LYS B C 1
ATOM 4865 O O . LYS B 1 121 ? -26.578 -0.609 2.871 1 96.38 121 LYS B O 1
ATOM 4870 N N . ALA B 1 122 ? -25.594 0.978 4.09 1 97.88 122 ALA B N 1
ATOM 4871 C CA . ALA B 1 122 ? -24.656 1.376 3.045 1 97.88 122 ALA B CA 1
ATOM 4872 C C . ALA B 1 122 ? -23.219 1.244 3.523 1 97.88 122 ALA B C 1
ATOM 4874 O O . ALA B 1 122 ? -22.922 1.435 4.707 1 97.88 122 ALA B O 1
ATOM 4875 N N . PRO B 1 123 ? -22.297 0.854 2.59 1 98.31 123 PRO B N 1
ATOM 4876 C CA . PRO B 1 123 ? -20.875 0.869 2.977 1 98.31 123 PRO B CA 1
ATOM 4877 C C . PRO B 1 123 ? -20.391 2.262 3.361 1 98.31 123 PRO B C 1
ATOM 4879 O O . PRO B 1 123 ? -21 3.264 2.98 1 98.31 123 PRO B O 1
ATOM 4882 N N . THR B 1 124 ? -19.312 2.301 4.145 1 98.62 124 THR B N 1
ATOM 4883 C CA . THR B 1 124 ? -18.812 3.584 4.629 1 98.62 124 THR B CA 1
ATOM 4884 C C . THR B 1 124 ? -17.391 3.834 4.137 1 98.62 124 THR B C 1
ATOM 4886 O O . THR B 1 124 ? -16.594 2.904 4.051 1 98.62 124 THR B O 1
ATOM 4889 N N . VAL B 1 125 ? -17.125 5.039 3.771 1 98.75 125 VAL B N 1
ATOM 4890 C CA . VAL B 1 125 ? -15.789 5.574 3.51 1 98.75 125 VAL B CA 1
ATOM 4891 C C . VAL B 1 125 ? -15.461 6.66 4.531 1 98.75 125 VAL B C 1
ATOM 4893 O O . VAL B 1 125 ? -16.266 7.551 4.785 1 98.75 125 VAL B O 1
ATOM 4896 N N . SER B 1 126 ? -14.32 6.555 5.129 1 98.56 126 SER B N 1
ATOM 4897 C CA . SER B 1 126 ? -13.938 7.531 6.145 1 98.56 126 SER B CA 1
ATOM 4898 C C . SER B 1 126 ? -12.75 8.367 5.688 1 98.56 126 SER B C 1
ATOM 4900 O O . SER B 1 126 ? -11.82 7.852 5.059 1 98.56 126 SER B O 1
ATOM 4902 N N . LEU B 1 127 ? -12.797 9.641 5.984 1 98.38 127 LEU B N 1
ATOM 4903 C CA . LEU B 1 127 ? -11.766 10.586 5.578 1 98.38 127 LEU B CA 1
ATOM 4904 C C . LEU B 1 127 ? -10.977 11.078 6.785 1 98.38 127 LEU B C 1
ATOM 4906 O O . LEU B 1 127 ? -11.547 11.289 7.859 1 98.38 127 LEU B O 1
ATOM 4910 N N . ILE B 1 128 ? -9.719 11.227 6.629 1 97.69 128 ILE B N 1
ATOM 4911 C CA . ILE B 1 128 ? -8.836 11.844 7.613 1 97.69 128 ILE B CA 1
ATOM 4912 C C . ILE B 1 128 ? -8.188 13.094 7.016 1 97.69 128 ILE B C 1
ATOM 4914 O O . ILE B 1 128 ? -7.531 13.023 5.977 1 97.69 128 ILE B O 1
ATOM 4918 N N . SER B 1 129 ? -8.367 14.219 7.648 1 95.5 129 SER B N 1
ATOM 4919 C CA . SER B 1 129 ? -7.906 15.484 7.102 1 95.5 129 SER B CA 1
ATOM 4920 C C . SER B 1 129 ? -6.434 15.719 7.422 1 95.5 129 SER B C 1
ATOM 4922 O O . SER B 1 129 ? -5.812 16.641 6.891 1 95.5 129 SER B O 1
ATOM 4924 N N . SER B 1 130 ? -5.859 14.93 8.312 1 94.25 130 SER B N 1
ATOM 4925 C CA . SER B 1 130 ? -4.453 14.961 8.688 1 94.25 130 SER B CA 1
ATOM 4926 C C . SER B 1 130 ? -3.74 13.68 8.281 1 94.25 130 SER B C 1
ATOM 4928 O O . SER B 1 130 ? -4.262 12.906 7.477 1 94.25 130 SER B O 1
ATOM 4930 N N . ILE B 1 131 ? -2.547 13.516 8.797 1 93.44 131 ILE B N 1
ATOM 4931 C CA . ILE B 1 131 ? -1.948 12.188 8.719 1 93.44 131 ILE B CA 1
ATOM 4932 C C . ILE B 1 131 ? -2.756 11.211 9.57 1 93.44 131 ILE B C 1
ATOM 4934 O O . ILE B 1 131 ? -3.645 11.617 10.32 1 93.44 131 ILE B O 1
ATOM 4938 N N . SER B 1 132 ? -2.459 10.008 9.461 1 94.75 132 SER B N 1
ATOM 4939 C CA . SER B 1 132 ? -3.244 8.984 10.141 1 94.75 132 SER B CA 1
ATOM 4940 C C . SER B 1 132 ? -3.229 9.188 11.656 1 94.75 132 SER B C 1
ATOM 4942 O O . SER B 1 132 ? -2.205 9.57 12.227 1 94.75 132 SER B O 1
ATOM 4944 N N . LEU B 1 133 ? -4.336 8.977 12.305 1 96.12 133 LEU B N 1
ATOM 4945 C CA . LEU B 1 133 ? -4.496 9.062 13.758 1 96.12 133 LEU B CA 1
ATOM 4946 C C . LEU B 1 133 ? -4.305 7.699 14.406 1 96.12 133 LEU B C 1
ATOM 4948 O O . LEU B 1 133 ? -4.566 6.664 13.781 1 96.12 133 LEU B O 1
ATOM 4952 N N . PRO B 1 134 ? -3.869 7.691 15.641 1 95.25 134 PRO B N 1
ATOM 4953 C CA . PRO B 1 134 ? -3.527 6.422 16.297 1 95.25 134 PRO B CA 1
ATOM 4954 C C . PRO B 1 134 ? -4.715 5.469 16.391 1 95.25 134 PRO B C 1
ATOM 4956 O O . PRO B 1 134 ? -4.531 4.25 16.438 1 95.25 134 PRO B O 1
ATOM 4959 N N . TRP B 1 135 ? -5.922 5.98 16.422 1 95.25 135 TRP B N 1
ATOM 4960 C CA . TRP B 1 135 ? -7.09 5.125 16.594 1 95.25 135 TRP B CA 1
ATOM 4961 C C . TRP B 1 135 ? -7.738 4.812 15.25 1 95.25 135 TRP B C 1
ATOM 4963 O O . TRP B 1 135 ? -8.844 4.266 15.195 1 95.25 135 TRP B O 1
ATOM 4973 N N . ALA B 1 136 ? -7.062 5.164 14.117 1 96.06 136 ALA B N 1
ATOM 4974 C CA . ALA B 1 136 ? -7.633 4.926 12.797 1 96.06 136 ALA B CA 1
ATOM 4975 C C . ALA B 1 136 ? -7.184 3.58 12.234 1 96.06 136 ALA B C 1
ATOM 4977 O O . ALA B 1 136 ? -7.918 2.936 11.484 1 96.06 136 ALA B O 1
ATOM 4978 N N . GLY B 1 137 ? -5.98 3.158 12.555 1 94.62 137 GLY B N 1
ATOM 4979 C CA . GLY B 1 137 ? -5.34 2.029 11.906 1 94.62 137 GLY B CA 1
ATOM 4980 C C . GLY B 1 137 ? -6.016 0.705 12.203 1 94.62 137 GLY B C 1
ATOM 4981 O O . GLY B 1 137 ? -6.16 -0.14 11.312 1 94.62 137 GLY B O 1
ATOM 4982 N N . ASP B 1 138 ? -6.508 0.501 13.391 1 92.25 138 ASP B N 1
ATOM 4983 C CA . ASP B 1 138 ? -7.035 -0.783 13.836 1 92.25 138 ASP B CA 1
ATOM 4984 C C . ASP B 1 138 ? -8.305 -1.152 13.07 1 92.25 138 ASP B C 1
ATOM 4986 O O . ASP B 1 138 ? -8.57 -2.332 12.836 1 92.25 138 ASP B O 1
ATOM 4990 N N . ARG B 1 139 ? -9.062 -0.166 12.719 1 94.56 139 ARG B N 1
ATOM 4991 C CA . ARG B 1 139 ? -10.352 -0.44 12.102 1 94.56 139 ARG B CA 1
ATOM 4992 C C . ARG B 1 139 ? -10.18 -1.202 10.789 1 94.56 139 ARG B C 1
ATOM 4994 O O . ARG B 1 139 ? -11.062 -1.97 10.398 1 94.56 139 ARG B O 1
ATOM 5001 N N . ILE B 1 140 ? -9.023 -1.03 10.141 1 96.69 140 ILE B N 1
ATOM 5002 C CA . ILE B 1 140 ? -8.852 -1.682 8.844 1 96.69 140 ILE B CA 1
ATOM 5003 C C . ILE B 1 140 ? -7.594 -2.549 8.875 1 96.69 140 ILE B C 1
ATOM 5005 O O . ILE B 1 140 ? -7.133 -3.018 7.828 1 96.69 140 ILE B O 1
ATOM 5009 N N . GLY B 1 141 ? -7.02 -2.688 10 1 95.88 141 GLY B N 1
ATOM 5010 C CA . GLY B 1 141 ? -5.824 -3.504 10.133 1 95.88 141 GLY B CA 1
ATOM 5011 C C . GLY B 1 141 ? -4.59 -2.861 9.523 1 95.88 141 GLY B C 1
ATOM 5012 O O . GLY B 1 141 ? -3.709 -3.555 9.016 1 95.88 141 GLY B O 1
ATOM 5013 N N . ASN B 1 142 ? -4.539 -1.558 9.453 1 97.25 142 ASN B N 1
ATOM 5014 C CA . ASN B 1 142 ? -3.369 -0.844 8.945 1 97.25 142 ASN B CA 1
ATOM 5015 C C . ASN B 1 142 ? -2.248 -0.798 9.984 1 97.25 142 ASN B C 1
ATOM 5017 O O . ASN B 1 142 ? -2.453 -0.335 11.109 1 97.25 142 ASN B O 1
ATOM 5021 N N . PRO B 1 143 ? -1.054 -1.221 9.602 1 95.06 143 PRO B N 1
ATOM 5022 C CA . PRO B 1 143 ? 0.028 -1.292 10.586 1 95.06 143 PRO B CA 1
ATOM 5023 C C . PRO B 1 143 ? 0.395 0.075 11.156 1 95.06 143 PRO B C 1
ATOM 5025 O O . PRO B 1 143 ? 0.417 1.068 10.43 1 95.06 143 PRO B O 1
ATOM 5028 N N . ASP B 1 144 ? 0.615 0.116 12.445 1 94.12 144 ASP B N 1
ATOM 5029 C CA . ASP B 1 144 ? 1.084 1.301 13.156 1 94.12 144 ASP B CA 1
ATOM 5030 C C . ASP B 1 144 ? 2.252 0.962 14.078 1 94.12 144 ASP B C 1
ATOM 5032 O O . ASP B 1 144 ? 2.219 1.271 15.273 1 94.12 144 ASP B O 1
ATOM 5036 N N . ASN B 1 145 ? 3.254 0.331 13.523 1 95.19 145 ASN B N 1
ATOM 5037 C CA . ASN B 1 145 ? 4.426 -0.092 14.281 1 95.19 145 ASN B CA 1
ATOM 5038 C C . ASN B 1 145 ? 5.199 1.104 14.828 1 95.19 145 ASN B C 1
ATOM 5040 O O . ASN B 1 145 ? 5.84 1.835 14.078 1 95.19 145 ASN B O 1
ATOM 5044 N N . PRO B 1 146 ? 5.223 1.265 16.078 1 96.38 146 PRO B N 1
ATOM 5045 C CA . PRO B 1 146 ? 5.824 2.477 16.641 1 96.38 146 PRO B CA 1
ATOM 5046 C C . PRO B 1 146 ? 7.348 2.449 16.609 1 96.38 146 PRO B C 1
ATOM 5048 O O . PRO B 1 146 ? 7.996 3.418 17.016 1 96.38 146 PRO B O 1
ATOM 5051 N N . SER B 1 147 ? 7.922 1.349 16.141 1 96.69 147 SER B N 1
ATOM 5052 C CA . SER B 1 147 ? 9.375 1.295 16 1 96.69 147 SER B CA 1
ATOM 5053 C C . SER B 1 147 ? 9.875 2.283 14.953 1 96.69 147 SER B C 1
ATOM 5055 O O . SER B 1 147 ? 11.016 2.738 15.016 1 96.69 147 SER B O 1
ATOM 5057 N N . TYR B 1 148 ? 8.992 2.607 13.969 1 96.31 148 TYR B N 1
ATOM 5058 C CA . TYR B 1 148 ? 9.492 3.473 12.906 1 96.31 148 TYR B CA 1
ATOM 5059 C C . TYR B 1 148 ? 8.367 4.32 12.328 1 96.31 148 TYR B C 1
ATOM 5061 O O . TYR B 1 148 ? 8.586 5.113 11.406 1 96.31 148 TYR B O 1
ATOM 5069 N N . ILE B 1 149 ? 7.137 4.152 12.75 1 95.75 149 ILE B N 1
ATOM 5070 C CA . ILE B 1 149 ? 6.008 4.988 12.344 1 95.75 149 ILE B CA 1
ATOM 5071 C C . ILE B 1 149 ? 5.676 5.98 13.453 1 95.75 149 ILE B C 1
ATOM 5073 O O . ILE B 1 149 ? 5.152 5.598 14.508 1 95.75 149 ILE B O 1
ATOM 5077 N N . PRO B 1 150 ? 5.938 7.184 13.195 1 93.5 150 PRO B N 1
ATOM 5078 C CA . PRO B 1 150 ? 5.684 8.172 14.25 1 93.5 150 PRO B CA 1
ATOM 5079 C C . PRO B 1 150 ? 4.195 8.367 14.531 1 93.5 150 PRO B C 1
ATOM 5081 O O . PRO B 1 150 ? 3.381 8.367 13.609 1 93.5 150 PRO B O 1
ATOM 5084 N N . ASN B 1 151 ? 3.945 8.461 15.82 1 92.06 151 ASN B N 1
ATOM 5085 C CA . ASN B 1 151 ? 2.596 8.789 16.266 1 92.06 151 ASN B CA 1
ATOM 5086 C C . ASN B 1 151 ? 2.262 10.258 16.016 1 92.06 151 ASN B C 1
ATOM 5088 O O . ASN B 1 151 ? 3.143 11.117 16.062 1 92.06 151 ASN B O 1
ATOM 5092 N N . TYR B 1 152 ? 0.979 10.492 15.773 1 92.19 152 TYR B N 1
ATOM 5093 C CA . TYR B 1 152 ? 0.471 11.828 15.492 1 92.19 152 TYR B CA 1
ATOM 5094 C C . TYR B 1 152 ? 0.859 12.805 16.594 1 92.19 152 TYR B C 1
ATOM 5096 O O . TYR B 1 152 ? 1.062 13.992 16.344 1 92.19 152 TYR B O 1
ATOM 5104 N N . PHE B 1 153 ? 1.093 12.344 17.828 1 91.88 153 PHE B N 1
ATOM 5105 C CA . PHE B 1 153 ? 1.23 13.203 19 1 91.88 153 PHE B CA 1
ATOM 5106 C C . PHE B 1 153 ? 2.689 13.305 19.438 1 91.88 153 PHE B C 1
ATOM 5108 O O . PHE B 1 153 ? 2.99 13.82 20.516 1 91.88 153 PHE B O 1
ATOM 5115 N N . VAL B 1 154 ? 3.541 12.75 18.609 1 89.06 154 VAL B N 1
ATOM 5116 C CA . VAL B 1 154 ? 4.961 12.867 18.922 1 89.06 154 VAL B CA 1
ATOM 5117 C C . VAL B 1 154 ? 5.68 13.594 17.781 1 89.06 154 VAL B C 1
ATOM 5119 O O . VAL B 1 154 ? 5.234 13.547 16.641 1 89.06 154 VAL B O 1
ATOM 5122 N N . SER B 1 155 ? 6.785 14.234 18.078 1 83.25 155 SER B N 1
ATOM 5123 C CA . SER B 1 155 ? 7.512 15.023 17.078 1 83.25 155 SER B CA 1
ATOM 5124 C C . SER B 1 155 ? 8.672 14.234 16.484 1 83.25 155 SER B C 1
ATOM 5126 O O . SER B 1 155 ? 9.438 14.766 15.672 1 83.25 155 SER B O 1
ATOM 5128 N N . THR B 1 156 ? 8.727 12.961 16.734 1 86.56 156 THR B N 1
ATOM 5129 C CA . THR B 1 156 ? 9.844 12.18 16.219 1 86.56 156 THR B CA 1
ATOM 5130 C C . THR B 1 156 ? 9.648 11.852 14.742 1 86.56 156 THR B C 1
ATOM 5132 O O . THR B 1 156 ? 8.562 12.07 14.188 1 86.56 156 THR B O 1
ATOM 5135 N N . THR B 1 157 ? 10.766 11.477 14.125 1 87.81 157 THR B N 1
ATOM 5136 C CA . THR B 1 157 ? 10.734 11.023 12.734 1 87.81 157 THR B CA 1
ATOM 5137 C C . THR B 1 157 ? 10.727 9.5 12.656 1 87.81 157 THR B C 1
ATOM 5139 O O . THR B 1 157 ? 10.648 8.82 13.688 1 87.81 157 THR B O 1
ATOM 5142 N N . ALA B 1 158 ? 10.734 9.008 11.445 1 91.5 158 ALA B N 1
ATOM 5143 C CA . ALA B 1 158 ? 10.688 7.562 11.242 1 91.5 158 ALA B CA 1
ATOM 5144 C C . ALA B 1 158 ? 11.984 6.898 11.711 1 91.5 158 ALA B C 1
ATOM 5146 O O . ALA B 1 158 ? 11.992 5.707 12.031 1 91.5 158 ALA B O 1
ATOM 5147 N N . LYS B 1 159 ? 13.094 7.574 11.648 1 92.81 159 LYS B N 1
ATOM 5148 C CA . LYS B 1 159 ? 14.352 7.082 12.203 1 92.81 159 LYS B CA 1
ATOM 5149 C C . LYS B 1 159 ? 14.492 7.461 13.672 1 92.81 159 LYS B C 1
ATOM 5151 O O . LYS B 1 159 ? 14.844 8.602 14 1 92.81 159 LYS B O 1
ATOM 5156 N N . MET B 1 160 ? 14.312 6.516 14.523 1 95.12 160 MET B N 1
ATOM 5157 C CA . MET B 1 160 ? 14.172 6.809 15.953 1 95.12 160 MET B CA 1
ATOM 5158 C C . MET B 1 160 ? 15.328 6.223 16.75 1 95.12 160 MET B C 1
ATOM 5160 O O . MET B 1 160 ? 15.797 5.121 16.453 1 95.12 160 MET B O 1
ATOM 5164 N N . SER B 1 161 ? 15.719 6.965 17.766 1 95.69 161 SER B N 1
ATOM 5165 C CA . SER B 1 161 ? 16.578 6.395 18.797 1 95.69 161 SER B CA 1
ATOM 5166 C C . SER B 1 161 ? 15.797 5.461 19.719 1 95.69 161 SER B C 1
ATOM 5168 O O . SER B 1 161 ? 14.57 5.355 19.609 1 95.69 161 SER B O 1
ATOM 5170 N N . LEU B 1 162 ? 16.531 4.773 20.578 1 96.44 162 LEU B N 1
ATOM 5171 C CA . LEU B 1 162 ? 15.867 3.881 21.531 1 96.44 162 LEU B CA 1
ATOM 5172 C C . LEU B 1 162 ? 14.852 4.641 22.375 1 96.44 162 LEU B C 1
ATOM 5174 O O . LEU B 1 162 ? 13.711 4.199 22.531 1 96.44 162 LEU B O 1
ATOM 5178 N N . PHE B 1 163 ? 15.211 5.777 22.891 1 95.88 163 PHE B N 1
ATOM 5179 C CA . PHE B 1 163 ? 14.336 6.57 23.734 1 95.88 163 PHE B CA 1
ATOM 5180 C C . PHE B 1 163 ? 13.117 7.059 22.953 1 95.88 163 PHE B C 1
ATOM 5182 O O . PHE B 1 163 ? 12 7.062 23.484 1 95.88 163 PHE B O 1
ATOM 5189 N N . GLU B 1 164 ? 13.32 7.453 21.734 1 95.5 164 GLU B N 1
ATOM 5190 C CA . GLU B 1 164 ? 12.219 7.902 20.891 1 95.5 164 GLU B CA 1
ATOM 5191 C C . GLU B 1 164 ? 11.242 6.766 20.594 1 95.5 164 GLU B C 1
ATOM 5193 O O . GLU B 1 164 ? 10.031 6.973 20.562 1 95.5 164 GLU B O 1
ATOM 5198 N N . ARG B 1 165 ? 11.805 5.566 20.391 1 97.25 165 ARG B N 1
ATOM 5199 C CA . ARG B 1 165 ? 10.945 4.406 20.172 1 97.25 165 ARG B CA 1
ATOM 5200 C C . ARG B 1 165 ? 10.102 4.109 21.406 1 97.25 165 ARG B C 1
ATOM 5202 O O . ARG B 1 165 ? 8.93 3.744 21.297 1 97.25 165 ARG B O 1
ATOM 5209 N N . VAL B 1 166 ? 10.742 4.246 22.578 1 96.94 166 VAL B N 1
ATOM 5210 C CA . VAL B 1 166 ? 10.016 4.039 23.828 1 96.94 166 VAL B CA 1
ATOM 5211 C C . VAL B 1 166 ? 8.891 5.062 23.953 1 96.94 166 VAL B C 1
ATOM 5213 O O . VAL B 1 166 ? 7.738 4.699 24.219 1 96.94 166 VAL B O 1
ATOM 5216 N N . GLU B 1 167 ? 9.219 6.305 23.734 1 96.06 167 GLU B N 1
ATOM 5217 C CA . GLU B 1 167 ? 8.227 7.375 23.812 1 96.06 167 GLU B CA 1
ATOM 5218 C C . GLU B 1 167 ? 7.086 7.152 22.812 1 96.06 167 GLU B C 1
ATOM 5220 O O . GLU B 1 167 ? 5.914 7.281 23.172 1 96.06 167 GLU B O 1
ATOM 5225 N N . ASN B 1 168 ? 7.473 6.84 21.594 1 96.5 168 ASN B N 1
ATOM 5226 C CA . ASN B 1 168 ? 6.48 6.609 20.547 1 96.5 168 ASN B CA 1
ATOM 5227 C C . ASN B 1 168 ? 5.555 5.449 20.906 1 96.5 168 ASN B C 1
ATOM 5229 O O . ASN B 1 168 ? 4.348 5.516 20.656 1 96.5 168 ASN B O 1
ATOM 5233 N N . THR B 1 169 ? 6.09 4.426 21.469 1 97.19 169 THR B N 1
ATOM 5234 C CA . THR B 1 169 ? 5.316 3.248 21.844 1 97.19 169 THR B CA 1
ATOM 5235 C C . THR B 1 169 ? 4.34 3.586 22.969 1 97.19 169 THR B C 1
ATOM 5237 O O . THR B 1 169 ? 3.154 3.26 22.891 1 97.19 169 THR B O 1
ATOM 5240 N N . ILE B 1 170 ? 4.824 4.23 23.969 1 96.25 170 ILE B N 1
ATOM 5241 C CA . ILE B 1 170 ? 3.992 4.598 25.109 1 96.25 170 ILE B CA 1
ATOM 5242 C C . ILE B 1 170 ? 2.875 5.535 24.656 1 96.25 170 ILE B C 1
ATOM 5244 O O . ILE B 1 170 ? 1.717 5.363 25.031 1 96.25 170 ILE B O 1
ATOM 5248 N N . MET B 1 171 ? 3.248 6.504 23.812 1 96.06 171 MET B N 1
ATOM 5249 C CA . MET B 1 171 ? 2.258 7.469 23.344 1 96.06 171 MET B CA 1
ATOM 5250 C C . MET B 1 171 ? 1.176 6.785 22.516 1 96.06 171 MET B C 1
ATOM 5252 O O . MET B 1 171 ? -0.001 7.141 22.609 1 96.06 171 MET B O 1
ATOM 5256 N N . LEU B 1 172 ? 1.581 5.84 21.703 1 96.19 172 LEU B N 1
ATOM 5257 C CA . LEU B 1 172 ? 0.609 5.102 20.891 1 96.19 172 LEU B CA 1
ATOM 5258 C C . LEU B 1 172 ? -0.398 4.387 21.781 1 96.19 172 LEU B C 1
ATOM 5260 O O . LEU B 1 172 ? -1.608 4.484 21.562 1 96.19 172 LEU B O 1
ATOM 5264 N N . LEU B 1 173 ? 0.065 3.699 22.797 1 95.25 173 LEU B N 1
ATOM 5265 C CA . LEU B 1 173 ? -0.807 2.975 23.719 1 95.25 173 LEU B CA 1
ATOM 5266 C C . LEU B 1 173 ? -1.666 3.939 24.531 1 95.25 173 LEU B C 1
ATOM 5268 O O . LEU B 1 173 ? -2.861 3.705 24.719 1 95.25 173 LEU B O 1
ATOM 5272 N N . TYR B 1 174 ? -1.006 4.988 24.938 1 96.31 174 TYR B N 1
ATOM 5273 C CA . TYR B 1 174 ? -1.659 6.004 25.766 1 96.31 174 TYR B CA 1
ATOM 5274 C C . TYR B 1 174 ? -2.799 6.668 25 1 96.31 174 TYR B C 1
ATOM 5276 O O . TYR B 1 174 ? -3.902 6.824 25.531 1 96.31 174 TYR B O 1
ATOM 5284 N N . THR B 1 175 ? -2.59 7.051 23.797 1 96.06 175 THR B N 1
ATOM 5285 C CA . THR B 1 175 ? -3.592 7.742 23 1 96.06 175 THR B CA 1
ATOM 5286 C C . THR B 1 175 ? -4.766 6.816 22.672 1 96.06 175 THR B C 1
ATOM 5288 O O . THR B 1 175 ? -5.922 7.242 22.703 1 96.06 175 THR B O 1
ATOM 5291 N N . LYS B 1 176 ? -4.516 5.582 22.344 1 95.31 176 LYS B N 1
ATOM 5292 C CA . LYS B 1 176 ? -5.582 4.617 22.094 1 95.31 176 LYS B CA 1
ATOM 5293 C C . LYS B 1 176 ? -6.449 4.43 23.344 1 95.31 176 LYS B C 1
ATOM 5295 O O . LYS B 1 176 ? -7.672 4.344 23.234 1 95.31 176 LYS B O 1
ATOM 5300 N N . PHE B 1 177 ? -5.777 4.348 24.453 1 95.88 177 PHE B N 1
ATOM 5301 C CA . PHE B 1 177 ? -6.488 4.207 25.719 1 95.88 177 PHE B CA 1
ATOM 5302 C C . PHE B 1 177 ? -7.395 5.406 25.969 1 95.88 177 PHE B C 1
ATOM 5304 O O . PHE B 1 177 ? -8.57 5.242 26.312 1 95.88 177 PHE B O 1
ATOM 5311 N N . LEU B 1 178 ? -6.859 6.598 25.812 1 96.12 178 LEU B N 1
ATOM 5312 C CA . LEU B 1 178 ? -7.633 7.812 26.062 1 96.12 178 LEU B CA 1
ATOM 5313 C C . LEU B 1 178 ? -8.781 7.941 25.062 1 96.12 178 LEU B C 1
ATOM 5315 O O . LEU B 1 178 ? -9.852 8.445 25.422 1 96.12 178 LEU B O 1
ATOM 5319 N N . TYR B 1 179 ? -8.562 7.562 23.828 1 96.62 179 TYR B N 1
ATOM 5320 C CA . TYR B 1 179 ? -9.648 7.578 22.859 1 96.62 179 TYR B CA 1
ATOM 5321 C C . TYR B 1 179 ? -10.789 6.672 23.297 1 96.62 179 TYR B C 1
ATOM 5323 O O . TYR B 1 179 ? -11.961 7.035 23.172 1 96.62 179 TYR B O 1
ATOM 5331 N N . HIS B 1 180 ? -10.5 5.461 23.75 1 94.5 180 HIS B N 1
ATOM 5332 C CA . HIS B 1 180 ? -11.523 4.539 24.219 1 94.5 180 HIS B CA 1
ATOM 5333 C C . HIS B 1 180 ? -12.312 5.137 25.391 1 94.5 180 HIS B C 1
ATOM 5335 O O . HIS B 1 180 ? -13.539 5.094 25.391 1 94.5 180 HIS B O 1
ATOM 5341 N N . TYR B 1 181 ? -11.594 5.734 26.234 1 92.75 181 TYR B N 1
ATOM 5342 C CA . TYR B 1 181 ? -12.195 6.207 27.484 1 92.75 181 TYR B CA 1
ATOM 5343 C C . TYR B 1 181 ? -12.969 7.504 27.25 1 92.75 181 TYR B C 1
ATOM 5345 O O . TYR B 1 181 ? -14.086 7.664 27.75 1 92.75 181 TYR B O 1
ATOM 5353 N N . PHE B 1 182 ? -12.383 8.438 26.516 1 94.94 182 PHE B N 1
ATOM 5354 C CA . PHE B 1 182 ? -12.969 9.766 26.391 1 94.94 182 PHE B CA 1
ATOM 5355 C C . PHE B 1 182 ? -13.953 9.812 25.219 1 94.94 182 PHE B C 1
ATOM 5357 O O . PHE B 1 182 ? -14.828 10.688 25.172 1 94.94 182 PHE B O 1
ATOM 5364 N N . SER B 1 183 ? -13.82 8.977 24.281 1 96.94 183 SER B N 1
ATOM 5365 C CA . SER B 1 183 ? -14.641 9.133 23.078 1 96.94 183 SER B CA 1
ATOM 5366 C C . SER B 1 183 ? -15.5 7.898 22.844 1 96.94 183 SER B C 1
ATOM 5368 O O . SER B 1 183 ? -16.734 7.973 22.906 1 96.94 183 SER B O 1
ATOM 5370 N N . SER B 1 184 ? -14.93 6.719 22.656 1 96 184 SER B N 1
ATOM 5371 C CA . SER B 1 184 ? -15.641 5.523 22.203 1 96 184 SER B CA 1
ATOM 5372 C C . SER B 1 184 ? -16.797 5.191 23.156 1 96 184 SER B C 1
ATOM 5374 O O . SER B 1 184 ? -17.938 5.004 22.719 1 96 184 SER B O 1
ATOM 5376 N N . LYS B 1 185 ? -16.531 5.156 24.406 1 96.31 185 LYS B N 1
ATOM 5377 C CA . LYS B 1 185 ? -17.547 4.789 25.391 1 96.31 185 LYS B CA 1
ATOM 5378 C C . LYS B 1 185 ? -18.719 5.766 25.375 1 96.31 185 LYS B C 1
ATOM 5380 O O . LYS B 1 185 ? -19.875 5.355 25.297 1 96.31 185 LYS B O 1
ATOM 5385 N N . GLU B 1 186 ? -18.406 6.996 25.469 1 97.31 186 GLU B N 1
ATOM 5386 C CA . GLU B 1 186 ? -19.438 8.031 25.5 1 97.31 186 GLU B CA 1
ATOM 5387 C C . GLU B 1 186 ? -20.156 8.141 24.172 1 97.31 186 GLU B C 1
ATOM 5389 O O . GLU B 1 186 ? -21.375 8.328 24.125 1 97.31 186 GLU B O 1
ATOM 5394 N N . SER B 1 187 ? -19.469 8.07 23.125 1 98 187 SER B N 1
ATOM 5395 C CA . SER B 1 187 ? -20.062 8.164 21.797 1 98 187 SER B CA 1
ATOM 5396 C C . SER B 1 187 ? -21.016 7.004 21.547 1 98 187 SER B C 1
ATOM 5398 O O . SER B 1 187 ? -22.031 7.172 20.859 1 98 187 SER B O 1
ATOM 5400 N N . ASN B 1 188 ? -20.656 5.828 22.016 1 98.06 188 ASN B N 1
ATOM 5401 C CA . ASN B 1 188 ? -21.562 4.691 21.875 1 98.06 188 ASN B CA 1
ATOM 5402 C C . ASN B 1 188 ? -22.922 4.973 22.531 1 98.06 188 ASN B C 1
ATOM 5404 O O . ASN B 1 188 ? -23.969 4.668 21.953 1 98.06 188 ASN B O 1
ATOM 5408 N N . LYS B 1 189 ? -22.922 5.566 23.719 1 97.56 189 LYS B N 1
ATOM 5409 C CA . LYS B 1 189 ? -24.156 5.906 24.406 1 97.56 189 LYS B CA 1
ATOM 5410 C C . LYS B 1 189 ? -24.984 6.902 23.609 1 97.56 189 LYS B C 1
ATOM 5412 O O . LYS B 1 189 ? -26.188 6.707 23.422 1 97.56 189 LYS B O 1
ATOM 5417 N N . ILE B 1 190 ? -24.344 7.898 23.125 1 97.62 190 ILE B N 1
ATOM 5418 C CA . ILE B 1 190 ? -25 8.961 22.375 1 97.62 190 ILE B CA 1
ATOM 5419 C C . ILE B 1 190 ? -25.594 8.383 21.078 1 97.62 190 ILE B C 1
ATOM 5421 O O . ILE B 1 190 ? -26.734 8.688 20.734 1 97.62 190 ILE B O 1
ATOM 5425 N N . ALA B 1 191 ? -24.828 7.566 20.391 1 97.88 191 ALA B N 1
ATOM 5426 C CA . ALA B 1 191 ? -25.266 6.969 19.141 1 97.88 191 ALA B CA 1
ATOM 5427 C C . ALA B 1 191 ? -26.469 6.059 19.359 1 97.88 191 ALA B C 1
ATOM 5429 O O . ALA B 1 191 ? -27.438 6.086 18.578 1 97.88 191 ALA B O 1
ATOM 5430 N N . LYS B 1 192 ? -26.453 5.305 20.375 1 97.38 192 LYS B N 1
ATOM 5431 C CA . LYS B 1 192 ? -27.547 4.391 20.656 1 97.38 192 LYS B CA 1
ATOM 5432 C C . LYS B 1 192 ? -28.812 5.16 21.047 1 97.38 192 LYS B C 1
ATOM 5434 O O . LYS B 1 192 ? -29.922 4.73 20.734 1 97.38 192 LYS B O 1
ATOM 5439 N N . GLU B 1 193 ? -28.672 6.23 21.734 1 97.12 193 GLU B N 1
ATOM 5440 C CA . GLU B 1 193 ? -29.812 7.086 22.031 1 97.12 193 GLU B CA 1
ATOM 5441 C C . GLU B 1 193 ? -30.453 7.629 20.766 1 97.12 193 GLU B C 1
ATOM 5443 O O . GLU B 1 193 ? -31.672 7.734 20.672 1 97.12 193 GLU B O 1
ATOM 5448 N N . PHE B 1 194 ? -29.688 7.945 19.828 1 96.94 194 PHE B N 1
ATOM 5449 C CA . PHE B 1 194 ? -30.188 8.555 18.594 1 96.94 194 PHE B CA 1
ATOM 5450 C C . PHE B 1 194 ? -30.719 7.496 17.641 1 96.94 194 PHE B C 1
ATOM 5452 O O . PHE B 1 194 ? -31.828 7.629 17.109 1 96.94 194 PHE B O 1
ATOM 5459 N N . PHE B 1 195 ? -29.953 6.398 17.344 1 97 195 PHE B N 1
ATOM 5460 C CA . PHE B 1 195 ? -30.281 5.43 16.312 1 97 195 PHE B CA 1
ATOM 5461 C C . PHE B 1 195 ? -31.109 4.281 16.875 1 97 195 PHE B C 1
ATOM 5463 O O . PHE B 1 195 ? -31.766 3.551 16.141 1 97 195 PHE B O 1
ATOM 5470 N N . GLY B 1 196 ? -31.016 4.062 18.203 1 96.25 196 GLY B N 1
ATOM 5471 C CA . GLY B 1 196 ? -31.719 2.963 18.844 1 96.25 196 GLY B CA 1
ATOM 5472 C C . GLY B 1 196 ? -30.781 2.004 19.562 1 96.25 196 GLY B C 1
ATOM 5473 O O . GLY B 1 196 ? -29.609 1.91 19.219 1 96.25 196 GLY B O 1
ATOM 5474 N N . PRO B 1 197 ? -31.203 1.329 20.531 1 95.75 197 PRO B N 1
ATOM 5475 C CA . PRO B 1 197 ? -30.391 0.45 21.375 1 95.75 197 PRO B CA 1
ATOM 5476 C C . PRO B 1 197 ? -29.828 -0.748 20.609 1 95.75 197 PRO B C 1
ATOM 5478 O O . PRO B 1 197 ? -28.859 -1.373 21.047 1 95.75 197 PRO B O 1
ATOM 5481 N N . GLU B 1 198 ? -30.359 -1.052 19.5 1 96.25 198 GLU B N 1
ATOM 5482 C CA . GLU B 1 198 ? -29.938 -2.217 18.734 1 96.25 198 GLU B CA 1
ATOM 5483 C C . GLU B 1 198 ? -28.734 -1.896 17.859 1 96.25 198 GLU B C 1
ATOM 5485 O O . GLU B 1 198 ? -28.188 -2.779 17.203 1 96.25 198 GLU B O 1
ATOM 5490 N N . LEU B 1 199 ? -28.344 -0.653 17.828 1 97.44 199 LEU B N 1
ATOM 5491 C CA . LEU B 1 199 ? -27.172 -0.278 17.047 1 97.44 199 LEU B CA 1
ATOM 5492 C C . LEU B 1 199 ? -25.938 -1.038 17.516 1 97.44 199 LEU B C 1
ATOM 5494 O O . LEU B 1 199 ? -25.656 -1.07 18.719 1 97.44 199 LEU B O 1
ATOM 5498 N N . PRO B 1 200 ? -25.203 -1.712 16.578 1 98 200 PRO B N 1
ATOM 5499 C CA . PRO B 1 200 ? -23.922 -2.275 17 1 98 200 PRO B CA 1
ATOM 5500 C C . PRO B 1 200 ? -22.984 -1.23 17.594 1 98 200 PRO B C 1
ATOM 5502 O O . PRO B 1 200 ? -23.203 -0.028 17.438 1 98 200 PRO B O 1
ATOM 5505 N N . SER B 1 201 ? -22.016 -1.711 18.359 1 97.81 201 SER B N 1
ATOM 5506 C CA . SER B 1 201 ? -21.047 -0.755 18.891 1 97.81 201 SER B CA 1
ATOM 5507 C C . SER B 1 201 ? -20.359 0.018 17.781 1 97.81 201 SER B C 1
ATOM 5509 O O . SER B 1 201 ? -20.234 -0.473 16.656 1 97.81 201 SER B O 1
ATOM 5511 N N . LEU B 1 202 ? -19.984 1.208 18.109 1 97.75 202 LEU B N 1
ATOM 5512 C CA . LEU B 1 202 ? -19.266 2.023 17.141 1 97.75 202 LEU B CA 1
ATOM 5513 C C . LEU B 1 202 ? -17.969 1.353 16.703 1 97.75 202 LEU B C 1
ATOM 5515 O O . LEU B 1 202 ? -17.531 1.504 15.562 1 97.75 202 LEU B O 1
ATOM 5519 N N . GLU B 1 203 ? -17.344 0.59 17.594 1 96.12 203 GLU B N 1
ATOM 5520 C CA . GLU B 1 203 ? -16.141 -0.164 17.25 1 96.12 203 GLU B CA 1
ATOM 5521 C C . GLU B 1 203 ? -16.422 -1.215 16.188 1 96.12 203 GLU B C 1
ATOM 5523 O O . GLU B 1 203 ? -15.641 -1.402 15.25 1 96.12 203 GLU B O 1
ATOM 5528 N N . GLU B 1 204 ? -17.531 -1.881 16.328 1 96.5 204 GLU B N 1
ATOM 5529 C CA . GLU B 1 204 ? -17.938 -2.871 15.336 1 96.5 204 GLU B CA 1
ATOM 5530 C C . GLU B 1 204 ? -18.219 -2.219 13.984 1 96.5 204 GLU B C 1
ATOM 5532 O O . GLU B 1 204 ? -17.844 -2.744 12.938 1 96.5 204 GLU B O 1
ATOM 5537 N N . LEU B 1 205 ? -18.922 -1.098 14.062 1 97.88 205 LEU B N 1
ATOM 5538 C CA . LEU B 1 205 ? -19.203 -0.369 12.828 1 97.88 205 LEU B CA 1
ATOM 5539 C C . LEU B 1 205 ? -17.922 0.101 12.172 1 97.88 205 LEU B C 1
ATOM 5541 O O . LEU B 1 205 ? -17.781 0.046 10.945 1 97.88 205 LEU B O 1
ATOM 5545 N N . ALA B 1 206 ? -17.016 0.588 12.984 1 97.56 206 ALA B N 1
ATOM 5546 C CA . ALA B 1 206 ? -15.727 1.058 12.469 1 97.56 206 ALA B CA 1
ATOM 5547 C C . ALA B 1 206 ? -14.969 -0.071 11.781 1 97.56 206 ALA B C 1
ATOM 5549 O O . ALA B 1 206 ? -14.32 0.144 10.75 1 97.56 206 ALA B O 1
ATOM 5550 N N . GLN B 1 207 ? -15.055 -1.265 12.258 1 95.69 207 GLN B N 1
ATOM 5551 C CA . GLN B 1 207 ? -14.367 -2.422 11.703 1 95.69 207 GLN B CA 1
ATOM 5552 C C . GLN B 1 207 ? -14.922 -2.783 10.32 1 95.69 207 GLN B C 1
ATOM 5554 O O . GLN B 1 207 ? -14.281 -3.523 9.57 1 95.69 207 GLN B O 1
ATOM 5559 N N . ASN B 1 208 ? -16.062 -2.262 10 1 95.06 208 ASN B N 1
ATOM 5560 C CA . ASN B 1 208 ? -16.672 -2.549 8.711 1 95.06 208 ASN B CA 1
ATOM 5561 C C . ASN B 1 208 ? -16.453 -1.414 7.719 1 95.06 208 ASN B C 1
ATOM 5563 O O . ASN B 1 208 ? -17.078 -1.387 6.656 1 95.06 208 ASN B O 1
ATOM 5567 N N . THR B 1 209 ? -15.562 -0.489 8.078 1 97.94 209 THR B N 1
ATOM 5568 C CA . THR B 1 209 ? -15.234 0.59 7.152 1 97.94 209 THR B CA 1
ATOM 5569 C C . THR B 1 209 ? -14.617 0.036 5.871 1 97.94 209 THR B C 1
ATOM 5571 O O . THR B 1 209 ? -13.68 -0.767 5.926 1 97.94 209 THR B O 1
ATOM 5574 N N . SER B 1 210 ? -15.102 0.48 4.727 1 98.44 210 SER B N 1
ATOM 5575 C CA . SER B 1 210 ? -14.688 -0.055 3.438 1 98.44 210 SER B CA 1
ATOM 5576 C C . SER B 1 210 ? -13.367 0.566 2.984 1 98.44 210 SER B C 1
ATOM 5578 O O . SER B 1 210 ? -12.562 -0.087 2.312 1 98.44 210 SER B O 1
ATOM 5580 N N . LEU B 1 211 ? -13.188 1.804 3.334 1 98.69 211 LEU B N 1
ATOM 5581 C CA . LEU B 1 211 ? -12.07 2.568 2.793 1 98.69 211 LEU B CA 1
ATOM 5582 C C . LEU B 1 211 ? -11.734 3.752 3.695 1 98.69 211 LEU B C 1
ATOM 5584 O O . LEU B 1 211 ? -12.633 4.398 4.238 1 98.69 211 LEU B O 1
ATOM 5588 N N . VAL B 1 212 ? -10.508 3.957 3.896 1 98.75 212 VAL B N 1
ATOM 5589 C CA . VAL B 1 212 ? -10.016 5.145 4.586 1 98.75 212 VAL B CA 1
ATOM 5590 C C . VAL B 1 212 ? -9.172 5.984 3.633 1 98.75 212 VAL B C 1
ATOM 5592 O O . VAL B 1 212 ? -8.211 5.48 3.045 1 98.75 212 VAL B O 1
ATOM 5595 N N . ILE B 1 213 ? -9.539 7.211 3.424 1 98.75 213 ILE B N 1
ATOM 5596 C CA . ILE B 1 213 ? -8.789 8.164 2.615 1 98.75 213 ILE B CA 1
ATOM 5597 C C . ILE B 1 213 ? -8.078 9.164 3.521 1 98.75 213 ILE B C 1
ATOM 5599 O O . ILE B 1 213 ? -8.711 9.812 4.359 1 98.75 213 ILE B O 1
ATOM 5603 N N . VAL B 1 214 ? -6.805 9.273 3.377 1 98.25 214 VAL B N 1
ATOM 5604 C CA . VAL B 1 214 ? -6.02 10.016 4.355 1 98.25 214 VAL B CA 1
ATOM 5605 C C . VAL B 1 214 ? -5.211 11.109 3.652 1 98.25 214 VAL B C 1
ATOM 5607 O O . VAL B 1 214 ? -4.727 10.906 2.535 1 98.25 214 VAL B O 1
ATOM 5610 N N . ASN B 1 215 ? -5.027 12.219 4.344 1 97.5 215 ASN B N 1
ATOM 5611 C CA . ASN B 1 215 ? -4.332 13.383 3.799 1 97.5 215 ASN B CA 1
ATOM 5612 C C . ASN B 1 215 ? -2.822 13.266 3.967 1 97.5 215 ASN B C 1
ATOM 5614 O O . ASN B 1 215 ? -2.178 14.18 4.484 1 97.5 215 ASN B O 1
ATOM 5618 N N . SER B 1 216 ? -2.27 12.203 3.566 1 96.56 216 SER B N 1
ATOM 5619 C CA . SER B 1 216 ? -0.831 11.969 3.592 1 96.56 216 SER B CA 1
ATOM 5620 C C . SER B 1 216 ? -0.334 11.438 2.25 1 96.56 216 SER B C 1
ATOM 5622 O O . SER B 1 216 ? -1.13 11.188 1.342 1 96.56 216 SER B O 1
ATOM 5624 N N . HIS B 1 217 ? 0.903 11.422 2.084 1 96.88 217 HIS B N 1
ATOM 5625 C CA . HIS B 1 217 ? 1.597 10.875 0.927 1 96.88 217 HIS B CA 1
ATOM 5626 C C . HIS B 1 217 ? 3.023 10.469 1.28 1 96.88 217 HIS B C 1
ATOM 5628 O O . HIS B 1 217 ? 3.699 11.164 2.043 1 96.88 217 HIS B O 1
ATOM 5634 N N . PHE B 1 218 ? 3.506 9.453 0.711 1 95.38 218 PHE B N 1
ATOM 5635 C CA . PHE B 1 218 ? 4.797 8.906 1.109 1 95.38 218 PHE B CA 1
ATOM 5636 C C . PHE B 1 218 ? 5.914 9.906 0.842 1 95.38 218 PHE B C 1
ATOM 5638 O O . PHE B 1 218 ? 6.957 9.867 1.5 1 95.38 218 PHE B O 1
ATOM 5645 N N . SER B 1 219 ? 5.742 10.812 -0.068 1 95.38 219 SER B N 1
ATOM 5646 C CA . SER B 1 219 ? 6.805 11.742 -0.438 1 95.38 219 SER B CA 1
ATOM 5647 C C . SER B 1 219 ? 6.992 12.812 0.627 1 95.38 219 SER B C 1
ATOM 5649 O O . SER B 1 219 ? 8.031 13.477 0.675 1 95.38 219 SER B O 1
ATOM 5651 N N . ILE B 1 220 ? 5.953 12.984 1.541 1 94.62 220 ILE B N 1
ATOM 5652 C CA . ILE B 1 220 ? 6.082 14.094 2.48 1 94.62 220 ILE B CA 1
ATOM 5653 C C . ILE B 1 220 ? 5.805 13.602 3.898 1 94.62 220 ILE B C 1
ATOM 5655 O O . ILE B 1 220 ? 6.141 14.281 4.875 1 94.62 220 ILE B O 1
ATOM 5659 N N . SER B 1 221 ? 5.07 12.398 4.145 1 90.44 221 SER B N 1
ATOM 5660 C CA . SER B 1 221 ? 4.695 11.883 5.457 1 90.44 221 SER B CA 1
ATOM 5661 C C . SER B 1 221 ? 5.465 10.609 5.785 1 90.44 221 SER B C 1
ATOM 5663 O O . SER B 1 221 ? 5.086 9.867 6.695 1 90.44 221 SER B O 1
ATOM 5665 N N . HIS B 1 222 ? 6.508 10.312 5.191 1 87.69 222 HIS B N 1
ATOM 5666 C CA . HIS B 1 222 ? 7.297 9.102 5.383 1 87.69 222 HIS B CA 1
ATOM 5667 C C . HIS B 1 222 ? 6.645 7.91 4.691 1 87.69 222 HIS B C 1
ATOM 5669 O O . HIS B 1 222 ? 5.418 7.797 4.66 1 87.69 222 HIS B O 1
ATOM 5675 N N . SER B 1 223 ? 7.461 7.035 4.336 1 94.44 223 SER B N 1
ATOM 5676 C CA . SER B 1 223 ? 7.023 5.773 3.746 1 94.44 223 SER B CA 1
ATOM 5677 C C . SER B 1 223 ? 6.648 4.762 4.82 1 94.44 223 SER B C 1
ATOM 5679 O O . SER B 1 223 ? 7.391 4.574 5.789 1 94.44 223 SER B O 1
ATOM 5681 N N . ARG B 1 224 ? 5.473 4.227 4.734 1 96.31 224 ARG B N 1
ATOM 5682 C CA . ARG B 1 224 ? 4.977 3.217 5.66 1 96.31 224 ARG B CA 1
ATOM 5683 C C . ARG B 1 224 ? 4.199 2.131 4.926 1 96.31 224 ARG B C 1
ATOM 5685 O O . ARG B 1 224 ? 3.74 2.342 3.801 1 96.31 224 ARG B O 1
ATOM 5692 N N . PRO B 1 225 ? 4.078 0.953 5.555 1 97.62 225 PRO B N 1
ATOM 5693 C CA . PRO B 1 225 ? 3.186 -0.041 4.957 1 97.62 225 PRO B CA 1
ATOM 5694 C C . PRO B 1 225 ? 1.711 0.332 5.098 1 97.62 225 PRO B C 1
ATOM 5696 O O . PRO B 1 225 ? 1.302 0.872 6.129 1 97.62 225 PRO B O 1
ATOM 5699 N N . THR B 1 226 ? 0.964 0.083 4.102 1 98.12 226 THR B N 1
ATOM 5700 C CA . THR B 1 226 ? -0.47 0.35 4.129 1 98.12 226 THR B CA 1
ATOM 5701 C C . THR B 1 226 ? -1.249 -0.825 3.541 1 98.12 226 THR B C 1
ATOM 5703 O O . THR B 1 226 ? -0.751 -1.529 2.66 1 98.12 226 THR B O 1
ATOM 5706 N N . VAL B 1 227 ? -2.424 -1.086 4.055 1 98.12 227 VAL B N 1
ATOM 5707 C CA . VAL B 1 227 ? -3.334 -2.064 3.471 1 98.12 227 VAL B CA 1
ATOM 5708 C C . VAL B 1 227 ? -4.035 -1.46 2.256 1 98.12 227 VAL B C 1
ATOM 5710 O O . VAL B 1 227 ? -4.035 -0.239 2.076 1 98.12 227 VAL B O 1
ATOM 5713 N N . PRO B 1 228 ? -4.668 -2.258 1.434 1 97.94 228 PRO B N 1
ATOM 5714 C CA . PRO B 1 228 ? -5.238 -1.766 0.178 1 97.94 228 PRO B CA 1
ATOM 5715 C C . PRO B 1 228 ? -6.348 -0.741 0.398 1 97.94 228 PRO B C 1
ATOM 5717 O O . PRO B 1 228 ? -6.578 0.119 -0.456 1 97.94 228 PRO B O 1
ATOM 5720 N N . ASN B 1 229 ? -7.066 -0.831 1.479 1 98.5 229 ASN B N 1
ATOM 5721 C CA . ASN B 1 229 ? -8.18 0.091 1.684 1 98.5 229 ASN B CA 1
ATOM 5722 C C . ASN B 1 229 ? -7.754 1.309 2.498 1 98.5 229 ASN B C 1
ATOM 5724 O O . ASN B 1 229 ? -8.586 1.946 3.148 1 98.5 229 ASN B O 1
ATOM 5728 N N . PHE B 1 230 ? -6.508 1.612 2.598 1 98.38 230 PHE B N 1
ATOM 5729 C CA . PHE B 1 230 ? -5.918 2.854 3.088 1 98.38 230 PHE B CA 1
ATOM 5730 C C . PHE B 1 230 ? -5.301 3.648 1.945 1 98.38 230 PHE B C 1
ATOM 5732 O O . PHE B 1 230 ? -4.219 3.307 1.458 1 98.38 230 PHE B O 1
ATOM 5739 N N . ILE B 1 231 ? -5.949 4.766 1.513 1 98.56 231 ILE B N 1
ATOM 5740 C CA . ILE B 1 231 ? -5.547 5.492 0.313 1 98.56 231 ILE B CA 1
ATOM 5741 C C . ILE B 1 231 ? -5.016 6.871 0.698 1 98.56 231 ILE B C 1
ATOM 5743 O O . ILE B 1 231 ? -5.73 7.672 1.3 1 98.56 231 ILE B O 1
ATOM 5747 N N . GLU B 1 232 ? -3.797 7.09 0.345 1 98.12 232 GLU B N 1
ATOM 5748 C CA . GLU B 1 232 ? -3.182 8.391 0.605 1 98.12 232 GLU B CA 1
ATOM 5749 C C . GLU B 1 232 ? -3.447 9.359 -0.537 1 98.12 232 GLU B C 1
ATOM 5751 O O . GLU B 1 232 ? -3.162 9.062 -1.697 1 98.12 232 GLU B O 1
ATOM 5756 N N . VAL B 1 233 ? -3.928 10.555 -0.171 1 98.31 233 VAL B N 1
ATOM 5757 C CA . VAL B 1 233 ? -4.281 11.523 -1.204 1 98.31 233 VAL B CA 1
ATOM 5758 C C . VAL B 1 233 ? -3.766 12.906 -0.816 1 98.31 233 VAL B C 1
ATOM 5760 O O . VAL B 1 233 ? -4.449 13.914 -1.025 1 98.31 233 VAL B O 1
ATOM 5763 N N . GLY B 1 234 ? -2.555 12.93 -0.233 1 97.5 234 GLY B N 1
ATOM 5764 C CA . GLY B 1 234 ? -1.967 14.227 0.087 1 97.5 234 GLY B CA 1
ATOM 5765 C C . GLY B 1 234 ? -2.084 15.227 -1.044 1 97.5 234 GLY B C 1
ATOM 5766 O O . GLY B 1 234 ? -1.764 14.922 -2.193 1 97.5 234 GLY B O 1
ATOM 5767 N N . GLY B 1 235 ? -2.598 16.484 -0.715 1 97.19 235 GLY B N 1
ATOM 5768 C CA . GLY B 1 235 ? -2.756 17.516 -1.729 1 97.19 235 GLY B CA 1
ATOM 5769 C C . GLY B 1 235 ? -4.125 17.516 -2.381 1 97.19 235 GLY B C 1
ATOM 5770 O O . GLY B 1 235 ? -4.34 18.172 -3.4 1 97.19 235 GLY B O 1
ATOM 5771 N N . LEU B 1 236 ? -5.055 16.766 -1.793 1 97.69 236 LEU B N 1
ATOM 5772 C CA . LEU B 1 236 ? -6.402 16.656 -2.344 1 97.69 236 LEU B CA 1
ATOM 5773 C C . LEU B 1 236 ? -7.039 18.047 -2.484 1 97.69 236 LEU B C 1
ATOM 5775 O O . LEU B 1 236 ? -7.805 18.281 -3.42 1 97.69 236 LEU B O 1
ATOM 5779 N N . HIS B 1 237 ? -6.73 18.984 -1.582 1 96.06 237 HIS B N 1
ATOM 5780 C CA . HIS B 1 237 ? -7.324 20.328 -1.582 1 96.06 237 HIS B CA 1
ATOM 5781 C C . HIS B 1 237 ? -6.703 21.203 -2.666 1 96.06 237 HIS B C 1
ATOM 5783 O O . HIS B 1 237 ? -7.23 22.266 -2.982 1 96.06 237 HIS B O 1
ATOM 5789 N N . ILE B 1 238 ? -5.59 20.75 -3.227 1 95.94 238 ILE B N 1
ATOM 5790 C CA . ILE B 1 238 ? -4.812 21.594 -4.133 1 95.94 238 ILE B CA 1
ATOM 5791 C C . ILE B 1 238 ? -5.473 21.609 -5.512 1 95.94 238 ILE B C 1
ATOM 5793 O O . ILE B 1 238 ? -5.805 20.562 -6.062 1 95.94 238 ILE B O 1
ATOM 5797 N N . HIS B 1 239 ? -5.668 22.766 -6 1 89.94 239 HIS B N 1
ATOM 5798 C CA . HIS B 1 239 ? -6.09 23.031 -7.371 1 89.94 239 HIS B CA 1
ATOM 5799 C C . HIS B 1 239 ? -4.945 23.594 -8.203 1 89.94 239 HIS B C 1
ATOM 5801 O O . HIS B 1 239 ? -3.963 24.094 -7.66 1 89.94 239 HIS B O 1
ATOM 5807 N N . GLU B 1 240 ? -5.059 23.422 -9.477 1 89.06 240 GLU B N 1
ATOM 5808 C CA . GLU B 1 240 ? -4.078 24.094 -10.328 1 89.06 240 GLU B CA 1
ATOM 5809 C C . GLU B 1 240 ? -4.066 25.594 -10.086 1 89.06 240 GLU B C 1
ATOM 5811 O O . GLU B 1 240 ? -5.125 26.219 -10 1 89.06 240 GLU B O 1
ATOM 5816 N N . PRO B 1 241 ? -2.885 26.062 -9.875 1 92.56 241 PRO B N 1
ATOM 5817 C CA . PRO B 1 241 ? -2.809 27.516 -9.641 1 92.56 241 PRO B CA 1
ATOM 5818 C C . PRO B 1 241 ? -3.432 28.328 -10.766 1 92.56 241 PRO B C 1
ATOM 5820 O O . PRO B 1 241 ? -3.281 27.984 -11.945 1 92.56 241 PRO B O 1
ATOM 5823 N N . LYS B 1 242 ? -4.105 29.375 -10.406 1 93.25 242 LYS B N 1
ATOM 5824 C CA . LYS B 1 242 ? -4.703 30.312 -11.367 1 93.25 242 LYS B CA 1
ATOM 5825 C C . LYS B 1 242 ? -3.867 31.578 -11.492 1 93.25 242 LYS B C 1
ATOM 5827 O O . LYS B 1 242 ? -3.115 31.922 -10.578 1 93.25 242 LYS B O 1
ATOM 5832 N N . PRO B 1 243 ? -4.027 32.188 -12.68 1 95.06 243 PRO B N 1
ATOM 5833 C CA . PRO B 1 243 ? -3.359 33.469 -12.789 1 95.06 243 PRO B CA 1
ATOM 5834 C C . PRO B 1 243 ? -3.852 34.469 -11.75 1 95.06 243 PRO B C 1
ATOM 5836 O O . PRO B 1 243 ? -5.047 34.531 -11.453 1 95.06 243 PRO B O 1
ATOM 5839 N N . LEU B 1 244 ? -2.916 35.219 -11.273 1 96.69 244 LEU B N 1
ATOM 5840 C CA . LEU B 1 244 ? -3.258 36.25 -10.281 1 96.69 244 LEU B CA 1
ATOM 5841 C C . LEU B 1 244 ? -4.047 37.375 -10.922 1 96.69 244 LEU B C 1
ATOM 5843 O O . LEU B 1 244 ? -3.848 37.688 -12.094 1 96.69 244 LEU B O 1
ATOM 5847 N N . SER B 1 245 ? -4.977 37.969 -10.117 1 96.75 245 SER B N 1
ATOM 5848 C CA . SER B 1 245 ? -5.574 39.219 -10.562 1 96.75 245 SER B CA 1
ATOM 5849 C C . SER B 1 245 ? -4.516 40.312 -10.758 1 96.75 245 SER B C 1
ATOM 5851 O O . SER B 1 245 ? -3.389 40.188 -10.281 1 96.75 245 SER B O 1
ATOM 5853 N N . LYS B 1 246 ? -4.891 41.312 -11.469 1 97 246 LYS B N 1
ATOM 5854 C CA . LYS B 1 246 ? -3.953 42.406 -11.727 1 97 246 LYS B CA 1
ATOM 5855 C C . LYS B 1 246 ? -3.4 42.969 -10.422 1 97 246 LYS B C 1
ATOM 5857 O O . LYS B 1 246 ? -2.211 43.281 -10.32 1 97 246 LYS B O 1
ATOM 5862 N N . TYR B 1 247 ? -4.219 43.062 -9.492 1 97.38 247 TYR B N 1
ATOM 5863 C CA . TYR B 1 247 ? -3.828 43.594 -8.203 1 97.38 247 TYR B CA 1
ATOM 5864 C C . TYR B 1 247 ? -2.732 42.75 -7.559 1 97.38 247 TYR B C 1
ATOM 5866 O O . TYR B 1 247 ? -1.68 43.281 -7.188 1 97.38 247 TYR B O 1
ATOM 5874 N N . PHE B 1 248 ? -2.965 41.5 -7.469 1 97.31 248 PHE B N 1
ATOM 5875 C CA . PHE B 1 248 ? -2.014 40.656 -6.785 1 97.31 248 PHE B CA 1
ATOM 5876 C C . PHE B 1 248 ? -0.77 40.438 -7.641 1 97.31 248 PHE B C 1
ATOM 5878 O O . PHE B 1 248 ? 0.332 40.25 -7.113 1 97.31 248 PHE B O 1
ATOM 5885 N N . GLU B 1 249 ? -0.948 40.438 -8.969 1 97 249 GLU B N 1
ATOM 5886 C CA . GLU B 1 249 ? 0.215 40.375 -9.852 1 97 249 GLU B CA 1
ATOM 5887 C C . GLU B 1 249 ? 1.149 41.562 -9.625 1 97 249 GLU B C 1
ATOM 5889 O O . GLU B 1 249 ? 2.367 41.406 -9.547 1 97 249 GLU B O 1
ATOM 5894 N N . ASN B 1 250 ? 0.522 42.688 -9.531 1 96.88 250 ASN B N 1
ATOM 5895 C CA . ASN B 1 250 ? 1.314 43.875 -9.25 1 96.88 250 ASN B CA 1
ATOM 5896 C C . ASN B 1 250 ? 1.995 43.781 -7.883 1 96.88 250 ASN B C 1
ATOM 5898 O O . ASN B 1 250 ? 3.141 44.219 -7.727 1 96.88 250 ASN B O 1
ATOM 5902 N N . LEU B 1 251 ? 1.269 43.25 -6.992 1 96.44 251 LEU B N 1
ATOM 5903 C CA . LEU B 1 251 ? 1.783 43.125 -5.629 1 96.44 251 LEU B CA 1
ATOM 5904 C C . LEU B 1 251 ? 3.023 42.25 -5.59 1 96.44 251 LEU B C 1
ATOM 5906 O O . LEU B 1 251 ? 3.967 42.5 -4.848 1 96.44 251 LEU B O 1
ATOM 5910 N N . VAL B 1 252 ? 3.078 41.219 -6.395 1 97.12 252 VAL B N 1
ATOM 5911 C CA . VAL B 1 252 ? 4.16 40.25 -6.301 1 97.12 252 VAL B CA 1
ATOM 5912 C C . VAL B 1 252 ? 5.273 40.594 -7.277 1 97.12 252 VAL B C 1
ATOM 5914 O O . VAL B 1 252 ? 6.34 40 -7.277 1 97.12 252 VAL B O 1
ATOM 5917 N N . THR B 1 253 ? 5.094 41.594 -8.109 1 96.44 253 THR B N 1
ATOM 5918 C CA . THR B 1 253 ? 6.109 41.938 -9.094 1 96.44 253 THR B CA 1
ATOM 5919 C C . THR B 1 253 ? 6.703 43.312 -8.781 1 96.44 253 THR B C 1
ATOM 5921 O O . THR B 1 253 ? 7.859 43.594 -9.109 1 96.44 253 THR B O 1
ATOM 5924 N N . SER B 1 254 ? 5.895 44.094 -8.102 1 93.62 254 SER B N 1
ATOM 5925 C CA . SER B 1 254 ? 6.363 45.438 -7.805 1 93.62 254 SER B CA 1
ATOM 5926 C C . SER B 1 254 ? 7.332 45.438 -6.625 1 93.62 254 SER B C 1
ATOM 5928 O O . SER B 1 254 ? 7.031 44.875 -5.57 1 93.62 254 SER B O 1
ATOM 5930 N N . ASP B 1 255 ? 8.5 46.125 -6.793 1 89.25 255 ASP B N 1
ATOM 5931 C CA . ASP B 1 255 ? 9.516 46.281 -5.754 1 89.25 255 ASP B CA 1
ATOM 5932 C C . ASP B 1 255 ? 9.984 44.938 -5.23 1 89.25 255 ASP B C 1
ATOM 5934 O O . ASP B 1 255 ? 10.25 44.781 -4.035 1 89.25 255 ASP B O 1
ATOM 5938 N N . ALA B 1 256 ? 9.891 43.906 -6.031 1 88.31 256 ALA B N 1
ATOM 5939 C CA . ALA B 1 256 ? 10.234 42.531 -5.637 1 88.31 256 ALA B CA 1
ATOM 5940 C C . ALA B 1 256 ? 11.461 42.031 -6.398 1 88.31 256 ALA B C 1
ATOM 5942 O O . ALA B 1 256 ? 11.461 40.938 -6.922 1 88.31 256 ALA B O 1
ATOM 5943 N N . ASN B 1 257 ? 12.484 42.844 -6.488 1 86.31 257 ASN B N 1
ATOM 5944 C CA . ASN B 1 257 ? 13.633 42.531 -7.344 1 86.31 257 ASN B CA 1
ATOM 5945 C C . ASN B 1 257 ? 14.32 41.25 -6.938 1 86.31 257 ASN B C 1
ATOM 5947 O O . ASN B 1 257 ? 14.711 40.438 -7.793 1 86.31 257 ASN B O 1
ATOM 5951 N N . LYS B 1 258 ? 14.375 41.062 -5.59 1 93.31 258 LYS B N 1
ATOM 5952 C CA . LYS B 1 258 ? 15.031 39.812 -5.137 1 93.31 258 LYS B CA 1
ATOM 5953 C C . LYS B 1 258 ? 14 38.75 -4.828 1 93.31 258 LYS B C 1
ATOM 5955 O O . LYS B 1 258 ? 14.359 37.594 -4.57 1 93.31 258 LYS B O 1
ATOM 5960 N N . GLY B 1 259 ? 12.734 39.188 -4.891 1 97.12 259 GLY B N 1
ATOM 5961 C CA . GLY B 1 259 ? 11.672 38.219 -4.676 1 97.12 259 GLY B CA 1
ATOM 5962 C C . GLY B 1 259 ? 10.805 38.531 -3.473 1 97.12 259 GLY B C 1
ATOM 5963 O O . GLY B 1 259 ? 10.891 39.625 -2.916 1 97.12 259 GLY B O 1
ATOM 5964 N N . ILE B 1 260 ? 9.914 37.562 -3.164 1 97.94 260 ILE B N 1
ATOM 5965 C CA . ILE B 1 260 ? 8.867 37.781 -2.166 1 97.94 260 ILE B CA 1
ATOM 5966 C C . ILE B 1 260 ? 9.023 36.75 -1.051 1 97.94 260 ILE B C 1
ATOM 5968 O O . ILE B 1 260 ? 9.289 35.562 -1.314 1 97.94 260 ILE B O 1
ATOM 5972 N N . ILE B 1 261 ? 8.93 37.25 0.158 1 98.5 261 ILE B N 1
ATOM 5973 C CA . ILE B 1 261 ? 8.641 36.375 1.311 1 98.5 261 ILE B CA 1
ATOM 5974 C C . ILE B 1 261 ? 7.152 36.438 1.631 1 98.5 261 ILE B C 1
ATOM 5976 O O . ILE B 1 261 ? 6.602 37.5 1.9 1 98.5 261 ILE B O 1
ATOM 5980 N N . TYR B 1 262 ? 6.523 35.312 1.504 1 98.25 262 TYR B N 1
ATOM 5981 C CA . TYR B 1 262 ? 5.098 35.25 1.789 1 98.25 262 TYR B CA 1
ATOM 5982 C C . TYR B 1 262 ? 4.852 34.719 3.201 1 98.25 262 TYR B C 1
ATOM 5984 O O . TYR B 1 262 ? 5.285 33.625 3.547 1 98.25 262 TYR B O 1
ATOM 5992 N N . LEU B 1 263 ? 4.168 35.5 4.012 1 97.62 263 LEU B N 1
ATOM 5993 C CA . LEU B 1 263 ? 3.998 35.156 5.422 1 97.62 263 LEU B CA 1
ATOM 5994 C C . LEU B 1 263 ? 2.521 35.062 5.785 1 97.62 263 LEU B C 1
ATOM 5996 O O . LEU B 1 263 ? 1.782 36.062 5.637 1 97.62 263 LEU B O 1
ATOM 6000 N N . THR B 1 264 ? 2.139 33.875 6.207 1 94.12 264 THR B N 1
ATOM 6001 C CA . THR B 1 264 ? 0.802 33.656 6.754 1 94.12 264 THR B CA 1
ATOM 6002 C C . THR B 1 264 ? 0.833 32.594 7.867 1 94.12 264 THR B C 1
ATOM 6004 O O . THR B 1 264 ? 1.593 31.641 7.797 1 94.12 264 THR B O 1
ATOM 6007 N N . MET B 1 265 ? 0.083 32.75 8.914 1 88.06 265 MET B N 1
ATOM 6008 C CA . MET B 1 265 ? -0.028 31.781 9.992 1 88.06 265 MET B CA 1
ATOM 6009 C C . MET B 1 265 ? -1.379 31.078 9.953 1 88.06 265 MET B C 1
ATOM 6011 O O . MET B 1 265 ? -1.958 30.766 10.992 1 88.06 265 MET B O 1
ATOM 6015 N N . GLY B 1 266 ? -1.889 30.953 8.719 1 79.25 266 GLY B N 1
ATOM 6016 C CA . GLY B 1 266 ? -3.141 30.234 8.539 1 79.25 266 GLY B CA 1
ATOM 6017 C C . GLY B 1 266 ? -4.363 31.094 8.844 1 79.25 266 GLY B C 1
ATOM 6018 O O . GLY B 1 266 ? -4.25 32.312 9.047 1 79.25 266 GLY B O 1
ATOM 6019 N N . SER B 1 267 ? -5.461 30.484 8.836 1 67.81 267 SER B N 1
ATOM 6020 C CA . SER B 1 267 ? -6.723 31.203 8.977 1 67.81 267 SER B CA 1
ATOM 6021 C C . SER B 1 267 ? -7.094 31.375 10.445 1 67.81 267 SER B C 1
ATOM 6023 O O . SER B 1 267 ? -7.891 32.25 10.789 1 67.81 267 SER B O 1
ATOM 6025 N N . MET B 1 268 ? -6.422 30.578 11.234 1 67.44 268 MET B N 1
ATOM 6026 C CA . MET B 1 268 ? -6.895 30.531 12.617 1 67.44 268 MET B CA 1
ATOM 6027 C C . MET B 1 268 ? -6.117 31.5 13.492 1 67.44 268 MET B C 1
ATOM 6029 O O . MET B 1 268 ? -6.629 31.969 14.516 1 67.44 268 MET B O 1
ATOM 6033 N N . ILE B 1 269 ? -4.98 31.828 13.039 1 72.81 269 ILE B N 1
ATOM 6034 C CA . ILE B 1 269 ? -4.105 32.562 13.938 1 72.81 269 ILE B CA 1
ATOM 6035 C C . ILE B 1 269 ? -3.988 34.031 13.445 1 72.81 269 ILE B C 1
ATOM 6037 O O . ILE B 1 269 ? -3.732 34.25 12.266 1 72.81 269 ILE B O 1
ATOM 6041 N N . MET B 1 270 ? -4.234 34.875 14.383 1 79.62 270 MET B N 1
ATOM 6042 C CA . MET B 1 270 ? -4.012 36.281 14.133 1 79.62 270 MET B CA 1
ATOM 6043 C C . MET B 1 270 ? -2.611 36.719 14.578 1 79.62 270 MET B C 1
ATOM 6045 O O . MET B 1 270 ? -2.346 36.844 15.773 1 79.62 270 MET B O 1
ATOM 6049 N N . THR B 1 271 ? -1.785 36.938 13.602 1 85.25 271 THR B N 1
ATOM 6050 C CA . THR B 1 271 ? -0.39 37.219 13.914 1 85.25 271 THR B CA 1
ATOM 6051 C C . THR B 1 271 ? -0.267 38.562 14.672 1 85.25 271 THR B C 1
ATOM 6053 O O . THR B 1 271 ? 0.726 38.781 15.359 1 85.25 271 THR B O 1
ATOM 6056 N N . GLU B 1 272 ? -1.292 39.375 14.547 1 88 272 GLU B N 1
ATOM 6057 C CA . GLU B 1 272 ? -1.298 40.656 15.234 1 88 272 GLU B CA 1
ATOM 6058 C C . GLU B 1 272 ? -1.327 40.469 16.75 1 88 272 GLU B C 1
ATOM 6060 O O . GLU B 1 272 ? -1.036 41.406 17.5 1 88 272 GLU B O 1
ATOM 6065 N N . THR B 1 273 ? -1.689 39.219 17.125 1 85.25 273 THR B N 1
ATOM 6066 C CA . THR B 1 273 ? -1.812 38.969 18.547 1 85.25 273 THR B CA 1
ATOM 6067 C C . THR B 1 273 ? -0.508 38.406 19.109 1 85.25 273 THR B C 1
ATOM 6069 O O . THR B 1 273 ? -0.419 38.094 20.297 1 85.25 273 THR B O 1
ATOM 6072 N N . PHE B 1 274 ? 0.51 38.312 18.266 1 89.69 274 PHE B N 1
ATOM 6073 C CA . PHE B 1 274 ? 1.807 37.844 18.75 1 89.69 274 PHE B CA 1
ATOM 6074 C C . PHE B 1 274 ? 2.377 38.844 19.766 1 89.69 274 PHE B C 1
ATOM 6076 O O . PHE B 1 274 ? 1.986 40.031 19.781 1 89.69 274 PHE B O 1
ATOM 6083 N N . ASP B 1 275 ? 3.268 38.344 20.562 1 92.56 275 ASP B N 1
ATOM 6084 C CA . ASP B 1 275 ? 3.986 39.219 21.469 1 92.56 275 ASP B CA 1
ATOM 6085 C C . ASP B 1 275 ? 4.676 40.375 20.719 1 92.56 275 ASP B C 1
ATOM 6087 O O . ASP B 1 275 ? 5.348 40.125 19.719 1 92.56 275 ASP B O 1
ATOM 6091 N N . PRO B 1 276 ? 4.531 41.594 21.234 1 95.44 276 PRO B N 1
ATOM 6092 C CA . PRO B 1 276 ? 5.094 42.75 20.531 1 95.44 276 PRO B CA 1
ATOM 6093 C C . PRO B 1 276 ? 6.598 42.625 20.297 1 95.44 276 PRO B C 1
ATOM 6095 O O . PRO B 1 276 ? 7.105 43.062 19.266 1 95.44 276 PRO B O 1
ATOM 6098 N N . GLU B 1 277 ? 7.258 42.094 21.25 1 96.19 277 GLU B N 1
ATOM 6099 C CA . GLU B 1 277 ? 8.703 41.938 21.109 1 96.19 277 GLU B CA 1
ATOM 6100 C C . GLU B 1 277 ? 9.039 41 19.969 1 96.19 277 GLU B C 1
ATOM 6102 O O . GLU B 1 277 ? 10.008 41.219 19.234 1 96.19 277 GLU B O 1
ATOM 6107 N N . LYS B 1 278 ? 8.273 39.969 19.875 1 96.12 278 LYS B N 1
ATOM 6108 C CA . LYS B 1 278 ? 8.484 38.969 18.812 1 96.12 278 LYS B CA 1
ATOM 6109 C C . LYS B 1 278 ? 8.125 39.562 17.453 1 96.12 278 LYS B C 1
ATOM 6111 O O . LYS B 1 278 ? 8.797 39.312 16.453 1 96.12 278 LYS B O 1
ATOM 6116 N N . LEU B 1 279 ? 7.031 40.312 17.406 1 96.94 279 LEU B N 1
ATOM 6117 C CA . LEU B 1 279 ? 6.648 41 16.188 1 96.94 279 LEU B CA 1
ATOM 6118 C C . LEU B 1 279 ? 7.75 41.938 15.719 1 96.94 279 LEU B C 1
ATOM 6120 O O . LEU B 1 279 ? 8.125 41.938 14.547 1 96.94 279 LEU B O 1
ATOM 6124 N N . GLN B 1 280 ? 8.219 42.75 16.703 1 97.81 280 GLN B N 1
ATOM 6125 C CA . GLN B 1 280 ? 9.289 43.688 16.359 1 97.81 280 GLN B CA 1
ATOM 6126 C C . GLN B 1 280 ? 10.531 42.938 15.875 1 97.81 280 GLN B C 1
ATOM 6128 O O . GLN B 1 280 ? 11.219 43.406 14.969 1 97.81 280 GLN B O 1
ATOM 6133 N N . GLY B 1 281 ? 10.797 41.844 16.547 1 98 281 GLY B N 1
ATOM 6134 C CA . GLY B 1 281 ? 11.906 41 16.109 1 98 281 GLY B CA 1
ATOM 6135 C C . GLY B 1 281 ? 11.766 40.562 14.664 1 98 281 GLY B C 1
ATOM 6136 O O . GLY B 1 281 ? 12.734 40.594 13.906 1 98 281 GLY B O 1
ATOM 6137 N N . MET B 1 282 ? 10.602 40.094 14.266 1 98.31 282 MET B N 1
ATOM 6138 C CA . MET B 1 282 ? 10.344 39.688 12.891 1 98.31 282 MET B CA 1
ATOM 6139 C C . MET B 1 282 ? 10.469 40.844 11.922 1 98.31 282 MET B C 1
ATOM 6141 O O . MET B 1 282 ? 11.086 40.719 10.867 1 98.31 282 MET B O 1
ATOM 6145 N N . PHE B 1 283 ? 9.898 42 12.305 1 98.25 283 PHE B N 1
ATOM 6146 C CA . PHE B 1 283 ? 9.969 43.219 11.477 1 98.25 283 PHE B CA 1
ATOM 6147 C C . PHE B 1 283 ? 11.422 43.625 11.242 1 98.25 283 PHE B C 1
ATOM 6149 O O . PHE B 1 283 ? 11.82 43.875 10.109 1 98.25 283 PHE B O 1
ATOM 6156 N N . ASP B 1 284 ? 12.133 43.625 12.336 1 98.5 284 ASP B N 1
ATOM 6157 C CA . ASP B 1 284 ? 13.539 44 12.242 1 98.5 284 ASP B CA 1
ATOM 6158 C C . ASP B 1 284 ? 14.328 43.031 11.359 1 98.5 284 ASP B C 1
ATOM 6160 O O . ASP B 1 284 ? 15.164 43.469 10.562 1 98.5 284 ASP B O 1
ATOM 6164 N N . ALA B 1 285 ? 14.062 41.812 11.508 1 98.62 285 ALA B N 1
ATOM 6165 C CA . ALA B 1 285 ? 14.742 40.781 10.711 1 98.62 285 ALA B CA 1
ATOM 6166 C C . ALA B 1 285 ? 14.43 40.969 9.227 1 98.62 285 ALA B C 1
ATOM 6168 O O . ALA B 1 285 ? 15.344 41 8.391 1 98.62 285 ALA B O 1
ATOM 6169 N N . PHE B 1 286 ? 13.203 41.156 8.859 1 98.19 286 PHE B N 1
ATOM 6170 C CA . P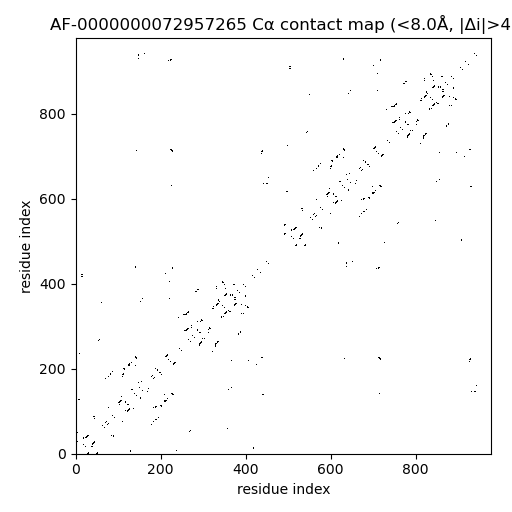HE B 1 286 ? 12.781 41.219 7.469 1 98.19 286 PHE B CA 1
ATOM 6171 C C . PHE B 1 286 ? 13.242 42.531 6.836 1 98.19 286 PHE B C 1
ATOM 6173 O O . PHE B 1 286 ? 13.477 42.594 5.625 1 98.19 286 PHE B O 1
ATOM 6180 N N . SER B 1 287 ? 13.375 43.562 7.676 1 97.56 287 SER B N 1
ATOM 6181 C CA . SER B 1 287 ? 13.828 44.844 7.172 1 97.56 287 SER B CA 1
ATOM 6182 C C . SER B 1 287 ? 15.258 44.75 6.641 1 97.56 287 SER B C 1
ATOM 6184 O O . SER B 1 287 ? 15.664 45.562 5.801 1 97.56 287 SER B O 1
ATOM 6186 N N . GLU B 1 288 ? 15.945 43.844 7.129 1 97.12 288 GLU B N 1
ATOM 6187 C CA . GLU B 1 288 ? 17.359 43.688 6.75 1 97.12 288 GLU B CA 1
ATOM 6188 C C . GLU B 1 288 ? 17.5 42.844 5.496 1 97.12 288 GLU B C 1
ATOM 6190 O O . GLU B 1 288 ? 18.609 42.719 4.953 1 97.12 288 GLU B O 1
ATOM 6195 N N . LEU B 1 289 ? 16.484 42.281 5.027 1 97.06 289 LEU B N 1
ATOM 6196 C CA . LEU B 1 289 ? 16.516 41.406 3.855 1 97.06 289 LEU B CA 1
ATOM 6197 C C . LEU B 1 289 ? 16.062 42.156 2.609 1 97.06 289 LEU B C 1
ATOM 6199 O O . LEU B 1 289 ? 15.148 43 2.672 1 97.06 289 LEU B O 1
ATOM 6203 N N . PRO B 1 290 ? 16.75 41.938 1.52 1 96.5 290 PRO B N 1
ATOM 6204 C CA . PRO B 1 290 ? 16.391 42.656 0.289 1 96.5 290 PRO B CA 1
ATOM 6205 C C . PRO B 1 290 ? 15.172 42.062 -0.404 1 96.5 290 PRO B C 1
ATOM 6207 O O . PRO B 1 290 ? 15.156 41.906 -1.63 1 96.5 290 PRO B O 1
ATOM 6210 N N . TYR B 1 291 ? 14.195 41.562 0.332 1 97.75 291 TYR B N 1
ATOM 6211 C CA . TYR B 1 291 ? 12.969 40.969 -0.188 1 97.75 291 TYR B CA 1
ATOM 6212 C C . TYR B 1 291 ? 11.75 41.75 0.253 1 97.75 291 TYR B C 1
ATOM 6214 O O . TYR B 1 291 ? 11.758 42.375 1.324 1 97.75 291 TYR B O 1
ATOM 6222 N N . LYS B 1 292 ? 10.797 41.75 -0.561 1 97.94 292 LYS B N 1
ATOM 6223 C CA . LYS B 1 292 ? 9.484 42.25 -0.157 1 97.94 292 LYS B CA 1
ATOM 6224 C C . LYS B 1 292 ? 8.711 41.188 0.625 1 97.94 292 LYS B C 1
ATOM 6226 O O . LYS B 1 292 ? 8.703 40.031 0.256 1 97.94 292 LYS B O 1
ATOM 6231 N N . VAL B 1 293 ? 8.109 41.625 1.696 1 98.06 293 VAL B N 1
ATOM 6232 C CA . VAL B 1 293 ? 7.359 40.688 2.527 1 98.06 293 VAL B CA 1
ATOM 6233 C C . VAL B 1 293 ? 5.859 40.938 2.354 1 98.06 293 VAL B C 1
ATOM 6235 O O . VAL B 1 293 ? 5.379 42.062 2.543 1 98.06 293 VAL B O 1
ATOM 6238 N N . LEU B 1 294 ? 5.176 39.969 1.929 1 97.94 294 LEU B N 1
ATOM 6239 C CA . LEU B 1 294 ? 3.719 39.969 1.935 1 97.94 294 LEU B CA 1
ATOM 6240 C C . LEU B 1 294 ? 3.178 39.219 3.158 1 97.94 294 LEU B C 1
ATOM 6242 O O . LEU B 1 294 ? 3.338 38 3.281 1 97.94 294 LEU B O 1
ATOM 6246 N N . TRP B 1 295 ? 2.572 39.938 3.998 1 97.06 295 TRP B N 1
ATOM 6247 C CA . TRP B 1 295 ? 2.119 39.438 5.285 1 97.06 295 TRP B CA 1
ATOM 6248 C C . TRP B 1 295 ? 0.597 39.438 5.375 1 97.06 295 TRP B C 1
ATOM 6250 O O . TRP B 1 295 ? -0.02 40.531 5.348 1 97.06 295 TRP B O 1
ATOM 6260 N N . LYS B 1 296 ? -0.005 38.312 5.457 1 95.38 296 LYS B N 1
ATOM 6261 C CA . LYS B 1 296 ? -1.453 38.25 5.629 1 95.38 296 LYS B CA 1
ATOM 6262 C C . LYS B 1 296 ? -1.859 38.656 7.043 1 95.38 296 LYS B C 1
ATOM 6264 O O . LYS B 1 296 ? -1.748 37.844 7.98 1 95.38 296 LYS B O 1
ATOM 6269 N N . ALA B 1 297 ? -2.297 39.781 7.188 1 92.81 297 ALA B N 1
ATOM 6270 C CA . ALA B 1 297 ? -2.734 40.344 8.461 1 92.81 297 ALA B CA 1
ATOM 6271 C C . ALA B 1 297 ? -3.396 41.719 8.266 1 92.81 297 ALA B C 1
ATOM 6273 O O . ALA B 1 297 ? -3.266 42.344 7.203 1 92.81 297 ALA B O 1
ATOM 6274 N N . LYS B 1 298 ? -4.09 42.062 9.289 1 91.88 298 LYS B N 1
ATOM 6275 C CA . LYS B 1 298 ? -4.641 43.406 9.32 1 91.88 298 LYS B CA 1
ATOM 6276 C C . LYS B 1 298 ? -3.682 44.375 10 1 91.88 298 LYS B C 1
ATOM 6278 O O . LYS B 1 298 ? -3.539 44.344 11.227 1 91.88 298 LYS B O 1
ATOM 6283 N N . ARG B 1 299 ? -3.188 45.219 9.195 1 92.19 299 ARG B N 1
ATOM 6284 C CA . ARG B 1 299 ? -2.17 46.156 9.688 1 92.19 299 ARG B CA 1
ATOM 6285 C C . ARG B 1 299 ? -2.674 46.906 10.906 1 92.19 299 ARG B C 1
ATOM 6287 O O . ARG B 1 299 ? -1.932 47.125 11.867 1 92.19 299 ARG B O 1
ATOM 6294 N N . GLU B 1 300 ? -3.947 47.281 10.898 1 92.06 300 GLU B N 1
ATOM 6295 C CA . GLU B 1 300 ? -4.527 48.125 11.922 1 92.06 300 GLU B CA 1
ATOM 6296 C C . GLU B 1 300 ? -4.621 47.406 13.266 1 92.06 300 GLU B C 1
ATOM 6298 O O . GLU B 1 300 ? -4.762 48.031 14.312 1 92.06 300 GLU B O 1
ATOM 6303 N N . ASN B 1 301 ? -4.531 46.125 13.203 1 90.56 301 ASN B N 1
ATOM 6304 C CA . ASN B 1 301 ? -4.734 45.344 14.422 1 90.56 301 ASN B CA 1
ATOM 6305 C C . ASN B 1 301 ? -3.42 45.094 15.156 1 90.56 301 ASN B C 1
ATOM 6307 O O . ASN B 1 301 ? -3.408 44.5 16.25 1 90.56 301 ASN B O 1
ATOM 6311 N N . PHE B 1 302 ? -2.326 45.531 14.594 1 93.19 302 PHE B N 1
ATOM 6312 C CA . PHE B 1 302 ? -1.043 45.344 15.266 1 93.19 302 PHE B CA 1
ATOM 6313 C C . PHE B 1 302 ? -0.91 46.312 16.438 1 93.19 302 PHE B C 1
ATOM 6315 O O . PHE B 1 302 ? -1.451 47.406 16.422 1 93.19 302 PHE B O 1
ATOM 6322 N N . PRO B 1 303 ? -0.171 45.875 17.406 1 92.81 303 PRO B N 1
ATOM 6323 C CA . PRO B 1 303 ? 0.032 46.75 18.547 1 92.81 303 PRO B CA 1
ATOM 6324 C C . PRO B 1 303 ? 0.665 48.094 18.172 1 92.81 303 PRO B C 1
ATOM 6326 O O . PRO B 1 303 ? 1.466 48.156 17.234 1 92.81 303 PRO B O 1
ATOM 6329 N N . GLN B 1 304 ? 0.366 49.062 18.969 1 92.31 304 GLN B N 1
ATOM 6330 C CA . GLN B 1 304 ? 0.933 50.375 18.734 1 92.31 304 GLN B CA 1
ATOM 6331 C C . GLN B 1 304 ? 2.408 50.406 19.125 1 92.31 304 GLN B C 1
ATOM 6333 O O . GLN B 1 304 ? 2.855 49.656 19.984 1 92.31 304 GLN B O 1
ATOM 6338 N N . GLY B 1 305 ? 3.119 51.281 18.484 1 93.19 305 GLY B N 1
ATOM 6339 C CA . GLY B 1 305 ? 4.504 51.5 18.859 1 93.19 305 GLY B CA 1
ATOM 6340 C C . GLY B 1 305 ? 5.484 50.656 18.062 1 93.19 305 GLY B C 1
ATOM 6341 O O . GLY B 1 305 ? 6.699 50.812 18.188 1 93.19 305 GLY B O 1
ATOM 6342 N N . LEU B 1 306 ? 4.934 49.719 17.312 1 95.44 306 LEU B N 1
ATOM 6343 C CA . LEU B 1 306 ? 5.82 48.906 16.5 1 95.44 306 LEU B CA 1
ATOM 6344 C C . LEU B 1 306 ? 6.324 49.688 15.289 1 95.44 306 LEU B C 1
ATOM 6346 O O . LEU B 1 306 ? 5.598 50.531 14.734 1 95.44 306 LEU B O 1
ATOM 6350 N N . LYS B 1 307 ? 7.582 49.469 14.992 1 96.5 307 LYS B N 1
ATOM 6351 C CA . LYS B 1 307 ? 8.156 50.031 13.773 1 96.5 307 LYS B CA 1
ATOM 6352 C C . LYS B 1 307 ? 8.039 49.062 12.609 1 96.5 307 LYS B C 1
ATOM 6354 O O . LYS B 1 307 ? 8.797 48.094 12.523 1 96.5 307 LYS B O 1
ATOM 6359 N N . ILE B 1 308 ? 7.191 49.375 11.742 1 96.38 308 ILE B N 1
ATOM 6360 C CA . ILE B 1 308 ? 6.949 48.5 10.609 1 96.38 308 ILE B CA 1
ATOM 6361 C C . ILE B 1 308 ? 7.801 48.938 9.422 1 96.38 308 ILE B C 1
ATOM 6363 O O . ILE B 1 308 ? 7.695 50.094 8.961 1 96.38 308 ILE B O 1
ATOM 6367 N N . PRO B 1 309 ? 8.609 48.094 9.008 1 96.44 309 PRO B N 1
ATOM 6368 C CA . PRO B 1 309 ? 9.469 48.438 7.871 1 96.44 309 PRO B CA 1
ATOM 6369 C C . PRO B 1 309 ? 8.68 48.688 6.59 1 96.44 309 PRO B C 1
ATOM 6371 O O . PRO B 1 309 ? 7.586 48.125 6.414 1 96.44 309 PRO B O 1
ATOM 6374 N N . LYS B 1 310 ? 9.266 49.375 5.598 1 95.19 310 LYS B N 1
ATOM 6375 C CA . LYS B 1 310 ? 8.609 49.781 4.367 1 95.19 310 LYS B CA 1
ATOM 6376 C C . LYS B 1 310 ? 8.445 48.625 3.396 1 95.19 310 LYS B C 1
ATOM 6378 O O . LYS B 1 310 ? 7.574 48.656 2.525 1 95.19 310 LYS B O 1
ATOM 6383 N N . ASN B 1 311 ? 9.273 47.656 3.568 1 96.75 311 ASN B N 1
ATOM 6384 C CA . ASN B 1 311 ? 9.242 46.562 2.6 1 96.75 311 ASN B CA 1
ATOM 6385 C C . ASN B 1 311 ? 8.219 45.5 2.982 1 96.75 311 ASN B C 1
ATOM 6387 O O . ASN B 1 311 ? 8.141 44.469 2.346 1 96.75 311 ASN B O 1
ATOM 6391 N N . ILE B 1 312 ? 7.457 45.719 4.016 1 97.38 312 ILE B N 1
ATOM 6392 C CA . ILE B 1 312 ? 6.422 44.781 4.434 1 97.38 312 ILE B CA 1
ATOM 6393 C C . ILE B 1 312 ? 5.051 45.312 4.02 1 97.38 312 ILE B C 1
ATOM 6395 O O . ILE B 1 312 ? 4.684 46.438 4.344 1 97.38 312 ILE B O 1
ATOM 6399 N N . HIS B 1 313 ? 4.379 44.531 3.307 1 96.94 313 HIS B N 1
ATOM 6400 C CA . HIS B 1 313 ? 3.025 44.844 2.863 1 96.94 313 HIS B CA 1
ATOM 6401 C C . HIS B 1 313 ? 2.008 43.906 3.504 1 96.94 313 HIS B C 1
ATOM 6403 O O . HIS B 1 313 ? 2.213 42.688 3.539 1 96.94 313 HIS B O 1
ATOM 6409 N N . PHE B 1 314 ? 0.892 44.438 3.963 1 96.56 314 PHE B N 1
ATOM 6410 C CA . PHE B 1 314 ? -0.138 43.656 4.621 1 96.56 314 PHE B CA 1
ATOM 6411 C C . PHE B 1 314 ? -1.373 43.531 3.74 1 96.56 314 PHE B C 1
ATOM 6413 O O . PHE B 1 314 ? -1.763 44.5 3.066 1 96.56 314 PHE B O 1
ATOM 6420 N N . GLU B 1 315 ? -1.898 42.344 3.695 1 94.88 315 GLU B N 1
ATOM 6421 C CA . GLU B 1 315 ? -3.199 42.062 3.094 1 94.88 315 GLU B CA 1
ATOM 6422 C C . GLU B 1 315 ? -4.059 41.219 4.023 1 94.88 315 GLU B C 1
ATOM 6424 O O . GLU B 1 315 ? -3.555 40.312 4.684 1 94.88 315 GLU B O 1
ATOM 6429 N N . ASN B 1 316 ? -5.359 41.562 4.074 1 91.06 316 ASN B N 1
ATOM 6430 C CA . ASN B 1 316 ? -6.277 40.781 4.898 1 91.06 316 ASN B CA 1
ATOM 6431 C C . ASN B 1 316 ? -6.449 39.375 4.359 1 91.06 316 ASN B C 1
ATOM 6433 O O . ASN B 1 316 ? -6.695 38.438 5.129 1 91.06 316 ASN B O 1
ATOM 6437 N N . TRP B 1 317 ? -6.492 39.344 3.117 1 91.5 317 TRP B N 1
ATOM 6438 C CA . TRP B 1 317 ? -6.652 38.062 2.439 1 91.5 317 TRP B CA 1
ATOM 6439 C C . TRP B 1 317 ? -5.867 38.031 1.134 1 91.5 317 TRP B C 1
ATOM 6441 O O . TRP B 1 317 ? -5.785 39.031 0.429 1 91.5 317 TRP B O 1
ATOM 6451 N N . MET B 1 318 ? -5.242 36.875 0.832 1 94.25 318 MET B N 1
ATOM 6452 C CA . MET B 1 318 ? -4.535 36.656 -0.424 1 94.25 318 MET B CA 1
ATOM 6453 C C . MET B 1 318 ? -4.77 35.219 -0.919 1 94.25 318 MET B C 1
ATOM 6455 O O . MET B 1 318 ? -4.961 34.312 -0.119 1 94.25 318 MET B O 1
ATOM 6459 N N . PRO B 1 319 ? -4.82 35.031 -2.244 1 94.81 319 PRO B N 1
ATOM 6460 C CA . PRO B 1 319 ? -4.902 33.656 -2.773 1 94.81 319 PRO B CA 1
ATOM 6461 C C . PRO B 1 319 ? -3.605 32.875 -2.588 1 94.81 319 PRO B C 1
ATOM 6463 O O . PRO B 1 319 ? -2.771 3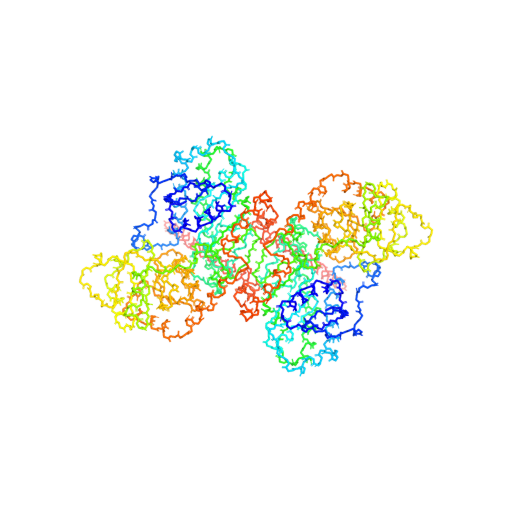2.844 -3.494 1 94.81 319 PRO B O 1
ATOM 6466 N N . GLN B 1 320 ? -3.514 32.219 -1.551 1 94.12 320 GLN B N 1
ATOM 6467 C CA . GLN B 1 320 ? -2.264 31.641 -1.064 1 94.12 320 GLN B CA 1
ATOM 6468 C C . GLN B 1 320 ? -1.62 30.75 -2.119 1 94.12 320 GLN B C 1
ATOM 6470 O O . GLN B 1 320 ? -0.448 30.922 -2.459 1 94.12 320 GLN B O 1
ATOM 6475 N N . MET B 1 321 ? -2.418 29.844 -2.678 1 94.56 321 MET B N 1
ATOM 6476 C CA . MET B 1 321 ? -1.875 28.891 -3.641 1 94.56 321 MET B CA 1
ATOM 6477 C C . MET B 1 321 ? -1.32 29.609 -4.867 1 94.56 321 MET B C 1
ATOM 6479 O O . MET B 1 321 ? -0.23 29.281 -5.34 1 94.56 321 MET B O 1
ATOM 6483 N N . ASP B 1 322 ? -2.041 30.562 -5.312 1 97.06 322 ASP B N 1
ATOM 6484 C CA . ASP B 1 322 ? -1.65 31.297 -6.508 1 97.06 322 ASP B CA 1
ATOM 6485 C C . ASP B 1 322 ? -0.405 32.156 -6.25 1 97.06 322 ASP B C 1
ATOM 6487 O O . ASP B 1 322 ? 0.455 32.281 -7.121 1 97.06 322 ASP B O 1
ATOM 6491 N N . ILE B 1 323 ? -0.321 32.656 -5.09 1 96.88 323 ILE B N 1
ATOM 6492 C CA . ILE B 1 323 ? 0.831 33.469 -4.73 1 96.88 323 ILE B CA 1
ATOM 6493 C C . ILE B 1 323 ? 2.051 32.562 -4.516 1 96.88 323 ILE B C 1
ATOM 6495 O O . ILE B 1 323 ? 3.125 32.844 -5.062 1 96.88 323 ILE B O 1
ATOM 6499 N N . LEU B 1 324 ? 1.856 31.5 -3.799 1 96.88 324 LEU B N 1
ATOM 6500 C CA . LEU B 1 324 ? 2.953 30.609 -3.451 1 96.88 324 LEU B CA 1
ATOM 6501 C C . LEU B 1 324 ? 3.621 30.047 -4.707 1 96.88 324 LEU B C 1
ATOM 6503 O O . LEU B 1 324 ? 4.84 29.859 -4.734 1 96.88 324 LEU B O 1
ATOM 6507 N N . CYS B 1 325 ? 2.83 29.812 -5.715 1 97.56 325 CYS B N 1
ATOM 6508 C CA . CYS B 1 325 ? 3.352 29.172 -6.918 1 97.56 325 CYS B CA 1
ATOM 6509 C C . CYS B 1 325 ? 3.932 30.203 -7.879 1 97.56 325 CYS B C 1
ATOM 6511 O O . CYS B 1 325 ? 4.43 29.844 -8.945 1 97.56 325 CYS B O 1
ATOM 6513 N N . HIS B 1 326 ? 3.863 31.5 -7.523 1 97.25 326 HIS B N 1
ATOM 6514 C CA . HIS B 1 326 ? 4.484 32.531 -8.352 1 97.25 326 HIS B CA 1
ATOM 6515 C C . HIS B 1 326 ? 6.004 32.438 -8.281 1 97.25 326 HIS B C 1
ATOM 6517 O O . HIS B 1 326 ? 6.574 32.219 -7.207 1 97.25 326 HIS B O 1
ATOM 6523 N N . PRO B 1 327 ? 6.688 32.625 -9.367 1 96.06 327 PRO B N 1
ATOM 6524 C CA . PRO B 1 327 ? 8.141 32.438 -9.406 1 96.06 327 PRO B CA 1
ATOM 6525 C C . PRO B 1 327 ? 8.883 33.438 -8.516 1 96.06 327 PRO B C 1
ATOM 6527 O O . PRO B 1 327 ? 10.016 33.156 -8.102 1 96.06 327 PRO B O 1
ATOM 6530 N N . ASN B 1 328 ? 8.25 34.5 -8.148 1 97.81 328 ASN B N 1
ATOM 6531 C CA . ASN B 1 328 ? 8.914 35.5 -7.34 1 97.81 328 ASN B CA 1
ATOM 6532 C C . ASN B 1 328 ? 8.883 35.156 -5.859 1 97.81 328 ASN B C 1
ATOM 6534 O O . ASN B 1 328 ? 9.594 35.781 -5.055 1 97.81 328 ASN B O 1
ATOM 6538 N N . VAL B 1 329 ? 8.07 34.219 -5.465 1 98.19 329 VAL B N 1
ATOM 6539 C CA . VAL B 1 329 ? 8.047 33.812 -4.062 1 98.19 329 VAL B CA 1
ATOM 6540 C C . VAL B 1 329 ? 9.25 32.906 -3.758 1 98.19 329 VAL B C 1
ATOM 6542 O O . VAL B 1 329 ? 9.438 31.875 -4.398 1 98.19 329 VAL B O 1
ATOM 6545 N N . LYS B 1 330 ? 10.008 33.344 -2.768 1 98.44 330 LYS B N 1
ATOM 6546 C CA . LYS B 1 330 ? 11.266 32.656 -2.488 1 98.44 330 LYS B CA 1
ATOM 6547 C C . LYS B 1 330 ? 11.219 31.969 -1.132 1 98.44 330 LYS B C 1
ATOM 6549 O O . LYS B 1 330 ? 12 31.047 -0.871 1 98.44 330 LYS B O 1
ATOM 6554 N N . LEU B 1 331 ? 10.312 32.406 -0.325 1 98.69 331 LEU B N 1
ATOM 6555 C CA . LEU B 1 331 ? 10.234 31.859 1.027 1 98.69 331 LEU B CA 1
ATOM 6556 C C . LEU B 1 331 ? 8.805 31.938 1.557 1 98.69 331 LEU B C 1
ATOM 6558 O O . LEU B 1 331 ? 8.117 32.938 1.369 1 98.69 331 LEU B O 1
ATOM 6562 N N . PHE B 1 332 ? 8.344 30.891 2.133 1 98.62 332 PHE B N 1
ATOM 6563 C CA . PHE B 1 332 ? 7.043 30.812 2.793 1 98.62 332 PHE B CA 1
ATOM 6564 C C . PHE B 1 332 ? 7.207 30.766 4.309 1 98.62 332 PHE B C 1
ATOM 6566 O O . PHE B 1 332 ? 7.848 29.844 4.84 1 98.62 332 PHE B O 1
ATOM 6573 N N . VAL B 1 333 ? 6.73 31.719 5.027 1 98.19 333 VAL B N 1
ATOM 6574 C CA . VAL B 1 333 ? 6.734 31.719 6.488 1 98.19 333 VAL B CA 1
ATOM 6575 C C . VAL B 1 333 ? 5.355 31.328 7.008 1 98.19 333 VAL B C 1
ATOM 6577 O O . VAL B 1 333 ? 4.367 32.031 6.754 1 98.19 333 VAL B O 1
ATOM 6580 N N . SER B 1 334 ? 5.289 30.219 7.68 1 96 334 SER B N 1
ATOM 6581 C CA . SER B 1 334 ? 3.979 29.719 8.078 1 96 334 SER B CA 1
ATOM 6582 C C . SER B 1 334 ? 4.062 28.938 9.383 1 96 334 SER B C 1
ATOM 6584 O O . SER B 1 334 ? 5.16 28.641 9.867 1 96 334 SER B O 1
ATOM 6586 N N . HIS B 1 335 ? 2.926 28.625 9.945 1 93.38 335 HIS B N 1
ATOM 6587 C CA . HIS B 1 335 ? 2.861 27.891 11.203 1 93.38 335 HIS B CA 1
ATOM 6588 C C . HIS B 1 335 ? 3.037 26.391 10.977 1 93.38 335 HIS B C 1
ATOM 6590 O O . HIS B 1 335 ? 3.213 25.625 11.938 1 93.38 335 HIS B O 1
ATOM 6596 N N . GLY B 1 336 ? 2.918 25.969 9.727 1 92.56 336 GLY B N 1
ATOM 6597 C CA . GLY B 1 336 ? 3.211 24.578 9.438 1 92.56 336 GLY B CA 1
ATOM 6598 C C . GLY B 1 336 ? 1.979 23.688 9.445 1 92.56 336 GLY B C 1
ATOM 6599 O O . GLY B 1 336 ? 2.07 22.5 9.719 1 92.56 336 GLY B O 1
ATOM 6600 N N . GLY B 1 337 ? 0.792 24.297 9.195 1 92 337 GLY B N 1
ATOM 6601 C CA . GLY B 1 337 ? -0.364 23.453 8.945 1 92 337 GLY B CA 1
ATOM 6602 C C . GLY B 1 337 ? -0.161 22.484 7.793 1 92 337 GLY B C 1
ATOM 6603 O O . GLY B 1 337 ? 0.616 22.766 6.879 1 92 337 GLY B O 1
ATOM 6604 N N . LEU B 1 338 ? -0.854 21.422 7.809 1 93.31 338 LEU B N 1
ATOM 6605 C CA . LEU B 1 338 ? -0.616 20.375 6.816 1 93.31 338 LEU B CA 1
ATOM 6606 C C . LEU B 1 338 ? -0.944 20.859 5.414 1 93.31 338 LEU B C 1
ATOM 6608 O O . LEU B 1 338 ? -0.162 20.656 4.48 1 93.31 338 LEU B O 1
ATOM 6612 N N . MET B 1 339 ? -2.082 21.5 5.211 1 93.62 339 MET B N 1
ATOM 6613 C CA . MET B 1 339 ? -2.49 21.938 3.877 1 93.62 339 MET B CA 1
ATOM 6614 C C . MET B 1 339 ? -1.532 22.984 3.332 1 93.62 339 MET B C 1
ATOM 6616 O O . MET B 1 339 ? -1.14 22.938 2.166 1 93.62 339 MET B O 1
ATOM 6620 N N . GLY B 1 340 ? -1.207 23.969 4.238 1 93.88 340 GLY B N 1
ATOM 6621 C CA . GLY B 1 340 ? -0.212 24.938 3.826 1 93.88 340 GLY B CA 1
ATOM 6622 C C . GLY B 1 340 ? 1.134 24.328 3.502 1 93.88 340 GLY B C 1
ATOM 6623 O O . GLY B 1 340 ? 1.813 24.75 2.568 1 93.88 340 GLY B O 1
ATOM 6624 N N . SER B 1 341 ? 1.519 23.375 4.293 1 95.44 341 SER B N 1
ATOM 6625 C CA . SER B 1 341 ? 2.77 22.656 4.051 1 95.44 341 SER B CA 1
ATOM 6626 C C . SER B 1 341 ? 2.748 21.953 2.701 1 95.44 341 SER B C 1
ATOM 6628 O O . SER B 1 341 ? 3.734 21.984 1.962 1 95.44 341 SER B O 1
ATOM 6630 N N . GLN B 1 342 ? 1.648 21.328 2.398 1 96.88 342 GLN B N 1
ATOM 6631 C CA . GLN B 1 342 ? 1.51 20.625 1.126 1 96.88 342 GLN B CA 1
ATOM 6632 C C . GLN B 1 342 ? 1.537 21.609 -0.046 1 96.88 342 GLN B C 1
ATOM 6634 O O . GLN B 1 342 ? 2.088 21.297 -1.104 1 96.88 342 GLN B O 1
ATOM 6639 N N . GLU B 1 343 ? 0.95 22.766 0.144 1 97 343 GLU B N 1
ATOM 6640 C CA . GLU B 1 343 ? 0.981 23.797 -0.892 1 97 343 GLU B CA 1
ATOM 6641 C C . GLU B 1 343 ? 2.404 24.281 -1.136 1 97 343 GLU B C 1
ATOM 6643 O O . GLU B 1 343 ? 2.812 24.484 -2.283 1 97 343 GLU B O 1
ATOM 6648 N N . ALA B 1 344 ? 3.117 24.484 -0.03 1 97.38 344 ALA B N 1
ATOM 6649 C CA . ALA B 1 344 ? 4.512 24.891 -0.159 1 97.38 344 ALA B CA 1
ATOM 6650 C C . ALA B 1 344 ? 5.316 23.859 -0.946 1 97.38 344 ALA B C 1
ATOM 6652 O O . ALA B 1 344 ? 6.102 24.219 -1.828 1 97.38 344 ALA B O 1
ATOM 6653 N N . VAL B 1 345 ? 5.105 22.609 -0.653 1 97.88 345 VAL B N 1
ATOM 6654 C CA . VAL B 1 345 ? 5.797 21.516 -1.35 1 97.88 345 VAL B CA 1
ATOM 6655 C C . VAL B 1 345 ? 5.383 21.5 -2.818 1 97.88 345 VAL B C 1
ATOM 6657 O O . VAL B 1 345 ? 6.23 21.406 -3.709 1 97.88 345 VAL B O 1
ATOM 6660 N N . TYR B 1 346 ? 4.086 21.578 -3.025 1 98.06 346 TYR B N 1
ATOM 6661 C CA . TYR B 1 346 ? 3.551 21.547 -4.383 1 98.06 346 TYR B CA 1
ATOM 6662 C C . TYR B 1 346 ? 4.203 22.625 -5.242 1 98.06 346 TYR B C 1
ATOM 6664 O O . TYR B 1 346 ? 4.566 22.375 -6.391 1 98.06 346 TYR B O 1
ATOM 6672 N N . CYS B 1 347 ? 4.418 23.797 -4.68 1 98.06 347 CYS B N 1
ATOM 6673 C CA . CYS B 1 347 ? 4.93 24.938 -5.426 1 98.06 347 CYS B CA 1
ATOM 6674 C C . CYS B 1 347 ? 6.453 25 -5.363 1 98.06 347 CYS B C 1
ATOM 6676 O O . CYS B 1 347 ? 7.074 25.844 -6.016 1 98.06 347 CYS B O 1
ATOM 6678 N N . GLY B 1 348 ? 7.082 24.141 -4.59 1 98.12 348 GLY B N 1
ATOM 6679 C CA . GLY B 1 348 ? 8.531 24.062 -4.52 1 98.12 348 GLY B CA 1
ATOM 6680 C C . GLY B 1 348 ? 9.164 25.234 -3.812 1 98.12 348 GLY B C 1
ATOM 6681 O O . GLY B 1 348 ? 10.188 25.766 -4.262 1 98.12 348 GLY B O 1
ATOM 6682 N N . VAL B 1 349 ? 8.562 25.656 -2.678 1 98.38 349 VAL B N 1
ATOM 6683 C CA . VAL B 1 349 ? 9.055 26.828 -1.963 1 98.38 349 VAL B CA 1
ATOM 6684 C C . VAL B 1 349 ? 9.562 26.422 -0.583 1 98.38 349 VAL B C 1
ATOM 6686 O O . VAL B 1 349 ? 8.867 25.734 0.162 1 98.38 349 VAL B O 1
ATOM 6689 N N . PRO B 1 350 ? 10.773 26.828 -0.219 1 98.5 350 PRO B N 1
ATOM 6690 C CA . PRO B 1 350 ? 11.234 26.594 1.152 1 98.5 350 PRO B CA 1
ATOM 6691 C C . PRO B 1 350 ? 10.367 27.297 2.193 1 98.5 350 PRO B C 1
ATOM 6693 O O . PRO B 1 350 ? 9.625 28.219 1.86 1 98.5 350 PRO B O 1
ATOM 6696 N N . ARG B 1 351 ? 10.531 26.828 3.43 1 98.19 351 ARG B N 1
ATOM 6697 C CA . ARG B 1 351 ? 9.625 27.344 4.449 1 98.19 351 ARG B CA 1
ATOM 6698 C C . ARG B 1 351 ? 10.375 27.688 5.727 1 98.19 351 ARG B C 1
ATOM 6700 O O . ARG B 1 351 ? 11.312 26.984 6.113 1 98.19 351 ARG B O 1
ATOM 6707 N N . LEU B 1 352 ? 10.047 28.781 6.301 1 98.62 352 LEU B N 1
ATOM 6708 C CA . LEU B 1 352 ? 10.328 29.062 7.703 1 98.62 352 LEU B CA 1
ATOM 6709 C C . LEU B 1 352 ? 9.125 28.703 8.578 1 98.62 352 LEU B C 1
ATOM 6711 O O . LEU B 1 352 ? 8.086 29.359 8.508 1 98.62 352 LEU B O 1
ATOM 6715 N N . GLY B 1 353 ? 9.297 27.672 9.336 1 97.25 353 GLY B N 1
ATOM 6716 C CA . GLY B 1 353 ? 8.18 27.172 10.117 1 97.25 353 GLY B CA 1
ATOM 6717 C C . GLY B 1 353 ? 8.164 27.672 11.547 1 97.25 353 GLY B C 1
ATOM 6718 O O . GLY B 1 353 ? 9.164 27.562 12.258 1 97.25 353 GLY B O 1
ATOM 6719 N N . ILE B 1 354 ? 7.051 28.203 11.93 1 95.12 354 ILE B N 1
ATOM 6720 C CA . ILE B 1 354 ? 6.809 28.641 13.297 1 95.12 354 ILE B CA 1
ATOM 6721 C C . ILE B 1 354 ? 5.578 27.938 13.859 1 95.12 354 ILE B C 1
ATOM 6723 O O . ILE B 1 354 ? 4.465 28.469 13.797 1 95.12 354 ILE B O 1
ATOM 6727 N N . PRO B 1 355 ? 5.793 26.734 14.414 1 91.75 355 PRO B N 1
ATOM 6728 C CA . PRO B 1 355 ? 4.633 26 14.914 1 91.75 355 PRO B CA 1
ATOM 6729 C C . PRO B 1 355 ? 4.012 26.641 16.156 1 91.75 355 PRO B C 1
ATOM 6731 O O . PRO B 1 355 ? 4.73 27.141 17.016 1 91.75 355 PRO B O 1
ATOM 6734 N N . LEU B 1 356 ? 2.762 26.578 16.203 1 85.75 356 LEU B N 1
ATOM 6735 C CA . LEU B 1 356 ? 2.049 27.219 17.297 1 85.75 356 LEU B CA 1
ATOM 6736 C C . LEU B 1 356 ? 1.243 26.203 18.094 1 85.75 356 LEU B C 1
ATOM 6738 O O . LEU B 1 356 ? 1.125 26.312 19.312 1 85.75 356 LEU B O 1
ATOM 6742 N N . PHE B 1 357 ? 0.639 25.219 17.375 1 78.25 357 PHE B N 1
ATOM 6743 C CA . PHE B 1 357 ? -0.162 24.234 18.094 1 78.25 357 PHE B CA 1
ATOM 6744 C C . PHE B 1 357 ? -0.359 22.984 17.25 1 78.25 357 PHE B C 1
ATOM 6746 O O . PHE B 1 357 ? 0.022 22.953 16.078 1 78.25 357 PHE B O 1
ATOM 6753 N N . ALA B 1 358 ? -0.831 21.938 17.875 1 77.56 358 ALA B N 1
ATOM 6754 C CA . ALA B 1 358 ? -1.306 20.703 17.266 1 77.56 358 ALA B CA 1
ATOM 6755 C C . ALA B 1 358 ? -0.204 20.031 16.453 1 77.56 358 ALA B C 1
ATOM 6757 O O . ALA B 1 358 ? 0.883 19.766 16.969 1 77.56 358 ALA B O 1
ATOM 6758 N N . ASP B 1 359 ? -0.601 19.641 15.172 1 83 359 ASP B N 1
ATOM 6759 C CA . ASP B 1 359 ? 0.287 18.797 14.367 1 83 359 ASP B CA 1
ATOM 6760 C C . ASP B 1 359 ? 1.32 19.656 13.633 1 83 359 ASP B C 1
ATOM 6762 O O . ASP B 1 359 ? 2.127 19.125 12.859 1 83 359 ASP B O 1
ATOM 6766 N N . GLN B 1 360 ? 1.36 20.922 13.922 1 89 360 GLN B N 1
ATOM 6767 C CA . GLN B 1 360 ? 2.209 21.844 13.172 1 89 360 GLN B CA 1
ATOM 6768 C C . GLN B 1 360 ? 3.688 21.516 13.383 1 89 360 GLN B C 1
ATOM 6770 O O . GLN B 1 360 ? 4.473 21.531 12.43 1 89 360 GLN B O 1
ATOM 6775 N N . ASP B 1 361 ? 3.979 21.219 14.594 1 88.25 361 ASP B N 1
ATOM 6776 C CA . ASP B 1 361 ? 5.367 20.875 14.883 1 88.25 361 ASP B CA 1
ATOM 6777 C C . ASP B 1 361 ? 5.789 19.625 14.117 1 88.25 361 ASP B C 1
ATOM 6779 O O . ASP B 1 361 ? 6.902 19.562 13.594 1 88.25 361 ASP B O 1
ATOM 6783 N N . ASN B 1 362 ? 4.922 18.672 14.047 1 87.56 362 ASN B N 1
ATOM 6784 C CA . ASN B 1 362 ? 5.203 17.438 13.32 1 87.56 362 ASN B CA 1
ATOM 6785 C C . ASN B 1 362 ? 5.387 17.688 11.828 1 87.56 362 ASN B C 1
ATOM 6787 O O . ASN B 1 362 ? 6.297 17.141 11.211 1 87.56 362 ASN B O 1
ATOM 6791 N N . ASN B 1 363 ? 4.527 18.484 11.297 1 91.62 363 ASN B N 1
ATOM 6792 C CA . ASN B 1 363 ? 4.613 18.812 9.875 1 91.62 363 ASN B CA 1
ATOM 6793 C C . ASN B 1 363 ? 5.918 19.516 9.539 1 91.62 363 ASN B C 1
ATOM 6795 O O . ASN B 1 363 ? 6.539 19.234 8.516 1 91.62 363 ASN B O 1
ATOM 6799 N N . ILE B 1 364 ? 6.277 20.438 10.422 1 93.31 364 ILE B N 1
ATOM 6800 C CA . ILE B 1 364 ? 7.496 21.203 10.219 1 93.31 364 ILE B CA 1
ATOM 6801 C C . ILE B 1 364 ? 8.719 20.297 10.344 1 93.31 364 ILE B C 1
ATOM 6803 O O . ILE B 1 364 ? 9.641 20.359 9.539 1 93.31 364 ILE B O 1
ATOM 6807 N N . ARG B 1 365 ? 8.719 19.453 11.273 1 89.12 365 ARG B N 1
ATOM 6808 C CA . ARG B 1 365 ? 9.836 18.531 11.461 1 89.12 365 ARG B CA 1
ATOM 6809 C C . ARG B 1 365 ? 9.984 17.594 10.273 1 89.12 365 ARG B C 1
ATOM 6811 O O . ARG B 1 365 ? 11.102 17.266 9.859 1 89.12 365 ARG B O 1
ATOM 6818 N N . ALA B 1 366 ? 8.898 17.109 9.812 1 89.12 366 ALA B N 1
ATOM 6819 C CA . ALA B 1 366 ? 8.945 16.266 8.609 1 89.12 366 ALA B CA 1
ATOM 6820 C C . ALA B 1 366 ? 9.586 17.016 7.445 1 89.12 366 ALA B C 1
ATOM 6822 O O . ALA B 1 366 ? 10.383 16.453 6.699 1 89.12 366 ALA B O 1
ATOM 6823 N N . SER B 1 367 ? 9.258 18.25 7.352 1 93.62 367 SER B N 1
ATOM 6824 C CA . SER B 1 367 ? 9.805 19.078 6.281 1 93.62 367 SER B CA 1
ATOM 6825 C C . SER B 1 367 ? 11.289 19.344 6.504 1 93.62 367 SER B C 1
ATOM 6827 O O . SER B 1 367 ? 12.055 19.453 5.543 1 93.62 367 SER B O 1
ATOM 6829 N N . GLU B 1 368 ? 11.648 19.484 7.746 1 94.56 368 GLU B N 1
ATOM 6830 C CA . GLU B 1 368 ? 13.055 19.703 8.062 1 94.56 368 GLU B CA 1
ATOM 6831 C C . GLU B 1 368 ? 13.898 18.5 7.645 1 94.56 368 GLU B C 1
ATOM 6833 O O . GLU B 1 368 ? 15 18.672 7.105 1 94.56 368 GLU B O 1
ATOM 6838 N N . ARG B 1 369 ? 13.375 17.422 7.824 1 89.5 369 ARG B N 1
ATOM 6839 C CA . ARG B 1 369 ? 14.086 16.203 7.473 1 89.5 369 ARG B CA 1
ATOM 6840 C C . ARG B 1 369 ? 14.359 16.125 5.973 1 89.5 369 ARG B C 1
ATOM 6842 O O . ARG B 1 369 ? 15.367 15.578 5.539 1 89.5 369 ARG B O 1
ATOM 6849 N N . MET B 1 370 ? 13.492 16.688 5.242 1 94.12 370 MET B N 1
ATOM 6850 C CA . MET B 1 370 ? 13.625 16.656 3.789 1 94.12 370 MET B CA 1
ATOM 6851 C C . MET B 1 370 ? 14.445 17.859 3.305 1 94.12 370 MET B C 1
ATOM 6853 O O . MET B 1 370 ? 14.656 18.016 2.102 1 94.12 370 MET B O 1
ATOM 6857 N N . GLY B 1 371 ? 14.852 18.734 4.246 1 96.31 371 GLY B N 1
ATOM 6858 C CA . GLY B 1 371 ? 15.672 19.891 3.908 1 96.31 371 GLY B CA 1
ATOM 6859 C C . GLY B 1 371 ? 14.883 21.031 3.309 1 96.31 371 GLY B C 1
ATOM 6860 O O . GLY B 1 371 ? 15.406 21.812 2.518 1 96.31 371 GLY B O 1
ATOM 6861 N N . LEU B 1 372 ? 13.617 21.141 3.711 1 97.69 372 LEU B N 1
ATOM 6862 C CA . LEU B 1 372 ? 12.75 22.125 3.08 1 97.69 372 LEU B CA 1
ATOM 6863 C C . LEU B 1 372 ? 12.523 23.312 4 1 97.69 372 LEU B C 1
ATOM 6865 O O . LEU B 1 372 ? 12.086 24.375 3.549 1 97.69 372 LEU B O 1
ATOM 6869 N N . THR B 1 373 ? 12.719 23.062 5.309 1 97.88 373 THR B N 1
ATOM 6870 C CA . THR B 1 373 ? 12.219 24.016 6.297 1 97.88 373 THR B CA 1
ATOM 6871 C C . THR B 1 373 ? 13.227 24.203 7.426 1 97.88 373 THR B C 1
ATOM 6873 O O . THR B 1 373 ? 14.008 23.297 7.727 1 97.88 373 THR B O 1
ATOM 6876 N N . ILE B 1 374 ? 13.273 25.359 7.949 1 98.31 374 ILE B N 1
ATOM 6877 C CA . ILE B 1 374 ? 13.914 25.625 9.234 1 98.31 374 ILE B CA 1
ATOM 6878 C C . ILE B 1 374 ? 12.867 26.047 10.258 1 98.31 374 ILE B C 1
ATOM 6880 O O . ILE B 1 374 ? 12 26.875 9.953 1 98.31 374 ILE B O 1
ATOM 6884 N N . LYS B 1 375 ? 12.914 25.453 11.367 1 97.06 375 LYS B N 1
ATOM 6885 C CA . LYS B 1 375 ? 11.969 25.734 12.438 1 97.06 375 LYS B CA 1
ATOM 6886 C C . LYS B 1 375 ? 12.484 26.828 13.359 1 97.06 375 LYS B C 1
ATOM 6888 O O . LYS B 1 375 ? 13.664 26.844 13.719 1 97.06 375 LYS B O 1
ATOM 6893 N N . VAL B 1 376 ? 11.664 27.781 13.688 1 97.5 376 VAL B N 1
ATOM 6894 C CA . VAL B 1 376 ? 11.867 28.719 14.781 1 97.5 376 VAL B CA 1
ATOM 6895 C C . VAL B 1 376 ? 10.703 28.641 15.758 1 97.5 376 VAL B C 1
ATOM 6897 O O . VAL B 1 376 ? 9.562 28.969 15.414 1 97.5 376 VAL B O 1
ATOM 6900 N N . ALA B 1 377 ? 10.977 28.188 16.938 1 93.88 377 ALA B N 1
ATOM 6901 C CA . ALA B 1 377 ? 9.922 28.109 17.938 1 93.88 377 ALA B CA 1
ATOM 6902 C C . ALA B 1 377 ? 9.391 29.484 18.281 1 93.88 377 ALA B C 1
ATOM 6904 O O . ALA B 1 377 ? 10.133 30.469 18.266 1 93.88 377 ALA B O 1
ATOM 6905 N N . TYR B 1 378 ? 8.164 29.516 18.578 1 92.69 378 TYR B N 1
ATOM 6906 C CA . TYR B 1 378 ? 7.531 30.781 18.891 1 92.69 378 TYR B CA 1
ATOM 6907 C C . TYR B 1 378 ? 8.312 31.531 19.953 1 92.69 378 TYR B C 1
ATOM 6909 O O . TYR B 1 378 ? 8.578 32.719 19.828 1 92.69 378 TYR B O 1
ATOM 6917 N N . ASP B 1 379 ? 8.758 30.844 20.969 1 93 379 ASP B N 1
ATOM 6918 C CA . ASP B 1 379 ? 9.43 31.453 22.109 1 93 379 ASP B CA 1
ATOM 6919 C C . ASP B 1 379 ? 10.828 31.938 21.719 1 93 379 ASP B C 1
ATOM 6921 O O . ASP B 1 379 ? 11.414 32.781 22.406 1 93 379 ASP B O 1
ATOM 6925 N N . ASP B 1 380 ? 11.32 31.484 20.609 1 96.62 380 ASP B N 1
ATOM 6926 C CA . ASP B 1 380 ? 12.68 31.812 20.203 1 96.62 380 ASP B CA 1
ATOM 6927 C C . ASP B 1 380 ? 12.68 32.938 19.156 1 96.62 380 ASP B C 1
ATOM 6929 O O . ASP B 1 380 ? 13.742 33.344 18.703 1 96.62 380 ASP B O 1
ATOM 6933 N N . ILE B 1 381 ? 11.555 33.469 18.844 1 97.44 381 ILE B N 1
ATOM 6934 C CA . ILE B 1 381 ? 11.469 34.5 17.812 1 97.44 381 ILE B CA 1
ATOM 6935 C C . ILE B 1 381 ? 12.227 35.75 18.266 1 97.44 381 ILE B C 1
ATOM 6937 O O . ILE B 1 381 ? 11.984 36.25 19.344 1 97.44 381 ILE B O 1
ATOM 6941 N N . SER B 1 382 ? 13.094 36.094 17.531 1 98.25 382 SER B N 1
ATOM 6942 C CA . SER B 1 382 ? 13.891 37.312 17.656 1 98.25 382 SER B CA 1
ATOM 6943 C C . SER B 1 382 ? 14.438 37.75 16.312 1 98.25 382 SER B C 1
ATOM 6945 O O . SER B 1 382 ? 14.352 37.031 15.32 1 98.25 382 SER B O 1
ATOM 6947 N N . LYS B 1 383 ? 14.891 38.969 16.328 1 98.56 383 LYS B N 1
ATOM 6948 C CA . LYS B 1 383 ? 15.531 39.438 15.109 1 98.56 383 LYS B CA 1
ATOM 6949 C C . LYS B 1 383 ? 16.609 38.469 14.633 1 98.56 383 LYS B C 1
ATOM 6951 O O . LYS B 1 383 ? 16.672 38.125 13.453 1 98.56 383 LYS B O 1
ATOM 6956 N N . LYS B 1 384 ? 17.406 37.969 15.578 1 98.62 384 LYS B N 1
ATOM 6957 C CA . LYS B 1 384 ? 18.547 37.125 15.25 1 98.62 384 LYS B CA 1
ATOM 6958 C C . LYS B 1 384 ? 18.078 35.781 14.672 1 98.62 384 LYS B C 1
ATOM 6960 O O . LYS B 1 384 ? 18.531 35.375 13.609 1 98.62 384 LYS B O 1
ATOM 6965 N N . THR B 1 385 ? 17.188 35.094 15.305 1 98.75 385 THR B N 1
ATOM 6966 C CA . THR B 1 385 ? 16.781 33.75 14.906 1 98.75 385 THR B CA 1
ATOM 6967 C C . THR B 1 385 ? 16.031 33.812 13.57 1 98.75 385 THR B C 1
ATOM 6969 O O . THR B 1 385 ? 16.25 32.938 12.711 1 98.75 385 THR B O 1
ATOM 6972 N N . ILE B 1 386 ? 15.188 34.812 13.414 1 98.69 386 ILE B N 1
ATOM 6973 C CA . ILE B 1 386 ? 14.414 34.938 12.18 1 98.69 386 ILE B CA 1
ATOM 6974 C C . ILE B 1 386 ? 15.352 35.281 11.023 1 98.69 386 ILE B C 1
ATOM 6976 O O . ILE B 1 386 ? 15.234 34.75 9.93 1 98.69 386 ILE B O 1
ATOM 6980 N N . LEU B 1 387 ? 16.234 36.219 11.289 1 98.69 387 LEU B N 1
ATOM 6981 C CA . LEU B 1 387 ? 17.156 36.656 10.258 1 98.69 387 LEU B CA 1
ATOM 6982 C C . LEU B 1 387 ? 18.062 35.5 9.82 1 98.69 387 LEU B C 1
ATOM 6984 O O . LEU B 1 387 ? 18.25 35.281 8.625 1 98.69 387 LEU B O 1
ATOM 6988 N N . GLU B 1 388 ? 18.594 34.781 10.773 1 98.69 388 GLU B N 1
ATOM 6989 C CA . GLU B 1 388 ? 19.5 33.688 10.477 1 98.69 388 GLU B CA 1
ATOM 6990 C C . GLU B 1 388 ? 18.781 32.594 9.695 1 98.69 388 GLU B C 1
ATOM 6992 O O . GLU B 1 388 ? 19.297 32.094 8.695 1 98.69 388 GLU B O 1
ATOM 6997 N N . ALA B 1 389 ? 17.609 32.219 10.141 1 98.69 389 ALA B N 1
ATOM 6998 C CA . ALA B 1 389 ? 16.844 31.188 9.461 1 98.69 389 ALA B CA 1
ATOM 6999 C C . ALA B 1 389 ? 16.469 31.609 8.047 1 98.69 389 ALA B C 1
ATOM 7001 O O . ALA B 1 389 ? 16.609 30.844 7.098 1 98.69 389 ALA B O 1
ATOM 7002 N N . SER B 1 390 ? 16.016 32.875 7.926 1 98.69 390 SER B N 1
ATOM 7003 C CA . SER B 1 390 ? 15.586 33.375 6.621 1 98.69 390 SER B CA 1
ATOM 7004 C C . SER B 1 390 ? 16.766 33.469 5.648 1 98.69 390 SER B C 1
ATOM 7006 O O . SER B 1 390 ? 16.641 33.031 4.492 1 98.69 390 SER B O 1
ATOM 7008 N N . LYS B 1 391 ? 17.844 33.938 6.109 1 98.44 391 LYS B N 1
ATOM 7009 C CA . LYS B 1 391 ? 19.016 34.031 5.258 1 98.44 391 LYS B CA 1
ATOM 7010 C C . LYS B 1 391 ? 19.453 32.656 4.766 1 98.44 391 LYS B C 1
ATOM 7012 O O . LYS B 1 391 ? 19.766 32.5 3.582 1 98.44 391 LYS B O 1
ATOM 7017 N N . LYS B 1 392 ? 19.531 31.75 5.676 1 98.38 392 LYS B N 1
ATOM 7018 C CA . LYS B 1 392 ? 19.938 30.406 5.309 1 98.38 392 LYS B CA 1
ATOM 7019 C C . LYS B 1 392 ? 19 29.812 4.262 1 98.38 392 LYS B C 1
ATOM 7021 O O . LYS B 1 392 ? 19.453 29.234 3.268 1 98.38 392 LYS B O 1
ATOM 7026 N N . LEU B 1 393 ? 17.75 29.953 4.445 1 98.62 393 LEU B N 1
ATOM 7027 C CA . LEU B 1 393 ? 16.734 29.391 3.555 1 98.62 393 LEU B CA 1
ATOM 7028 C C . LEU B 1 393 ? 16.781 30.078 2.189 1 98.62 393 LEU B C 1
ATOM 7030 O O . LEU B 1 393 ? 16.516 29.438 1.167 1 98.62 393 LEU B O 1
ATOM 7034 N N . LEU B 1 394 ? 17.125 31.359 2.184 1 98.06 394 LEU B N 1
ATOM 7035 C CA . LEU B 1 394 ? 17.078 32.156 0.96 1 98.06 394 LEU B CA 1
ATOM 7036 C C . LEU B 1 394 ? 18.406 32.062 0.211 1 98.06 394 LEU B C 1
ATOM 7038 O O . LEU B 1 394 ? 18.438 32.156 -1.02 1 98.06 394 LEU B O 1
ATOM 7042 N N . GLU B 1 395 ? 19.453 31.891 0.922 1 96.94 395 GLU B N 1
ATOM 7043 C CA . GLU B 1 395 ? 20.766 32.031 0.299 1 96.94 395 GLU B CA 1
ATOM 7044 C C . GLU B 1 395 ? 21.422 30.656 0.062 1 96.94 395 GLU B C 1
ATOM 7046 O O . GLU B 1 395 ? 22.266 30.516 -0.821 1 96.94 395 GLU B O 1
ATOM 7051 N N . ASP B 1 396 ? 21.156 29.688 0.899 1 97.75 396 ASP B N 1
ATOM 7052 C CA . ASP B 1 396 ? 21.625 28.328 0.66 1 97.75 396 ASP B CA 1
ATOM 7053 C C . ASP B 1 396 ? 20.797 27.641 -0.423 1 97.75 396 ASP B C 1
ATOM 7055 O O . ASP B 1 396 ? 19.641 27.328 -0.204 1 97.75 396 ASP B O 1
ATOM 7059 N N . PRO B 1 397 ? 21.391 27.406 -1.547 1 97.56 397 PRO B N 1
ATOM 7060 C CA . PRO B 1 397 ? 20.625 26.875 -2.674 1 97.56 397 PRO B CA 1
ATOM 7061 C C . PRO B 1 397 ? 20.062 25.484 -2.404 1 97.56 397 PRO B C 1
ATOM 7063 O O . PRO B 1 397 ? 19.156 25.031 -3.107 1 97.56 397 PRO B O 1
ATOM 7066 N N . THR B 1 398 ? 20.594 24.797 -1.408 1 98.06 398 THR B N 1
ATOM 7067 C CA . THR B 1 398 ? 20.188 23.422 -1.131 1 98.06 398 THR B CA 1
ATOM 7068 C C . THR B 1 398 ? 18.703 23.359 -0.768 1 98.06 398 THR B C 1
ATOM 7070 O O . THR B 1 398 ? 18 22.406 -1.109 1 98.06 398 THR B O 1
ATOM 7073 N N . TYR B 1 399 ? 18.219 24.359 -0.102 1 98.25 399 TYR B N 1
ATOM 7074 C CA . TYR B 1 399 ? 16.812 24.359 0.302 1 98.25 399 TYR B CA 1
ATOM 7075 C C . TYR B 1 399 ? 15.898 24.484 -0.908 1 98.25 399 TYR B C 1
ATOM 7077 O O . TYR B 1 399 ? 14.914 23.766 -1.024 1 98.25 399 TYR B O 1
ATOM 7085 N N . LYS B 1 400 ? 16.234 25.391 -1.776 1 98 400 LYS B N 1
ATOM 7086 C CA . LYS B 1 400 ? 15.438 25.547 -2.99 1 98 400 LYS B CA 1
ATOM 7087 C C . LYS B 1 400 ? 15.523 24.297 -3.865 1 98 400 LYS B C 1
ATOM 7089 O O . LYS B 1 400 ? 14.516 23.844 -4.418 1 98 400 LYS B O 1
ATOM 7094 N N . GLN B 1 401 ? 16.688 23.734 -3.977 1 98.31 401 GLN B N 1
ATOM 7095 C CA . GLN B 1 401 ? 16.875 22.531 -4.762 1 98.31 401 GLN B CA 1
ATOM 7096 C C . GLN B 1 401 ? 16.062 21.359 -4.18 1 98.31 401 GLN B C 1
ATOM 7098 O O . GLN B 1 401 ? 15.43 20.609 -4.922 1 98.31 401 GLN B O 1
ATOM 7103 N N . ASN B 1 402 ? 16.109 21.25 -2.898 1 98.25 402 ASN B N 1
ATOM 7104 C CA . ASN B 1 402 ? 15.328 20.219 -2.232 1 98.25 402 ASN B CA 1
ATOM 7105 C C . ASN B 1 402 ? 13.828 20.438 -2.436 1 98.25 402 ASN B C 1
ATOM 7107 O O . ASN B 1 402 ? 13.086 19.484 -2.664 1 98.25 402 ASN B O 1
ATOM 7111 N N . ALA B 1 403 ? 13.422 21.656 -2.289 1 98.31 403 ALA B N 1
ATOM 7112 C CA . ALA B 1 403 ? 12.008 21.984 -2.467 1 98.31 403 ALA B CA 1
ATOM 7113 C C . ALA B 1 403 ? 11.531 21.594 -3.863 1 98.31 403 ALA B C 1
ATOM 7115 O O . ALA B 1 403 ? 10.445 21.031 -4.02 1 98.31 403 ALA B O 1
ATOM 7116 N N . GLU B 1 404 ? 12.312 21.859 -4.797 1 98.12 404 GLU B N 1
ATOM 7117 C CA . GLU B 1 404 ? 11.969 21.516 -6.172 1 98.12 404 GLU B CA 1
ATOM 7118 C C . GLU B 1 404 ? 11.93 20 -6.367 1 98.12 404 GLU B C 1
ATOM 7120 O O . GLU B 1 404 ? 11.031 19.469 -7.02 1 98.12 404 GLU B O 1
ATOM 7125 N N . ARG B 1 405 ? 12.914 19.344 -5.824 1 98 405 ARG B N 1
ATOM 7126 C CA . ARG B 1 405 ? 12.977 17.891 -5.914 1 98 405 ARG B CA 1
ATOM 7127 C C . ARG B 1 405 ? 11.742 17.25 -5.297 1 98 405 ARG B C 1
ATOM 7129 O O . ARG B 1 405 ? 11.102 16.391 -5.914 1 98 405 ARG B O 1
ATOM 7136 N N . VAL B 1 406 ? 11.406 17.672 -4.117 1 98 406 VAL B N 1
ATOM 7137 C CA . VAL B 1 406 ? 10.281 17.078 -3.402 1 98 406 VAL B CA 1
ATOM 7138 C C . VAL B 1 406 ? 8.977 17.453 -4.09 1 98 406 VAL B C 1
ATOM 7140 O O . VAL B 1 406 ? 8.031 16.672 -4.125 1 98 406 VAL B O 1
ATOM 7143 N N . SER B 1 407 ? 8.922 18.656 -4.609 1 98.12 407 SER B N 1
ATOM 7144 C CA . SER B 1 407 ? 7.762 19.062 -5.395 1 98.12 407 SER B CA 1
ATOM 7145 C C . SER B 1 407 ? 7.516 18.109 -6.555 1 98.12 407 SER B C 1
ATOM 7147 O O . SER B 1 407 ? 6.387 17.656 -6.773 1 98.12 407 SER B O 1
ATOM 7149 N N . LYS B 1 408 ? 8.57 17.766 -7.258 1 98.12 408 LYS B N 1
ATOM 7150 C CA . LYS B 1 408 ? 8.469 16.828 -8.367 1 98.12 408 LYS B CA 1
ATOM 7151 C C . LYS B 1 408 ? 7.992 15.461 -7.887 1 98.12 408 LYS B C 1
ATOM 7153 O O . LYS B 1 408 ? 7.148 14.828 -8.523 1 98.12 408 LYS B O 1
ATOM 7158 N N . GLN B 1 409 ? 8.562 15 -6.809 1 98 409 GLN B N 1
ATOM 7159 C CA . GLN B 1 409 ? 8.172 13.719 -6.234 1 98 409 GLN B CA 1
ATOM 7160 C C . GLN B 1 409 ? 6.703 13.719 -5.824 1 98 409 GLN B C 1
ATOM 7162 O O . GLN B 1 409 ? 5.98 12.758 -6.086 1 98 409 GLN B O 1
ATOM 7167 N N . PHE B 1 410 ? 6.277 14.797 -5.219 1 97.94 410 PHE B N 1
ATOM 7168 C CA . PHE B 1 410 ? 4.922 14.93 -4.699 1 97.94 410 PHE B CA 1
ATOM 7169 C C . PHE B 1 410 ? 3.904 14.953 -5.836 1 97.94 410 PHE B C 1
ATOM 7171 O O . PHE B 1 410 ? 2.832 14.352 -5.727 1 97.94 410 PHE B O 1
ATOM 7178 N N . LYS B 1 411 ? 4.234 15.547 -6.922 1 97.69 411 LYS B N 1
ATOM 7179 C CA . LYS B 1 411 ? 3.326 15.727 -8.047 1 97.69 411 LYS B CA 1
ATOM 7180 C C . LYS B 1 411 ? 3.328 14.5 -8.953 1 97.69 411 LYS B C 1
ATOM 7182 O O . LYS B 1 411 ? 2.418 14.32 -9.766 1 97.69 411 LYS B O 1
ATOM 7187 N N . ASP B 1 412 ? 4.371 13.688 -8.805 1 98 412 ASP B N 1
ATOM 7188 C CA . ASP B 1 412 ? 4.52 12.523 -9.672 1 98 412 ASP B CA 1
ATOM 7189 C C . ASP B 1 412 ? 3.693 11.352 -9.156 1 98 412 ASP B C 1
ATOM 7191 O O . ASP B 1 412 ? 4.16 10.57 -8.328 1 98 412 ASP B O 1
ATOM 7195 N N . ARG B 1 413 ? 2.514 11.195 -9.695 1 96.69 413 ARG B N 1
ATOM 7196 C CA . ARG B 1 413 ? 1.55 10.172 -9.32 1 96.69 413 ARG B CA 1
ATOM 7197 C C . ARG B 1 413 ? 0.828 9.625 -10.555 1 96.69 413 ARG B C 1
ATOM 7199 O O . ARG B 1 413 ? 0.647 10.344 -11.539 1 96.69 413 ARG B O 1
ATOM 7206 N N . PRO B 1 414 ? 0.404 8.359 -10.477 1 96.88 414 PRO B N 1
ATOM 7207 C CA . PRO B 1 414 ? -0.318 7.82 -11.633 1 96.88 414 PRO B CA 1
ATOM 7208 C C . PRO B 1 414 ? -1.607 8.578 -11.93 1 96.88 414 PRO B C 1
ATOM 7210 O O . PRO B 1 414 ? -1.964 8.758 -13.102 1 96.88 414 PRO B O 1
ATOM 7213 N N . LEU B 1 415 ? -2.342 8.961 -10.914 1 97.5 415 LEU B N 1
ATOM 7214 C CA . LEU B 1 415 ? -3.535 9.797 -10.961 1 97.5 415 LEU B CA 1
ATOM 7215 C C . LEU B 1 415 ? -3.42 10.961 -9.977 1 97.5 415 LEU B C 1
ATOM 7217 O O . LEU B 1 415 ? -2.748 10.852 -8.953 1 97.5 415 LEU B O 1
ATOM 7221 N N . SER B 1 416 ? -4.078 12.07 -10.305 1 97.06 416 SER B N 1
ATOM 7222 C CA . SER B 1 416 ? -4.094 13.164 -9.344 1 97.06 416 SER B CA 1
ATOM 7223 C C . SER B 1 416 ? -4.688 12.727 -8.008 1 97.06 416 SER B C 1
ATOM 7225 O O . SER B 1 416 ? -5.344 11.688 -7.93 1 97.06 416 SER B O 1
ATOM 7227 N N . ALA B 1 417 ? -4.438 13.477 -7.008 1 97.88 417 ALA B N 1
ATOM 7228 C CA . ALA B 1 417 ? -5.004 13.172 -5.695 1 97.88 417 ALA B CA 1
ATOM 7229 C C . ALA B 1 417 ? -6.523 13.047 -5.77 1 97.88 417 ALA B C 1
ATOM 7231 O O . ALA B 1 417 ? -7.105 12.102 -5.23 1 97.88 417 ALA B O 1
ATOM 7232 N N . LEU B 1 418 ? -7.168 13.953 -6.441 1 98.19 418 LEU B N 1
ATOM 7233 C CA . LEU B 1 418 ? -8.625 13.953 -6.566 1 98.19 418 LEU B CA 1
ATOM 7234 C C . LEU B 1 418 ? -9.102 12.742 -7.355 1 98.19 418 LEU B C 1
ATOM 7236 O O . LEU B 1 418 ? -10.016 12.039 -6.926 1 98.19 418 LEU B O 1
ATOM 7240 N N . ASP B 1 419 ? -8.477 12.492 -8.5 1 98.19 419 ASP B N 1
ATOM 7241 C CA . ASP B 1 419 ? -8.891 11.359 -9.32 1 98.19 419 ASP B CA 1
ATOM 7242 C C . ASP B 1 419 ? -8.688 10.039 -8.578 1 98.19 419 ASP B C 1
ATOM 7244 O O . ASP B 1 419 ? -9.484 9.109 -8.727 1 98.19 419 ASP B O 1
ATOM 7248 N N . THR B 1 420 ? -7.602 9.984 -7.832 1 98.56 420 THR B N 1
ATOM 7249 C CA . THR B 1 420 ? -7.359 8.797 -7.023 1 98.56 420 THR B CA 1
ATOM 7250 C C . THR B 1 420 ? -8.484 8.586 -6.012 1 98.56 420 THR B C 1
ATOM 7252 O O . THR B 1 420 ? -9.023 7.488 -5.895 1 98.56 420 THR B O 1
ATOM 7255 N N . ALA B 1 421 ? -8.797 9.648 -5.301 1 98.75 421 ALA B N 1
ATOM 7256 C CA . ALA B 1 421 ? -9.859 9.562 -4.301 1 98.75 421 ALA B CA 1
ATOM 7257 C C . ALA B 1 421 ? -11.18 9.148 -4.945 1 98.75 421 ALA B C 1
ATOM 7259 O O . ALA B 1 421 ? -11.859 8.242 -4.449 1 98.75 421 ALA B O 1
ATOM 7260 N N . ILE B 1 422 ? -11.555 9.781 -6.035 1 98.75 422 ILE B N 1
ATOM 7261 C CA . ILE B 1 422 ? -12.805 9.5 -6.723 1 98.75 422 ILE B CA 1
ATOM 7262 C C . ILE B 1 422 ? -12.82 8.047 -7.199 1 98.75 422 ILE B C 1
ATOM 7264 O O . ILE B 1 422 ? -13.812 7.34 -7.023 1 98.75 422 ILE B O 1
ATOM 7268 N N . TYR B 1 423 ? -11.742 7.602 -7.812 1 98.75 423 TYR B N 1
ATOM 7269 C CA . TYR B 1 423 ? -11.664 6.234 -8.32 1 98.75 423 TYR B CA 1
ATOM 7270 C C . TYR B 1 423 ? -11.977 5.227 -7.223 1 98.75 423 TYR B C 1
ATOM 7272 O O . TYR B 1 423 ? -12.773 4.309 -7.43 1 98.75 423 TYR B O 1
ATOM 7280 N N . TRP B 1 424 ? -11.383 5.383 -6.102 1 98.75 424 TRP B N 1
ATOM 7281 C CA . TRP B 1 424 ? -11.5 4.367 -5.062 1 98.75 424 TRP B CA 1
ATOM 7282 C C . TRP B 1 424 ? -12.852 4.461 -4.359 1 98.75 424 TRP B C 1
ATOM 7284 O O . TRP B 1 424 ? -13.391 3.451 -3.908 1 98.75 424 TRP B O 1
ATOM 7294 N N . VAL B 1 425 ? -13.359 5.695 -4.211 1 98.88 425 VAL B N 1
ATOM 7295 C CA . VAL B 1 425 ? -14.727 5.816 -3.707 1 98.88 425 VAL B CA 1
ATOM 7296 C C . VAL B 1 425 ? -15.688 5.074 -4.633 1 98.88 425 VAL B C 1
ATOM 7298 O O . VAL B 1 425 ? -16.531 4.297 -4.172 1 98.88 425 VAL B O 1
ATOM 7301 N N . GLU B 1 426 ? -15.586 5.281 -5.918 1 98.75 426 GLU B N 1
ATOM 7302 C CA . GLU B 1 426 ? -16.422 4.59 -6.895 1 98.75 426 GLU B CA 1
ATOM 7303 C C . GLU B 1 426 ? -16.188 3.082 -6.855 1 98.75 426 GLU B C 1
ATOM 7305 O O . GLU B 1 426 ? -17.109 2.295 -7.082 1 98.75 426 GLU B O 1
ATOM 7310 N N . TYR B 1 427 ? -14.922 2.703 -6.652 1 98.69 427 TYR B N 1
ATOM 7311 C CA . TYR B 1 427 ? -14.594 1.289 -6.516 1 98.69 427 TYR B CA 1
ATOM 7312 C C . TYR B 1 427 ? -15.43 0.636 -5.422 1 98.69 427 TYR B C 1
ATOM 7314 O O . TYR B 1 427 ? -15.945 -0.469 -5.605 1 98.69 427 TYR B O 1
ATOM 7322 N N . VAL B 1 428 ? -15.547 1.305 -4.27 1 98.69 428 VAL B N 1
ATOM 7323 C CA . VAL B 1 428 ? -16.344 0.8 -3.154 1 98.69 428 VAL B CA 1
ATOM 7324 C C . VAL B 1 428 ? -17.812 0.667 -3.58 1 98.69 428 VAL B C 1
ATOM 7326 O O . VAL B 1 428 ? -18.469 -0.313 -3.24 1 98.69 428 VAL B O 1
ATOM 7329 N N . ILE B 1 429 ? -18.281 1.648 -4.348 1 98.19 429 ILE B N 1
ATOM 7330 C CA . ILE B 1 429 ? -19.656 1.621 -4.82 1 98.19 429 ILE B CA 1
ATOM 7331 C C . ILE B 1 429 ? -19.844 0.473 -5.812 1 98.19 429 ILE B C 1
ATOM 7333 O O . ILE B 1 429 ? -20.734 -0.356 -5.652 1 98.19 429 ILE B O 1
ATOM 7337 N N . ARG B 1 430 ? -18.922 0.334 -6.793 1 97.31 430 ARG B N 1
ATOM 7338 C CA . ARG B 1 430 ? -19.047 -0.646 -7.867 1 97.31 430 ARG B CA 1
ATOM 7339 C C . ARG B 1 430 ? -18.953 -2.068 -7.324 1 97.31 430 ARG B C 1
ATOM 7341 O O . ARG B 1 430 ? -19.578 -2.984 -7.855 1 97.31 430 ARG B O 1
ATOM 7348 N N . HIS B 1 431 ? -18.219 -2.213 -6.262 1 97.75 431 HIS B N 1
ATOM 7349 C CA . HIS B 1 431 ? -17.984 -3.555 -5.738 1 97.75 431 HIS B CA 1
ATOM 7350 C C . HIS B 1 431 ? -18.703 -3.758 -4.406 1 97.75 431 HIS B C 1
ATOM 7352 O O . HIS B 1 431 ? -18.281 -4.598 -3.6 1 97.75 431 HIS B O 1
ATOM 7358 N N . LYS B 1 432 ? -19.703 -2.928 -4.113 1 96.5 432 LYS B N 1
ATOM 7359 C CA . LYS B 1 432 ? -20.641 -3.109 -3.002 1 96.5 432 LYS B CA 1
ATOM 7360 C C . LYS B 1 432 ? -19.891 -3.24 -1.676 1 96.5 432 LYS B C 1
ATOM 7362 O O . LYS B 1 432 ? -20.094 -4.211 -0.94 1 96.5 432 LYS B O 1
ATOM 7367 N N . GLY B 1 433 ? -19.094 -2.277 -1.415 1 97.81 433 GLY B N 1
ATOM 7368 C CA . GLY B 1 433 ? -18.375 -2.236 -0.157 1 97.81 433 GLY B CA 1
ATOM 7369 C C . GLY B 1 433 ? -16.922 -2.682 -0.29 1 97.81 433 GLY B C 1
ATOM 7370 O O . GLY B 1 433 ? -16.109 -2.438 0.603 1 97.81 433 GLY B O 1
ATOM 7371 N N . ALA B 1 434 ? -16.625 -3.484 -1.4 1 97.56 434 ALA B N 1
ATOM 7372 C CA . ALA B 1 434 ? -15.273 -3.918 -1.766 1 97.56 434 ALA B CA 1
ATOM 7373 C C . ALA B 1 434 ? -14.625 -4.707 -0.631 1 97.56 434 ALA B C 1
ATOM 7375 O O . ALA B 1 434 ? -13.516 -4.391 -0.203 1 97.56 434 ALA B O 1
ATOM 7376 N N . PRO B 1 435 ? -15.211 -5.785 -0.188 1 95.56 435 PRO B N 1
ATOM 7377 C CA . PRO B 1 435 ? -14.664 -6.566 0.921 1 95.56 435 PRO B CA 1
ATOM 7378 C C . PRO B 1 435 ? -13.281 -7.137 0.609 1 95.56 435 PRO B C 1
ATOM 7380 O O . PRO B 1 435 ? -12.516 -7.461 1.525 1 95.56 435 PRO B O 1
ATOM 7383 N N . GLN B 1 436 ? -12.906 -7.238 -0.682 1 94.81 436 GLN B N 1
ATOM 7384 C CA . GLN B 1 436 ? -11.633 -7.816 -1.081 1 94.81 436 GLN B CA 1
ATOM 7385 C C . GLN B 1 436 ? -10.469 -6.906 -0.684 1 94.81 436 GLN B C 1
ATOM 7387 O O . GLN B 1 436 ? -9.312 -7.328 -0.704 1 94.81 436 GLN B O 1
ATOM 7392 N N . LEU B 1 437 ? -10.766 -5.633 -0.302 1 97.31 437 LEU B N 1
ATOM 7393 C CA . LEU B 1 437 ? -9.719 -4.707 0.111 1 97.31 437 LEU B CA 1
ATOM 7394 C C . LEU B 1 437 ? -9.305 -4.969 1.554 1 97.31 437 LEU B C 1
ATOM 7396 O O . LEU B 1 437 ? -8.242 -4.512 1.99 1 97.31 437 LEU B O 1
ATOM 7400 N N . ARG B 1 438 ? -10.094 -5.68 2.287 1 95.69 438 ARG B N 1
ATOM 7401 C CA . ARG B 1 438 ? -9.922 -5.82 3.73 1 95.69 438 ARG B CA 1
ATOM 7402 C C . ARG B 1 438 ? -8.852 -6.859 4.051 1 95.69 438 ARG B C 1
ATOM 7404 O O . ARG B 1 438 ? -8.867 -7.965 3.502 1 95.69 438 ARG B O 1
ATOM 7411 N N . SER B 1 439 ? -7.906 -6.516 4.906 1 95.69 439 SER B N 1
ATOM 7412 C CA . SER B 1 439 ? -6.883 -7.434 5.391 1 95.69 439 SER B CA 1
ATOM 7413 C C . SER B 1 439 ? -7.406 -8.289 6.543 1 95.69 439 SER B C 1
ATOM 7415 O O . SER B 1 439 ? -8.141 -7.797 7.402 1 95.69 439 SER B O 1
ATOM 7417 N N . ALA B 1 440 ? -6.965 -9.5 6.574 1 95.38 440 ALA B N 1
ATOM 7418 C CA . ALA B 1 440 ? -7.359 -10.391 7.656 1 95.38 440 ALA B CA 1
ATOM 7419 C C . ALA B 1 440 ? -6.773 -9.938 8.992 1 95.38 440 ALA B C 1
ATOM 7421 O O . ALA B 1 440 ? -7.273 -10.305 10.055 1 95.38 440 ALA B O 1
ATOM 7422 N N . GLY B 1 441 ? -5.746 -9.133 8.898 1 95.5 441 GLY B N 1
ATOM 7423 C CA . GLY B 1 441 ? -5.137 -8.602 10.109 1 95.5 441 GLY B CA 1
ATOM 7424 C C . GLY B 1 441 ? -6.09 -7.77 10.938 1 95.5 441 GLY B C 1
ATOM 7425 O O . GLY B 1 441 ? -5.918 -7.641 12.156 1 95.5 441 GLY B O 1
ATOM 7426 N N . ALA B 1 442 ? -7.094 -7.238 10.336 1 95.69 442 ALA B N 1
ATOM 7427 C CA . ALA B 1 442 ? -8.047 -6.363 11.008 1 95.69 442 ALA B CA 1
ATOM 7428 C C . ALA B 1 442 ? -8.93 -7.148 11.977 1 95.69 442 ALA B C 1
ATOM 7430 O O . ALA B 1 442 ? -9.531 -6.574 12.883 1 95.69 442 ALA B O 1
ATOM 7431 N N . ASP B 1 443 ? -8.984 -8.484 11.812 1 94.62 443 ASP B N 1
ATOM 7432 C CA . ASP B 1 443 ? -9.906 -9.305 12.594 1 94.62 443 ASP B CA 1
ATOM 7433 C C . ASP B 1 443 ? -9.188 -9.977 13.758 1 94.62 443 ASP B C 1
ATOM 7435 O O . ASP B 1 443 ? -9.812 -10.688 14.555 1 94.62 443 ASP B O 1
ATOM 7439 N N . LEU B 1 444 ? -7.957 -9.742 13.883 1 95.69 444 LEU B N 1
ATOM 7440 C CA . LEU B 1 444 ? -7.184 -10.445 14.898 1 95.69 444 LEU B CA 1
ATOM 7441 C C . LEU B 1 444 ? -7.199 -9.688 16.219 1 95.69 444 LEU B C 1
ATOM 7443 O O . LEU B 1 444 ? -7.137 -8.453 16.234 1 95.69 444 LEU B O 1
ATOM 7447 N N . ALA B 1 445 ? -7.25 -10.469 17.266 1 94 445 ALA B N 1
ATOM 7448 C CA . ALA B 1 445 ? -6.961 -9.883 18.562 1 94 445 ALA B CA 1
ATOM 7449 C C . ALA B 1 445 ? -5.484 -9.516 18.688 1 94 445 ALA B C 1
ATOM 7451 O O . ALA B 1 445 ? -4.648 -10.023 17.938 1 94 445 ALA B O 1
ATOM 7452 N N . TRP B 1 446 ? -5.242 -8.664 19.656 1 90.56 446 TRP B N 1
ATOM 7453 C CA . TRP B 1 446 ? -3.879 -8.164 19.797 1 90.56 446 TRP B CA 1
ATOM 7454 C C . TRP B 1 446 ? -2.898 -9.305 20.031 1 90.56 446 TRP B C 1
ATOM 7456 O O . TRP B 1 446 ? -1.79 -9.305 19.5 1 90.56 446 TRP B O 1
ATOM 7466 N N . TYR B 1 447 ? -3.234 -10.297 20.844 1 93.81 447 TYR B N 1
ATOM 7467 C CA . TYR B 1 447 ? -2.316 -11.375 21.203 1 93.81 447 TYR B CA 1
ATOM 7468 C C . TYR B 1 447 ? -2.105 -12.32 20.016 1 93.81 447 TYR B C 1
ATOM 7470 O O . TYR B 1 447 ? -1.092 -13.023 19.953 1 93.81 447 TYR B O 1
ATOM 7478 N N . GLN B 1 448 ? -3.09 -12.367 19.062 1 96.31 448 GLN B N 1
ATOM 7479 C CA . GLN B 1 448 ? -2.914 -13.109 17.812 1 96.31 448 GLN B CA 1
ATOM 7480 C C . GLN B 1 448 ? -2.029 -12.352 16.844 1 96.31 448 GLN B C 1
ATOM 7482 O O . GLN B 1 448 ? -1.104 -12.922 16.25 1 96.31 448 GLN B O 1
ATOM 7487 N N . TYR B 1 449 ? -2.344 -11.07 16.75 1 94 449 TYR B N 1
ATOM 7488 C CA . TYR B 1 449 ? -1.641 -10.219 15.805 1 94 449 TYR B CA 1
ATOM 7489 C C . TYR B 1 449 ? -0.144 -10.195 16.094 1 94 449 TYR B C 1
ATOM 7491 O O . TYR B 1 449 ? 0.671 -10.305 15.172 1 94 449 TYR B O 1
ATOM 7499 N N . TYR B 1 450 ? 0.216 -10.172 17.344 1 91.44 450 TYR B N 1
ATOM 7500 C CA . TYR B 1 450 ? 1.62 -10.07 17.734 1 91.44 450 TYR B CA 1
ATOM 7501 C C . TYR B 1 450 ? 2.193 -11.445 18.062 1 91.44 450 TYR B C 1
ATOM 7503 O O . TYR B 1 450 ? 3.293 -11.547 18.609 1 91.44 450 TYR B O 1
ATOM 7511 N N . LEU B 1 451 ? 1.487 -12.5 17.859 1 94.81 451 LEU B N 1
ATOM 7512 C CA . LEU B 1 451 ? 1.93 -13.891 17.938 1 94.81 451 LEU B CA 1
ATOM 7513 C C . LEU B 1 451 ? 2.271 -14.273 19.359 1 94.81 451 LEU B C 1
ATOM 7515 O O . LEU B 1 451 ? 3.176 -15.078 19.594 1 94.81 451 LEU B O 1
ATOM 7519 N N . VAL B 1 452 ? 1.637 -13.586 20.312 1 93.19 452 VAL B N 1
ATOM 7520 C CA . VAL B 1 452 ? 1.869 -13.922 21.703 1 93.19 452 VAL B CA 1
ATOM 7521 C C . VAL B 1 452 ? 1.438 -15.367 21.969 1 93.19 452 VAL B C 1
ATOM 7523 O O . VAL B 1 452 ? 2.131 -16.109 22.656 1 93.19 452 VAL B O 1
ATOM 7526 N N . ASP B 1 453 ? 0.291 -15.719 21.453 1 95.81 453 ASP B N 1
ATOM 7527 C CA . ASP B 1 453 ? -0.209 -17.078 21.609 1 95.81 453 ASP B CA 1
ATOM 7528 C C . ASP B 1 453 ? 0.777 -18.094 21.031 1 95.81 453 ASP B C 1
ATOM 7530 O O . ASP B 1 453 ? 1.049 -19.125 21.656 1 95.81 453 ASP B O 1
ATOM 7534 N N . VAL B 1 454 ? 1.381 -17.797 19.906 1 96.44 454 VAL B N 1
ATOM 7535 C CA . VAL B 1 454 ? 2.344 -18.688 19.25 1 96.44 454 VAL B CA 1
ATOM 7536 C C . VAL B 1 454 ? 3.615 -18.781 20.094 1 96.44 454 VAL B C 1
ATOM 7538 O O . VAL B 1 454 ? 4.148 -19.859 20.312 1 96.44 454 VAL B O 1
ATOM 7541 N N . VAL B 1 455 ? 4.113 -17.656 20.578 1 94.44 455 VAL B N 1
ATOM 7542 C CA . VAL B 1 455 ? 5.328 -17.625 21.391 1 94.44 455 VAL B CA 1
ATOM 7543 C C . VAL B 1 455 ? 5.129 -18.438 22.656 1 94.44 455 VAL B C 1
ATOM 7545 O O . VAL B 1 455 ? 6.02 -19.203 23.062 1 94.44 455 VAL B O 1
ATOM 7548 N N . VAL B 1 456 ? 3.994 -18.281 23.266 1 94.69 456 VAL B N 1
ATOM 7549 C CA . VAL B 1 456 ? 3.699 -19.016 24.484 1 94.69 456 VAL B CA 1
ATOM 7550 C C . VAL B 1 456 ? 3.729 -20.516 24.203 1 94.69 456 VAL B C 1
ATOM 7552 O O . VAL B 1 456 ? 4.301 -21.281 24.984 1 94.69 456 VAL B O 1
ATOM 7555 N N . ILE B 1 457 ? 3.186 -20.922 23.125 1 95.06 457 ILE B N 1
ATOM 7556 C CA . ILE B 1 457 ? 3.135 -22.328 22.766 1 95.06 457 ILE B CA 1
ATOM 7557 C C . ILE B 1 457 ? 4.547 -22.844 22.484 1 95.06 457 ILE B C 1
ATOM 7559 O O . ILE B 1 457 ? 4.938 -23.891 22.984 1 95.06 457 ILE B O 1
ATOM 7563 N N . LEU B 1 458 ? 5.27 -22.125 21.719 1 94.38 458 LEU B N 1
ATOM 7564 C CA . LEU B 1 458 ? 6.621 -22.547 21.375 1 94.38 458 LEU B CA 1
ATOM 7565 C C . LEU B 1 458 ? 7.527 -22.547 22.594 1 94.38 458 LEU B C 1
ATOM 7567 O O . LEU B 1 458 ? 8.344 -23.453 22.781 1 94.38 458 LEU B O 1
ATOM 7571 N N . ALA B 1 459 ? 7.41 -21.531 23.422 1 94.31 459 ALA B N 1
ATOM 7572 C CA . ALA B 1 459 ? 8.211 -21.453 24.656 1 94.31 459 ALA B CA 1
ATOM 7573 C C . ALA B 1 459 ? 7.859 -22.594 25.609 1 94.31 459 ALA B C 1
ATOM 7575 O O . ALA B 1 459 ? 8.75 -23.188 26.219 1 94.31 459 ALA B O 1
ATOM 7576 N N . SER B 1 460 ? 6.602 -22.875 25.766 1 95 460 SER B N 1
ATOM 7577 C CA . SER B 1 460 ? 6.168 -23.984 26.609 1 95 460 SER B CA 1
ATOM 7578 C C . SER B 1 460 ? 6.688 -25.312 26.078 1 95 460 SER B C 1
ATOM 7580 O O . SER B 1 460 ? 7.121 -26.172 26.859 1 95 460 SER B O 1
ATOM 7582 N N . GLY B 1 461 ? 6.59 -25.453 24.766 1 93.56 461 GLY B N 1
ATOM 7583 C CA . GLY B 1 461 ? 7.148 -26.656 24.156 1 93.56 461 GLY B CA 1
ATOM 7584 C C . GLY B 1 461 ? 8.641 -26.812 24.406 1 93.56 461 GLY B C 1
ATOM 7585 O O . GLY B 1 461 ? 9.109 -27.906 24.719 1 93.56 461 GLY B O 1
ATOM 7586 N N . LEU B 1 462 ? 9.289 -25.734 24.281 1 93.88 462 LEU B N 1
ATOM 7587 C CA . LEU B 1 462 ? 10.719 -25.75 24.547 1 93.88 462 LEU B CA 1
ATOM 7588 C C . LEU B 1 462 ? 11 -26.062 26.016 1 93.88 462 LEU B C 1
ATOM 7590 O O . LEU B 1 462 ? 11.93 -26.812 26.312 1 93.88 462 LEU B O 1
ATOM 7594 N N . PHE B 1 463 ? 10.227 -25.5 26.844 1 94.62 463 PHE B N 1
ATOM 7595 C CA . PHE B 1 463 ? 10.383 -25.75 28.266 1 94.62 463 PHE B CA 1
ATOM 7596 C C . PHE B 1 463 ? 10.18 -27.219 28.594 1 94.62 463 PHE B C 1
ATOM 7598 O O . PHE B 1 463 ? 10.977 -27.812 29.312 1 94.62 463 PHE B O 1
ATOM 7605 N N . VAL B 1 464 ? 9.172 -27.781 28.062 1 95.5 464 VAL B N 1
ATOM 7606 C CA . VAL B 1 464 ? 8.875 -29.203 28.281 1 95.5 464 VAL B CA 1
ATOM 7607 C C . VAL B 1 464 ? 10 -30.062 27.703 1 95.5 464 VAL B C 1
ATOM 7609 O O . VAL B 1 464 ? 10.43 -31.031 28.328 1 95.5 464 VAL B O 1
ATOM 7612 N N . PHE B 1 465 ? 10.414 -29.703 26.578 1 94.94 465 PHE B N 1
ATOM 7613 C CA . PHE B 1 465 ? 11.508 -30.422 25.938 1 94.94 465 PHE B CA 1
ATOM 7614 C C . PHE B 1 465 ? 12.758 -30.391 26.812 1 94.94 465 PHE B C 1
ATOM 7616 O O . PHE B 1 465 ? 13.406 -31.422 27 1 94.94 465 PHE B O 1
ATOM 7623 N N . LEU B 1 466 ? 13.047 -29.234 27.328 1 95.94 466 LEU B N 1
ATOM 7624 C CA . LEU B 1 466 ? 14.219 -29.094 28.172 1 95.94 466 LEU B CA 1
ATOM 7625 C C . LEU B 1 466 ? 14.055 -29.891 29.469 1 95.94 466 LEU B C 1
ATOM 7627 O O . LEU B 1 466 ? 15 -30.516 29.938 1 95.94 466 LEU B O 1
ATOM 7631 N N . LEU B 1 467 ? 12.906 -29.875 30.016 1 95.88 467 LEU B N 1
ATOM 7632 C CA . LEU B 1 467 ? 12.617 -30.641 31.219 1 95.88 467 LEU B CA 1
ATOM 7633 C C . LEU B 1 467 ? 12.773 -32.125 30.953 1 95.88 467 LEU B C 1
ATOM 7635 O O . LEU B 1 467 ? 13.352 -32.844 31.781 1 95.88 467 LEU B O 1
ATOM 7639 N N . LEU B 1 468 ? 12.281 -32.562 29.844 1 96.12 468 LEU B N 1
ATOM 7640 C CA . LEU B 1 468 ? 12.359 -33.969 29.5 1 96.12 468 LEU B CA 1
ATOM 7641 C C . LEU B 1 468 ? 13.805 -34.375 29.25 1 96.12 468 LEU B C 1
ATOM 7643 O O . LEU B 1 468 ? 14.219 -35.469 29.641 1 96.12 468 LEU B O 1
ATOM 7647 N N . THR B 1 469 ? 14.477 -33.594 28.578 1 95.5 469 THR B N 1
ATOM 7648 C CA . THR B 1 469 ? 15.883 -33.875 28.312 1 95.5 469 THR B CA 1
ATOM 7649 C C . THR B 1 469 ? 16.672 -33.969 29.625 1 95.5 469 THR B C 1
ATOM 7651 O O . THR B 1 469 ? 17.5 -34.875 29.781 1 95.5 469 THR B O 1
ATOM 7654 N N . THR B 1 470 ? 16.406 -33 30.484 1 94.88 470 THR B N 1
ATOM 7655 C CA . THR B 1 470 ? 17.062 -33.031 31.781 1 94.88 470 THR B CA 1
ATOM 7656 C C . THR B 1 470 ? 16.703 -34.281 32.562 1 94.88 470 THR B C 1
ATOM 7658 O O . THR B 1 470 ? 17.547 -34.906 33.219 1 94.88 470 THR B O 1
ATOM 7661 N N . TYR B 1 471 ? 15.477 -34.594 32.5 1 94.88 471 TYR B N 1
ATOM 7662 C CA . TYR B 1 471 ? 15 -35.781 33.188 1 94.88 471 TYR B CA 1
ATOM 7663 C C . TYR B 1 471 ? 15.672 -37.031 32.625 1 94.88 471 TYR B C 1
ATOM 7665 O O . TYR B 1 471 ? 16.125 -37.906 33.375 1 94.88 471 TYR B O 1
ATOM 7673 N N . VAL B 1 472 ? 15.742 -37.125 31.344 1 95.75 472 VAL B N 1
ATOM 7674 C CA . VAL B 1 472 ? 16.359 -38.281 30.688 1 95.75 472 VAL B CA 1
ATOM 7675 C C . VAL B 1 472 ? 17.844 -38.344 31.016 1 95.75 472 VAL B C 1
ATOM 7677 O O . VAL B 1 472 ? 18.391 -39.406 31.297 1 95.75 472 VAL B O 1
ATOM 7680 N N . LEU B 1 473 ? 18.422 -37.219 30.953 1 95 473 LEU B N 1
ATOM 7681 C CA . LEU B 1 473 ? 19.844 -37.156 31.297 1 95 473 LEU B CA 1
ATOM 7682 C C . LEU B 1 473 ? 20.078 -37.594 32.75 1 95 473 LEU B C 1
ATOM 7684 O O . LEU B 1 473 ? 21.047 -38.281 33.031 1 95 473 LEU B O 1
ATOM 7688 N N . LYS B 1 474 ? 19.25 -37.188 33.594 1 94.12 474 LYS B N 1
ATOM 7689 C CA . LYS B 1 474 ? 19.359 -37.594 35 1 94.12 474 LYS B CA 1
ATOM 7690 C C . LYS B 1 474 ? 19.172 -39.094 35.156 1 94.12 474 LYS B C 1
ATOM 7692 O O . LYS B 1 474 ? 19.859 -39.75 35.938 1 94.12 474 LYS B O 1
ATOM 7697 N N . LEU B 1 475 ? 18.281 -39.625 34.438 1 94 475 LEU B N 1
ATOM 7698 C CA . LEU B 1 475 ? 18.031 -41.062 34.469 1 94 475 LEU B CA 1
ATOM 7699 C C . LEU B 1 475 ? 19.234 -41.844 33.938 1 94 475 LEU B C 1
ATOM 7701 O O . LEU B 1 475 ? 19.609 -42.844 34.5 1 94 475 LEU B O 1
ATOM 7705 N N . VAL B 1 476 ? 19.734 -41.344 32.844 1 94 476 VAL B N 1
ATOM 7706 C CA . VAL B 1 476 ? 20.906 -41.969 32.25 1 94 476 VAL B CA 1
ATOM 7707 C C . VAL B 1 476 ? 22.094 -41.906 33.219 1 94 476 VAL B C 1
ATOM 7709 O O . VAL B 1 476 ? 22.797 -42.906 33.406 1 94 476 VAL B O 1
ATOM 7712 N N . LEU B 1 477 ? 22.266 -40.812 33.906 1 92.75 477 LEU B N 1
ATOM 7713 C CA . LEU B 1 477 ? 23.344 -40.625 34.875 1 92.75 477 LEU B CA 1
ATOM 7714 C C . LEU B 1 477 ? 23.141 -41.531 36.062 1 92.75 477 LEU B C 1
ATOM 7716 O O . LEU B 1 477 ? 24.094 -42.125 36.594 1 92.75 477 LEU B O 1
ATOM 7720 N N . ARG B 1 478 ? 21.953 -41.625 36.469 1 92.31 478 ARG B N 1
ATOM 7721 C CA . ARG B 1 478 ? 21.625 -42.531 37.562 1 92.31 478 ARG B CA 1
ATOM 7722 C C . ARG B 1 478 ? 21.906 -43.969 37.219 1 92.31 478 ARG B C 1
ATOM 7724 O O . ARG B 1 478 ? 22.375 -44.75 38.062 1 92.31 478 ARG B O 1
ATOM 7731 N N . PHE B 1 479 ? 21.625 -44.25 35.938 1 90.94 479 PHE B N 1
ATOM 7732 C CA . PHE B 1 479 ? 21.859 -45.594 35.469 1 90.94 479 PHE B CA 1
ATOM 7733 C C . PHE B 1 479 ? 23.359 -45.875 35.375 1 90.94 479 PHE B C 1
ATOM 7735 O O . PHE B 1 479 ? 23.797 -46.969 35.719 1 90.94 479 PHE B O 1
ATOM 7742 N N . ILE B 1 480 ? 24.109 -44.938 35 1 90 480 ILE B N 1
ATOM 7743 C CA . ILE B 1 480 ? 25.547 -45.094 34.844 1 90 480 ILE B CA 1
ATOM 7744 C C . ILE B 1 480 ? 26.219 -45.125 36.219 1 90 480 ILE B C 1
ATOM 7746 O O . ILE B 1 480 ? 27.062 -46 36.469 1 90 480 ILE B O 1
ATOM 7750 N N . TYR B 1 481 ? 25.844 -44.25 37.094 1 86.56 481 TYR B N 1
ATOM 7751 C CA . TYR B 1 481 ? 26.484 -44.156 38.406 1 86.56 481 TYR B CA 1
ATOM 7752 C C . TYR B 1 481 ? 25.906 -45.188 39.344 1 86.56 481 TYR B C 1
ATOM 7754 O O . TYR B 1 481 ? 26.578 -45.656 40.281 1 86.56 481 TYR B O 1
ATOM 7762 N N . GLY B 1 482 ? 24.672 -45.469 39.188 1 76.62 482 GLY B N 1
ATOM 7763 C CA . GLY B 1 482 ? 24.109 -46.562 40 1 76.62 482 GLY B CA 1
ATOM 7764 C C . GLY B 1 482 ? 24.688 -47.906 39.688 1 76.62 482 GLY B C 1
ATOM 7765 O O . GLY B 1 482 ? 24.891 -48.75 40.562 1 76.62 482 GLY B O 1
ATOM 7766 N N . ASN B 1 483 ? 25.016 -48.25 38.531 1 68.19 483 ASN B N 1
ATOM 7767 C CA . ASN B 1 483 ? 25.672 -49.5 38.188 1 68.19 483 ASN B CA 1
ATOM 7768 C C . ASN B 1 483 ? 27.125 -49.5 38.656 1 68.19 483 ASN B C 1
ATOM 7770 O O . ASN B 1 483 ? 27.688 -50.562 38.906 1 68.19 483 ASN B O 1
ATOM 7774 N N . HIS B 1 484 ? 27.703 -48.438 38.938 1 62.88 484 HIS B N 1
ATOM 7775 C CA . HIS B 1 484 ? 29.078 -48.438 39.469 1 62.88 484 HIS B CA 1
ATOM 7776 C C . HIS B 1 484 ? 29.094 -48.688 40.969 1 62.88 484 HIS B C 1
ATOM 7778 O O . HIS B 1 484 ? 30.109 -49.156 41.5 1 62.88 484 HIS B O 1
ATOM 7784 N N . LYS B 1 485 ? 28.094 -48.281 41.562 1 58.62 485 LYS B N 1
ATOM 7785 C CA . LYS B 1 485 ? 28.125 -48.625 43 1 58.62 485 LYS B CA 1
ATOM 7786 C C . LYS B 1 485 ? 27.859 -50.125 43.219 1 58.62 485 LYS B C 1
ATOM 7788 O O . LYS B 1 485 ? 28.391 -50.719 44.156 1 58.62 485 LYS B O 1
ATOM 7793 N N . HIS B 1 486 ? 27.172 -50.781 42.531 1 55.19 486 HIS B N 1
ATOM 7794 C CA . HIS B 1 486 ? 26.922 -52.188 42.719 1 55.19 486 HIS B CA 1
ATOM 7795 C C . HIS B 1 486 ? 28.094 -53.031 42.25 1 55.19 486 HIS B C 1
ATOM 7797 O O . HIS B 1 486 ? 28.219 -54.219 42.625 1 55.19 486 HIS B O 1
ATOM 7803 N N . LYS B 1 487 ? 28.859 -52.719 41.375 1 55.59 487 LYS B N 1
ATOM 7804 C CA . LYS B 1 487 ? 30.016 -53.531 41.031 1 55.59 487 LYS B CA 1
ATOM 7805 C C . LYS B 1 487 ? 31.109 -53.438 42.062 1 55.59 487 LYS B C 1
ATOM 7807 O O . LYS B 1 487 ? 32.031 -54.281 42.094 1 55.59 487 LYS B O 1
ATOM 7812 N N . ILE B 1 488 ? 31.234 -52.5 42.75 1 56.66 488 ILE B N 1
ATOM 7813 C CA . ILE B 1 488 ? 32.281 -52.406 43.781 1 56.66 488 ILE B CA 1
ATOM 7814 C C . ILE B 1 488 ? 31.797 -53.125 45.062 1 56.66 488 ILE B C 1
ATOM 7816 O O . ILE B 1 488 ? 32.594 -53.438 45.938 1 56.66 488 ILE B O 1
ATOM 7820 N N . GLU B 1 489 ? 30.578 -53.469 45.219 1 46.28 489 GLU B N 1
ATOM 7821 C CA . GLU B 1 489 ? 30.266 -54.312 46.375 1 46.28 489 GLU B CA 1
ATOM 7822 C C . GLU B 1 489 ? 30.391 -55.781 46 1 46.28 489 GLU B C 1
ATOM 7824 O O . GLU B 1 489 ? 30.844 -56.594 46.781 1 46.28 489 GLU B O 1
#

InterPro domains:
  IPR002213 UDP-glucuronosyl/UDP-glucosyltransferase [PF00201] (72-485)
  IPR002213 UDP-glucuronosyl/UDP-glucosyltransferase [cd03784] (1-408)
  IPR050271 UDP-glycosyltransferase [PTHR48043] (5-464)

Secondary structure (DSSP, 8-state):
---HHHHHHHHHHHHHHHHTT--EEEEESS--SSPPTTEEEEE-TTSS--SSS---GGGGTT--HHHHHHIIIIIIIIIHHHHHHTSHHHHHHHH-----S-EEEE-SS--GGGHHHHHTT--EEEEESSSPPTTTHHHHT----TTTS--TT----SS--HHHHHHHHHHHHHHHHHHIIIIIHHHHHHHHHHH-TTPPPHHHHHHT--EEEES--HHHH----B-TTEEE-TTTT--PPPPPPHHHHHHHHTT-SS-EEEE--TTT--GGGS-HHHHHHHHHHHHTSSSEEEEES-GGGSPTT----TTEEEES---HHHHHTSTTEEEEEE---HHHHHHHHHHT--EEE---STTHHHHHHHHHHTT-EEE--GGG-SHHHHHHHHHHHHH-HHHHHHHHHHHHHHH--SS-HHHHHHHHHHHHHHTTT-GGG--GGGG--HHHHTTHHHHHHHHHHHHHHHHHHHHHHHHHHHHHHHHHHHHH-/---HHHHHHHHHHHHHHHHTT--EEEEESS--SSPPTTEEEEE-TTSS--SSS---GGGGTT--HHHHHHIIIIIIIIIHHHHHHTSHHHHHHHH-----S-EEEE-SS--GGGHHHHHTT--EEEEESSSPPTTTSGGGT----TTTS--TT----SS--HHHHHHHHHHHHHHHHHHIIIIIHHHHHHHHHHH-TTPPPHHHHHHT--EEEES--HHHH----B-TTEEE-TTTT--PPPPPPHHHHHHHHTT-SS-EEEE--TTT--GGGS-HHHHHHHHHHHHTSSSEEEEES-GGGSPTT----TTEEEES---HHHHHTSTTEEEEEE---HHHHHHHHHHT--EEE---STTHHHHHHHHHHTT-EEE--GGG-SHHHHHHHHHHHHH-HHHHHHHHHHHHHHH--SS-HHHHHHHHHHHHHHTTT-GGG--GGGG--HHHHTTHHHHHHHHHHHHHHHHHHHHHHHHHHHHHHHHHHHHH-

Sequence (978 aa):
MPGKSHFVMFERLLIGLAEKGHNVDIATHFPTKDPPARYNQLSLVGSLPIFVNNLSLNAFDGFTNFHMIHFMTKICGVDVCAATLNTPVLRDLKKTKKKYDLVVTEIFGSDCMLGFGHYFKAPTVSLISSISLPWAGDRIGNPDNPSYIPNYFVSTTAKMSLFERVENTIMLLYTKFLYHYFSSKESNKIAKEFFGPELPSLEELAQNTSLVIVNSHFSISHSRPTVPNFIEVGGLHIHEPKPLSKYFENLVTSDANKGIIYLTMGSMIMTETFDPEKLQGMFDAFSELPYKVLWKAKRENFPQGLKIPKNIHFENWMPQMDILCHPNVKLFVSHGGLMGSQEAVYCGVPRLGIPLFADQDNNIRASERMGLTIKVAYDDISKKTILEASKKLLEDPTYKQNAERVSKQFKDRPLSALDTAIYWVEYVIRHKGAPQLRSAGADLAWYQYYLVDVVVILASGLFVFLLLTTYVLKLVLRFIYGNHKHKIEMPGKSHFVMFERLLIGLAEKGHNVDIATHFPTKDPPARYNQLSLVGSLPIFVNNLSLNAFDGFTNFHMIHFMTKICGVDVCAATLNTPVLRDLKKTKKKYDLVVTEIFGSDCMLGFGHYFKAPTVSLISSISLPWAGDRIGNPDNPSYIPNYFVSTTAKMSLFERVENTIMLLYTKFLYHYFSSKESNKIAKEFFGPELPSLEELAQNTSLVIVNSHFSISHSRPTVPNFIEVGGLHIHEPKPLSKYFENLVTSDANKGIIYLTMGSMIMTETFDPEKLQGMFDAFSELPYKVLWKAKRENFPQGLKIPKNIHFENWMPQMDILCHPNVKLFVSHGGLMGSQEAVYCGVPRLGIPLFADQDNNIRASERMGLTIKVAYDDISKKTILEASKKLLEDPTYKQNAERVSKQFKDRPLSALDTAIYWVEYVIRHKGAPQLRSAGADLAWYQYYLVDVVVILASGLFVFLLLTTYVLKLVLRFIYGNHKHKIE

Nearest PDB structures (foldseek):
  2o6l-assembly1_B  TM=9.318E-01  e=1.230E-13  Homo sapiens
  7cjx-assembly2_B  TM=9.191E-01  e=6.252E-14  Homo sapiens
  7yf5-assembly1_A  TM=9.064E-01  e=8.110E-14  Homo sapiens
  7yf5-assembly1_B  TM=9.282E-01  e=1.770E-13  Homo sapiens
  7yan-assembly2_D-2  TM=9.230E-01  e=2.979E-13  Homo sapiens

Foldseek 3Di:
DLEPLLVLLVVLLQLLLVVVPEQDEDEYCDDDPDRDPNYHYQHPHPQDDRQFAEDELVNCVPPDLVNVLLCWAAVVALVCLLSSLPDPSNLVVLVDPDADQEAEEEPIHELLSLLVCVSNVHAYEYEYSAADALQQCLLQLWDQQLCQQAHLRDQDHSDDDPVSSVVRVVVSVVSNVCSCVNHQVSSQVSSCVRNHVPRPRSSVSSSLHLAYEYQDDCLQRNDDDGFLRYHHQHCSSPDDADADDPVVVCVQPPQAVQFEEEEDAHRHYACLSADLQLVLQLQLLVLVDSGAYEYQHDPVSHDPPRDHHPSYDYDVDDPLLNSLLDPRHAEYEYQQDRNSLSSNLLSLHAYEHEHSDRSRSNRQSSCVVLLRYDYDYSVRRGNVVNNVRVCCSRPVCVNSVSSVVSNCVSCDDPDHSSVSSSVVVVVCSVVRSPCVSGDPSSVDDPCVNVCVVVCVVVVVVVVVVVVVVVVVVVVVVCVVVVVVVVVVD/DLEVLLVLLVVLLQLLLVVVPEQDEDEYCDDDPDRDPNYHYQHPHPQDDRLFAEDELVNCVPPDLVNVLLCWAAVVALVCLLSSCPDPSNLVVLVDPDADQEAEEEPIHELLSLLVCVSNVHAYEYEYSAADALQQCLLQLWDDQLCQQAHLRDQDHSDDDPVSSVVRVVVSVVSNVCSCVNHQVSSQVSSCVRNHVPRPRSSVSSSLHLAYEYQDDCLQRNDDDGFLRYHHQHCSSPDPADADDPVVVCVQPPQAVQFEEEEDAHRHYACLSADLQLVLQLQLLVLVDSGAYEYQHDPVSHDPPRDHHPSYDYDVDDPLLNSLLDPRHAEYEYQQDRNSLSSNLLSLHAYEHEHSDRSRSNRQSSCVVLLRYDYDYSVRRGNVVNNVRVCCSRPVCVNSVSSVVSNCVSCDDPDHSSVSSSVVVVVCSVCRSPCVSGDPSSVDDPCVNVCVVVCVVVVVVVVVVVVVVVVVVVVVVCVVVVVVVVVVD